Protein 5OET (pdb70)

InterPro domains:
  IPR005615 Glutathione synthase [PF03917] (53-524)
  IPR005615 Glutathione synthase [PIRSF001558] (37-525)
  IPR005615 Glutathione synthase [PTHR11130] (43-525)
  IPR014042 Glutathione synthase, alpha-helical [G3DSA:1.10.1080.10] (107-383)
  IPR014049 Glutathione synthase, N-terminal, eukaryotic [G3DSA:3.30.1490.80] (51-466)
  IPR014709 Glutathione synthase, C-terminal, eukaryotic [G3DSA:3.30.1490.50] (384-453)
  IPR037013 Glutathione synthase, substrate-binding domain superfamily [G3DSA:3.40.50.1760] (223-347)

Structure (mmCIF, N/CA/C/O backbone):
data_5OET
#
_entry.id   5OET
#
_cell.length_a   72.750
_cell.length_b   81.619
_cell.length_c   93.840
_cell.angle_alpha   90.000
_cell.angle_beta   103.180
_cell.angle_gamma   90.000
#
_symmetry.space_group_name_H-M   'P 1 21 1'
#
loop_
_entity.id
_entity.type
_entity.pdbx_description
1 polymer 'Glutathione synthetase-like effector 30 (Gpa-GSS30-apo)'
2 non-polymer 'MAGNESIUM ION'
3 water water
#
loop_
_atom_site.group_PDB
_atom_site.id
_atom_site.type_symbol
_atom_site.label_atom_id
_atom_site.label_alt_id
_atom_site.label_comp_id
_atom_site.label_asym_id
_atom_site.label_entity_id
_atom_site.label_seq_id
_atom_site.pdbx_PDB_ins_code
_atom_site.Cartn_x
_atom_site.Cartn_y
_atom_site.Cartn_z
_atom_site.occupancy
_atom_site.B_iso_or_equiv
_atom_site.auth_seq_id
_atom_site.auth_comp_id
_atom_site.auth_asym_id
_atom_site.auth_atom_id
_atom_site.pdbx_PDB_model_num
ATOM 1 N N . GLN A 1 34 ? 38.450 92.103 42.827 1.00 68.15 34 GLN B N 1
ATOM 2 C CA . GLN A 1 34 ? 39.912 91.844 42.752 1.00 66.96 34 GLN B CA 1
ATOM 3 C C . GLN A 1 34 ? 40.229 90.779 41.696 1.00 63.99 34 GLN B C 1
ATOM 4 O O . GLN A 1 34 ? 39.423 89.880 41.469 1.00 65.52 34 GLN B O 1
ATOM 10 N N . TYR A 1 35 ? 41.399 90.908 41.060 1.00 59.33 35 TYR B N 1
ATOM 11 C CA . TYR A 1 35 ? 41.852 90.002 40.008 1.00 55.89 35 TYR B CA 1
ATOM 12 C C . TYR A 1 35 ? 41.960 88.578 40.521 1.00 55.30 35 TYR B C 1
ATOM 13 O O . TYR A 1 35 ? 42.588 88.324 41.544 1.00 56.63 35 TYR B O 1
ATOM 22 N N . CYS A 1 36 ? 41.339 87.653 39.811 1.00 54.69 36 CYS B N 1
ATOM 23 C CA . CYS A 1 36 ? 41.635 86.238 39.983 1.00 55.02 36 CYS B CA 1
ATOM 24 C C . CYS A 1 36 ? 41.331 85.508 38.675 1.00 53.64 36 CYS B C 1
ATOM 25 O O . CYS A 1 36 ? 40.511 85.951 37.874 1.00 54.40 36 CYS B O 1
ATOM 28 N N . VAL A 1 37 ? 42.008 84.397 38.461 1.00 52.22 37 VAL B N 1
ATOM 29 C CA . VAL A 1 37 ? 42.076 83.807 37.136 1.00 51.05 37 VAL B CA 1
ATOM 30 C C . VAL A 1 37 ? 40.767 83.167 36.665 1.00 52.30 37 VAL B C 1
ATOM 31 O O . VAL A 1 37 ? 40.398 83.339 35.505 1.00 54.79 37 VAL B O 1
ATOM 35 N N . PRO A 1 38 ? 40.070 82.414 37.533 1.00 53.27 38 PRO B N 1
ATOM 36 C CA . PRO A 1 38 ? 38.759 81.863 37.129 1.00 54.38 38 PRO B CA 1
ATOM 37 C C . PRO A 1 38 ? 37.749 82.880 36.568 1.00 55.40 38 PRO B C 1
ATOM 38 O O . PRO A 1 38 ? 37.086 82.562 35.596 1.00 54.77 38 PRO B O 1
ATOM 42 N N . ASN A 1 39 ? 37.678 84.089 37.145 1.00 57.39 39 ASN B N 1
ATOM 43 C CA . ASN A 1 39 ? 36.741 85.153 36.694 1.00 58.17 39 ASN B CA 1
ATOM 44 C C . ASN A 1 39 ? 37.135 85.866 35.397 1.00 56.64 39 ASN B C 1
ATOM 45 O O . ASN A 1 39 ? 36.488 86.829 35.003 1.00 57.51 39 ASN B O 1
ATOM 50 N N . ILE A 1 40 ? 38.194 85.414 34.739 1.00 54.84 40 ILE B N 1
ATOM 51 C CA . ILE A 1 40 ? 38.507 85.853 33.385 1.00 54.01 40 ILE B CA 1
ATOM 52 C C . ILE A 1 40 ? 37.590 85.125 32.405 1.00 54.04 40 ILE B C 1
ATOM 53 O O . ILE A 1 40 ? 36.890 85.768 31.637 1.00 55.10 40 ILE B O 1
ATOM 58 N N . GLU A 1 41 ? 37.614 83.792 32.445 1.00 54.00 41 GLU B N 1
ATOM 59 C CA . GLU A 1 41 ? 36.917 82.942 31.474 1.00 54.75 41 GLU B CA 1
ATOM 60 C C . GLU A 1 41 ? 36.715 81.544 32.058 1.00 53.67 41 GLU B C 1
ATOM 61 O O . GLU A 1 41 ? 37.612 81.012 32.714 1.00 53.96 41 GLU B O 1
ATOM 67 N N . GLN A 1 42 ? 35.526 80.979 31.840 1.00 54.13 42 GLN B N 1
ATOM 68 C CA . GLN A 1 42 ? 35.190 79.603 32.266 1.00 54.87 42 GLN B CA 1
ATOM 69 C C . GLN A 1 42 ? 34.561 78.719 31.174 1.00 53.37 42 GLN B C 1
ATOM 70 O O . GLN A 1 42 ? 34.133 77.612 31.456 1.00 51.99 42 GLN B O 1
ATOM 76 N N . ASP A 1 43 ? 34.525 79.186 29.929 1.00 53.63 43 ASP B N 1
ATOM 77 C CA . ASP A 1 43 ? 34.157 78.326 28.815 1.00 54.43 43 ASP B CA 1
ATOM 78 C C . ASP A 1 43 ? 35.347 77.395 28.560 1.00 52.80 43 ASP B C 1
ATOM 79 O O . ASP A 1 43 ? 36.436 77.886 28.297 1.00 52.13 43 ASP B O 1
ATOM 84 N N . PRO A 1 44 ? 35.158 76.055 28.658 1.00 52.90 44 PRO B N 1
ATOM 85 C CA . PRO A 1 44 ? 36.311 75.155 28.427 1.00 51.54 44 PRO B CA 1
ATOM 86 C C . PRO A 1 44 ? 36.849 75.215 26.995 1.00 50.16 44 PRO B C 1
ATOM 87 O O . PRO A 1 44 ? 38.065 75.206 26.807 1.00 49.03 44 PRO B O 1
ATOM 91 N N . GLN A 1 45 ? 35.949 75.289 26.016 1.00 49.88 45 GLN B N 1
ATOM 92 C CA . GLN A 1 45 ? 36.316 75.417 24.601 1.00 48.90 45 GLN B CA 1
ATOM 93 C C . GLN A 1 45 ? 37.151 76.670 24.336 1.00 47.22 45 GLN B C 1
ATOM 94 O O . GLN A 1 45 ? 38.157 76.609 23.625 1.00 46.53 45 GLN B O 1
ATOM 100 N N . ILE A 1 46 ? 36.776 77.793 24.939 1.00 46.47 46 ILE B N 1
ATOM 101 C CA . ILE A 1 46 ? 37.591 79.001 24.841 1.00 45.51 46 ILE B CA 1
ATOM 102 C C . ILE A 1 46 ? 38.933 78.862 25.581 1.00 44.09 46 ILE B C 1
ATOM 103 O O . ILE A 1 46 ? 39.976 79.251 25.043 1.00 41.33 46 ILE B O 1
ATOM 108 N N . LEU A 1 47 ? 38.921 78.309 26.792 1.00 43.71 47 LEU B N 1
ATOM 109 C CA . LEU A 1 47 ? 40.176 78.068 27.515 1.00 43.18 47 LEU B CA 1
ATOM 110 C C . LEU A 1 47 ? 41.116 77.144 26.745 1.00 42.01 47 LEU B C 1
ATOM 111 O O . LEU A 1 47 ? 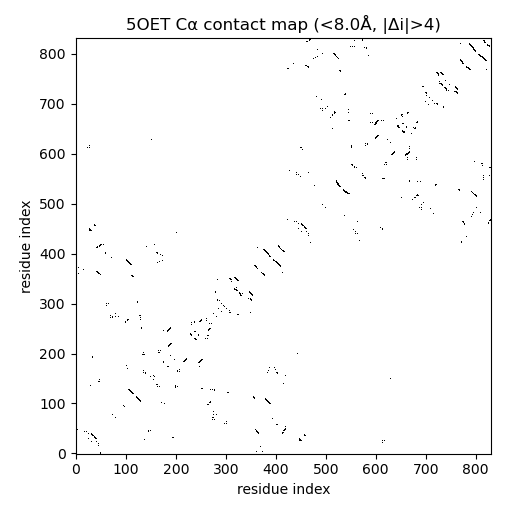42.331 77.384 26.724 1.00 40.67 47 LEU B O 1
ATOM 116 N N . LEU A 1 48 ? 40.557 76.103 26.123 1.00 42.16 48 LEU B N 1
ATOM 117 C CA . LEU A 1 48 ? 41.333 75.221 25.268 1.00 41.84 48 LEU B CA 1
ATOM 118 C C . LEU A 1 48 ? 41.958 76.017 24.128 1.00 42.35 48 LEU B C 1
ATOM 119 O O . LEU A 1 48 ? 43.159 75.914 23.887 1.00 42.80 48 LEU B O 1
ATOM 124 N N . GLU A 1 49 ? 41.153 76.828 23.440 1.00 44.57 49 GLU B N 1
ATOM 125 C CA . GLU A 1 49 ? 41.668 77.641 22.314 1.00 43.67 49 GLU B CA 1
ATOM 126 C C . GLU A 1 49 ? 42.722 78.638 22.756 1.00 42.34 49 GLU B C 1
ATOM 127 O O . GLU A 1 49 ? 43.653 78.890 22.018 1.00 43.70 49 GLU B O 1
ATOM 133 N N . GLN A 1 50 ? 42.598 79.181 23.956 1.00 42.23 50 GLN B N 1
ATOM 134 C CA . GLN A 1 50 ? 43.622 80.080 24.479 1.00 41.81 50 GLN B CA 1
ATOM 135 C C . GLN A 1 50 ? 44.886 79.341 24.914 1.00 40.24 50 GLN B C 1
ATOM 136 O O . GLN A 1 50 ? 45.983 79.903 24.847 1.00 39.15 50 GLN B O 1
ATOM 142 N N . SER A 1 51 ? 44.733 78.104 25.383 1.00 39.15 51 SER B N 1
ATOM 143 C CA . SER A 1 51 ? 45.882 77.238 25.643 1.00 38.20 51 SER B CA 1
ATOM 144 C C . SER A 1 51 ? 46.745 77.033 24.419 1.00 36.60 51 SER B C 1
ATOM 145 O O . SER A 1 51 ? 47.959 77.156 24.499 1.00 34.57 51 SER B O 1
ATOM 148 N N . LEU A 1 52 ? 46.110 76.660 23.309 1.00 36.71 52 LEU B N 1
ATOM 149 C CA . LEU A 1 52 ? 46.836 76.409 22.066 1.00 36.88 52 LEU B CA 1
ATOM 150 C C . LEU A 1 52 ? 47.523 77.672 21.554 1.00 35.52 52 LEU B C 1
ATOM 151 O O . LEU A 1 52 ? 48.647 77.615 21.092 1.00 34.17 52 LEU B O 1
ATOM 156 N N . ASP A 1 53 ? 46.833 78.799 21.675 1.00 36.15 53 ASP B N 1
ATOM 157 C CA . ASP A 1 53 ? 47.369 80.105 21.350 1.00 36.92 53 ASP B CA 1
ATOM 158 C C . ASP A 1 53 ? 48.585 80.438 22.186 1.00 35.78 53 ASP B C 1
ATOM 159 O O . ASP A 1 53 ? 49.588 80.885 21.657 1.00 35.87 53 ASP B O 1
ATOM 164 N N . ALA A 1 54 ? 48.473 80.273 23.494 1.00 36.88 54 ALA B N 1
ATOM 165 C CA . ALA A 1 54 ? 49.591 80.561 24.402 1.00 37.50 54 ALA B CA 1
ATOM 166 C C . ALA A 1 54 ? 50.777 79.692 24.044 1.00 37.28 54 ALA B C 1
ATOM 167 O O . ALA A 1 54 ? 51.880 80.191 23.856 1.00 38.02 54 ALA B O 1
ATOM 169 N N . LYS A 1 55 ? 50.523 78.397 23.932 1.00 37.52 55 LYS B N 1
ATOM 170 C CA . LYS A 1 55 ? 51.544 77.428 23.560 1.00 38.83 55 LYS B CA 1
ATOM 171 C C . LYS A 1 55 ? 52.190 77.786 22.207 1.00 37.95 55 LYS B C 1
ATOM 172 O O . LYS A 1 55 ? 53.401 77.771 22.100 1.00 37.06 55 LYS B O 1
ATOM 178 N N . ASP A 1 56 ? 51.399 78.119 21.193 1.00 37.18 56 ASP B N 1
ATOM 179 C CA . ASP A 1 56 ? 51.968 78.509 19.902 1.00 37.55 56 ASP B CA 1
ATOM 180 C C . ASP A 1 56 ? 52.736 79.819 19.922 1.00 36.43 56 ASP B C 1
ATOM 181 O O . ASP A 1 56 ? 53.640 79.992 19.137 1.00 36.00 56 ASP B O 1
ATOM 186 N N . TRP A 1 57 ? 52.390 80.737 20.813 1.00 36.80 57 TRP B N 1
ATOM 187 C CA . TRP A 1 57 ? 53.210 81.930 21.035 1.00 37.31 57 TRP B CA 1
ATOM 188 C C . TRP A 1 57 ? 54.573 81.567 21.658 1.00 38.14 57 TRP B C 1
ATOM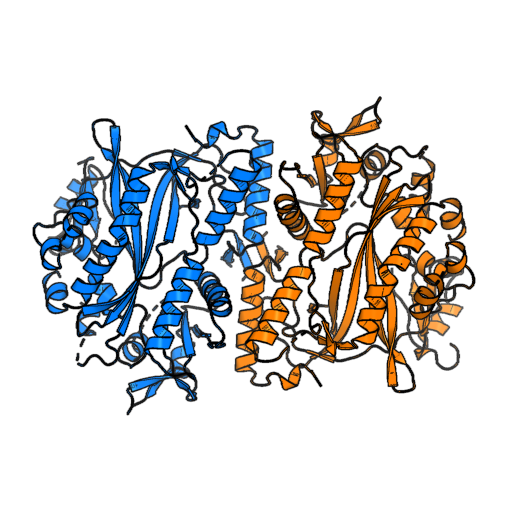 189 O O . TRP A 1 57 ? 55.602 82.132 21.261 1.00 39.92 57 TRP B O 1
ATOM 200 N N . ALA A 1 58 ? 54.574 80.645 22.624 1.00 37.64 58 ALA B N 1
ATOM 201 C CA . ALA A 1 58 ? 55.801 80.115 23.227 1.00 37.33 58 ALA B CA 1
ATOM 202 C C . ALA A 1 58 ? 56.740 79.474 22.212 1.00 36.79 58 ALA B C 1
ATOM 203 O O . ALA A 1 58 ? 57.929 79.779 22.184 1.00 38.01 58 ALA B O 1
ATOM 205 N N . LEU A 1 59 ? 56.195 78.616 21.358 1.00 36.89 59 LEU B N 1
ATOM 206 C CA . LEU A 1 59 ? 56.947 77.991 20.260 1.00 36.99 59 LEU B CA 1
ATOM 207 C C . LEU A 1 59 ? 57.492 78.986 19.231 1.00 37.34 59 LEU B C 1
ATOM 208 O O . LEU A 1 59 ? 58.463 78.694 18.527 1.00 38.87 59 LEU B O 1
ATOM 213 N N . SER A 1 60 ? 56.872 80.150 19.147 1.00 38.09 60 SER B N 1
ATOM 214 C CA . SER A 1 60 ? 57.305 81.220 18.254 1.00 38.75 60 SER B CA 1
ATOM 215 C C . SER A 1 60 ? 58.285 82.219 18.878 1.00 38.27 60 SER B C 1
ATOM 216 O O . SER A 1 60 ? 58.767 83.121 18.194 1.00 39.63 60 SER B O 1
ATOM 219 N N . ASN A 1 61 ? 58.593 82.070 20.164 1.00 38.15 61 ASN B N 1
ATOM 220 C CA . ASN A 1 61 ? 59.368 83.084 20.884 1.00 37.63 61 ASN B CA 1
ATOM 221 C C . ASN A 1 61 ? 60.366 82.526 21.882 1.00 38.68 61 ASN B C 1
ATOM 222 O O . ASN A 1 61 ? 60.679 83.177 22.869 1.00 39.07 61 ASN B O 1
ATOM 227 N N . GLY A 1 62 ? 60.887 81.329 21.604 1.00 39.03 62 GLY B N 1
ATOM 228 C CA . GLY A 1 62 ? 61.996 80.787 22.361 1.00 39.07 62 GLY B CA 1
ATOM 229 C C . GLY A 1 62 ? 61.711 80.206 23.738 1.00 38.98 62 GLY B C 1
ATOM 230 O O . GLY A 1 62 ? 62.652 79.863 24.466 1.00 36.61 62 GLY B O 1
ATOM 231 N N . LEU A 1 63 ? 60.431 80.042 24.077 1.00 38.95 63 LEU B N 1
ATOM 232 C CA . LEU A 1 63 ? 60.053 79.429 25.353 1.00 38.66 63 LEU B CA 1
ATOM 233 C C . LEU A 1 63 ? 60.051 77.931 25.158 1.00 37.74 63 LEU B C 1
ATOM 234 O O . LEU A 1 63 ? 59.013 77.281 25.189 1.00 36.43 63 LEU B O 1
ATOM 239 N N . VAL A 1 64 ? 61.255 77.408 24.964 1.00 36.56 64 VAL B N 1
ATOM 240 C CA . VAL A 1 64 ? 61.465 76.047 24.527 1.00 37.79 64 VAL B CA 1
ATOM 241 C C . VAL A 1 64 ? 62.709 75.482 25.197 1.00 37.94 64 VAL B C 1
ATOM 242 O O . VAL A 1 64 ? 63.532 76.246 25.735 1.00 38.25 64 VAL B O 1
ATOM 246 N N . LYS A 1 65 ? 62.823 74.158 25.182 1.00 38.82 65 LYS B N 1
ATOM 247 C CA . LYS A 1 65 ? 64.051 73.463 25.580 1.00 40.54 65 LYS B CA 1
ATOM 248 C C . LYS A 1 65 ? 64.330 72.300 24.626 1.00 40.39 65 LYS B C 1
ATOM 249 O O . LYS A 1 65 ? 63.415 71.788 23.974 1.00 38.36 65 LYS B O 1
ATOM 255 N N . PHE A 1 66 ? 65.574 71.834 24.597 1.00 40.84 66 PHE B N 1
ATOM 256 C CA . PHE A 1 66 ? 65.903 70.609 23.860 1.00 42.31 66 PHE B CA 1
ATOM 257 C C . PHE A 1 66 ? 65.396 69.354 24.599 1.00 44.33 66 PHE B C 1
ATOM 258 O O . PHE A 1 66 ? 65.449 69.291 25.822 1.00 42.32 66 PHE B O 1
ATOM 266 N N . VAL A 1 67 ? 64.876 68.382 23.852 1.00 48.64 67 VAL B N 1
ATOM 267 C CA . VAL A 1 67 ? 64.419 67.085 24.410 1.00 53.61 67 VAL B CA 1
ATOM 268 C C . VAL A 1 67 ? 64.881 65.920 23.513 1.00 57.58 67 VAL B C 1
ATOM 269 O O . VAL A 1 67 ? 65.244 66.177 22.382 1.00 56.84 67 VAL B O 1
ATOM 273 N N . ASP A 1 68 ? 64.869 64.665 24.004 1.00 64.76 68 ASP B N 1
ATOM 274 C CA . ASP A 1 68 ? 64.951 63.397 23.176 1.00 70.13 68 ASP B CA 1
ATOM 275 C C . ASP A 1 68 ? 66.415 62.948 23.003 1.00 73.16 68 ASP B C 1
ATOM 276 O O . ASP A 1 68 ? 67.281 63.280 23.818 1.00 75.08 68 ASP B O 1
ATOM 281 N N . MET A 1 82 ? 67.321 64.777 18.675 1.00 65.14 82 MET B N 1
ATOM 282 C CA . MET A 1 82 ? 67.082 65.921 19.565 1.00 66.74 82 MET B CA 1
ATOM 283 C C . MET A 1 82 ? 66.216 67.071 18.963 1.00 62.40 82 MET B C 1
ATOM 284 O O . MET A 1 82 ? 66.609 67.721 18.001 1.00 61.99 82 MET B O 1
ATOM 289 N N . MET A 1 83 ? 65.057 67.340 19.563 1.00 58.94 83 MET B N 1
ATOM 290 C CA . MET A 1 83 ? 64.114 68.353 19.057 1.00 55.41 83 MET B CA 1
ATOM 291 C C . MET A 1 83 ? 63.840 69.402 20.116 1.00 49.77 83 MET B C 1
ATOM 292 O O . MET A 1 83 ? 64.512 69.447 21.130 1.00 47.56 83 MET B O 1
ATOM 297 N N . THR A 1 84 ? 62.871 70.271 19.870 1.00 46.91 84 THR B N 1
ATOM 298 C CA . THR A 1 84 ? 62.458 71.216 20.881 1.00 45.15 84 THR B CA 1
ATOM 299 C C . THR A 1 84 ? 60.987 71.070 21.250 1.00 43.48 84 THR B C 1
ATOM 300 O O . THR A 1 84 ? 60.160 70.641 20.442 1.00 41.42 84 THR B O 1
ATOM 304 N N . GLN A 1 85 ? 60.710 71.454 22.500 1.00 42.46 85 GLN B N 1
ATOM 305 C CA . GLN A 1 85 ? 59.392 71.389 23.117 1.00 42.23 85 GLN B CA 1
ATOM 306 C C . GLN A 1 85 ? 59.182 72.648 23.938 1.00 40.33 85 GLN B C 1
ATOM 307 O O . GLN A 1 85 ? 60.149 73.172 24.472 1.00 39.03 85 GLN B O 1
ATOM 313 N N . PHE A 1 86 ? 57.937 73.124 24.038 1.00 39.46 86 PHE B N 1
ATOM 314 C CA . PHE A 1 86 ? 57.657 74.350 24.799 1.00 39.47 86 PHE B CA 1
ATOM 315 C C . PHE A 1 86 ? 57.694 74.047 26.287 1.00 39.51 86 PHE B C 1
ATOM 316 O O . PHE A 1 86 ? 57.536 72.892 26.695 1.00 38.65 86 PHE B O 1
ATOM 324 N N . LEU A 1 87 ? 57.932 75.090 27.075 1.00 38.87 87 LEU B N 1
ATOM 325 C CA . LEU A 1 87 ? 58.066 74.961 28.517 1.00 39.53 87 LEU B CA 1
ATOM 326 C C . LEU A 1 87 ? 56.690 75.054 29.164 1.00 40.47 87 LEU B C 1
ATOM 327 O O . LEU A 1 87 ? 55.920 75.947 28.832 1.00 41.69 87 LEU B O 1
ATOM 332 N N . PRO A 1 88 ? 56.370 74.153 30.101 1.00 41.64 88 PRO B N 1
ATOM 333 C CA . PRO A 1 88 ? 55.048 74.274 30.703 1.00 42.64 88 PRO B CA 1
ATOM 334 C C . PRO A 1 88 ? 54.846 75.617 31.432 1.00 41.98 88 PRO B C 1
ATOM 335 O O . PRO A 1 88 ? 55.751 76.122 32.083 1.00 41.59 88 PRO B O 1
ATOM 339 N N . LEU A 1 89 ? 53.641 76.147 31.304 1.00 42.05 89 LEU B N 1
ATOM 340 C CA . LEU A 1 89 ? 53.307 77.509 31.672 1.00 42.83 89 LEU B CA 1
ATOM 341 C C . LEU A 1 89 ? 51.898 77.574 32.249 1.00 42.50 89 LEU B C 1
ATOM 342 O O . LEU A 1 89 ? 51.047 76.715 31.987 1.00 43.75 89 LEU B O 1
ATOM 347 N N . SER A 1 90 ? 51.664 78.582 33.065 1.00 41.21 90 SER B N 1
ATOM 348 C CA . SER A 1 90 ? 50.325 78.879 33.510 1.00 42.20 90 SER B CA 1
ATOM 349 C C . SER A 1 90 ? 49.726 79.722 32.396 1.00 41.73 90 SER B C 1
ATOM 350 O O . SER A 1 90 ? 50.456 80.491 31.742 1.00 40.65 90 SER B O 1
ATOM 353 N N . LEU A 1 91 ? 48.422 79.569 32.165 1.00 40.83 91 LEU B N 1
ATOM 354 C CA . LEU A 1 91 ? 47.765 80.265 31.069 1.00 40.62 91 LEU B CA 1
ATOM 355 C C . LEU A 1 91 ? 47.703 81.772 31.326 1.00 41.07 91 LEU B C 1
ATOM 356 O O . LEU A 1 91 ? 47.899 82.584 30.400 1.00 41.15 91 LEU B O 1
ATOM 361 N N . TYR A 1 92 ? 47.443 82.129 32.580 1.00 40.49 92 TYR B N 1
ATOM 362 C CA . TYR A 1 92 ? 47.273 83.500 32.985 1.00 41.53 92 TYR B CA 1
ATOM 363 C C . TYR A 1 92 ? 48.192 83.759 34.153 1.00 41.85 92 TYR B C 1
ATOM 364 O O . TYR A 1 92 ? 48.603 82.818 34.853 1.00 41.46 92 TYR B O 1
ATOM 373 N N . PRO A 1 93 ? 48.537 85.034 34.374 1.00 42.66 93 PRO B N 1
ATOM 374 C CA . PRO A 1 93 ? 49.427 85.333 35.485 1.00 43.35 93 PRO B CA 1
ATOM 375 C C . PRO A 1 93 ? 48.700 85.127 36.802 1.00 45.09 93 PRO B C 1
ATOM 376 O O . PRO A 1 93 ? 47.519 85.426 36.899 1.00 46.20 93 PRO B O 1
ATOM 380 N N . SER A 1 94 ? 49.386 84.551 37.778 1.00 47.02 94 SER B N 1
ATOM 381 C CA . SER A 1 94 ? 48.781 84.245 39.079 1.00 49.27 94 SER B CA 1
ATOM 382 C C . SER A 1 94 ? 48.792 85.518 39.913 1.00 49.89 94 SER B C 1
ATOM 383 O O . SER A 1 94 ? 49.742 86.297 39.815 1.00 48.24 94 SER B O 1
ATOM 386 N N . PRO A 1 95 ? 47.738 85.745 40.717 1.00 51.00 95 PRO B N 1
ATOM 387 C CA . PRO A 1 95 ? 47.725 86.948 41.554 1.00 52.32 95 PRO B CA 1
ATOM 388 C C . PRO A 1 95 ? 48.755 86.885 42.687 1.00 53.38 95 PRO B C 1
ATOM 389 O O . PRO A 1 95 ? 49.052 85.809 43.209 1.00 54.02 95 PRO B O 1
ATOM 393 N N . PHE A 1 96 ? 49.296 88.042 43.042 1.00 53.99 96 PHE B N 1
ATOM 394 C CA . PHE A 1 96 ? 50.351 88.143 44.041 1.00 53.88 96 PHE B CA 1
ATOM 395 C C . PHE A 1 96 ? 50.241 89.543 44.692 1.00 54.11 96 PHE B C 1
ATOM 396 O O . PHE A 1 96 ? 50.025 90.542 43.987 1.00 52.90 96 PHE B O 1
ATOM 404 N N . PRO A 1 97 ? 50.357 89.618 46.034 1.00 53.68 97 PRO B N 1
ATOM 405 C CA . PRO A 1 97 ? 50.267 90.916 46.708 1.00 54.92 97 PRO B CA 1
ATOM 406 C C . PRO A 1 97 ? 51.295 91.941 46.246 1.00 54.00 97 PRO B C 1
ATOM 407 O O . PRO A 1 97 ? 52.460 91.624 46.209 1.00 55.19 97 PRO B O 1
ATOM 411 N N . ARG A 1 98 ? 50.865 93.150 45.904 1.00 54.60 98 ARG B N 1
ATOM 412 C CA . ARG A 1 98 ? 51.776 94.217 45.511 1.00 55.34 98 ARG B CA 1
ATOM 413 C C . ARG A 1 98 ? 52.859 94.536 46.542 1.00 56.11 98 ARG B C 1
ATOM 414 O O . ARG A 1 98 ? 54.005 94.794 46.177 1.00 56.78 98 ARG B O 1
ATOM 422 N N . LYS A 1 99 ? 52.508 94.552 47.821 1.00 57.83 99 LYS B N 1
ATOM 423 C CA . LYS A 1 99 ? 53.460 95.019 48.834 1.00 58.70 99 LYS B CA 1
ATOM 424 C C . LYS A 1 99 ? 54.625 94.064 48.965 1.00 55.69 99 LYS B C 1
ATOM 425 O O . LYS A 1 99 ? 55.772 94.503 49.043 1.00 55.01 99 LYS B O 1
ATOM 431 N N . LEU A 1 100 ? 54.322 92.770 48.941 1.00 52.84 100 LEU B N 1
ATOM 432 C CA . LEU A 1 100 ? 55.335 91.718 49.123 1.00 50.52 100 LEU B CA 1
ATOM 433 C C . LEU A 1 100 ? 56.300 91.615 47.929 1.00 48.56 100 LEU B C 1
ATOM 434 O O . LEU A 1 100 ? 57.490 91.365 48.096 1.00 47.67 100 LEU B O 1
ATOM 439 N N . PHE A 1 101 ? 55.776 91.794 46.726 1.00 48.17 101 PHE B N 1
ATOM 440 C CA . PHE A 1 101 ? 56.605 91.850 45.540 1.00 46.90 101 PHE B CA 1
ATOM 441 C C . PHE A 1 101 ? 57.566 93.016 45.633 1.00 47.64 101 PHE B C 1
ATOM 442 O O . PHE A 1 101 ? 58.740 92.867 45.336 1.00 48.54 101 PHE B O 1
ATOM 450 N N . GLN A 1 102 ? 57.071 94.176 46.028 1.00 49.41 102 GLN B N 1
ATOM 451 C CA . GLN A 1 102 ? 57.937 95.326 46.209 1.00 51.09 102 GLN B CA 1
ATOM 452 C C . GLN A 1 102 ? 58.944 95.063 47.340 1.00 50.99 102 GLN B C 1
ATOM 453 O O . GLN A 1 102 ? 60.102 95.401 47.224 1.00 51.53 102 GLN B O 1
ATOM 459 N N . GLN A 1 103 ? 58.510 94.414 48.408 1.00 51.29 103 GLN B N 1
ATOM 460 C CA . GLN A 1 103 ? 59.396 94.032 49.498 1.00 51.07 103 GLN B CA 1
ATOM 461 C C . GLN A 1 103 ? 60.521 93.104 49.006 1.00 51.23 103 GLN B C 1
ATOM 462 O O . GLN A 1 103 ? 61.683 93.266 49.433 1.00 53.42 103 GLN B O 1
ATOM 468 N N . ALA A 1 104 ? 60.204 92.157 48.121 1.00 49.29 104 ALA B N 1
ATOM 469 C CA . ALA A 1 104 ? 61.227 91.261 47.559 1.00 49.65 104 ALA B CA 1
ATOM 470 C C . ALA A 1 104 ? 62.200 91.959 46.586 1.00 49.82 104 ALA B C 1
ATOM 471 O O . ALA A 1 104 ? 63.414 91.733 46.612 1.00 51.07 104 ALA B O 1
ATOM 473 N N . VAL A 1 105 ? 61.646 92.778 45.705 1.00 50.10 105 VAL B N 1
ATOM 474 C CA . VAL A 1 105 ? 62.442 93.572 44.787 1.00 49.13 105 VAL B CA 1
ATOM 475 C C . VAL A 1 105 ? 63.369 94.505 45.548 1.00 50.42 105 VAL B C 1
ATOM 476 O O . VAL A 1 105 ? 64.523 94.591 45.199 1.00 50.07 105 VAL B O 1
ATOM 480 N N . ASP A 1 106 ? 62.864 95.177 46.581 1.00 53.61 106 ASP B N 1
ATOM 481 C CA . ASP A 1 106 ? 63.638 96.179 47.321 1.00 57.11 106 ASP B CA 1
ATOM 482 C C . ASP A 1 106 ? 64.823 95.616 48.116 1.00 55.82 106 ASP B C 1
ATOM 483 O O . ASP A 1 106 ? 65.811 96.316 48.314 1.00 57.02 106 ASP B O 1
ATOM 488 N N . VAL A 1 107 ? 64.718 94.372 48.580 1.00 53.73 107 VAL B N 1
ATOM 489 C CA . VAL A 1 107 ? 65.743 93.791 49.451 1.00 52.56 107 VAL B CA 1
ATOM 490 C C . VAL A 1 107 ? 66.891 93.132 48.659 1.00 51.90 107 VAL B C 1
ATOM 491 O O . VAL A 1 107 ? 67.921 92.742 49.241 1.00 50.67 107 VAL B O 1
ATOM 495 N N . GLN A 1 108 ? 66.729 93.034 47.334 1.00 51.95 108 GLN B N 1
ATOM 496 C CA . GLN A 1 108 ? 67.703 92.342 46.487 1.00 50.50 108 GLN B CA 1
ATOM 497 C C . GLN A 1 108 ? 69.084 92.961 46.559 1.00 50.99 108 GLN B C 1
ATOM 498 O O . GLN A 1 108 ? 70.059 92.242 46.665 1.00 51.08 108 GLN B O 1
ATOM 504 N N . LYS A 1 109 ? 69.169 94.286 46.528 1.00 53.16 109 LYS B N 1
ATOM 505 C CA . LYS A 1 109 ? 70.461 94.977 46.687 1.00 54.95 109 LYS B CA 1
ATOM 506 C C . LYS A 1 109 ? 71.174 94.529 47.988 1.00 54.81 109 LYS B C 1
ATOM 507 O O . LYS A 1 109 ? 72.345 94.135 47.971 1.00 53.81 109 LYS B O 1
ATOM 513 N N . ALA A 1 110 ? 70.440 94.558 49.098 1.00 55.30 110 ALA B N 1
ATOM 514 C CA . ALA A 1 110 ? 70.941 94.086 50.397 1.00 55.31 110 ALA B CA 1
ATOM 515 C C . ALA A 1 110 ? 71.358 92.621 50.374 1.00 53.51 110 ALA B C 1
ATOM 516 O O . ALA A 1 110 ? 72.358 92.225 50.978 1.00 54.15 110 ALA B O 1
ATOM 518 N N . MET A 1 111 ? 70.566 91.815 49.693 1.00 52.31 111 MET B N 1
ATOM 519 C CA . MET A 1 111 ? 70.795 90.379 49.640 1.00 51.94 111 MET B CA 1
ATOM 520 C C . MET A 1 111 ? 72.095 90.034 48.876 1.00 50.50 111 MET B C 1
ATOM 521 O O . MET A 1 111 ? 72.874 89.179 49.311 1.00 49.75 111 MET B O 1
ATOM 526 N N . LEU A 1 112 ? 72.345 90.715 47.756 1.00 48.23 112 LEU B N 1
ATOM 527 C CA . LEU A 1 112 ? 73.622 90.558 47.053 1.00 46.23 112 LEU B CA 1
ATOM 528 C C . LEU A 1 112 ? 74.787 91.024 47.928 1.00 44.74 112 LEU B C 1
ATOM 529 O O . LEU A 1 112 ? 75.774 90.321 48.069 1.00 44.11 112 LEU B O 1
ATOM 534 N N . LEU A 1 113 ? 74.659 92.189 48.540 1.00 44.10 113 LEU B N 1
ATOM 535 C CA . LEU A 1 113 ? 75.734 92.702 49.382 1.00 45.09 113 LEU B CA 1
ATOM 536 C C . LEU A 1 113 ? 76.118 91.781 50.530 1.00 44.58 113 LEU B C 1
ATOM 537 O O . LEU A 1 113 ? 77.275 91.656 50.826 1.00 44.09 113 LEU B O 1
ATOM 542 N N . LEU A 1 114 ? 75.154 91.123 51.165 1.00 45.39 114 LEU B N 1
ATOM 543 C CA . LEU A 1 114 ? 75.459 90.196 52.275 1.00 45.42 114 LEU B CA 1
ATOM 544 C C . LEU A 1 114 ? 76.255 88.963 51.822 1.00 44.10 114 LEU B C 1
ATOM 545 O O . LEU A 1 114 ? 77.219 88.588 52.451 1.00 44.33 114 LEU B O 1
ATOM 550 N N . TYR A 1 115 ? 75.820 88.311 50.751 1.00 43.09 115 TYR B N 1
ATOM 551 C CA . TYR A 1 115 ? 76.490 87.116 50.270 1.00 42.80 115 TYR B CA 1
ATOM 552 C C . TYR A 1 115 ? 77.821 87.441 49.591 1.00 43.25 115 TYR B C 1
ATOM 553 O O . TYR A 1 115 ? 78.757 86.646 49.661 1.00 44.49 115 TYR B O 1
ATOM 562 N N . PHE A 1 116 ? 77.916 88.605 48.951 1.00 43.17 116 PHE B N 1
ATOM 563 C CA . PHE A 1 116 ? 79.178 89.055 48.384 1.00 43.18 116 PHE B CA 1
ATOM 564 C C . PHE A 1 116 ? 80.238 89.236 49.458 1.00 43.82 116 PHE B C 1
ATOM 565 O O . PHE A 1 116 ? 81.329 88.738 49.322 1.00 44.45 116 PHE B O 1
ATOM 573 N N . ARG A 1 117 ? 79.890 89.938 50.525 1.00 46.05 117 ARG B N 1
ATOM 574 C CA . ARG A 1 117 ? 80.804 90.235 51.639 1.00 47.85 117 ARG B CA 1
ATOM 575 C C . ARG A 1 117 ? 81.160 89.018 52.480 1.00 47.83 117 ARG B C 1
ATOM 576 O O . ARG A 1 117 ? 82.288 88.891 52.945 1.00 48.85 117 ARG B O 1
ATOM 584 N N . ALA A 1 118 ? 80.200 88.129 52.679 1.00 48.23 118 ALA B N 1
ATOM 585 C CA . ALA A 1 118 ? 80.483 86.816 53.259 1.00 49.96 118 ALA B CA 1
ATOM 586 C C . ALA A 1 118 ? 81.443 85.993 52.402 1.00 50.36 118 ALA B C 1
ATOM 587 O O . ALA A 1 118 ? 82.269 85.269 52.930 1.00 51.97 118 ALA B O 1
ATOM 589 N N . SER A 1 119 ? 81.312 86.102 51.084 1.00 51.22 119 SER B N 1
ATOM 590 C CA . SER A 1 119 ? 82.199 85.421 50.133 1.00 51.96 119 SER B CA 1
ATOM 591 C C . SER A 1 119 ? 83.622 85.982 50.076 1.00 53.58 119 SER B C 1
ATOM 592 O O . SER A 1 119 ? 84.552 85.263 49.724 1.00 55.42 119 SER B O 1
ATOM 595 N N . CYS A 1 120 ? 83.784 87.255 50.431 1.00 55.16 120 CYS B N 1
ATOM 596 C CA . CYS A 1 120 ? 85.107 87.884 50.629 1.00 56.49 120 CYS B CA 1
ATOM 597 C C . CYS A 1 120 ? 85.807 87.528 51.952 1.00 57.37 120 CYS B C 1
ATOM 598 O O . CYS A 1 120 ? 86.890 88.030 52.201 1.00 58.27 120 CYS B O 1
ATOM 601 N N . ASP A 1 121 ? 85.197 86.696 52.797 1.00 59.09 121 ASP B N 1
ATOM 602 C CA . ASP A 1 121 ? 85.716 86.377 54.143 1.00 60.95 121 ASP B CA 1
ATOM 603 C C . ASP A 1 121 ? 85.772 84.855 54.303 1.00 60.67 121 ASP B C 1
ATOM 604 O O . ASP A 1 121 ? 84.918 84.264 54.968 1.00 60.96 121 ASP B O 1
ATOM 609 N N . TYR A 1 122 ? 86.785 84.245 53.680 1.00 60.19 122 TYR B N 1
ATOM 610 C CA . TYR A 1 122 ? 86.963 82.785 53.671 1.00 58.97 122 TYR B CA 1
ATOM 611 C C . TYR A 1 122 ? 87.007 82.157 55.076 1.00 60.07 122 TYR B C 1
ATOM 612 O O . TYR A 1 122 ? 86.410 81.097 55.312 1.00 58.34 122 TYR B O 1
ATOM 621 N N . GLU A 1 123 ? 87.720 82.793 55.998 1.00 62.17 123 GLU B N 1
ATOM 622 C CA . GLU A 1 123 ? 87.718 82.290 57.363 1.00 65.11 123 GLU B CA 1
ATOM 623 C C . GLU A 1 123 ? 86.300 82.276 58.000 1.00 64.18 123 GLU B C 1
ATOM 624 O O . GLU A 1 123 ? 85.995 81.341 58.739 1.00 64.80 123 GLU B O 1
ATOM 630 N N . PHE A 1 124 ? 85.435 83.243 57.682 1.00 61.08 124 PHE B N 1
ATOM 631 C CA . PHE A 1 124 ? 84.065 83.223 58.189 1.00 59.31 124 PHE B CA 1
ATOM 632 C C . PHE A 1 124 ? 83.292 82.019 57.671 1.00 57.25 124 PHE B C 1
ATOM 633 O O . PHE A 1 124 ? 82.625 81.320 58.448 1.00 55.70 124 PHE B O 1
ATOM 641 N N . LEU A 1 125 ? 83.379 81.800 56.361 1.00 56.39 125 LEU B N 1
ATOM 642 C CA . LEU A 1 125 ? 82.703 80.678 55.709 1.00 55.87 125 LEU B CA 1
ATOM 643 C C . LEU A 1 125 ? 83.172 79.351 56.293 1.00 58.22 125 LEU B C 1
ATOM 644 O O . LEU A 1 125 ? 82.344 78.527 56.659 1.00 58.27 125 LEU B O 1
ATOM 649 N N . LYS A 1 126 ? 84.493 79.168 56.407 1.00 60.68 126 LYS B N 1
ATOM 650 C CA . LYS A 1 126 ? 85.073 77.978 57.052 1.00 62.46 126 LYS B CA 1
ATOM 651 C C . LYS A 1 126 ? 84.556 77.797 58.471 1.00 63.51 126 LYS B C 1
ATOM 652 O O . LYS A 1 126 ? 84.189 76.694 58.853 1.00 64.47 126 LYS B O 1
ATOM 658 N N . GLU A 1 127 ? 84.499 78.880 59.244 1.00 65.24 127 GLU B N 1
ATOM 659 C CA . GLU A 1 127 ? 84.008 78.804 60.634 1.00 67.70 127 GLU B CA 1
ATOM 660 C C . GLU A 1 127 ? 82.549 78.363 60.705 1.00 64.28 127 GLU B C 1
ATOM 661 O O . GLU A 1 127 ? 82.178 77.665 61.635 1.00 65.43 127 GLU B O 1
ATOM 667 N N . ALA A 1 128 ? 81.746 78.717 59.697 1.00 60.57 128 ALA B N 1
ATOM 668 C CA . ALA A 1 128 ? 80.339 78.312 59.632 1.00 57.69 128 ALA B CA 1
ATOM 669 C C . ALA A 1 128 ? 80.073 76.835 59.232 1.00 56.22 128 ALA B C 1
ATOM 670 O O . ALA A 1 128 ? 78.911 76.433 59.225 1.00 55.92 128 ALA B O 1
ATOM 672 N N . HIS A 1 129 ? 81.122 76.047 58.933 1.00 54.92 129 HIS B N 1
ATOM 673 C CA . HIS A 1 129 ? 81.027 74.609 58.605 1.00 54.28 129 HIS B CA 1
ATOM 674 C C . HIS A 1 129 ? 81.987 73.678 59.389 1.00 54.49 129 HIS B C 1
ATOM 675 O O . HIS A 1 129 ? 82.381 73.911 60.556 1.00 54.81 129 HIS B O 1
ATOM 682 N N . GLY A 1 140 ? 82.097 66.921 50.458 1.00 69.47 140 GLY B N 1
ATOM 683 C CA . GLY A 1 140 ? 81.707 67.761 49.303 1.00 68.58 140 GLY B CA 1
ATOM 684 C C . GLY A 1 140 ? 82.007 69.222 49.596 1.00 67.23 140 GLY B C 1
ATOM 685 O O . GLY A 1 140 ? 82.678 69.916 48.826 1.00 63.23 140 GLY B O 1
ATOM 686 N N . ILE A 1 141 ? 81.496 69.664 50.742 1.00 68.17 141 ILE B N 1
ATOM 687 C CA . ILE A 1 141 ? 81.988 70.858 51.423 1.00 68.01 141 ILE B CA 1
ATOM 688 C C . ILE A 1 141 ? 83.446 70.585 51.840 1.00 67.29 141 ILE B C 1
ATOM 689 O O . ILE A 1 141 ? 84.306 71.460 51.730 1.00 68.23 141 ILE B O 1
ATOM 694 N N . LYS A 1 142 ? 83.748 69.367 52.273 1.00 66.86 142 LYS B N 1
ATOM 695 C CA . LYS A 1 142 ? 85.153 69.011 52.533 1.00 66.34 142 LYS B CA 1
ATOM 696 C C . LYS A 1 142 ? 86.011 69.012 51.263 1.00 66.27 142 LYS B C 1
ATOM 697 O O . LYS A 1 142 ? 87.154 69.444 51.306 1.00 65.08 142 LYS B O 1
ATOM 703 N N . LYS A 1 143 ? 85.457 68.515 50.155 1.00 68.13 143 LYS B N 1
ATOM 704 C CA . LYS A 1 143 ? 86.125 68.563 48.842 1.00 69.12 143 LYS B CA 1
ATOM 705 C C . LYS A 1 143 ? 86.327 69.990 48.278 1.00 67.07 143 LYS B C 1
ATOM 706 O O . LYS A 1 143 ? 87.351 70.263 47.646 1.00 66.55 143 LYS B O 1
ATOM 712 N N . LEU A 1 144 ? 85.362 70.882 48.509 1.00 65.82 144 LEU B N 1
ATOM 713 C CA . LEU A 1 144 ? 85.469 72.284 48.073 1.00 64.29 144 LEU B CA 1
ATOM 714 C C . LEU A 1 144 ? 86.497 73.081 48.874 1.00 64.46 144 LEU B C 1
ATOM 715 O O . LEU A 1 144 ? 87.265 73.859 48.300 1.00 64.92 144 LEU B O 1
ATOM 720 N N . VAL A 1 145 ? 86.506 72.901 50.191 1.00 65.37 145 VAL B N 1
ATOM 721 C CA . VAL A 1 145 ? 87.519 73.547 51.044 1.00 67.62 145 VAL B CA 1
ATOM 722 C C . VAL A 1 145 ? 88.934 73.103 50.652 1.00 69.54 145 VAL B C 1
ATOM 723 O O . VAL A 1 145 ? 89.805 73.940 50.473 1.00 70.04 145 VAL B O 1
ATOM 727 N N . LYS A 1 146 ? 89.142 71.792 50.532 1.00 72.32 146 LYS B N 1
ATOM 728 C CA . LYS A 1 146 ? 90.422 71.210 50.074 1.00 76.16 146 LYS B CA 1
ATOM 729 C C . LYS A 1 146 ? 90.952 71.943 48.828 1.00 75.27 146 LYS B C 1
ATOM 730 O O . LYS A 1 146 ? 92.119 72.304 48.781 1.00 75.48 146 LYS B O 1
ATOM 736 N N . ARG A 1 147 ? 90.080 72.183 47.850 1.00 74.04 147 ARG B N 1
ATOM 737 C CA . ARG A 1 147 ? 90.449 72.887 46.619 1.00 74.03 147 ARG B CA 1
ATOM 738 C C . ARG A 1 147 ? 90.840 74.351 46.860 1.00 72.36 147 ARG B C 1
ATOM 739 O O . ARG A 1 147 ? 91.958 74.753 46.543 1.00 72.86 147 ARG B O 1
ATOM 747 N N . LEU A 1 148 ? 89.921 75.135 47.423 1.00 70.47 148 LEU B N 1
ATOM 748 C CA . LEU A 1 148 ? 90.143 76.570 47.697 1.00 69.83 148 LEU B CA 1
ATOM 749 C C . LEU A 1 148 ? 91.447 76.845 48.474 1.00 73.61 148 LEU B C 1
ATOM 750 O O . LEU A 1 148 ? 92.088 77.880 48.285 1.00 75.91 148 LEU B O 1
ATOM 755 N N . ASP A 1 149 ? 91.824 75.890 49.333 1.00 77.85 149 ASP B N 1
ATOM 756 C CA . ASP A 1 149 ? 93.079 75.926 50.107 1.00 82.71 149 ASP B CA 1
ATOM 757 C C . ASP A 1 149 ? 94.349 75.839 49.223 1.00 85.58 149 ASP B C 1
ATOM 758 O O . ASP A 1 149 ? 95.375 76.426 49.566 1.00 87.26 149 ASP B O 1
ATOM 763 N N . GLY A 1 150 ? 94.288 75.108 48.108 1.00 86.77 150 GLY B N 1
ATOM 764 C CA . GLY A 1 150 ? 95.381 75.100 47.117 1.00 88.18 150 GLY B CA 1
ATOM 765 C C . GLY A 1 150 ? 95.703 76.460 46.497 1.00 88.21 150 GLY B C 1
ATOM 766 O O . GLY A 1 150 ? 96.837 76.693 46.059 1.00 88.82 150 GLY B O 1
ATOM 767 N N . MET A 1 151 ? 94.695 77.341 46.465 1.00 88.56 151 MET B N 1
ATOM 768 C CA . MET A 1 151 ? 94.783 78.700 45.913 1.00 87.66 151 MET B CA 1
ATOM 769 C C . MET A 1 151 ? 94.951 79.758 47.022 1.00 90.21 151 MET B C 1
ATOM 770 O O . MET A 1 151 ? 96.036 79.920 47.616 1.00 91.62 151 MET B O 1
ATOM 775 N N . GLY A 1 155 ? 98.255 83.767 45.437 1.00 73.32 155 GLY B N 1
ATOM 776 C CA . GLY A 1 155 ? 97.006 84.338 45.940 1.00 74.93 155 GLY B CA 1
ATOM 777 C C . GLY A 1 155 ? 95.858 84.254 44.933 1.00 75.61 155 GLY B C 1
ATOM 778 O O . GLY A 1 155 ? 95.818 83.328 44.098 1.00 77.57 155 GLY B O 1
ATOM 779 N N . ILE A 1 156 ? 94.935 85.227 44.992 1.00 73.50 156 ILE B N 1
ATOM 780 C CA . ILE A 1 156 ? 93.824 85.305 44.020 1.00 70.95 156 ILE B CA 1
ATOM 781 C C . ILE A 1 156 ? 94.343 86.005 42.756 1.00 69.33 156 ILE B C 1
ATOM 782 O O . ILE A 1 156 ? 94.916 87.091 42.826 1.00 70.22 156 ILE B O 1
ATOM 787 N N . ARG A 1 157 ? 94.125 85.381 41.602 1.00 65.96 157 ARG B N 1
ATOM 788 C CA . ARG A 1 157 ? 94.654 85.889 40.341 1.00 63.20 157 ARG B CA 1
ATOM 789 C C . ARG A 1 157 ? 93.735 86.874 39.636 1.00 59.16 157 ARG B C 1
ATOM 790 O O . ARG A 1 157 ? 94.207 87.750 38.918 1.00 59.19 157 ARG B O 1
ATOM 798 N N . GLN A 1 158 ? 92.430 86.723 39.831 1.00 55.71 158 GLN B N 1
ATOM 799 C CA . GLN A 1 158 ? 91.441 87.698 39.366 1.00 52.51 158 GLN B CA 1
ATOM 800 C C . GLN A 1 158 ? 90.582 88.159 40.545 1.00 52.74 158 GLN B C 1
ATOM 801 O O . GLN A 1 158 ? 89.688 87.435 40.959 1.00 53.59 158 GLN B O 1
ATOM 807 N N . PRO A 1 159 ? 90.866 89.354 41.101 1.00 54.11 159 PRO B N 1
ATOM 808 C CA . PRO A 1 159 ? 90.039 89.937 42.185 1.00 54.68 159 PRO B CA 1
ATOM 809 C C . PRO A 1 159 ? 88.595 90.246 41.814 1.00 53.69 159 PRO B C 1
ATOM 810 O O . PRO A 1 159 ? 87.728 90.215 42.678 1.00 54.24 159 PRO B O 1
ATOM 814 N N . VAL A 1 160 ? 88.355 90.575 40.546 1.00 53.86 160 VAL B N 1
ATOM 815 C CA . VAL A 1 160 ? 87.026 90.966 40.071 1.00 52.96 160 VAL B CA 1
ATOM 816 C C . VAL A 1 160 ? 86.176 89.729 39.804 1.00 51.22 160 VAL B C 1
ATOM 817 O O . VAL A 1 160 ? 86.519 88.890 38.972 1.00 50.10 160 VAL B O 1
ATOM 821 N N . ALA A 1 161 ? 85.065 89.657 40.526 1.00 50.85 161 ALA B N 1
ATOM 822 C CA . ALA A 1 161 ? 84.064 88.613 40.380 1.00 50.27 161 ALA B CA 1
ATOM 823 C C . ALA A 1 161 ? 82.809 89.242 39.835 1.00 48.69 161 ALA B C 1
ATOM 824 O O . ALA A 1 161 ? 82.514 90.393 40.116 1.00 48.85 161 ALA B O 1
ATOM 826 N N . MET A 1 162 ? 82.096 88.464 39.040 1.00 49.66 162 MET B N 1
ATOM 827 C CA . MET A 1 162 ? 80.748 88.776 38.577 1.00 49.40 162 MET B CA 1
ATOM 828 C C . MET A 1 162 ? 79.833 87.875 39.368 1.00 49.15 162 MET B C 1
ATOM 829 O O . MET A 1 162 ? 80.064 86.682 39.439 1.00 48.97 162 MET B O 1
ATOM 834 N N . PHE A 1 163 ? 78.793 88.441 39.963 1.00 49.94 163 PHE B N 1
ATOM 835 C CA . PHE A 1 163 ? 78.007 87.715 40.946 1.00 49.80 163 PHE B CA 1
ATOM 836 C C . PHE A 1 163 ? 76.532 87.965 40.688 1.00 50.22 163 PHE B C 1
ATOM 837 O O . PHE A 1 163 ? 76.051 89.072 40.907 1.00 51.50 163 PHE B O 1
ATOM 845 N N . CYS A 1 164 ? 75.850 86.945 40.170 1.00 50.23 164 CYS B N 1
ATOM 846 C CA . CYS A 1 164 ? 74.427 87.007 39.841 1.00 51.47 164 CYS B CA 1
ATOM 847 C C . CYS A 1 164 ? 73.699 86.041 40.780 1.00 49.29 164 CYS B C 1
ATOM 848 O O . CYS A 1 164 ? 74.155 84.919 41.010 1.00 47.15 164 CYS B O 1
ATOM 851 N N . GLN A 1 165 ? 72.563 86.497 41.314 1.00 47.66 165 GLN B N 1
ATOM 852 C CA . GLN A 1 165 ? 71.805 85.759 42.317 1.00 45.16 165 GLN B CA 1
ATOM 853 C C . GLN A 1 165 ? 70.347 85.726 41.932 1.00 43.11 165 GLN B C 1
ATOM 854 O O . GLN A 1 165 ? 69.861 86.654 41.307 1.00 41.51 165 GLN B O 1
ATOM 860 N N . ARG A 1 166 ? 69.680 84.622 42.270 1.00 43.33 166 ARG B N 1
ATOM 861 C CA . ARG A 1 166 ? 68.221 84.539 42.272 1.00 43.63 166 ARG B CA 1
ATOM 862 C C . ARG A 1 166 ? 67.796 84.155 43.679 1.00 42.94 166 ARG B C 1
ATOM 863 O O . ARG A 1 166 ? 68.131 83.079 44.140 1.00 43.68 166 ARG B O 1
ATOM 871 N N . ALA A 1 167 ? 67.099 85.056 44.362 1.00 43.56 167 ALA B N 1
ATOM 872 C CA . ALA A 1 167 ? 66.479 84.785 45.673 1.00 43.95 167 ALA B CA 1
ATOM 873 C C . ALA A 1 167 ? 65.040 84.372 45.432 1.00 44.17 167 ALA B C 1
ATOM 874 O O . ALA A 1 167 ? 64.332 85.073 44.712 1.00 45.49 167 ALA B O 1
ATOM 876 N N . ASP A 1 168 ? 64.608 83.256 46.017 1.00 44.43 168 ASP B N 1
ATOM 877 C CA . ASP A 1 168 ? 63.234 82.783 45.893 1.00 45.70 168 ASP B CA 1
ATOM 878 C C . ASP A 1 168 ? 62.380 83.072 47.155 1.00 46.03 168 ASP B C 1
ATOM 879 O O . ASP A 1 168 ? 62.848 82.968 48.277 1.00 45.61 168 ASP B O 1
ATOM 884 N N . TYR A 1 169 ? 61.121 83.445 46.942 1.00 46.15 169 TYR B N 1
ATOM 885 C CA . TYR A 1 169 ? 60.200 83.805 48.005 1.00 47.11 169 TYR B CA 1
ATOM 886 C C . TYR A 1 169 ? 58.834 83.125 47.872 1.00 47.08 169 TYR B C 1
ATOM 887 O O . TYR A 1 169 ? 58.405 82.774 46.778 1.00 44.84 169 TYR B O 1
ATOM 896 N N . MET A 1 170 ? 58.190 82.930 49.018 1.00 49.34 170 MET B N 1
ATOM 897 C CA . MET A 1 170 ? 56.819 82.442 49.137 1.00 51.52 170 MET B CA 1
ATOM 898 C C . MET A 1 170 ? 56.071 83.528 49.902 1.00 50.38 170 MET B C 1
ATOM 899 O O . MET A 1 170 ? 56.598 84.049 50.881 1.00 50.82 170 MET B O 1
ATOM 904 N N . ALA A 1 171 ? 54.872 83.894 49.455 1.00 49.58 171 ALA B N 1
ATOM 905 C CA . ALA A 1 171 ? 53.931 84.635 50.309 1.00 50.33 171 ALA B CA 1
ATOM 906 C C . ALA A 1 171 ? 53.381 83.612 51.304 1.00 50.90 171 ALA B C 1
ATOM 907 O O . ALA A 1 171 ? 52.883 82.575 50.891 1.00 49.84 171 ALA B O 1
ATOM 909 N N . SER A 1 172 ? 53.513 83.879 52.601 1.00 52.73 172 SER B N 1
ATOM 910 C CA . SER A 1 172 ? 53.138 82.902 53.630 1.00 54.93 172 SER B CA 1
ATOM 911 C C . SER A 1 172 ? 52.028 83.439 54.512 1.00 56.77 172 SER B C 1
ATOM 912 O O . SER A 1 172 ? 52.078 84.589 54.923 1.00 56.00 172 SER B O 1
ATOM 915 N N . GLN A 1 173 ? 51.057 82.587 54.816 1.00 60.16 173 GLN B N 1
ATOM 916 C CA . GLN A 1 173 ? 49.872 82.960 55.584 1.00 65.64 173 GLN B CA 1
ATOM 917 C C . GLN A 1 173 ? 50.163 82.894 57.085 1.00 70.91 173 GLN B C 1
ATOM 918 O O . GLN A 1 173 ? 50.211 81.807 57.664 1.00 71.46 173 GLN B O 1
ATOM 924 N N . GLU A 1 174 ? 50.373 84.054 57.712 1.00 76.18 174 GLU B N 1
ATOM 925 C CA . GLU A 1 174 ? 50.460 84.144 59.186 1.00 81.70 174 GLU B CA 1
ATOM 926 C C . GLU A 1 174 ? 49.060 83.959 59.789 1.00 84.67 174 GLU B C 1
ATOM 927 O O . GLU A 1 174 ? 48.081 83.857 59.048 1.00 83.32 174 GLU B O 1
ATOM 933 N N . ASP A 1 175 ? 48.942 84.004 61.120 1.00 88.08 175 ASP B N 1
ATOM 934 C CA . ASP A 1 175 ? 47.714 83.587 61.831 1.00 90.94 175 ASP B CA 1
ATOM 935 C C . ASP A 1 175 ? 46.452 84.478 61.720 1.00 91.57 175 ASP B C 1
ATOM 936 O O . ASP A 1 175 ? 45.352 83.930 61.550 1.00 91.65 175 ASP B O 1
ATOM 941 N N . ASP A 1 176 ? 46.609 85.814 61.805 1.00 91.23 176 ASP B N 1
ATOM 942 C CA . ASP A 1 176 ? 45.585 86.827 61.435 1.00 90.62 176 ASP B CA 1
ATOM 943 C C . ASP A 1 176 ? 44.901 86.537 60.078 1.00 89.32 176 ASP B C 1
ATOM 944 O O . ASP A 1 176 ? 43.759 86.902 59.856 1.00 88.25 176 ASP B O 1
ATOM 949 N N . GLY A 1 177 ? 45.637 85.898 59.174 1.00 88.39 177 GLY B N 1
ATOM 950 C CA . GLY A 1 177 ? 45.157 85.513 57.839 1.00 85.09 177 GLY B CA 1
ATOM 951 C C . GLY A 1 177 ? 45.813 86.299 56.716 1.00 82.68 177 GLY B C 1
ATOM 952 O O . GLY A 1 177 ? 45.520 86.053 55.544 1.00 83.10 177 GLY B O 1
ATOM 953 N N . GLN A 1 178 ? 46.708 87.229 57.066 1.00 81.04 178 GLN B N 1
ATOM 954 C CA . GLN A 1 178 ? 47.361 88.131 56.105 1.00 78.71 178 GLN B CA 1
ATOM 955 C C . GLN A 1 178 ? 48.713 87.521 55.676 1.00 74.98 178 GLN B C 1
ATOM 956 O O . GLN A 1 178 ? 49.389 86.844 56.479 1.00 73.80 178 GLN B O 1
ATOM 962 N N . TYR A 1 179 ? 49.099 87.736 54.415 1.00 69.98 179 TYR B N 1
ATOM 963 C CA . TYR A 1 179 ? 50.327 87.129 53.861 1.00 65.38 179 TYR B CA 1
ATOM 964 C C . TYR A 1 179 ? 51.582 87.956 54.146 1.00 61.49 179 TYR B C 1
ATOM 965 O O . TYR A 1 179 ? 51.536 89.175 54.042 1.00 60.96 179 TYR B O 1
ATOM 974 N N . VAL A 1 180 ? 52.679 87.284 54.518 1.00 57.80 180 VAL B N 1
ATOM 975 C CA . VAL A 1 180 ? 54.007 87.925 54.643 1.00 55.89 180 VAL B CA 1
ATOM 976 C C . VAL A 1 180 ? 55.073 87.258 53.755 1.00 53.27 180 VAL B C 1
ATOM 977 O O . VAL A 1 180 ? 55.033 86.050 53.501 1.00 51.20 180 VAL B O 1
ATOM 981 N N . LEU A 1 181 ? 56.024 88.069 53.299 1.00 51.78 181 LEU B N 1
ATOM 982 C CA . LEU A 1 181 ? 57.083 87.612 52.415 1.00 50.23 181 LEU B CA 1
ATOM 983 C C . LEU A 1 181 ? 58.090 86.804 53.231 1.00 49.87 181 LEU B C 1
ATOM 984 O O . LEU A 1 181 ? 58.573 87.284 54.269 1.00 50.33 181 LEU B O 1
ATOM 989 N N . LYS A 1 182 ? 58.393 85.585 52.769 1.00 48.50 182 LYS B N 1
ATOM 990 C CA . LYS A 1 182 ? 59.427 84.747 53.391 1.00 48.40 182 LYS B CA 1
ATOM 991 C C . LYS A 1 182 ? 60.312 84.040 52.361 1.00 47.12 182 LYS B C 1
ATOM 992 O O . LYS A 1 182 ? 59.831 83.422 51.425 1.00 46.23 182 LYS B O 1
ATOM 998 N N . GLN A 1 183 ? 61.622 84.131 52.554 1.00 47.86 183 GLN B N 1
ATOM 999 C CA . GLN A 1 183 ? 62.599 83.657 51.566 1.00 46.98 183 GLN B CA 1
ATOM 1000 C C . GLN A 1 183 ? 62.791 82.134 51.618 1.00 47.38 183 GLN B C 1
ATOM 1001 O O . GLN A 1 183 ? 63.086 81.567 52.645 1.00 48.71 183 GLN B O 1
ATOM 1007 N N . VAL A 1 184 ? 62.627 81.473 50.494 1.00 49.52 184 VAL B N 1
ATOM 1008 C CA . VAL A 1 184 ? 62.703 80.017 50.433 1.00 52.59 184 VAL B CA 1
ATOM 1009 C C . VAL A 1 184 ? 64.148 79.558 50.229 1.00 53.25 184 VAL B C 1
ATOM 1010 O O . VAL A 1 184 ? 64.552 78.566 50.806 1.00 53.92 184 VAL B O 1
ATOM 1014 N N . GLU A 1 185 ? 64.915 80.286 49.414 1.00 54.77 185 GLU B N 1
ATOM 1015 C CA . GLU A 1 185 ? 66.223 79.835 48.927 1.00 56.25 185 GLU B CA 1
ATOM 1016 C C . GLU A 1 185 ? 66.979 80.998 48.260 1.00 54.58 185 GLU B C 1
ATOM 1017 O O . GLU A 1 185 ? 66.377 81.987 47.845 1.00 53.53 185 GLU B O 1
ATOM 1023 N N . VAL A 1 186 ? 68.304 80.885 48.210 1.00 54.03 186 VAL B N 1
ATOM 1024 C CA . VAL A 1 186 ? 69.149 81.697 47.319 1.00 53.82 186 VAL B CA 1
ATOM 1025 C C . VAL A 1 186 ? 69.993 80.786 46.429 1.00 51.47 186 VAL B C 1
ATOM 1026 O O . VAL A 1 186 ? 70.455 79.734 46.854 1.00 51.23 186 VAL B O 1
ATOM 1030 N N . ASN A 1 187 ? 70.154 81.205 45.183 1.00 50.00 187 ASN B N 1
ATOM 1031 C CA . ASN A 1 187 ? 70.869 80.456 44.165 1.00 50.21 187 ASN B CA 1
ATOM 1032 C C . ASN A 1 187 ? 71.860 81.369 43.473 1.00 49.61 187 ASN B C 1
ATOM 1033 O O . ASN A 1 187 ? 71.594 82.563 43.297 1.00 47.78 187 ASN B O 1
ATOM 1038 N N . THR A 1 188 ? 72.995 80.796 43.082 1.00 48.80 188 THR B N 1
ATOM 1039 C CA . THR A 1 188 ? 73.972 81.481 42.238 1.00 48.60 188 THR B CA 1
ATOM 1040 C C . THR A 1 188 ? 74.614 80.454 41.313 1.00 48.51 188 THR B C 1
ATOM 1041 O O . THR A 1 188 ? 74.348 79.270 41.434 1.00 48.14 188 THR B O 1
ATOM 1045 N N . GLY A 1 189 ? 75.454 80.907 40.396 1.00 49.77 189 GLY B N 1
ATOM 1046 C CA . GLY A 1 189 ? 76.105 80.004 39.461 1.00 52.39 189 GLY B CA 1
ATOM 1047 C C . GLY A 1 189 ? 75.203 79.682 38.295 1.00 53.42 189 GLY B C 1
ATOM 1048 O O . GLY A 1 189 ? 74.726 80.593 37.621 1.00 58.96 189 GLY B O 1
ATOM 1049 N N . ALA A 1 190 ? 74.961 78.400 38.044 1.00 53.66 190 ALA B N 1
ATOM 1050 C CA . ALA A 1 190 ? 74.280 77.986 36.813 1.00 53.97 190 ALA B CA 1
ATOM 1051 C C . ALA A 1 190 ? 72.791 78.209 36.975 1.00 55.46 190 ALA B C 1
ATOM 1052 O O . ALA A 1 190 ? 72.015 77.279 37.173 1.00 56.23 190 ALA B O 1
ATOM 1054 N N . ILE A 1 191 ? 72.414 79.471 36.861 1.00 56.92 191 ILE B N 1
ATOM 1055 C CA . ILE A 1 191 ? 71.083 79.922 37.190 1.00 59.98 191 ILE B CA 1
ATOM 1056 C C . ILE A 1 191 ? 70.145 79.706 36.017 1.00 58.78 191 ILE B C 1
ATOM 1057 O O . ILE A 1 191 ? 70.447 80.114 34.896 1.00 58.52 191 ILE B O 1
ATOM 1062 N N . GLY A 1 192 ? 68.984 79.114 36.297 1.00 58.13 192 GLY B N 1
ATOM 1063 C CA . GLY A 1 192 ? 67.910 79.016 35.318 1.00 56.51 192 GLY B CA 1
ATOM 1064 C C . GLY A 1 192 ? 67.134 80.306 35.114 1.00 55.99 192 GLY B C 1
ATOM 1065 O O . GLY A 1 192 ? 67.082 81.164 35.985 1.00 57.23 192 GLY B O 1
ATOM 1066 N N . SER A 1 193 ? 66.535 80.416 33.933 1.00 56.45 193 SER B N 1
ATOM 1067 C CA . SER A 1 193 ? 65.517 81.414 33.568 1.00 56.42 193 SER B CA 1
ATOM 1068 C C . SER A 1 193 ? 65.963 82.860 33.317 1.00 56.81 193 SER B C 1
ATOM 1069 O O . SER A 1 193 ? 65.145 83.770 33.388 1.00 59.34 193 SER B O 1
ATOM 1072 N N . PHE A 1 194 ? 67.225 83.085 32.966 1.00 54.63 194 PHE B N 1
ATOM 1073 C CA . PHE A 1 194 ? 67.610 84.397 32.435 1.00 52.71 194 PHE B CA 1
ATOM 1074 C C . PHE A 1 194 ? 66.857 84.780 31.131 1.00 51.83 194 PHE B C 1
ATOM 1075 O O . PHE A 1 194 ? 66.352 85.916 30.988 1.00 49.51 194 PHE B O 1
ATOM 1083 N N . GLY A 1 195 ? 66.812 83.834 30.189 1.00 49.75 195 GLY B N 1
ATOM 1084 C CA . GLY A 1 195 ? 66.220 84.052 28.868 1.00 48.72 195 GLY B CA 1
ATOM 1085 C C . GLY A 1 195 ? 64.719 83.812 28.838 1.00 48.41 195 GLY B C 1
ATOM 1086 O O . GLY A 1 195 ? 63.988 84.531 28.144 1.00 50.91 195 GLY B O 1
ATOM 1087 N N . THR A 1 196 ? 64.253 82.827 29.608 1.00 46.80 196 THR B N 1
ATOM 1088 C CA . THR A 1 196 ? 62.823 82.497 29.647 1.00 47.65 196 THR B CA 1
ATOM 1089 C C . THR A 1 196 ? 61.953 83.581 30.310 1.00 47.84 196 THR B C 1
ATOM 1090 O O . THR A 1 196 ? 60.773 83.735 29.953 1.00 50.89 196 THR B O 1
ATOM 1094 N N . THR A 1 197 ? 62.518 84.306 31.273 1.00 44.37 197 THR B N 1
ATOM 1095 C CA . THR A 1 197 ? 61.741 85.231 32.091 1.00 42.94 197 THR B CA 1
ATOM 1096 C C . THR A 1 197 ? 61.106 86.393 31.356 1.00 41.30 197 THR B C 1
ATOM 1097 O O . THR A 1 197 ? 59.915 86.599 31.479 1.00 43.07 197 THR B O 1
ATOM 1101 N N . PRO A 1 198 ? 61.884 87.177 30.604 1.00 40.19 198 PRO B N 1
ATOM 1102 C CA . PRO A 1 198 ? 61.246 88.298 29.872 1.00 39.84 198 PRO B CA 1
ATOM 1103 C C . PRO A 1 198 ? 60.192 87.864 28.843 1.00 38.71 198 PRO B C 1
ATOM 1104 O O . PRO A 1 198 ? 59.304 88.647 28.506 1.00 38.25 198 PRO B O 1
ATOM 1108 N N . ARG A 1 199 ? 60.321 86.642 28.336 1.00 38.60 199 ARG B N 1
ATOM 1109 C CA . ARG A 1 199 ? 59.391 86.098 27.365 1.00 40.23 199 ARG B CA 1
ATOM 1110 C C . ARG A 1 199 ? 58.065 85.643 27.978 1.00 37.96 199 ARG B C 1
ATOM 1111 O O . ARG A 1 199 ? 57.022 85.856 27.370 1.00 35.70 199 ARG B O 1
ATOM 1119 N N . PHE A 1 200 ? 58.101 85.009 29.145 1.00 37.13 200 PHE B N 1
ATOM 1120 C CA . PHE A 1 200 ? 56.863 84.655 29.847 1.00 37.83 200 PHE B CA 1
ATOM 1121 C C . PHE A 1 200 ? 56.132 85.912 30.270 1.00 38.05 200 PHE B C 1
ATOM 1122 O O . PHE A 1 200 ? 54.903 86.000 30.176 1.00 40.85 200 PHE B O 1
ATOM 1130 N N . SER A 1 201 ? 56.897 86.884 30.725 1.00 38.41 201 SER B N 1
ATOM 1131 C CA . SER A 1 201 ? 56.382 88.197 31.082 1.00 40.40 201 SER B CA 1
ATOM 1132 C C . SER A 1 201 ? 55.585 88.766 29.910 1.00 40.45 201 SER B C 1
ATOM 1133 O O . SER A 1 201 ? 54.440 89.153 30.084 1.00 41.28 201 SER B O 1
ATOM 1136 N N . ARG A 1 202 ? 56.168 88.752 28.716 1.00 41.70 202 ARG B N 1
ATOM 1137 C CA . ARG A 1 202 ? 55.470 89.193 27.494 1.00 44.21 202 ARG B CA 1
ATOM 1138 C C . ARG A 1 202 ? 54.276 88.310 27.121 1.00 42.48 202 ARG B C 1
ATOM 1139 O O . ARG A 1 202 ? 53.253 88.824 26.642 1.00 43.14 202 ARG B O 1
ATOM 1147 N N . LEU A 1 203 ? 54.421 86.998 27.306 1.00 40.39 203 LEU B N 1
ATOM 1148 C CA . LEU A 1 203 ? 53.338 86.057 27.009 1.00 39.81 203 LEU B CA 1
ATOM 1149 C C . LEU A 1 203 ? 52.083 86.417 27.781 1.00 40.79 203 LEU B C 1
ATOM 1150 O O . LEU A 1 203 ? 51.008 86.520 27.209 1.00 40.53 203 LEU B O 1
ATOM 1155 N N . HIS A 1 204 ? 52.251 86.600 29.084 1.00 41.79 204 HIS B N 1
ATOM 1156 C CA . HIS A 1 204 ? 51.135 86.841 29.979 1.00 42.52 204 HIS B CA 1
ATOM 1157 C C . HIS A 1 204 ? 50.550 88.228 29.864 1.00 43.83 204 HIS B C 1
ATOM 1158 O O . HIS A 1 204 ? 49.363 88.388 30.093 1.00 44.52 204 HIS B O 1
ATOM 1165 N N . ARG A 1 205 ? 51.357 89.231 29.523 1.00 45.53 205 ARG B N 1
ATOM 1166 C CA . ARG A 1 205 ? 50.808 90.569 29.270 1.00 48.14 205 ARG B CA 1
ATOM 1167 C C . ARG A 1 205 ? 49.870 90.522 28.054 1.00 47.68 205 ARG B C 1
ATOM 1168 O O . ARG A 1 205 ? 48.853 91.201 28.011 1.00 47.42 205 ARG B O 1
ATOM 1176 N N . ARG A 1 206 ? 50.225 89.674 27.097 1.00 46.86 206 ARG B N 1
ATOM 1177 C CA . ARG A 1 206 ? 49.472 89.487 25.885 1.00 47.92 206 ARG B CA 1
ATOM 1178 C C . ARG A 1 206 ? 48.150 88.758 26.144 1.00 47.00 206 ARG B C 1
ATOM 1179 O O . ARG A 1 206 ? 47.120 89.193 25.653 1.00 46.64 206 ARG B O 1
ATOM 1187 N N . MET A 1 207 ? 48.180 87.667 26.905 1.00 45.86 207 MET B N 1
ATOM 1188 C CA . MET A 1 207 ? 46.955 86.919 27.245 1.00 46.75 207 MET B CA 1
ATOM 1189 C C . MET A 1 207 ? 45.942 87.774 28.002 1.00 47.02 207 MET B C 1
ATOM 1190 O O . MET A 1 207 ? 44.747 87.792 27.680 1.00 48.75 207 MET B O 1
ATOM 1195 N N . VAL A 1 208 ? 46.434 88.455 29.028 1.00 45.35 208 VAL B N 1
ATOM 1196 C CA . VAL A 1 208 ? 45.636 89.348 29.855 1.00 46.10 208 VAL B CA 1
ATOM 1197 C C . VAL A 1 208 ? 45.015 90.454 28.999 1.00 47.47 208 VAL B C 1
ATOM 1198 O O . VAL A 1 208 ? 43.815 90.588 28.943 1.00 46.69 208 VAL B O 1
ATOM 1202 N N . SER A 1 209 ? 45.864 91.214 28.320 1.00 50.31 209 SER B N 1
ATOM 1203 C CA . SER A 1 209 ? 45.453 92.226 27.340 1.00 51.66 209 SER B CA 1
ATOM 1204 C C . SER A 1 209 ? 44.464 91.732 26.270 1.00 51.75 209 SER B C 1
ATOM 1205 O O . SER A 1 209 ? 43.530 92.438 25.934 1.00 55.70 209 SER B O 1
ATOM 1208 N N . ASN A 1 210 ? 44.676 90.542 25.728 1.00 51.68 210 ASN B N 1
ATOM 1209 C CA . ASN A 1 210 ? 43.767 89.974 24.713 1.00 52.78 210 ASN B CA 1
ATOM 1210 C C . ASN A 1 210 ? 42.394 89.630 25.260 1.00 53.94 210 ASN B C 1
ATOM 1211 O O . ASN A 1 210 ? 41.457 89.540 24.486 1.00 55.72 210 ASN B O 1
ATOM 1216 N N . ALA A 1 211 ? 42.293 89.393 26.566 1.00 54.77 211 ALA B N 1
ATOM 1217 C CA . ALA A 1 211 ? 41.020 89.120 27.238 1.00 56.45 211 ALA B CA 1
ATOM 1218 C C . ALA A 1 211 ? 40.342 90.372 27.836 1.00 58.71 211 ALA B C 1
ATOM 1219 O O . ALA A 1 211 ? 39.326 90.249 28.509 1.00 59.48 211 ALA B O 1
ATOM 1221 N N . GLY A 1 212 ? 40.906 91.562 27.608 1.00 59.98 212 GLY B N 1
ATOM 1222 C CA . GLY A 1 212 ? 40.295 92.813 28.052 1.00 61.68 212 GLY B CA 1
ATOM 1223 C C . GLY A 1 212 ? 40.718 93.333 29.410 1.00 63.39 212 GLY B C 1
ATOM 1224 O O . GLY A 1 212 ? 40.487 94.499 29.717 1.00 66.40 212 GLY B O 1
ATOM 1225 N N . ILE A 1 213 ? 41.369 92.500 30.208 1.00 63.41 213 ILE B N 1
ATOM 1226 C CA . ILE A 1 213 ? 41.785 92.890 31.557 1.00 63.76 213 ILE B CA 1
ATOM 1227 C C . ILE A 1 213 ? 43.003 93.823 31.432 1.00 63.89 213 ILE B C 1
ATOM 1228 O O . ILE A 1 213 ? 43.731 93.783 30.421 1.00 65.17 213 ILE B O 1
ATOM 1233 N N . ASP A 1 214 ? 43.196 94.684 32.428 1.00 64.49 214 ASP B N 1
ATOM 1234 C CA . ASP A 1 214 ? 44.375 95.547 32.515 1.00 65.90 214 ASP B CA 1
ATOM 1235 C C . ASP A 1 214 ? 45.688 94.725 32.632 1.00 64.83 214 ASP B C 1
ATOM 1236 O O . ASP A 1 214 ? 46.678 94.976 31.915 1.00 64.36 214 ASP B O 1
ATOM 1241 N N . SER A 1 218 ? 52.789 97.933 35.772 1.00 63.50 218 SER B N 1
ATOM 1242 C CA . SER A 1 218 ? 52.193 98.484 37.026 1.00 68.32 218 SER B CA 1
ATOM 1243 C C . SER A 1 218 ? 51.336 97.471 37.833 1.00 67.52 218 SER B C 1
ATOM 1244 O O . SER A 1 218 ? 51.199 97.578 39.058 1.00 65.51 218 SER B O 1
ATOM 1247 N N . VAL A 1 219 ? 50.686 96.568 37.112 1.00 68.02 219 VAL B N 1
ATOM 1248 C CA . VAL A 1 219 ? 50.139 95.355 37.679 1.00 66.51 219 VAL B CA 1
ATOM 1249 C C . VAL A 1 219 ? 50.824 94.106 37.107 1.00 64.14 219 VAL B C 1
ATOM 1250 O O . VAL A 1 219 ? 50.745 93.030 37.704 1.00 61.80 219 VAL B O 1
ATOM 1254 N N . MET A 1 220 ? 51.461 94.236 35.946 1.00 63.11 220 MET B N 1
ATOM 1255 C CA . MET A 1 220 ? 52.321 93.207 35.382 1.00 60.09 220 MET B CA 1
ATOM 1256 C C . MET A 1 220 ? 53.624 93.900 35.013 1.00 58.95 220 MET B C 1
ATOM 1257 O O . MET A 1 220 ? 53.751 94.403 33.901 1.00 58.26 220 MET B O 1
ATOM 1262 N N . PRO A 1 221 ? 54.583 93.968 35.959 1.00 59.26 221 PRO B N 1
ATOM 1263 C CA . PRO A 1 221 ? 55.798 94.745 35.746 1.00 60.00 221 PRO B CA 1
ATOM 1264 C C . PRO A 1 221 ? 56.739 94.160 34.711 1.00 60.36 221 PRO B C 1
ATOM 1265 O O . PRO A 1 221 ? 56.947 92.956 34.683 1.00 58.00 221 PRO B O 1
ATOM 1269 N N . SER A 1 222 ? 57.296 95.043 33.877 1.00 63.70 222 SER B N 1
ATOM 1270 C CA . SER A 1 222 ? 58.268 94.659 32.850 1.00 64.33 222 SER B CA 1
ATOM 1271 C C . SER A 1 222 ? 59.495 93.984 33.453 1.00 61.65 222 SER B C 1
ATOM 1272 O O . SER A 1 222 ? 60.008 94.384 34.489 1.00 60.43 222 SER B O 1
ATOM 1275 N N . ASP A 1 223 ? 59.925 92.934 32.791 1.00 60.50 223 ASP B N 1
ATOM 1276 C CA . ASP A 1 223 ? 61.165 92.282 33.095 1.00 62.03 223 ASP B CA 1
ATOM 1277 C C . ASP A 1 223 ? 62.063 92.225 31.850 1.00 59.42 223 ASP B C 1
ATOM 1278 O O . ASP A 1 223 ? 61.639 91.720 30.796 1.00 57.58 223 ASP B O 1
ATOM 1283 N N . GLN A 1 224 ? 63.286 92.736 31.972 1.00 57.50 224 GLN B N 1
ATOM 1284 C CA . GLN A 1 224 ? 64.305 92.562 30.937 1.00 58.11 224 GLN B CA 1
ATOM 1285 C C . GLN A 1 224 ? 65.524 91.856 31.565 1.00 55.08 224 GLN B C 1
ATOM 1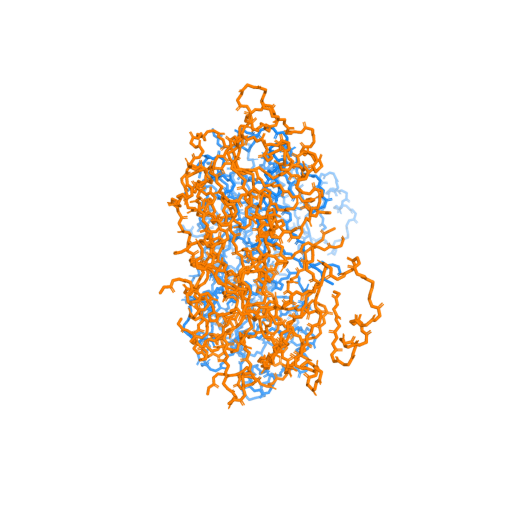286 O O . GLN A 1 224 ? 66.594 92.431 31.702 1.00 55.91 224 GLN B O 1
ATOM 1292 N N . THR A 1 225 ? 65.339 90.601 31.959 1.00 51.03 225 THR B N 1
ATOM 1293 C CA . THR A 1 225 ? 66.374 89.844 32.662 1.00 49.64 225 THR B CA 1
ATOM 1294 C C . THR A 1 225 ? 67.429 89.282 31.704 1.00 48.05 225 THR B C 1
ATOM 1295 O O . THR A 1 225 ? 68.591 89.118 32.098 1.00 47.05 225 THR B O 1
ATOM 1299 N N . ASP A 1 226 ? 67.039 88.977 30.465 1.00 46.91 226 ASP B N 1
ATOM 1300 C CA . ASP A 1 226 ? 68.047 88.658 29.423 1.00 46.91 226 ASP B CA 1
ATOM 1301 C C . ASP A 1 226 ? 69.017 89.831 29.212 1.00 45.51 226 ASP B C 1
ATOM 1302 O O . ASP A 1 226 ? 70.228 89.634 29.177 1.00 44.32 226 ASP B O 1
ATOM 1307 N N . THR A 1 227 ? 68.468 91.039 29.131 1.00 44.36 227 THR B N 1
ATOM 1308 C CA . THR A 1 227 ? 69.249 92.266 29.067 1.00 45.44 227 THR B CA 1
ATOM 1309 C C . THR A 1 227 ? 70.132 92.464 30.300 1.00 45.13 227 THR B C 1
ATOM 1310 O O . THR A 1 227 ? 71.288 92.836 30.170 1.00 43.73 227 THR B O 1
ATOM 1314 N N . MET A 1 228 ? 69.567 92.230 31.486 1.00 44.78 228 MET B N 1
ATOM 1315 C CA . MET A 1 228 ? 70.287 92.386 32.745 1.00 44.71 228 MET B CA 1
ATOM 1316 C C . MET A 1 228 ? 71.592 91.605 32.740 1.00 44.98 228 MET B C 1
ATOM 1317 O O . MET A 1 228 ? 72.652 92.137 33.114 1.00 44.91 228 MET B O 1
ATOM 1322 N N . ALA A 1 229 ? 71.481 90.323 32.371 1.00 43.47 229 ALA B N 1
ATOM 1323 C CA . ALA A 1 229 ? 72.625 89.423 32.285 1.00 43.20 229 ALA B CA 1
ATOM 1324 C C . ALA A 1 229 ? 73.642 89.938 31.251 1.00 43.25 229 ALA B C 1
ATOM 1325 O O . ALA A 1 229 ? 74.824 90.027 31.540 1.00 43.96 229 ALA B O 1
ATOM 1327 N N . ALA A 1 230 ? 73.151 90.309 30.072 1.00 43.01 230 ALA B N 1
ATOM 1328 C CA . ALA A 1 230 ? 73.972 90.901 29.029 1.00 43.45 230 ALA B CA 1
ATOM 1329 C C . ALA A 1 230 ? 74.725 92.135 29.513 1.00 43.94 230 ALA B C 1
ATOM 1330 O O . ALA A 1 230 ? 75.937 92.218 29.332 1.00 45.07 230 ALA B O 1
ATOM 1332 N N . GLU A 1 231 ? 74.018 93.070 30.146 1.00 45.23 231 GLU B N 1
ATOM 1333 C CA . GLU A 1 231 ? 74.632 94.317 30.631 1.00 47.79 231 GLU B CA 1
ATOM 1334 C C . GLU A 1 231 ? 75.734 94.068 31.652 1.00 46.99 231 GLU B C 1
ATOM 1335 O O . GLU A 1 231 ? 76.675 94.849 31.727 1.00 48.44 231 GLU B O 1
ATOM 1341 N N . THR A 1 232 ? 75.612 92.996 32.428 1.00 45.63 232 THR B N 1
ATOM 1342 C CA . THR A 1 232 ? 76.591 92.652 33.457 1.00 45.91 232 THR B CA 1
ATOM 1343 C C . THR A 1 232 ? 77.823 91.943 32.866 1.00 46.31 232 THR B C 1
ATOM 1344 O O . THR A 1 232 ? 78.953 92.175 33.311 1.00 46.31 232 THR B O 1
ATOM 1348 N N . LEU A 1 233 ? 77.604 91.062 31.884 1.00 45.67 233 LEU B N 1
ATOM 1349 C CA . LEU A 1 233 ? 78.704 90.461 31.107 1.00 45.82 233 LEU B CA 1
ATOM 1350 C C . LEU A 1 233 ? 79.528 91.497 30.332 1.00 45.51 233 LEU B C 1
ATOM 1351 O O . LEU A 1 233 ? 80.755 91.428 30.327 1.00 45.16 233 LEU B O 1
ATOM 1356 N N . TYR A 1 234 ? 78.850 92.434 29.669 1.00 44.55 234 TYR B N 1
ATOM 1357 C CA . TYR A 1 234 ? 79.515 93.553 29.001 1.00 45.07 234 TYR B CA 1
ATOM 1358 C C . TYR A 1 234 ? 80.397 94.363 29.963 1.00 45.81 234 TYR B C 1
ATOM 1359 O O . TYR A 1 234 ? 81.533 94.688 29.629 1.00 47.64 234 TYR B O 1
ATOM 1368 N N . GLN A 1 235 ? 79.873 94.692 31.145 1.00 45.19 235 GLN B N 1
ATOM 1369 C CA . GLN A 1 235 ? 80.656 95.405 32.147 1.00 45.77 235 GLN B CA 1
ATOM 1370 C C . GLN A 1 235 ? 81.822 94.555 32.655 1.00 45.74 235 GLN B C 1
ATOM 1371 O O . GLN A 1 235 ? 82.865 95.101 32.924 1.00 47.55 235 GLN B O 1
ATOM 1377 N N . ALA A 1 236 ? 81.649 93.241 32.781 1.00 44.65 236 ALA B N 1
ATOM 1378 C CA . ALA A 1 236 ? 82.764 92.353 33.147 1.00 45.58 236 ALA B CA 1
ATOM 1379 C C . ALA A 1 236 ? 83.863 92.329 32.077 1.00 47.37 236 ALA B C 1
ATOM 1380 O O . ALA A 1 236 ? 85.059 92.427 32.386 1.00 48.66 236 ALA B O 1
ATOM 1382 N N . TRP A 1 237 ? 83.451 92.204 30.823 1.00 48.23 237 TRP B N 1
ATOM 1383 C CA . TRP A 1 237 ? 84.368 92.260 29.699 1.00 50.08 237 TRP B CA 1
ATOM 1384 C C . TRP A 1 237 ? 85.175 93.556 29.736 1.00 52.24 237 TRP B C 1
ATOM 1385 O O . TRP A 1 237 ? 86.392 93.526 29.628 1.00 54.19 237 TRP B O 1
ATOM 1396 N N . LEU A 1 238 ? 84.499 94.688 29.927 1.00 53.57 238 LEU B N 1
ATOM 1397 C CA . LEU A 1 238 ? 85.188 95.970 30.070 1.00 55.39 238 LEU B CA 1
ATOM 1398 C C . LEU A 1 238 ? 86.175 96.026 31.241 1.00 56.79 238 LEU B C 1
ATOM 1399 O O . LEU A 1 238 ? 87.259 96.578 31.084 1.00 59.20 238 LEU B O 1
ATOM 1404 N N . GLU A 1 239 ? 85.818 95.470 32.402 1.00 56.58 239 GLU B N 1
ATOM 1405 C CA . GLU A 1 239 ? 86.751 95.454 33.541 1.00 57.30 239 GLU B CA 1
ATOM 1406 C C . GLU A 1 239 ? 88.010 94.619 33.268 1.00 54.36 239 GLU B C 1
ATOM 1407 O O . GLU A 1 239 ? 89.045 94.868 33.852 1.00 53.60 239 GLU B O 1
ATOM 1413 N N . PHE A 1 240 ? 87.910 93.617 32.405 1.00 52.05 240 PHE B N 1
ATOM 1414 C CA . PHE A 1 240 ? 89.079 92.836 31.986 1.00 52.09 240 PHE B CA 1
ATOM 1415 C C . PHE A 1 240 ? 90.011 93.651 31.064 1.00 52.85 240 PHE B C 1
ATOM 1416 O O . PHE A 1 240 ? 91.229 93.522 31.141 1.00 52.16 240 PHE B O 1
ATOM 1424 N N . GLY A 1 241 ? 89.420 94.458 30.187 1.00 53.50 241 GLY B N 1
ATOM 1425 C CA . GLY A 1 241 ? 90.140 95.515 29.487 1.00 55.29 241 GLY B CA 1
ATOM 1426 C C . GLY A 1 241 ? 91.046 95.075 28.348 1.00 56.07 241 GLY B C 1
ATOM 1427 O O . GLY A 1 241 ? 92.102 95.676 28.140 1.00 58.57 241 GLY B O 1
ATOM 1428 N N . ASN A 1 242 ? 90.619 94.054 27.612 1.00 54.44 242 ASN B N 1
ATOM 1429 C CA . ASN A 1 242 ? 91.336 93.532 26.452 1.00 54.53 242 ASN B CA 1
ATOM 1430 C C . ASN A 1 242 ? 90.357 93.485 25.287 1.00 53.68 242 ASN B C 1
ATOM 1431 O O . ASN A 1 242 ? 89.442 92.665 25.295 1.00 52.67 242 ASN B O 1
ATOM 1436 N N . ALA A 1 243 ? 90.560 94.353 24.298 1.00 54.70 243 ALA B N 1
ATOM 1437 C CA . ALA A 1 243 ? 89.647 94.471 23.147 1.00 54.69 243 ALA B CA 1
ATOM 1438 C C . ALA A 1 243 ? 89.513 93.203 22.335 1.00 54.59 243 ALA B C 1
ATOM 1439 O O . ALA A 1 243 ? 88.478 93.001 21.717 1.00 53.15 243 ALA B O 1
ATOM 1441 N N . GLU A 1 244 ? 90.562 92.380 22.314 1.00 56.13 244 GLU B N 1
ATOM 1442 C CA . GLU A 1 244 ? 90.566 91.132 21.542 1.00 57.20 244 GLU B CA 1
ATOM 1443 C C . GLU A 1 244 ? 90.114 89.892 22.328 1.00 54.69 244 GLU B C 1
ATOM 1444 O O . GLU A 1 244 ? 89.954 88.818 21.724 1.00 54.77 244 GLU B O 1
ATOM 1450 N N . ALA A 1 245 ? 89.863 90.044 23.635 1.00 51.96 245 ALA B N 1
ATOM 1451 C CA . ALA A 1 245 ? 89.360 88.963 24.484 1.00 49.25 245 ALA B CA 1
ATOM 1452 C C . ALA A 1 245 ? 87.905 88.583 24.260 1.00 47.64 245 ALA B C 1
ATOM 1453 O O . ALA A 1 245 ? 87.061 89.427 23.944 1.00 46.25 245 ALA B O 1
ATOM 1455 N N . VAL A 1 246 ? 87.630 87.297 24.493 1.00 47.31 246 VAL B N 1
ATOM 1456 C CA . VAL A 1 246 ? 86.332 86.677 24.245 1.00 46.59 246 VAL B CA 1
ATOM 1457 C C . VAL A 1 246 ? 85.664 86.344 25.547 1.00 45.49 246 VAL B C 1
ATOM 1458 O O . VAL A 1 246 ? 86.315 86.204 26.570 1.00 47.13 246 VAL B O 1
ATOM 1462 N N . ILE A 1 247 ? 84.364 86.145 25.477 1.00 43.75 247 ILE B N 1
ATOM 1463 C CA . ILE A 1 247 ? 83.594 85.652 26.590 1.00 42.62 247 ILE B CA 1
ATOM 1464 C C . ILE A 1 247 ? 83.280 84.165 26.347 1.00 42.57 247 ILE B C 1
ATOM 1465 O O . ILE A 1 247 ? 82.747 83.796 25.295 1.00 41.88 247 ILE B O 1
ATOM 1470 N N . LEU A 1 248 ? 83.594 83.321 27.330 1.00 41.85 248 LEU B N 1
ATOM 1471 C CA . LEU A 1 248 ? 83.422 81.890 27.192 1.00 41.87 248 LEU B CA 1
ATOM 1472 C C . LEU A 1 248 ? 82.116 81.468 27.831 1.00 41.92 248 LEU B C 1
ATOM 1473 O O . LEU A 1 248 ? 81.858 81.802 28.996 1.00 41.87 248 LEU B O 1
ATOM 1478 N N . PHE A 1 249 ? 81.280 80.768 27.055 1.00 41.26 249 PHE B N 1
ATOM 1479 C CA . PHE A 1 249 ? 80.071 80.140 27.575 1.00 40.42 249 PHE B CA 1
ATOM 1480 C C . PHE A 1 249 ? 80.414 78.665 27.690 1.00 42.07 249 PHE B C 1
ATOM 1481 O O . PHE A 1 249 ? 80.633 77.975 26.658 1.00 43.44 249 PHE B O 1
ATOM 1489 N N . LEU A 1 250 ? 80.493 78.203 28.939 1.00 42.00 250 LEU B N 1
ATOM 1490 C CA . LEU A 1 250 ? 80.842 76.832 29.250 1.00 43.78 250 LEU B CA 1
ATOM 1491 C C . LEU A 1 250 ? 79.573 76.050 29.587 1.00 44.28 250 LEU B C 1
ATOM 1492 O O . LEU A 1 250 ? 78.883 76.373 30.549 1.00 42.35 250 LEU B O 1
ATOM 1497 N N . HIS A 1 251 ? 79.265 75.037 28.771 1.00 45.14 251 HIS B N 1
ATOM 1498 C CA . HIS A 1 251 ? 78.051 74.221 28.935 1.00 44.71 251 HIS B CA 1
ATOM 1499 C C . HIS A 1 251 ? 78.413 72.779 29.230 1.00 46.34 251 HIS B C 1
ATOM 1500 O O . HIS A 1 251 ? 79.537 72.371 29.028 1.00 46.03 251 HIS B O 1
ATOM 1507 N N . GLY A 1 252 ? 77.439 72.030 29.738 1.00 48.64 252 GLY B N 1
ATOM 1508 C CA . GLY A 1 252 ? 77.588 70.612 30.007 1.00 50.48 252 GLY B CA 1
ATOM 1509 C C . GLY A 1 252 ? 77.523 69.787 28.746 1.00 52.81 252 GLY B C 1
ATOM 1510 O O . GLY A 1 252 ? 78.143 68.740 28.682 1.00 57.11 252 GLY B O 1
ATOM 1511 N N . SER A 1 253 ? 76.755 70.236 27.757 1.00 52.91 253 SER B N 1
ATOM 1512 C CA . SER A 1 253 ? 76.665 69.562 26.459 1.00 54.61 253 SER B CA 1
ATOM 1513 C C . SER A 1 253 ? 76.071 70.531 25.408 1.00 53.66 253 SER B C 1
ATOM 1514 O O . SER A 1 253 ? 75.582 71.608 25.765 1.00 51.87 253 SER B O 1
ATOM 1517 N N . PRO A 1 254 ? 76.112 70.153 24.109 1.00 52.91 254 PRO B N 1
ATOM 1518 C CA . PRO A 1 254 ? 75.527 71.015 23.063 1.00 52.58 254 PRO B CA 1
ATOM 1519 C C . PRO A 1 254 ? 74.014 71.265 23.255 1.00 53.18 254 PRO B C 1
ATOM 1520 O O . PRO A 1 254 ? 73.524 72.367 22.991 1.00 53.77 254 PRO B O 1
ATOM 1524 N N . ASN A 1 255 ? 73.301 70.242 23.728 1.00 53.00 255 ASN B N 1
ATOM 1525 C CA . ASN A 1 255 ? 71.875 70.313 23.970 1.00 51.59 255 ASN B CA 1
ATOM 1526 C C . ASN A 1 255 ? 71.527 70.484 25.452 1.00 49.45 255 ASN B C 1
ATOM 1527 O O . ASN A 1 255 ? 70.484 70.061 25.909 1.00 47.20 255 ASN B O 1
ATOM 1532 N N . SER A 1 256 ? 72.404 71.143 26.198 1.00 49.59 256 SER B N 1
ATOM 1533 C CA . SER A 1 256 ? 72.165 71.444 27.610 1.00 49.16 256 SER B CA 1
ATOM 1534 C C . SER A 1 256 ? 70.889 72.221 27.813 1.00 47.41 256 SER B C 1
ATOM 1535 O O . SER A 1 256 ? 70.464 72.989 26.940 1.00 47.41 256 SER B O 1
ATOM 1538 N N . HIS A 1 257 ? 70.307 72.066 28.998 1.00 46.82 257 HIS B N 1
ATOM 1539 C CA . HIS A 1 257 ? 69.055 72.752 29.323 1.00 46.41 257 HIS B CA 1
ATOM 1540 C C . HIS A 1 257 ? 69.238 74.272 29.491 1.00 44.61 257 HIS B C 1
ATOM 1541 O O . HIS A 1 257 ? 68.266 75.024 29.522 1.00 44.27 257 HIS B O 1
ATOM 1548 N N . LEU A 1 258 ? 70.483 74.721 29.592 1.00 43.54 258 LEU B N 1
ATOM 1549 C CA . LEU A 1 258 ? 70.766 76.145 29.679 1.00 42.69 258 LEU B CA 1
ATOM 1550 C C . LEU A 1 258 ? 71.106 76.772 28.345 1.00 39.60 258 LEU B C 1
ATOM 1551 O O . LEU A 1 258 ? 71.143 77.985 28.264 1.00 37.85 258 LEU B O 1
ATOM 1556 N N . MET A 1 259 ? 71.279 75.959 27.311 1.00 38.73 259 MET B N 1
ATOM 1557 C CA . MET A 1 259 ? 71.878 76.394 26.058 1.00 39.58 259 MET B CA 1
ATOM 1558 C C . MET A 1 259 ? 71.158 77.556 25.393 1.00 38.88 259 MET B C 1
ATOM 1559 O O . MET A 1 259 ? 71.797 78.543 25.031 1.00 37.89 259 MET B O 1
ATOM 1564 N N . LEU A 1 260 ? 69.847 77.418 25.212 1.00 38.93 260 LEU B N 1
ATOM 1565 C CA . LEU A 1 260 ? 69.040 78.470 24.585 1.00 40.02 260 LEU B CA 1
ATOM 1566 C C . LEU A 1 260 ? 68.859 79.706 25.430 1.00 40.40 260 LEU B C 1
ATOM 1567 O O . LEU A 1 260 ? 68.689 80.769 24.881 1.00 39.91 260 LEU B O 1
ATOM 1572 N N . GLU A 1 261 ? 68.870 79.576 26.744 1.00 42.73 261 GLU B N 1
ATOM 1573 C CA . GLU A 1 261 ? 68.860 80.752 27.594 1.00 44.80 261 GLU B CA 1
ATOM 1574 C C . GLU A 1 261 ? 70.188 81.472 27.404 1.00 43.15 261 GLU B C 1
ATOM 1575 O O . GLU A 1 261 ? 70.220 82.690 27.314 1.00 45.15 261 GLU B O 1
ATOM 1581 N N . SER A 1 262 ? 71.278 80.715 27.345 1.00 42.29 262 SER B N 1
ATOM 1582 C CA . SER A 1 262 ? 72.630 81.267 27.083 1.00 41.60 262 SER B CA 1
ATOM 1583 C C . SER A 1 262 ? 72.705 82.023 25.749 1.00 41.15 262 SER B C 1
ATOM 1584 O O . SER A 1 262 ? 73.273 83.110 25.687 1.00 41.96 262 SER B O 1
ATOM 1587 N N . ARG A 1 263 ? 72.111 81.456 24.705 1.00 38.83 263 ARG B N 1
ATOM 1588 C CA . ARG A 1 263 ? 72.120 82.063 23.388 1.00 37.32 263 ARG B CA 1
ATOM 1589 C C . ARG A 1 263 ? 71.310 83.320 23.355 1.00 36.45 263 ARG B C 1
ATOM 1590 O O . ARG A 1 263 ? 71.650 84.266 22.651 1.00 36.87 263 ARG B O 1
ATOM 1598 N N . GLN A 1 264 ? 70.229 83.322 24.108 1.00 35.92 264 GLN B N 1
ATOM 1599 C CA . GLN A 1 264 ? 69.338 84.484 24.203 1.00 35.97 264 GLN B CA 1
ATOM 1600 C C . GLN A 1 264 ? 69.968 85.629 24.942 1.00 36.09 264 GLN B C 1
ATOM 1601 O O . GLN A 1 264 ? 69.633 86.777 24.671 1.00 36.76 264 GLN B O 1
ATOM 1607 N N . ILE A 1 265 ? 70.877 85.330 25.866 1.00 37.42 265 ILE B N 1
ATOM 1608 C CA . ILE A 1 265 ? 71.666 86.384 26.518 1.00 38.92 265 ILE B CA 1
ATOM 1609 C C . ILE A 1 265 ? 72.501 87.091 25.465 1.00 40.41 265 ILE B C 1
ATOM 1610 O O . ILE A 1 265 ? 72.531 88.319 25.453 1.00 42.40 265 ILE B O 1
ATOM 1615 N N . THR A 1 266 ? 73.139 86.320 24.576 1.00 40.11 266 THR B N 1
ATOM 1616 C CA . THR A 1 266 ? 74.003 86.874 23.543 1.00 40.63 266 THR B CA 1
ATOM 1617 C C . THR A 1 266 ? 73.228 87.677 22.518 1.00 40.98 266 THR B C 1
ATOM 1618 O O . THR A 1 266 ? 73.780 88.598 21.931 1.00 42.60 266 THR B O 1
ATOM 1622 N N . HIS A 1 267 ? 71.963 87.342 22.291 1.00 41.28 267 HIS B N 1
ATOM 1623 C CA . HIS A 1 267 ? 71.140 88.132 21.361 1.00 41.46 267 HIS B CA 1
ATOM 1624 C C . HIS A 1 267 ? 70.934 89.527 21.944 1.00 42.08 267 HIS B C 1
ATOM 1625 O O . HIS A 1 267 ? 70.894 90.493 21.200 1.00 42.58 267 HIS B O 1
ATOM 1632 N N . GLN A 1 268 ? 70.854 89.633 23.268 1.00 42.53 268 GLN B N 1
ATOM 1633 C CA . GLN A 1 268 ? 70.804 90.946 23.914 1.00 44.24 268 GLN B CA 1
ATOM 1634 C C . GLN A 1 268 ? 72.157 91.665 23.951 1.00 45.67 268 GLN B C 1
ATOM 1635 O O . GLN A 1 268 ? 72.212 92.880 23.809 1.00 45.94 268 GLN B O 1
ATOM 1641 N N . LEU A 1 269 ? 73.234 90.921 24.162 1.00 47.61 269 LEU B N 1
ATOM 1642 C CA . LEU A 1 269 ? 74.595 91.487 24.211 1.00 49.76 269 LEU B CA 1
ATOM 1643 C C . LEU A 1 269 ? 74.987 92.172 22.897 1.00 52.25 269 LEU B C 1
ATOM 1644 O O . LEU A 1 269 ? 75.594 93.229 22.917 1.00 50.99 269 LEU B O 1
ATOM 1649 N N . GLU A 1 270 ? 74.610 91.565 21.769 1.00 54.65 270 GLU B N 1
ATOM 1650 C CA . GLU A 1 270 ? 74.787 92.151 20.430 1.00 56.05 270 GLU B CA 1
ATOM 1651 C C . GLU A 1 270 ? 74.155 93.524 20.245 1.00 60.39 270 GLU B C 1
ATOM 1652 O O . GLU A 1 270 ? 74.760 94.414 19.687 1.00 66.12 270 GLU B O 1
ATOM 1658 N N . SER A 1 271 ? 72.917 93.682 20.679 1.00 63.87 271 SER B N 1
ATOM 1659 C CA . SER A 1 271 ? 72.189 94.932 20.483 1.00 67.32 271 SER B CA 1
ATOM 1660 C C . SER A 1 271 ? 72.456 96.013 21.559 1.00 68.84 271 SER B C 1
ATOM 1661 O O . SER A 1 271 ? 71.859 97.075 21.497 1.00 69.46 271 SER B O 1
ATOM 1664 N N . ILE A 1 272 ? 73.312 95.746 22.548 1.00 70.82 272 ILE B N 1
ATOM 1665 C CA . ILE A 1 272 ? 73.754 96.784 23.496 1.00 71.56 272 ILE B CA 1
ATOM 1666 C C . ILE A 1 272 ? 75.232 97.140 23.310 1.00 74.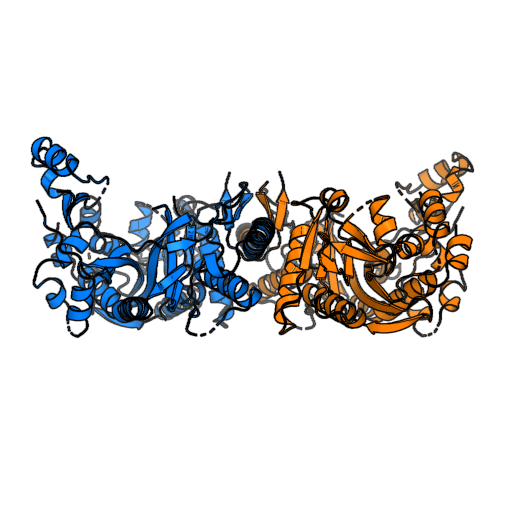25 272 ILE B C 1
ATOM 1667 O O . ILE A 1 272 ? 75.864 97.641 24.242 1.00 78.38 272 ILE B O 1
ATOM 1672 N N . SER A 1 273 ? 75.777 96.906 22.112 1.00 73.46 273 SER B N 1
ATOM 1673 C CA . SER A 1 273 ? 77.145 97.331 21.794 1.00 73.16 273 SER B CA 1
ATOM 1674 C C . SER A 1 273 ? 77.360 97.513 20.282 1.00 73.28 273 SER B C 1
ATOM 1675 O O . SER A 1 273 ? 76.545 97.038 19.496 1.00 70.81 273 SER B O 1
ATOM 1678 N N . THR A 1 274 ? 78.407 98.248 19.880 1.00 74.86 274 THR B N 1
ATOM 1679 C CA . THR A 1 274 ? 78.774 98.390 18.453 1.00 78.53 274 THR B CA 1
ATOM 1680 C C . THR A 1 274 ? 79.769 97.327 17.997 1.00 78.97 274 THR B C 1
ATOM 1681 O O . THR A 1 274 ? 79.623 96.720 16.930 1.00 74.76 274 THR B O 1
ATOM 1685 N N . GLU A 1 275 ? 80.832 97.158 18.779 1.00 83.14 275 GLU B N 1
ATOM 1686 C CA . GLU A 1 275 ? 81.928 96.283 18.396 1.00 84.73 275 GLU B CA 1
ATOM 1687 C C . GLU A 1 275 ? 81.456 94.938 18.905 1.00 81.54 275 GLU B C 1
ATOM 1688 O O . GLU A 1 275 ? 81.402 94.692 20.106 1.00 81.04 275 GLU B O 1
ATOM 1694 N N . ARG A 1 276 ? 80.958 94.156 17.976 1.00 79.36 276 ARG B N 1
ATOM 1695 C CA . ARG A 1 276 ? 80.794 92.703 18.179 1.00 78.05 276 ARG B CA 1
ATOM 1696 C C . ARG A 1 276 ? 81.763 92.050 19.198 1.00 72.72 276 ARG B C 1
ATOM 1697 O O . ARG A 1 276 ? 82.883 91.695 18.830 1.00 72.38 276 ARG B O 1
ATOM 1705 N N . ILE A 1 277 ? 81.332 91.849 20.450 1.00 65.08 277 ILE B N 1
ATOM 1706 C CA . ILE A 1 277 ? 82.092 90.997 21.375 1.00 60.91 277 ILE B CA 1
ATOM 1707 C C . ILE A 1 277 ? 81.896 89.524 21.026 1.00 58.94 277 ILE B C 1
ATOM 1708 O O . ILE A 1 277 ? 80.775 89.056 20.943 1.00 58.14 277 ILE B O 1
ATOM 1713 N N . LYS A 1 278 ? 82.986 88.799 20.822 1.00 59.64 278 LYS B N 1
ATOM 1714 C CA . LYS A 1 278 ? 82.884 87.397 20.462 1.00 59.01 278 LYS B CA 1
ATOM 1715 C C . LYS A 1 278 ? 82.569 86.602 21.723 1.00 54.86 278 LYS B C 1
ATOM 1716 O O . LYS A 1 278 ? 83.190 86.780 22.764 1.00 55.15 278 LYS B O 1
ATOM 1722 N N . CYS A 1 279 ? 81.564 85.759 21.604 1.00 50.74 279 CYS B N 1
ATOM 1723 C CA . CYS A 1 279 ? 81.154 84.846 22.632 1.00 49.73 279 CYS B CA 1
ATOM 1724 C C . CYS A 1 279 ? 81.437 83.467 22.068 1.00 48.43 279 CYS B C 1
ATOM 1725 O O . CYS A 1 279 ? 80.989 83.166 20.972 1.00 50.32 279 CYS B O 1
ATOM 1728 N N . ARG A 1 280 ? 82.161 82.631 22.795 1.00 46.00 280 ARG B N 1
ATOM 1729 C CA . ARG A 1 280 ? 82.546 81.341 22.273 1.00 45.85 280 ARG B CA 1
ATOM 1730 C C . ARG A 1 280 ? 81.892 80.234 23.072 1.00 43.50 280 ARG B C 1
ATOM 1731 O O . ARG A 1 280 ? 82.076 80.151 24.267 1.00 43.32 280 ARG B O 1
ATOM 1739 N N . PHE A 1 281 ? 81.099 79.406 22.403 1.00 43.10 281 PHE B N 1
ATOM 1740 C CA . PHE A 1 281 ? 80.341 78.329 23.050 1.00 42.25 281 PHE B CA 1
ATOM 1741 C C . PHE A 1 281 ? 81.106 77.028 22.973 1.00 43.87 281 PHE B C 1
ATOM 1742 O O . PHE A 1 281 ? 81.307 76.504 21.882 1.00 42.98 281 PHE B O 1
ATOM 1750 N N . ILE A 1 282 ? 81.504 76.524 24.141 1.00 45.25 282 ILE B N 1
ATOM 1751 C CA . ILE A 1 282 ? 82.323 75.323 24.260 1.00 47.00 282 ILE B CA 1
ATOM 1752 C C . ILE A 1 282 ? 81.681 74.400 25.314 1.00 46.16 282 ILE B C 1
ATOM 1753 O O . ILE A 1 282 ? 81.148 74.899 26.307 1.00 47.10 282 ILE B O 1
ATOM 1758 N N . THR A 1 283 ? 81.689 73.082 25.109 1.00 46.50 283 THR B N 1
ATOM 1759 C CA . THR A 1 283 ? 81.338 72.184 26.202 1.00 48.32 283 THR B CA 1
ATOM 1760 C C . THR A 1 283 ? 82.546 71.994 27.073 1.00 51.08 283 THR B C 1
ATOM 1761 O O . THR A 1 283 ? 83.666 72.281 26.664 1.00 53.92 283 THR B O 1
ATOM 1765 N N . ILE A 1 284 ? 82.302 71.480 28.273 1.00 52.54 284 ILE B N 1
ATOM 1766 C CA . ILE A 1 284 ? 83.362 71.190 29.220 1.00 53.45 284 ILE B CA 1
ATOM 1767 C C . ILE A 1 284 ? 84.246 70.017 28.779 1.00 54.10 284 ILE B C 1
ATOM 1768 O O . ILE A 1 284 ? 85.425 70.014 29.106 1.00 54.70 284 ILE B O 1
ATOM 1773 N N . THR A 1 285 ? 83.702 69.049 28.038 1.00 55.57 285 THR B N 1
ATOM 1774 C CA . THR A 1 285 ? 84.540 67.979 27.425 1.00 60.23 285 THR B CA 1
ATOM 1775 C C . THR A 1 285 ? 85.559 68.512 26.417 1.00 62.30 285 THR B C 1
ATOM 1776 O O . THR A 1 285 ? 86.725 68.115 26.437 1.00 62.67 285 THR B O 1
ATOM 1780 N N . GLU A 1 286 ? 85.097 69.383 25.526 1.00 63.54 286 GLU B N 1
ATOM 1781 C CA . GLU A 1 286 ? 85.943 70.015 24.504 1.00 64.77 286 GLU B CA 1
ATOM 1782 C C . GLU A 1 286 ? 86.997 70.918 25.149 1.00 63.91 286 GLU B C 1
ATOM 1783 O O . GLU A 1 286 ? 88.139 70.999 24.679 1.00 66.35 286 GLU B O 1
ATOM 1789 N N . GLY A 1 287 ? 86.605 71.585 26.231 1.00 60.57 287 GLY B N 1
ATOM 1790 C CA . GLY A 1 287 ? 87.521 72.415 27.007 1.00 61.42 287 GLY B CA 1
ATOM 1791 C C . GLY A 1 287 ? 88.805 71.763 27.541 1.00 62.29 287 GLY B C 1
ATOM 1792 O O . GLY A 1 287 ? 89.759 72.476 27.883 1.00 62.61 287 GLY B O 1
ATOM 1793 N N . LEU A 1 288 ? 88.838 70.431 27.636 1.00 61.55 288 LEU B N 1
ATOM 1794 C CA . LEU A 1 288 ? 90.051 69.722 28.060 1.00 63.50 288 LEU B CA 1
ATOM 1795 C C . LEU A 1 288 ? 91.186 69.808 27.026 1.00 64.46 288 LEU B C 1
ATOM 1796 O O . LEU A 1 288 ? 92.367 69.801 27.394 1.00 65.40 288 LEU B O 1
ATOM 1801 N N . ASN A 1 289 ? 90.817 69.928 25.751 1.00 64.24 289 ASN B N 1
ATOM 1802 C CA . ASN A 1 289 ? 91.767 70.056 24.642 1.00 65.78 289 ASN B CA 1
ATOM 1803 C C . ASN A 1 289 ? 92.008 71.497 24.225 1.00 63.97 289 ASN B C 1
ATOM 1804 O O . ASN A 1 289 ? 93.062 71.822 23.718 1.00 67.32 289 ASN B O 1
ATOM 1809 N N . ARG A 1 290 ? 91.019 72.353 24.422 1.00 61.69 290 ARG B N 1
ATOM 1810 C CA . ARG A 1 290 ? 90.997 73.670 23.813 1.00 59.87 290 ARG B CA 1
ATOM 1811 C C . ARG A 1 290 ? 91.241 74.796 24.793 1.00 57.90 290 ARG B C 1
ATOM 1812 O O . ARG A 1 290 ? 91.354 75.921 24.356 1.00 57.85 290 ARG B O 1
ATOM 1820 N N . LEU A 1 291 ? 91.305 74.511 26.096 1.00 56.67 291 LEU B N 1
ATOM 1821 C CA . LEU A 1 291 ? 91.634 75.519 27.112 1.00 55.56 291 LEU B CA 1
ATOM 1822 C C . LEU A 1 291 ? 92.919 75.110 27.814 1.00 56.88 291 LEU B C 1
ATOM 1823 O O . LEU A 1 291 ? 93.047 73.986 28.283 1.00 57.56 291 LEU B O 1
ATOM 1828 N N . LYS A 1 292 ? 93.889 76.010 27.834 1.00 58.01 292 LYS B N 1
ATOM 1829 C CA . LYS A 1 292 ? 95.043 75.897 28.720 1.00 59.43 292 LYS B CA 1
ATOM 1830 C C . LYS A 1 292 ? 95.219 77.241 29.398 1.00 58.76 292 LYS B C 1
ATOM 1831 O O . LYS A 1 292 ? 94.528 78.220 29.071 1.00 57.94 292 LYS B O 1
ATOM 1837 N N . ARG A 1 293 ? 96.083 77.261 30.397 1.00 58.90 293 ARG B N 1
ATOM 1838 C CA . ARG A 1 293 ? 96.391 78.469 31.119 1.00 58.45 293 ARG B CA 1
ATOM 1839 C C . ARG A 1 293 ? 97.781 78.889 30.687 1.00 58.97 293 ARG B C 1
ATOM 1840 O O . ARG A 1 293 ? 98.636 78.040 30.488 1.00 60.08 293 ARG B O 1
ATOM 1848 N N . ASP A 1 294 ? 98.005 80.188 30.527 1.00 58.49 294 ASP B N 1
ATOM 1849 C CA . ASP A 1 294 ? 99.348 80.688 30.248 1.00 60.50 294 ASP B CA 1
ATOM 1850 C C . ASP A 1 294 ? 100.233 80.485 31.476 1.00 59.62 294 ASP B C 1
ATOM 1851 O O . ASP A 1 294 ? 99.817 80.809 32.577 1.00 59.82 294 ASP B O 1
ATOM 1856 N N . PRO A 1 295 ? 101.460 79.965 31.297 1.00 60.01 295 PRO B N 1
ATOM 1857 C CA . PRO A 1 295 ? 102.345 79.820 32.463 1.00 60.31 295 PRO B CA 1
ATOM 1858 C C . PRO A 1 295 ? 102.952 81.126 33.039 1.00 59.68 295 PRO B C 1
ATOM 1859 O O . PRO A 1 295 ? 103.529 81.093 34.125 1.00 59.60 295 PRO B O 1
ATOM 1863 N N . ASN A 1 296 ? 102.834 82.240 32.315 1.00 59.22 296 ASN B N 1
ATOM 1864 C CA . ASN A 1 296 ? 103.432 83.528 32.700 1.00 59.32 296 ASN B CA 1
ATOM 1865 C C . ASN A 1 296 ? 102.401 84.533 33.163 1.00 58.45 296 ASN B C 1
ATOM 1866 O O . ASN A 1 296 ? 102.564 85.110 34.221 1.00 59.76 296 ASN B O 1
ATOM 1871 N N . ASN A 1 297 ? 101.378 84.757 32.332 1.00 57.93 297 ASN B N 1
ATOM 1872 C CA . ASN A 1 297 ? 100.210 85.587 32.649 1.00 57.14 297 ASN B CA 1
ATOM 1873 C C . ASN A 1 297 ? 99.277 84.955 33.675 1.00 56.20 297 ASN B C 1
ATOM 1874 O O . ASN A 1 297 ? 98.589 85.671 34.398 1.00 56.70 297 ASN B O 1
ATOM 1879 N N . PHE A 1 298 ? 99.183 83.621 33.646 1.00 54.77 298 PHE B N 1
ATOM 1880 C CA . PHE A 1 298 ? 98.081 82.871 34.232 1.00 52.47 298 PHE B CA 1
ATOM 1881 C C . PHE A 1 298 ? 96.738 83.221 33.614 1.00 50.70 298 PHE B C 1
ATOM 1882 O O . PHE A 1 298 ? 95.691 83.031 34.244 1.00 50.52 298 PHE B O 1
ATOM 1890 N N . SER A 1 299 ? 96.748 83.659 32.358 1.00 49.90 299 SER B N 1
ATOM 1891 C CA . SER A 1 299 ? 95.512 83.975 31.666 1.00 47.86 299 SER B CA 1
ATOM 1892 C C . SER A 1 299 ? 95.024 82.714 30.979 1.00 47.38 299 SER B C 1
ATOM 1893 O O . SER A 1 299 ? 95.810 81.849 30.626 1.00 48.51 299 SER B O 1
ATOM 1896 N N . LEU A 1 300 ? 93.706 82.607 30.841 1.00 46.61 300 LEU B N 1
ATOM 1897 C CA . LEU A 1 300 ? 93.062 81.452 30.247 1.00 45.64 300 LEU B CA 1
ATOM 1898 C C . LEU A 1 300 ? 92.977 81.700 28.758 1.00 45.96 300 LEU B C 1
ATOM 1899 O O . LEU A 1 300 ? 92.459 82.742 28.337 1.00 45.37 300 LEU B O 1
ATOM 1904 N N . ILE A 1 301 ? 93.473 80.739 27.973 1.00 46.79 301 ILE B N 1
ATOM 1905 C CA . ILE A 1 301 ? 93.535 80.860 26.522 1.00 47.40 301 ILE B CA 1
ATOM 1906 C C . ILE A 1 301 ? 92.735 79.753 25.832 1.00 47.25 301 ILE B C 1
ATOM 1907 O O . ILE A 1 301 ? 92.757 78.626 26.271 1.00 46.64 301 ILE B O 1
ATOM 1912 N N . LEU A 1 302 ? 92.027 80.113 24.761 1.00 48.56 302 LEU B N 1
ATOM 1913 C CA . LEU A 1 302 ? 91.179 79.216 23.988 1.00 49.88 302 LEU B CA 1
ATOM 1914 C C . LEU A 1 302 ? 91.798 79.039 22.619 1.00 52.65 302 LEU B C 1
ATOM 1915 O O . LEU A 1 302 ? 92.098 80.019 21.964 1.00 52.94 302 LEU B O 1
ATOM 1920 N N . ASP A 1 303 ? 91.963 77.783 22.189 1.00 56.34 303 ASP B N 1
ATOM 1921 C CA . ASP A 1 303 ? 92.630 77.416 20.918 1.00 59.83 303 ASP B CA 1
ATOM 1922 C C . ASP A 1 303 ? 93.985 78.089 20.712 1.00 62.02 303 ASP B C 1
ATOM 1923 O O . ASP A 1 303 ? 94.313 78.546 19.613 1.00 64.42 303 ASP B O 1
ATOM 1928 N N . ASP A 1 304 ? 94.756 78.202 21.784 1.00 62.85 304 ASP B N 1
ATOM 1929 C CA . ASP A 1 304 ? 96.071 78.845 21.743 1.00 64.69 304 ASP B CA 1
ATOM 1930 C C . ASP A 1 304 ? 96.110 80.285 21.188 1.00 65.04 304 ASP B C 1
ATOM 1931 O O . ASP A 1 304 ? 97.191 80.854 21.098 1.00 68.12 304 ASP B O 1
ATOM 1936 N N . LYS A 1 305 ? 94.957 80.882 20.879 1.00 62.87 305 LYS B N 1
ATOM 1937 C CA . LYS A 1 305 ? 94.892 82.178 20.201 1.00 63.84 305 LYS B CA 1
ATOM 1938 C C . LYS A 1 305 ? 94.072 83.273 20.934 1.00 60.80 305 LYS B C 1
ATOM 1939 O O . LYS A 1 305 ? 94.407 84.459 20.847 1.00 61.20 305 LYS B O 1
ATOM 1945 N N . PHE A 1 306 ? 93.007 82.891 21.636 1.00 56.76 306 PHE B N 1
ATOM 1946 C CA . PHE A 1 306 ? 92.062 83.853 22.189 1.00 53.56 306 PHE B CA 1
ATOM 1947 C C . PHE A 1 306 ? 92.142 83.913 23.690 1.00 50.91 306 PHE B C 1
ATOM 1948 O O . PHE A 1 306 ? 91.980 82.907 24.359 1.00 48.91 306 PHE B O 1
ATOM 1956 N N . VAL A 1 307 ? 92.371 85.120 24.204 1.00 49.47 307 VAL B N 1
ATOM 1957 C CA . VAL A 1 307 ? 92.336 85.366 25.625 1.00 47.61 307 VAL B CA 1
ATOM 1958 C C . VAL A 1 307 ? 90.862 85.412 26.030 1.00 45.50 307 VAL B C 1
ATOM 1959 O O . VAL A 1 307 ? 90.007 85.865 25.284 1.00 44.67 307 VAL B O 1
ATOM 1963 N N . VAL A 1 308 ? 90.559 84.850 27.191 1.00 45.02 308 VAL B N 1
ATOM 1964 C CA . VAL A 1 308 ? 89.190 84.752 27.669 1.00 43.31 308 VAL B CA 1
ATOM 1965 C C . VAL A 1 308 ? 89.083 85.725 28.822 1.00 43.05 308 VAL B C 1
ATOM 1966 O O . VAL A 1 308 ? 89.780 85.568 29.823 1.00 44.09 308 VAL B O 1
ATOM 1970 N N . ALA A 1 309 ? 88.224 86.728 28.663 1.00 42.58 309 ALA B N 1
ATOM 1971 C CA . ALA A 1 309 ? 87.999 87.762 29.675 1.00 42.42 309 ALA B CA 1
ATOM 1972 C C . ALA A 1 309 ? 87.045 87.294 30.782 1.00 42.39 309 ALA B C 1
ATOM 1973 O O . ALA A 1 309 ? 87.262 87.582 31.963 1.00 44.26 309 ALA B O 1
ATOM 1975 N N . VAL A 1 310 ? 85.985 86.585 30.392 1.00 41.37 310 VAL B N 1
ATOM 1976 C CA . VAL A 1 310 ? 84.932 86.138 31.289 1.00 40.21 310 VAL B CA 1
ATOM 1977 C C . VAL A 1 310 ? 84.646 84.683 31.014 1.00 40.19 310 VAL B C 1
ATOM 1978 O O . VAL A 1 310 ? 84.449 84.323 29.869 1.00 39.73 310 VAL B O 1
ATOM 1982 N N . VAL A 1 311 ? 84.603 83.854 32.049 1.00 41.73 311 VAL B N 1
ATOM 1983 C CA . VAL A 1 311 ? 84.088 82.493 31.890 1.00 43.45 311 VAL B CA 1
ATOM 1984 C C . VAL A 1 311 ? 82.681 82.426 32.468 1.00 44.53 311 VAL B C 1
ATOM 1985 O O . VAL A 1 311 ? 82.491 82.401 33.677 1.00 44.91 311 VAL B O 1
ATOM 1989 N N . PHE A 1 312 ? 81.694 82.407 31.584 1.00 47.04 312 PHE B N 1
ATOM 1990 C CA . PHE A 1 312 ? 80.320 82.306 31.985 1.00 48.50 312 PHE B CA 1
ATOM 1991 C C . PHE A 1 312 ? 79.997 80.819 32.150 1.00 50.32 312 PHE B C 1
ATOM 1992 O O . PHE A 1 312 ? 79.860 80.091 31.179 1.00 51.49 312 PHE B O 1
ATOM 2000 N N . ASP A 1 313 ? 79.976 80.368 33.406 1.00 55.49 313 ASP B N 1
ATOM 2001 C CA . ASP A 1 313 ? 79.686 78.967 33.785 1.00 58.82 313 ASP B CA 1
ATOM 2002 C C . ASP A 1 313 ? 78.174 78.687 33.641 1.00 56.85 313 ASP B C 1
ATOM 2003 O O . ASP A 1 313 ? 77.332 79.315 34.305 1.00 55.31 313 ASP B O 1
ATOM 2008 N N . ARG A 1 314 ? 77.842 77.736 32.773 1.00 54.19 314 ARG B N 1
ATOM 2009 C CA . ARG A 1 314 ? 76.483 77.273 32.606 1.00 53.10 314 ARG B CA 1
ATOM 2010 C C . ARG A 1 314 ? 76.499 75.756 32.796 1.00 53.85 314 ARG B C 1
ATOM 2011 O O . ARG A 1 314 ? 75.959 75.004 31.990 1.00 53.09 314 ARG B O 1
ATOM 2019 N N . LEU A 1 315 ? 77.138 75.343 33.896 1.00 57.19 315 LEU B N 1
ATOM 2020 C CA . LEU A 1 315 ? 77.322 73.949 34.290 1.00 62.03 315 LEU B CA 1
ATOM 2021 C C . LEU A 1 315 ? 78.222 73.198 33.282 1.00 66.34 315 LEU B C 1
ATOM 2022 O O . LEU A 1 315 ? 79.468 73.209 33.352 1.00 65.59 315 LEU B O 1
ATOM 2027 N N . MET A 1 324 ? 86.345 69.080 35.913 1.00 72.04 324 MET B N 1
ATOM 2028 C CA . MET A 1 324 ? 86.366 69.532 37.316 1.00 74.92 324 MET B CA 1
ATOM 2029 C C . MET A 1 324 ? 87.739 70.027 37.795 1.00 73.95 324 MET B C 1
ATOM 2030 O O . MET A 1 324 ? 87.824 71.052 38.480 1.00 74.60 324 MET B O 1
ATOM 2035 N N . ASP A 1 325 ? 88.795 69.280 37.473 1.00 71.76 325 ASP B N 1
ATOM 2036 C CA . ASP A 1 325 ? 90.187 69.773 37.569 1.00 69.86 325 ASP B CA 1
ATOM 2037 C C . ASP A 1 325 ? 90.359 71.007 36.685 1.00 67.65 325 ASP B C 1
ATOM 2038 O O . ASP A 1 325 ? 90.967 72.005 37.083 1.00 65.59 325 ASP B O 1
ATOM 2043 N N . LEU A 1 326 ? 89.834 70.907 35.465 1.00 67.68 326 LEU B N 1
ATOM 2044 C CA . LEU A 1 326 ? 89.729 72.026 34.536 1.00 65.64 326 LEU B CA 1
ATOM 2045 C C . LEU A 1 326 ? 89.009 73.216 35.161 1.00 64.91 326 LEU B C 1
ATOM 2046 O O . LEU A 1 326 ? 89.488 74.344 35.041 1.00 63.08 326 LEU B O 1
ATOM 2051 N N . ASN A 1 327 ? 87.863 72.965 35.800 1.00 66.59 327 ASN B N 1
ATOM 2052 C CA . ASN A 1 327 ? 87.097 74.022 36.509 1.00 68.51 327 ASN B CA 1
ATOM 2053 C C . ASN A 1 327 ? 87.933 74.863 37.484 1.00 68.48 327 ASN B C 1
ATOM 2054 O O . ASN A 1 327 ? 87.735 76.069 37.571 1.00 67.37 327 ASN B O 1
ATOM 2059 N N . PHE A 1 328 ? 88.859 74.238 38.205 1.00 70.72 328 PHE B N 1
ATOM 2060 C CA . PHE A 1 328 ? 89.699 74.975 39.160 1.00 71.70 328 PHE B CA 1
ATOM 2061 C C . PHE A 1 328 ? 90.966 75.526 38.508 1.00 70.01 328 PHE B C 1
ATOM 2062 O O . PHE A 1 328 ? 91.488 76.543 38.965 1.00 69.55 328 PHE B O 1
ATOM 2070 N N . VAL A 1 329 ? 91.433 74.887 37.435 1.00 68.40 329 VAL B N 1
ATOM 2071 C CA . VAL A 1 329 ? 92.412 75.510 36.523 1.00 68.80 329 VAL B CA 1
ATOM 2072 C C . VAL A 1 329 ? 91.838 76.812 35.913 1.00 68.98 329 VAL B C 1
ATOM 2073 O O . VAL A 1 329 ? 92.542 77.817 35.829 1.00 72.99 329 VAL B O 1
ATOM 2077 N N . ILE A 1 330 ? 90.571 76.801 35.513 1.00 67.23 330 ILE B N 1
ATOM 2078 C CA . ILE A 1 330 ? 89.877 78.036 35.110 1.00 65.37 330 ILE B CA 1
ATOM 2079 C C . ILE A 1 330 ? 89.731 79.012 36.295 1.00 65.98 330 ILE B C 1
ATOM 2080 O O . ILE A 1 330 ? 89.915 80.217 36.139 1.00 68.32 330 ILE B O 1
ATOM 2085 N N . ASP A 1 331 ? 89.369 78.491 37.464 1.00 65.96 331 ASP B N 1
ATOM 2086 C CA . ASP A 1 331 ? 89.137 79.322 38.651 1.00 64.49 331 ASP B CA 1
ATOM 2087 C C . ASP A 1 331 ? 90.400 80.051 39.127 1.00 62.54 331 ASP B C 1
ATOM 2088 O O . ASP A 1 331 ? 90.308 81.184 39.603 1.00 62.56 331 ASP B O 1
ATOM 2093 N N . HIS A 1 332 ? 91.559 79.402 38.993 1.00 59.59 332 HIS B N 1
ATOM 2094 C CA . HIS A 1 332 ? 92.852 80.003 39.338 1.00 58.47 332 HIS B CA 1
ATOM 2095 C C . HIS A 1 332 ? 93.532 80.527 38.058 1.00 56.73 332 HIS B C 1
ATOM 2096 O O . HIS A 1 332 ? 94.547 80.020 37.601 1.00 57.93 332 HIS B O 1
ATOM 2103 N N . SER A 1 333 ? 92.923 81.550 37.477 1.00 53.42 333 SER B N 1
ATOM 2104 C CA . SER A 1 333 ? 93.398 82.173 36.255 1.00 52.37 333 SER B CA 1
ATOM 2105 C C . SER A 1 333 ? 92.856 83.585 36.233 1.00 50.48 333 SER B C 1
ATOM 2106 O O . SER A 1 333 ? 92.001 83.915 37.046 1.00 49.12 333 SER B O 1
ATOM 2109 N N . THR A 1 334 ? 93.292 84.400 35.277 1.00 48.87 334 THR B N 1
ATOM 2110 C CA . THR A 1 334 ? 92.892 85.794 35.282 1.00 47.80 334 THR B CA 1
ATOM 2111 C C . THR A 1 334 ? 91.485 86.060 34.733 1.00 47.21 334 THR B C 1
ATOM 2112 O O . THR A 1 334 ? 91.005 87.185 34.837 1.00 47.76 334 THR B O 1
ATOM 2116 N N . ALA A 1 335 ? 90.810 85.062 34.163 1.00 46.50 335 ALA B N 1
ATOM 2117 C CA . ALA A 1 335 ? 89.456 85.274 33.660 1.00 46.19 335 ALA B CA 1
ATOM 2118 C C . ALA A 1 335 ? 88.507 85.625 34.806 1.00 46.14 335 ALA B C 1
ATOM 2119 O O . ALA A 1 335 ? 88.659 85.125 35.925 1.00 45.96 335 ALA B O 1
ATOM 2121 N N . ILE A 1 336 ? 87.542 86.501 34.535 1.00 45.72 336 ILE B N 1
ATOM 2122 C CA . ILE A 1 336 ? 86.513 86.792 35.508 1.00 45.10 336 ILE B CA 1
ATOM 2123 C C . ILE A 1 336 ? 85.575 85.585 35.526 1.00 45.41 336 ILE B C 1
ATOM 2124 O O . ILE A 1 336 ? 85.165 85.112 34.481 1.00 44.47 336 ILE B O 1
ATOM 2129 N N . LYS A 1 337 ? 85.289 85.065 36.719 1.00 47.51 337 LYS B N 1
ATOM 2130 C CA . LYS A 1 337 ? 84.372 83.931 36.910 1.00 48.21 337 LYS B CA 1
ATOM 2131 C C . LYS A 1 337 ? 83.014 84.455 37.336 1.00 49.02 337 LYS B C 1
ATOM 2132 O O . LYS A 1 337 ? 82.894 85.597 37.790 1.00 49.46 337 LYS B O 1
ATOM 2138 N N . THR A 1 338 ? 81.998 83.601 37.206 1.00 52.20 338 THR B N 1
ATOM 2139 C CA . THR A 1 338 ? 80.581 84.024 37.249 1.00 53.10 338 THR B CA 1
ATOM 2140 C C . THR A 1 338 ? 79.680 83.063 38.054 1.00 51.35 338 THR B C 1
ATOM 2141 O O . THR A 1 338 ? 78.785 82.458 37.469 1.00 53.69 338 THR B O 1
ATOM 2145 N N . PRO A 1 339 ? 79.880 82.906 39.361 1.00 48.74 339 PRO B N 1
ATOM 2146 C CA . PRO A 1 339 ? 80.917 83.561 40.120 1.00 48.58 339 PRO B CA 1
ATOM 2147 C C . PRO A 1 339 ? 82.018 82.565 40.435 1.00 46.40 339 PRO B C 1
ATOM 2148 O O . PRO A 1 339 ? 81.886 81.392 40.119 1.00 45.27 339 PRO B O 1
ATOM 2152 N N . PRO A 1 340 ? 83.090 83.017 41.077 1.00 46.70 340 PRO B N 1
ATOM 2153 C CA . PRO A 1 340 ? 84.113 82.033 41.432 1.00 48.79 340 PRO B CA 1
ATOM 2154 C C . PRO A 1 340 ? 83.618 81.001 42.432 1.00 50.24 340 PRO B C 1
ATOM 2155 O O . PRO A 1 340 ? 82.595 81.198 43.066 1.00 51.10 340 PRO B O 1
ATOM 2159 N N . TYR A 1 341 ? 84.359 79.917 42.581 1.00 54.04 341 TYR B N 1
ATOM 2160 C CA . TYR A 1 341 ? 83.905 78.770 43.372 1.00 56.46 341 TYR B CA 1
ATOM 2161 C C . TYR A 1 341 ? 83.601 79.073 44.832 1.00 55.60 341 TYR B C 1
ATOM 2162 O O . TYR A 1 341 ? 82.689 78.473 45.391 1.00 57.18 341 TYR B O 1
ATOM 2171 N N . ILE A 1 342 ? 84.330 80.017 45.431 1.00 54.82 342 ILE B N 1
ATOM 2172 C CA . ILE A 1 342 ? 84.082 80.461 46.821 1.00 53.87 342 ILE B CA 1
ATOM 2173 C C . ILE A 1 342 ? 82.607 80.760 47.117 1.00 53.11 342 ILE B C 1
ATOM 2174 O O . ILE A 1 342 ? 82.140 80.545 48.243 1.00 54.26 342 ILE B O 1
ATOM 2179 N N . PHE A 1 343 ? 81.873 81.221 46.100 1.00 50.60 343 PHE B N 1
ATOM 2180 C CA . PHE A 1 343 ? 80.461 81.565 46.268 1.00 48.87 343 PHE B CA 1
ATOM 2181 C C . PHE A 1 343 ? 79.582 80.349 46.467 1.00 48.93 343 PHE B C 1
ATOM 2182 O O . PHE A 1 343 ? 78.533 80.462 47.108 1.00 50.70 343 PHE B O 1
ATOM 2190 N N . ALA A 1 344 ? 79.998 79.199 45.939 1.00 47.77 344 ALA B N 1
ATOM 2191 C CA . ALA A 1 344 ? 79.298 77.943 46.208 1.00 48.96 344 ALA B CA 1
ATOM 2192 C C . ALA A 1 344 ? 79.300 77.583 47.697 1.00 50.06 344 ALA B C 1
ATOM 2193 O O . ALA A 1 344 ? 78.327 77.005 48.185 1.00 51.77 344 ALA B O 1
ATOM 2195 N N . LEU A 1 345 ? 80.385 77.916 48.399 1.00 49.56 345 LEU B N 1
ATOM 2196 C CA . LEU A 1 345 ? 80.470 77.736 49.849 1.00 50.17 345 LEU B CA 1
ATOM 2197 C C . LEU A 1 345 ? 79.538 78.718 50.615 1.00 49.49 345 LEU B C 1
ATOM 2198 O O . LEU A 1 345 ? 78.916 78.352 51.613 1.00 48.90 345 LEU B O 1
ATOM 2203 N N . SER A 1 346 ? 79.418 79.951 50.134 1.00 48.23 346 SER B N 1
ATOM 2204 C CA . SER A 1 346 ? 78.536 80.930 50.784 1.00 47.68 346 SER B CA 1
ATOM 2205 C C . SER A 1 346 ? 77.050 80.763 50.438 1.00 45.90 346 SER B C 1
ATOM 2206 O O . SER A 1 346 ? 76.225 81.524 50.936 1.00 46.00 346 SER B O 1
ATOM 2209 N N . HIS A 1 347 ? 76.698 79.801 49.590 1.00 43.68 347 HIS B N 1
ATOM 2210 C CA . HIS A 1 347 ? 75.286 79.570 49.241 1.00 42.81 347 HIS B CA 1
ATOM 2211 C C . HIS A 1 347 ? 74.793 78.174 49.613 1.00 42.78 347 HIS B C 1
ATOM 2212 O O . HIS A 1 347 ? 73.734 77.734 49.178 1.00 41.91 347 HIS B O 1
ATOM 2219 N N . THR A 1 348 ? 75.541 77.473 50.448 1.00 44.26 348 THR B N 1
ATOM 2220 C CA . THR A 1 348 ? 74.995 76.266 51.030 1.00 45.57 348 THR B CA 1
ATOM 2221 C C . THR A 1 348 ? 73.780 76.649 51.850 1.00 47.24 348 THR B C 1
ATOM 2222 O O . THR A 1 348 ? 73.617 77.800 52.267 1.00 48.61 348 THR B O 1
ATOM 2226 N N . LYS A 1 349 ? 72.926 75.671 52.082 1.00 48.93 349 LYS B N 1
ATOM 2227 C CA . LYS A 1 349 ? 71.746 75.875 52.905 1.00 49.47 349 LYS B CA 1
ATOM 2228 C C . LYS A 1 349 ? 72.153 75.960 54.368 1.00 49.01 349 LYS B C 1
ATOM 2229 O O . LYS A 1 349 ? 71.440 76.553 55.159 1.00 49.83 349 LYS B O 1
ATOM 2235 N N . ARG A 1 350 ? 73.280 75.350 54.722 1.00 48.37 350 ARG B N 1
ATOM 2236 C CA . ARG A 1 350 ? 73.900 75.544 56.032 1.00 49.09 350 ARG B CA 1
ATOM 2237 C C . ARG A 1 350 ? 74.126 77.036 56.342 1.00 49.28 350 ARG B C 1
ATOM 2238 O O . ARG A 1 350 ? 73.806 77.519 57.413 1.00 50.18 350 ARG B O 1
ATOM 2246 N N . MET A 1 351 ? 74.664 77.744 55.371 1.00 49.62 351 MET B N 1
ATOM 2247 C CA . MET A 1 351 ? 75.022 79.144 55.506 1.00 50.48 351 MET B CA 1
ATOM 2248 C C . MET A 1 351 ? 73.799 80.012 55.592 1.00 49.03 351 MET B C 1
ATOM 2249 O O . MET A 1 351 ? 73.775 80.987 56.310 1.00 48.95 351 MET B O 1
ATOM 2254 N N . GLN A 1 352 ? 72.789 79.658 54.814 1.00 49.01 352 GLN B N 1
ATOM 2255 C CA . GLN A 1 352 ? 71.530 80.377 54.821 1.00 48.96 352 GLN B CA 1
ATOM 2256 C C . GLN A 1 352 ? 70.883 80.244 56.190 1.00 50.52 352 GLN B C 1
ATOM 2257 O O . GLN A 1 352 ? 70.361 81.211 56.743 1.00 51.68 352 GLN B O 1
ATOM 2263 N N . GLN A 1 353 ? 70.960 79.042 56.744 1.00 51.62 353 GLN B N 1
ATOM 2264 C CA . GLN A 1 353 ? 70.498 78.772 58.099 1.00 53.63 353 GLN B CA 1
ATOM 2265 C C . GLN A 1 353 ? 71.361 79.497 59.126 1.00 53.33 353 GLN B C 1
ATOM 2266 O O . GLN A 1 353 ? 70.833 80.018 60.102 1.00 53.02 353 GLN B O 1
ATOM 2272 N N . VAL A 1 354 ? 72.674 79.546 58.907 1.00 52.56 354 VAL B N 1
ATOM 2273 C CA . VAL A 1 354 ? 73.575 80.305 59.795 1.00 53.05 354 VAL B CA 1
ATOM 2274 C C . VAL A 1 354 ? 73.259 81.805 59.803 1.00 52.34 354 VAL B C 1
ATOM 2275 O O . VAL A 1 354 ? 73.384 82.430 60.835 1.00 53.50 354 VAL B O 1
ATOM 2279 N N . PHE A 1 355 ? 72.820 82.374 58.686 1.00 51.22 355 PHE B N 1
ATOM 2280 C CA . PHE A 1 355 ? 72.451 83.803 58.657 1.00 52.08 355 PHE B CA 1
ATOM 2281 C C . PHE A 1 355 ? 71.196 84.161 59.464 1.00 53.33 355 PHE B C 1
ATOM 2282 O O . PHE A 1 355 ? 70.963 85.333 59.715 1.00 52.65 355 PHE B O 1
ATOM 2290 N N . THR A 1 356 ? 70.393 83.163 59.845 1.00 54.14 356 THR B N 1
ATOM 2291 C CA . THR A 1 356 ? 69.208 83.371 60.687 1.00 55.85 356 THR B CA 1
ATOM 2292 C C . THR A 1 356 ? 69.502 83.469 62.177 1.00 58.92 356 THR B C 1
ATOM 2293 O O . THR A 1 356 ? 68.631 83.852 62.938 1.00 60.07 356 THR B O 1
ATOM 2297 N N . LYS A 1 357 ? 70.717 83.115 62.582 1.00 62.59 357 LYS B N 1
ATOM 2298 C CA . LYS A 1 357 ? 71.168 83.285 63.955 1.00 67.24 357 LYS B CA 1
ATOM 2299 C C . LYS A 1 357 ? 71.448 84.767 64.236 1.00 69.72 357 LYS B C 1
ATOM 2300 O O . LYS A 1 357 ? 71.861 85.493 63.323 1.00 70.24 357 LYS B O 1
ATOM 2306 N N . PRO A 1 358 ? 71.241 85.218 65.496 1.00 72.54 358 PRO B N 1
ATOM 2307 C CA . PRO A 1 358 ? 71.458 86.627 65.879 1.00 73.87 358 PRO B CA 1
ATOM 2308 C C . PRO A 1 358 ? 72.876 87.147 65.594 1.00 73.64 358 PRO B C 1
ATOM 2309 O O . PRO A 1 358 ? 73.847 86.413 65.784 1.00 73.38 358 PRO B O 1
ATOM 2313 N N . GLY A 1 359 ? 72.977 88.394 65.123 1.00 73.77 359 GLY B N 1
ATOM 2314 C CA . GLY A 1 359 ? 74.266 89.031 64.806 1.00 73.01 359 GLY B CA 1
ATOM 2315 C C . GLY A 1 359 ? 74.886 88.719 63.446 1.00 70.72 359 GLY B C 1
ATOM 2316 O O . GLY A 1 359 ? 75.631 89.529 62.912 1.00 69.69 359 GLY B O 1
ATOM 2317 N N . MET A 1 360 ? 74.577 87.557 62.874 1.00 68.79 360 MET B N 1
ATOM 2318 C CA . MET A 1 360 ? 75.303 87.057 61.710 1.00 66.50 360 MET B CA 1
ATOM 2319 C C . MET A 1 360 ? 75.095 87.878 60.439 1.00 63.59 360 MET B C 1
ATOM 2320 O O . MET A 1 360 ? 75.985 87.924 59.598 1.00 64.08 360 MET B O 1
ATOM 2325 N N . VAL A 1 361 ? 73.940 88.513 60.291 1.00 62.95 361 VAL B N 1
ATOM 2326 C CA . VAL A 1 361 ? 73.699 89.473 59.195 1.00 61.69 361 VAL B CA 1
ATOM 2327 C C . VAL A 1 361 ? 74.320 90.822 59.543 1.00 62.09 361 VAL B C 1
ATOM 2328 O O . VAL A 1 361 ? 75.017 91.417 58.731 1.00 60.31 361 VAL B O 1
ATOM 2332 N N . GLU A 1 362 ? 74.073 91.278 60.770 1.00 64.79 362 GLU B N 1
ATOM 2333 C CA . GLU A 1 362 ? 74.511 92.605 61.241 1.00 65.74 362 GLU B CA 1
ATOM 2334 C C . GLU A 1 362 ? 76.018 92.815 61.034 1.00 64.42 362 GLU B C 1
ATOM 2335 O O . GLU A 1 362 ? 76.458 93.924 60.747 1.00 65.06 362 GLU B O 1
ATOM 2341 N N . LYS A 1 363 ? 76.774 91.722 61.153 1.00 63.35 363 LYS B N 1
ATOM 2342 C CA . LYS A 1 363 ? 78.230 91.671 60.970 1.00 62.84 363 LYS B CA 1
ATOM 2343 C C . LYS A 1 363 ? 78.722 92.293 59.654 1.00 61.69 363 LYS B C 1
ATOM 2344 O O . LYS A 1 363 ? 79.789 92.881 59.624 1.00 63.52 363 LYS B O 1
ATOM 2350 N N . PHE A 1 364 ? 77.953 92.162 58.573 1.00 58.77 364 PHE B N 1
ATOM 2351 C CA . PHE A 1 364 ? 78.354 92.677 57.258 1.00 56.35 364 PHE B CA 1
ATOM 2352 C C . PHE A 1 364 ? 77.729 94.028 56.871 1.00 56.26 364 PHE B C 1
ATOM 2353 O O . PHE A 1 364 ? 77.803 94.410 55.706 1.00 53.41 364 PHE B O 1
ATOM 2361 N N . PHE A 1 365 ? 77.159 94.757 57.843 1.00 58.46 365 PHE B N 1
ATOM 2362 C CA . PHE A 1 365 ? 76.385 95.996 57.597 1.00 59.42 365 PHE B CA 1
ATOM 2363 C C . PHE A 1 365 ? 76.543 97.101 58.673 1.00 62.49 365 PHE B C 1
ATOM 2364 O O . PHE A 1 365 ? 77.265 96.969 59.673 1.00 66.04 365 PHE B O 1
ATOM 2372 N N . HIS A 1 372 ? 67.627 100.290 57.178 1.00 66.00 372 HIS B N 1
ATOM 2373 C CA . HIS A 1 372 ? 68.853 99.541 57.146 1.00 65.33 372 HIS B CA 1
ATOM 2374 C C . HIS A 1 372 ? 68.592 98.275 56.350 1.00 62.92 372 HIS B C 1
ATOM 2375 O O . HIS A 1 372 ? 67.544 97.673 56.429 1.00 62.35 372 HIS B O 1
ATOM 2382 N N . MET A 1 373 ? 69.613 97.881 55.610 1.00 62.32 373 MET B N 1
ATOM 2383 C CA . MET A 1 373 ? 69.633 96.689 54.800 1.00 59.84 373 MET B CA 1
ATOM 2384 C C . MET A 1 373 ? 69.534 95.415 55.648 1.00 59.06 373 MET B C 1
ATOM 2385 O O . MET A 1 373 ? 68.856 94.458 55.271 1.00 58.18 373 MET B O 1
ATOM 2390 N N . ALA A 1 374 ? 70.181 95.406 56.801 1.00 60.28 374 ALA B N 1
ATOM 2391 C CA . ALA A 1 374 ? 70.121 94.258 57.723 1.00 61.01 374 ALA B CA 1
ATOM 2392 C C . ALA A 1 374 ? 68.708 93.924 58.222 1.00 62.03 374 ALA B C 1
ATOM 2393 O O . ALA A 1 374 ? 68.362 92.755 58.299 1.00 61.99 374 ALA B O 1
ATOM 2395 N N . GLU A 1 375 ? 67.905 94.937 58.564 1.00 63.54 375 GLU B N 1
ATOM 2396 C CA . GLU A 1 375 ? 66.545 94.717 59.104 1.00 63.95 375 GLU B CA 1
ATOM 2397 C C . GLU A 1 375 ? 65.582 94.222 58.028 1.00 60.04 375 GLU B C 1
ATOM 2398 O O . GLU A 1 375 ? 64.800 93.304 58.264 1.00 59.05 375 GLU B O 1
ATOM 2404 N N . ALA A 1 376 ? 65.663 94.835 56.852 1.00 57.04 376 ALA B N 1
ATOM 2405 C CA . ALA A 1 376 ? 64.987 94.353 55.638 1.00 54.06 376 ALA B CA 1
ATOM 2406 C C . ALA A 1 376 ? 65.219 92.880 55.397 1.00 51.83 376 ALA B C 1
ATOM 2407 O O . ALA A 1 376 ? 64.270 92.156 55.106 1.00 51.55 376 ALA B O 1
ATOM 2409 N N . ILE A 1 377 ? 66.475 92.448 55.505 1.00 51.20 377 ILE B N 1
ATOM 2410 C CA . ILE A 1 377 ? 66.837 91.026 55.413 1.00 50.64 377 ILE B CA 1
ATOM 2411 C C . ILE A 1 377 ? 66.231 90.190 56.548 1.00 51.88 377 ILE B C 1
ATOM 2412 O O . ILE A 1 377 ? 65.736 89.104 56.286 1.00 51.78 377 ILE B O 1
ATOM 2417 N N . ARG A 1 378 ? 66.267 90.678 57.791 1.00 53.08 378 ARG B N 1
ATOM 2418 C CA . ARG A 1 378 ? 65.692 89.925 58.898 1.00 53.86 378 ARG B CA 1
ATOM 2419 C C . ARG A 1 378 ? 64.210 89.678 58.710 1.00 53.80 378 ARG B C 1
ATOM 2420 O O . ARG A 1 378 ? 63.748 88.600 59.048 1.00 53.78 378 ARG B O 1
ATOM 2428 N N . LYS A 1 379 ? 63.472 90.657 58.173 1.00 54.72 379 LYS B N 1
ATOM 2429 C CA . LYS A 1 379 ? 62.010 90.514 57.909 1.00 54.56 379 LYS B CA 1
ATOM 2430 C C . LYS A 1 379 ? 61.622 89.275 57.072 1.00 53.03 379 LYS B C 1
ATOM 2431 O O . LYS A 1 379 ? 60.591 88.654 57.333 1.00 51.91 379 LYS B O 1
ATOM 2437 N N . VAL A 1 380 ? 62.445 88.928 56.077 1.00 52.44 380 VAL B N 1
ATOM 2438 C CA . VAL A 1 380 ? 62.157 87.792 55.161 1.00 51.74 380 VAL B CA 1
ATOM 2439 C C . VAL A 1 380 ? 62.764 86.436 55.568 1.00 52.02 380 VAL B C 1
ATOM 2440 O O . VAL A 1 380 ? 62.468 85.427 54.928 1.00 50.42 380 VAL B O 1
ATOM 2444 N N . GLN A 1 381 ? 63.605 86.407 56.603 1.00 54.20 381 GLN B N 1
ATOM 2445 C CA . GLN A 1 381 ? 64.245 85.163 57.069 1.00 55.46 381 GLN B CA 1
ATOM 2446 C C . GLN A 1 381 ? 63.255 84.255 57.774 1.00 58.29 381 GLN B C 1
ATOM 2447 O O . GLN A 1 381 ? 62.221 84.715 58.234 1.00 61.04 381 GLN B O 1
ATOM 2453 N N . THR A 1 382 ? 63.575 82.966 57.854 1.00 61.26 382 THR B N 1
ATOM 2454 C CA . THR A 1 382 ? 62.787 82.011 58.630 1.00 65.52 382 THR B CA 1
ATOM 2455 C C . THR A 1 382 ? 63.722 81.349 59.610 1.00 68.45 382 THR B C 1
ATOM 2456 O O . THR A 1 382 ? 64.616 80.614 59.197 1.00 69.37 382 THR B O 1
ATOM 2460 N N . LYS A 1 383 ? 63.521 81.596 60.902 1.00 73.19 383 LYS B N 1
ATOM 2461 C CA . LYS A 1 383 ? 64.432 81.076 61.926 1.00 76.38 383 LYS B CA 1
ATOM 2462 C C . LYS A 1 383 ? 64.627 79.582 61.671 1.00 74.48 383 LYS B C 1
ATOM 2463 O O . LYS A 1 383 ? 63.648 78.852 61.524 1.00 76.85 383 LYS B O 1
ATOM 2469 N N . GLY A 1 384 ? 65.887 79.158 61.574 1.00 71.23 384 GLY B N 1
ATOM 2470 C CA . GLY A 1 384 ? 66.264 77.759 61.400 1.00 69.58 384 GLY B CA 1
ATOM 2471 C C . GLY A 1 384 ? 67.315 77.339 62.423 1.00 68.75 384 GLY B C 1
ATOM 2472 O O . GLY A 1 384 ? 68.386 77.925 62.465 1.00 68.46 384 GLY B O 1
ATOM 2473 N N . TRP A 1 385 ? 67.011 76.325 63.237 1.00 68.73 385 TRP B N 1
ATOM 2474 C CA . TRP A 1 385 ? 67.858 75.914 64.373 1.00 69.71 385 TRP B CA 1
ATOM 2475 C C . TRP A 1 385 ? 68.640 74.647 64.080 1.00 67.97 385 TRP B C 1
ATOM 2476 O O . TRP A 1 385 ? 68.080 73.661 63.607 1.00 66.92 385 TRP B O 1
ATOM 2487 N N . ALA A 1 386 ? 69.932 74.676 64.394 1.00 66.07 386 ALA B N 1
ATOM 2488 C CA . ALA A 1 386 ? 70.820 73.560 64.112 1.00 64.24 386 ALA B CA 1
ATOM 2489 C C . ALA A 1 386 ? 70.613 72.410 65.072 1.00 64.61 386 ALA B C 1
ATOM 2490 O O . ALA A 1 386 ? 69.933 72.541 66.090 1.00 64.77 386 ALA B O 1
ATOM 2492 N N . ILE A 1 387 ? 71.200 71.277 64.715 1.00 64.61 387 ILE B N 1
ATOM 2493 C CA . ILE A 1 387 ? 71.462 70.189 65.656 1.00 67.09 387 ILE B CA 1
ATOM 2494 C C . ILE A 1 387 ? 72.953 69.856 65.584 1.00 67.52 387 ILE B C 1
ATOM 2495 O O . ILE A 1 387 ? 73.492 69.147 66.438 1.00 70.43 387 ILE B O 1
ATOM 2500 N N . ALA A 1 401 ? 57.480 72.544 68.862 1.00 87.26 401 ALA B N 1
ATOM 2501 C CA . ALA A 1 401 ? 58.097 71.399 68.207 1.00 85.85 401 ALA B CA 1
ATOM 2502 C C . ALA A 1 401 ? 57.437 70.153 68.756 1.00 88.27 401 ALA B C 1
ATOM 2503 O O . ALA A 1 401 ? 56.742 69.441 68.035 1.00 86.83 401 ALA B O 1
ATOM 2505 N N . THR A 1 402 ? 57.607 69.928 70.056 1.00 90.68 402 THR B N 1
ATOM 2506 C CA . THR A 1 402 ? 57.052 68.746 70.708 1.00 92.39 402 THR B CA 1
ATOM 2507 C C . THR A 1 402 ? 55.728 69.121 71.363 1.00 93.83 402 THR B C 1
ATOM 2508 O O . THR A 1 402 ? 55.524 68.913 72.552 1.00 95.97 402 THR B O 1
ATOM 2512 N N . GLU A 1 403 ? 54.844 69.677 70.537 1.00 93.31 403 GLU B N 1
ATOM 2513 C CA . GLU A 1 403 ? 53.460 70.003 70.878 1.00 94.91 403 GLU B CA 1
ATOM 2514 C C . GLU A 1 403 ? 52.643 70.289 69.604 1.00 93.82 403 GLU B C 1
ATOM 2515 O O . GLU A 1 403 ? 51.540 69.769 69.441 1.00 96.89 403 GLU B O 1
ATOM 2521 N N . ASN A 1 404 ? 53.199 71.102 68.709 1.00 91.58 404 ASN B N 1
ATOM 2522 C CA . ASN A 1 404 ? 52.665 71.326 67.370 1.00 89.32 404 ASN B CA 1
ATOM 2523 C C . ASN A 1 404 ? 53.794 71.003 66.358 1.00 88.09 404 ASN B C 1
ATOM 2524 O O . ASN A 1 404 ? 54.306 71.900 65.669 1.00 85.85 404 ASN B O 1
ATOM 2529 N N . PRO A 1 405 ? 54.192 69.710 66.261 1.00 88.20 405 PRO B N 1
ATOM 2530 C CA . PRO A 1 405 ? 55.250 69.298 65.317 1.00 86.16 405 PRO B CA 1
ATOM 2531 C C . PRO A 1 405 ? 54.902 69.462 63.839 1.00 83.67 405 PRO B C 1
ATOM 2532 O O . PRO A 1 405 ? 55.785 69.356 62.989 1.00 82.95 405 PRO B O 1
ATOM 2536 N N . HIS A 1 406 ? 53.638 69.730 63.540 1.00 82.59 406 HIS B N 1
ATOM 2537 C CA . HIS A 1 406 ? 53.186 70.017 62.180 1.00 81.00 406 HIS B CA 1
ATOM 2538 C C . HIS A 1 406 ? 53.580 71.449 61.759 1.00 78.57 406 HIS B C 1
ATOM 2539 O O . HIS A 1 406 ? 53.503 71.789 60.598 1.00 75.38 406 HIS B O 1
ATOM 2546 N N . ARG A 1 407 ? 53.983 72.282 62.713 1.00 81.41 407 ARG B N 1
ATOM 2547 C CA . ARG A 1 407 ? 54.501 73.627 62.454 1.00 82.35 407 ARG B CA 1
ATOM 2548 C C . ARG A 1 407 ? 55.925 73.602 61.894 1.00 79.72 407 ARG B C 1
ATOM 2549 O O . ARG A 1 407 ? 56.368 74.591 61.303 1.00 78.38 407 ARG B O 1
ATOM 2557 N N . TYR A 1 408 ? 56.632 72.478 62.064 1.00 78.03 408 TYR B N 1
ATOM 2558 C CA . TYR A 1 408 ? 58.056 72.366 61.734 1.00 75.19 408 TYR B CA 1
ATOM 2559 C C . TYR A 1 408 ? 58.383 71.345 60.647 1.00 72.36 408 TYR B C 1
ATOM 2560 O O . TYR A 1 408 ? 57.557 70.503 60.283 1.00 72.41 408 TYR B O 1
ATOM 2569 N N . VAL A 1 409 ? 59.598 71.475 60.115 1.00 69.40 409 VAL B N 1
ATOM 2570 C CA . VAL A 1 409 ? 60.177 70.531 59.160 1.00 66.66 409 VAL B CA 1
ATOM 2571 C C . VAL A 1 409 ? 61.636 70.304 59.544 1.00 64.93 409 VAL B C 1
ATOM 2572 O O . VAL A 1 409 ? 62.323 71.222 59.994 1.00 63.18 409 VAL B O 1
ATOM 2576 N N . LEU A 1 410 ? 62.092 69.071 59.405 1.00 64.39 410 LEU B N 1
ATOM 2577 C CA . LEU A 1 410 ? 63.509 68.752 59.572 1.00 64.67 410 LEU B CA 1
ATOM 2578 C C . LEU A 1 410 ? 64.142 68.675 58.192 1.00 63.87 410 LEU B C 1
ATOM 2579 O O . LEU A 1 410 ? 63.856 67.764 57.447 1.00 63.83 410 LEU B O 1
ATOM 2584 N N . LYS A 1 411 ? 64.953 69.662 57.843 1.00 63.28 411 LYS B N 1
ATOM 2585 C CA . LYS A 1 411 ? 65.506 69.806 56.498 1.00 63.10 411 LYS B CA 1
ATOM 2586 C C . LYS A 1 411 ? 66.977 69.429 56.466 1.00 63.15 411 LYS B C 1
ATOM 2587 O O . LYS A 1 411 ? 67.644 69.477 57.482 1.00 63.94 411 LYS B O 1
ATOM 2593 N N . ASN A 1 412 ? 67.468 69.050 55.291 1.00 63.01 412 ASN B N 1
ATOM 2594 C CA . ASN A 1 412 ? 68.886 68.751 55.088 1.00 64.00 412 ASN B CA 1
ATOM 2595 C C . ASN A 1 412 ? 69.574 70.029 54.616 1.00 60.68 412 ASN B C 1
ATOM 2596 O O . ASN A 1 412 ? 68.941 70.829 53.949 1.00 58.05 412 ASN B O 1
ATOM 2601 N N . ASN A 1 413 ? 70.854 70.218 54.950 1.00 60.58 413 ASN B N 1
ATOM 2602 C CA . ASN A 1 413 ? 71.582 71.475 54.595 1.00 59.91 413 ASN B CA 1
ATOM 2603 C C . ASN A 1 413 ? 72.523 71.463 53.332 1.00 59.84 413 ASN B C 1
ATOM 2604 O O . ASN A 1 413 ? 73.041 72.516 52.952 1.00 57.32 413 ASN B O 1
ATOM 2609 N N . GLY A 1 414 ? 72.737 70.305 52.695 1.00 61.48 414 GLY B N 1
ATOM 2610 C CA . GLY A 1 414 ? 73.552 70.206 51.462 1.00 62.01 414 GLY B CA 1
ATOM 2611 C C . GLY A 1 414 ? 75.070 70.343 51.639 1.00 62.53 414 GLY B C 1
ATOM 2612 O O . GLY A 1 414 ? 75.728 69.512 52.278 1.00 65.28 414 GLY B O 1
ATOM 2613 N N . ASP A 1 421 ? 65.350 65.795 50.677 1.00 90.16 421 ASP B N 1
ATOM 2614 C CA . ASP A 1 421 ? 65.376 64.864 51.804 1.00 94.17 421 ASP B CA 1
ATOM 2615 C C . ASP A 1 421 ? 65.009 65.549 53.129 1.00 92.25 421 ASP B C 1
ATOM 2616 O O . ASP A 1 421 ? 65.797 66.332 53.655 1.00 91.28 421 ASP B O 1
ATOM 2621 N N . MET A 1 422 ? 63.825 65.249 53.666 1.00 89.50 422 MET B N 1
ATOM 2622 C CA . MET A 1 422 ? 63.274 66.018 54.795 1.00 89.07 422 MET B CA 1
ATOM 2623 C C . MET A 1 422 ? 62.068 65.357 55.452 1.00 86.35 422 MET B C 1
ATOM 2624 O O . MET A 1 422 ? 61.319 64.656 54.796 1.00 87.44 422 MET B O 1
ATOM 2629 N N . PHE A 1 423 ? 61.878 65.617 56.746 1.00 84.43 423 PHE B N 1
ATOM 2630 C CA . PHE A 1 423 ? 60.891 64.918 57.583 1.00 84.21 423 PHE B CA 1
ATOM 2631 C C . PHE A 1 423 ? 59.827 65.866 58.150 1.00 82.12 423 PHE B C 1
ATOM 2632 O O . PHE A 1 423 ? 60.154 66.974 58.572 1.00 81.52 423 PHE B O 1
ATOM 2640 N N . PHE A 1 424 ? 58.567 65.423 58.157 1.00 80.49 424 PHE B N 1
ATOM 2641 C CA . PHE A 1 424 ? 57.448 66.246 58.602 1.00 78.14 424 PHE B CA 1
ATOM 2642 C C . PHE A 1 424 ? 56.697 65.636 59.781 1.00 78.71 424 PHE B C 1
ATOM 2643 O O . PHE A 1 424 ? 56.805 64.451 60.055 1.00 79.40 424 PHE B O 1
ATOM 2651 N N . ASN A 1 425 ? 55.935 66.482 60.474 1.00 77.67 425 ASN B N 1
ATOM 2652 C CA . ASN A 1 425 ? 54.973 66.049 61.505 1.00 78.06 425 ASN B CA 1
ATOM 2653 C C . ASN A 1 425 ? 55.647 65.234 62.632 1.00 78.33 425 ASN B C 1
ATOM 2654 O O . ASN A 1 425 ? 56.715 65.637 63.103 1.00 76.14 425 ASN B O 1
ATOM 2659 N N . GLU A 1 426 ? 55.035 64.131 63.083 1.00 80.35 426 GLU B N 1
ATOM 2660 C CA . GLU A 1 426 ? 55.558 63.331 64.219 1.00 81.31 426 GLU B CA 1
ATOM 2661 C C . GLU A 1 426 ? 56.879 62.584 63.869 1.00 81.72 426 GLU B C 1
ATOM 2662 O O . GLU A 1 426 ? 57.645 62.223 64.781 1.00 82.34 426 GLU B O 1
ATOM 2668 N N . ASP A 1 427 ? 57.154 62.389 62.561 1.00 81.94 427 ASP B N 1
ATOM 2669 C CA . ASP A 1 427 ? 58.467 61.897 62.076 1.00 82.39 427 ASP B CA 1
ATOM 2670 C C . ASP A 1 427 ? 59.672 62.730 62.514 1.00 81.46 427 ASP B C 1
ATOM 2671 O O . ASP A 1 427 ? 60.779 62.214 62.517 1.00 81.92 427 ASP B O 1
ATOM 2676 N N . ILE A 1 428 ? 59.467 64.011 62.813 1.00 81.11 428 ILE B N 1
ATOM 2677 C CA . ILE A 1 428 ? 60.538 64.896 63.261 1.00 81.38 428 ILE B CA 1
ATOM 2678 C C . ILE A 1 428 ? 61.057 64.454 64.633 1.00 86.13 428 ILE B C 1
ATOM 2679 O O . ILE A 1 428 ? 62.273 64.400 64.828 1.00 86.05 428 ILE B O 1
ATOM 2684 N N . LEU A 1 429 ? 60.146 64.122 65.556 1.00 91.50 429 LEU B N 1
ATOM 2685 C CA . LEU A 1 429 ? 60.531 63.598 66.882 1.00 95.71 429 LEU B CA 1
ATOM 2686 C C . LEU A 1 429 ? 61.125 62.192 66.764 1.00 99.03 429 LEU B C 1
ATOM 2687 O O . LEU A 1 429 ? 62.124 61.861 67.440 1.00 100.52 429 LEU B O 1
ATOM 2692 N N . LYS A 1 430 ? 60.513 61.378 65.899 1.00 102.73 430 LYS B N 1
ATOM 2693 C CA . LYS A 1 430 ? 61.004 60.031 65.608 1.00 106.28 430 LYS B CA 1
ATOM 2694 C C . LYS A 1 430 ? 62.437 60.022 65.082 1.00 105.54 430 LYS B C 1
ATOM 2695 O O . LYS A 1 430 ? 63.277 59.278 65.582 1.00 105.52 430 LYS B O 1
ATOM 2701 N N . LYS A 1 431 ? 62.697 60.841 64.072 1.00 103.55 431 LYS B N 1
ATOM 2702 C CA . LYS A 1 431 ? 64.035 60.900 63.488 1.00 101.71 431 LYS B CA 1
ATOM 2703 C C . LYS A 1 431 ? 65.047 61.583 64.396 1.00 101.12 431 LYS B C 1
ATOM 2704 O O . LYS A 1 431 ? 66.211 61.227 64.336 1.00 103.92 431 LYS B O 1
ATOM 2710 N N . LEU A 1 432 ? 64.626 62.504 65.279 1.00 97.82 432 LEU B N 1
ATOM 2711 C CA . LEU A 1 432 ? 65.566 63.158 66.211 1.00 95.55 432 LEU B CA 1
ATOM 2712 C C . LEU A 1 432 ? 66.226 62.183 67.167 1.00 98.28 432 LEU B C 1
ATOM 2713 O O . LEU A 1 432 ? 67.443 62.226 67.347 1.00 100.75 432 LEU B O 1
ATOM 2718 N N . LYS A 1 433 ? 65.441 61.291 67.750 1.00 100.57 433 LYS B N 1
ATOM 2719 C CA . LYS A 1 433 ? 65.970 60.307 68.700 1.00 103.69 433 LYS B CA 1
ATOM 2720 C C . LYS A 1 433 ? 66.757 59.187 67.989 1.00 104.47 433 LYS B C 1
ATOM 2721 O O . LYS A 1 433 ? 67.858 58.828 68.403 1.00 104.15 433 LYS B O 1
ATOM 2727 N N . THR A 1 434 ? 66.151 58.642 66.936 1.00 104.84 434 THR B N 1
ATOM 2728 C CA . THR A 1 434 ? 66.737 57.617 66.051 1.00 104.50 434 THR B CA 1
ATOM 2729 C C . THR A 1 434 ? 68.128 57.936 65.505 1.00 102.41 434 THR B C 1
ATOM 2730 O O . THR A 1 434 ? 69.034 57.107 65.595 1.00 103.25 434 THR B O 1
ATOM 2734 N N . MET A 1 435 ? 68.232 59.119 64.901 1.00 99.41 435 MET B N 1
ATOM 2735 C CA . MET A 1 435 ? 69.412 59.636 64.189 1.00 97.02 435 MET B CA 1
ATOM 2736 C C . MET A 1 435 ? 70.737 59.528 64.951 1.00 97.91 435 MET B C 1
ATOM 2737 O O . MET A 1 435 ? 70.791 59.823 66.156 1.00 100.35 435 MET B O 1
ATOM 2742 N N . ALA A 1 436 ? 71.790 59.123 64.227 1.00 96.42 436 ALA B N 1
ATOM 2743 C CA . ALA A 1 436 ? 73.154 59.042 64.758 1.00 96.66 436 ALA B CA 1
ATOM 2744 C C . ALA A 1 436 ? 73.825 60.417 64.688 1.00 94.57 436 ALA B C 1
ATOM 2745 O O . ALA A 1 436 ? 73.619 61.138 63.704 1.00 93.28 436 ALA B O 1
ATOM 2747 N N . PRO A 1 437 ? 74.661 60.766 65.697 1.00 94.27 437 PRO B N 1
ATOM 2748 C CA . PRO A 1 437 ? 75.206 62.138 65.811 1.00 91.95 437 PRO B CA 1
ATOM 2749 C C . PRO A 1 437 ? 76.081 62.610 64.637 1.00 88.48 437 PRO B C 1
ATOM 2750 O O . PRO A 1 437 ? 76.255 63.818 64.460 1.00 86.68 437 PRO B O 1
ATOM 2754 N N . ALA A 1 438 ? 76.624 61.671 63.859 1.00 87.37 438 ALA B N 1
ATOM 2755 C CA . ALA A 1 438 ? 77.259 61.995 62.587 1.00 85.51 438 ALA B CA 1
ATOM 2756 C C . ALA A 1 438 ? 76.287 62.751 61.685 1.00 84.49 438 ALA B C 1
ATOM 2757 O O . ALA A 1 438 ? 76.650 63.792 61.129 1.00 85.81 438 ALA B O 1
ATOM 2759 N N . ASP A 1 439 ? 75.056 62.251 61.582 1.00 84.50 439 ASP B N 1
ATOM 2760 C CA . ASP A 1 439 ? 74.022 62.873 60.736 1.00 82.04 439 ASP B CA 1
ATOM 2761 C C . ASP A 1 439 ? 73.494 64.237 61.248 1.00 78.15 439 ASP B C 1
ATOM 2762 O O . ASP A 1 439 ? 73.066 65.045 60.437 1.00 73.22 439 ASP B O 1
ATOM 2767 N N . ARG A 1 440 ? 73.529 64.462 62.562 1.00 78.15 440 ARG B N 1
ATOM 2768 C CA . ARG A 1 440 ? 73.050 65.712 63.168 1.00 77.28 440 ARG B CA 1
ATOM 2769 C C . ARG A 1 440 ? 73.627 66.984 62.547 1.00 75.09 440 ARG B C 1
ATOM 2770 O O . ARG A 1 440 ? 72.914 67.981 62.410 1.00 75.92 440 ARG B O 1
ATOM 2778 N N . ASP A 1 441 ? 74.896 66.949 62.139 1.00 72.33 441 ASP B N 1
ATOM 2779 C CA . ASP A 1 441 ? 75.534 68.129 61.547 1.00 69.52 441 ASP B CA 1
ATOM 2780 C C . ASP A 1 441 ? 75.100 68.437 60.100 1.00 66.11 441 ASP B C 1
ATOM 2781 O O . ASP A 1 441 ? 75.543 69.444 59.547 1.00 63.64 441 ASP B O 1
ATOM 2786 N N . PHE A 1 442 ? 74.246 67.594 59.498 1.00 65.43 442 PHE B N 1
ATOM 2787 C CA . PHE A 1 442 ? 73.763 67.775 58.109 1.00 62.97 442 PHE B CA 1
ATOM 2788 C C . PHE A 1 442 ? 72.292 68.172 57.980 1.00 62.00 442 PHE B C 1
ATOM 2789 O O . PHE A 1 442 ? 71.778 68.253 56.863 1.00 61.44 442 PHE B O 1
ATOM 2797 N N . TYR A 1 443 ? 71.614 68.400 59.102 1.00 62.68 443 TYR B N 1
ATOM 2798 C CA . TYR A 1 443 ? 70.192 68.753 59.103 1.00 62.85 443 TYR B CA 1
ATOM 2799 C C . TYR A 1 443 ? 69.932 69.925 60.027 1.00 61.09 443 TYR B C 1
ATOM 2800 O O . TYR A 1 443 ? 70.701 70.179 60.941 1.00 62.71 443 TYR B O 1
ATOM 2809 N N . TYR A 1 444 ? 68.837 70.640 59.786 1.00 58.95 444 TYR B N 1
ATOM 2810 C CA . TYR A 1 444 ? 68.345 71.666 60.714 1.00 58.44 444 TYR B CA 1
ATOM 2811 C C . TYR A 1 444 ? 66.816 71.681 60.818 1.00 57.45 444 TYR B C 1
ATOM 2812 O O . TYR A 1 444 ? 66.115 71.089 60.004 1.00 55.62 444 TYR B O 1
ATOM 2821 N N . LEU A 1 445 ? 66.318 72.351 61.851 1.00 58.41 445 LEU B N 1
ATOM 2822 C CA . LEU A 1 445 ? 64.887 72.516 62.098 1.00 58.89 445 LEU B CA 1
ATOM 2823 C C . LEU A 1 445 ? 64.440 73.893 61.606 1.00 58.34 445 LEU B C 1
ATOM 2824 O O . LEU A 1 445 ? 65.055 74.875 61.973 1.00 57.67 445 LEU B O 1
ATOM 2829 N N . THR A 1 446 ? 63.386 73.949 60.783 1.00 58.31 446 THR B N 1
ATOM 2830 C CA . THR A 1 446 ? 62.721 75.216 60.464 1.00 58.42 446 THR B CA 1
ATOM 2831 C C . THR A 1 446 ? 61.191 75.172 60.561 1.00 60.34 446 THR B C 1
ATOM 2832 O O . THR A 1 446 ? 60.573 74.108 60.555 1.00 59.73 446 THR B O 1
ATOM 2836 N N . GLU A 1 447 ? 60.611 76.364 60.655 1.00 62.84 447 GLU B N 1
ATOM 2837 C CA . GLU A 1 447 ? 59.175 76.545 60.677 1.00 65.24 447 GLU B CA 1
ATOM 2838 C C . GLU A 1 447 ? 58.695 76.250 59.271 1.00 64.30 447 GLU B C 1
ATOM 2839 O O . GLU A 1 447 ? 59.237 76.779 58.313 1.00 61.14 447 GLU B O 1
ATOM 2845 N N . LYS A 1 448 ? 57.693 75.378 59.162 1.00 66.92 448 LYS B N 1
ATOM 2846 C CA . LYS A 1 448 ? 57.020 75.108 57.904 1.00 68.00 448 LYS B CA 1
ATOM 2847 C C . LYS A 1 448 ? 56.161 76.311 57.574 1.00 68.62 448 LYS B C 1
ATOM 2848 O O . LYS A 1 448 ? 55.468 76.831 58.439 1.00 73.32 448 LYS B O 1
ATOM 2854 N N . LEU A 1 449 ? 56.214 76.778 56.341 1.00 67.71 449 LEU B N 1
ATOM 2855 C CA . LEU A 1 449 ? 55.422 77.940 55.937 1.00 69.98 449 LEU B CA 1
ATOM 2856 C C . LEU A 1 449 ? 54.052 77.502 55.425 1.00 71.54 449 LEU B C 1
ATOM 2857 O O . LEU A 1 449 ? 53.918 76.459 54.777 1.00 70.39 449 LEU B O 1
ATOM 2862 N N . ARG A 1 450 ? 53.031 78.292 55.740 1.00 73.35 450 ARG B N 1
ATOM 2863 C CA . ARG A 1 450 ? 51.673 78.026 55.274 1.00 74.37 450 ARG B CA 1
ATOM 2864 C C . ARG A 1 450 ? 51.493 78.812 53.978 1.00 70.96 450 ARG B C 1
ATOM 2865 O O . ARG A 1 450 ? 51.292 80.019 54.015 1.00 71.52 450 ARG B O 1
ATOM 2873 N N . PRO A 1 451 ? 51.596 78.144 52.818 1.00 69.01 451 PRO B N 1
ATOM 2874 C CA . PRO A 1 451 ? 51.761 78.913 51.584 1.00 67.48 451 PRO B CA 1
ATOM 2875 C C . PRO A 1 451 ? 50.442 79.347 50.928 1.00 65.89 451 PRO B C 1
ATOM 2876 O O . PRO A 1 451 ? 49.442 78.635 51.022 1.00 67.88 451 PRO B O 1
ATOM 2880 N N . MET A 1 452 ? 50.472 80.503 50.262 1.00 63.20 452 MET B N 1
ATOM 2881 C CA . MET A 1 452 ? 49.326 81.085 49.555 1.00 61.53 452 MET B CA 1
ATOM 2882 C C . MET A 1 452 ? 48.931 80.190 48.388 1.00 58.47 452 MET B C 1
ATOM 2883 O O . MET A 1 452 ? 49.760 79.836 47.559 1.00 59.23 452 MET B O 1
ATOM 2888 N N . VAL A 1 453 ? 47.658 79.831 48.334 1.00 57.34 453 VAL B N 1
ATOM 2889 C CA . VAL A 1 453 ? 47.117 78.966 47.310 1.00 55.41 453 VAL B CA 1
ATOM 2890 C C . VAL A 1 453 ? 46.233 79.828 46.421 1.00 55.09 453 VAL B C 1
ATOM 2891 O O . VAL A 1 453 ? 45.359 80.547 46.892 1.00 56.46 453 VAL B O 1
ATOM 2895 N N . ILE A 1 454 ? 46.477 79.760 45.122 1.00 54.25 454 ILE B N 1
ATOM 2896 C CA . ILE A 1 454 ? 45.669 80.475 44.140 1.00 53.74 454 ILE B CA 1
ATOM 2897 C C . ILE A 1 454 ? 45.219 79.477 43.072 1.00 52.18 454 ILE B C 1
ATOM 2898 O O . ILE A 1 454 ? 45.677 78.336 43.045 1.00 51.21 454 ILE B O 1
ATOM 2903 N N . LYS A 1 455 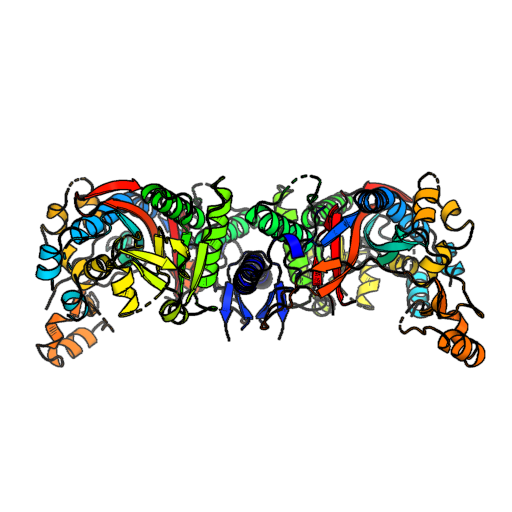? 44.304 79.920 42.217 1.00 51.67 455 LYS B N 1
ATOM 2904 C CA . LYS A 1 455 ? 43.747 79.120 41.126 1.00 50.09 455 LYS B CA 1
ATOM 2905 C C . LYS A 1 455 ? 44.317 79.617 39.790 1.00 46.98 455 LYS B C 1
ATOM 2906 O O . LYS A 1 455 ? 44.434 80.826 39.563 1.00 47.20 455 LYS B O 1
ATOM 2912 N N . ASN A 1 456 ? 44.671 78.682 38.914 1.00 43.95 456 ASN B N 1
ATOM 2913 C CA . ASN A 1 456 ? 45.166 79.001 37.586 1.00 41.24 456 ASN B CA 1
ATOM 2914 C C . ASN A 1 456 ? 44.990 77.779 36.691 1.00 41.11 456 ASN B C 1
ATOM 2915 O O . ASN A 1 456 ? 44.555 76.702 37.162 1.00 42.34 456 ASN B O 1
ATOM 2920 N N . HIS A 1 457 ? 45.303 77.939 35.411 1.00 39.56 457 HIS B N 1
ATOM 2921 C CA . HIS A 1 457 ? 45.254 76.839 34.459 1.00 40.27 457 HIS B CA 1
ATOM 2922 C C . HIS A 1 457 ? 46.663 76.501 33.978 1.00 40.70 457 HIS B C 1
ATOM 2923 O O . HIS A 1 457 ? 47.463 77.389 33.724 1.00 42.38 457 HIS B O 1
ATOM 2930 N N . PHE A 1 458 ? 46.953 75.217 33.821 1.00 41.39 458 PHE B N 1
ATOM 2931 C CA . PHE A 1 458 ? 48.301 74.733 33.487 1.00 41.10 458 PHE B CA 1
ATOM 2932 C C . PHE A 1 458 ? 48.356 74.126 32.079 1.00 40.95 458 PHE B C 1
ATOM 2933 O O . PHE A 1 458 ? 47.611 73.210 31.775 1.00 42.58 458 PHE B O 1
ATOM 2941 N N . VAL A 1 459 ? 49.250 74.624 31.239 1.00 40.92 459 VAL B N 1
ATOM 2942 C CA . VAL A 1 459 ? 49.350 74.188 29.850 1.00 41.64 459 VAL B CA 1
ATOM 2943 C C . VAL A 1 459 ? 50.613 73.368 29.674 1.00 43.21 459 VAL B C 1
ATOM 2944 O O . VAL A 1 459 ? 51.696 73.877 29.898 1.00 42.21 459 VAL B O 1
ATOM 2948 N N . ARG A 1 460 ? 50.470 72.109 29.268 1.00 46.61 460 ARG B N 1
ATOM 2949 C CA . ARG A 1 460 ? 51.595 71.200 29.129 1.00 48.67 460 ARG B CA 1
ATOM 2950 C C . ARG A 1 460 ? 51.650 70.634 27.727 1.00 49.22 460 ARG B C 1
ATOM 2951 O O . ARG A 1 460 ? 50.611 70.464 27.101 1.00 47.46 460 ARG B O 1
ATOM 2959 N N . PRO A 1 461 ? 52.872 70.311 27.248 1.00 49.88 461 PRO B N 1
ATOM 2960 C CA . PRO A 1 461 ? 53.126 69.589 25.997 1.00 50.31 461 PRO B CA 1
ATOM 2961 C C . PRO A 1 461 ? 52.359 68.271 25.829 1.00 53.14 461 PRO B C 1
ATOM 2962 O O . PRO A 1 461 ? 52.382 67.434 26.718 1.00 53.60 461 PRO B O 1
ATOM 2966 N N . ASN A 1 462 ? 51.683 68.118 24.691 1.00 55.83 462 ASN B N 1
ATOM 2967 C CA . ASN A 1 462 ? 50.998 66.865 24.293 1.00 59.00 462 ASN B CA 1
ATOM 2968 C C . ASN A 1 462 ? 49.945 66.328 25.283 1.00 60.12 462 ASN B C 1
ATOM 2969 O O . ASN A 1 462 ? 49.713 65.125 25.342 1.00 63.06 462 ASN B O 1
ATOM 2974 N N . MET A 1 463 ? 49.303 67.226 26.035 1.00 58.91 463 MET B N 1
ATOM 2975 C CA . MET A 1 463 ? 48.110 66.883 26.823 1.00 57.94 463 MET B CA 1
ATOM 2976 C C . MET A 1 463 ? 47.133 68.027 26.876 1.00 55.44 463 MET B C 1
ATOM 2977 O O . MET A 1 463 ? 47.493 69.155 26.592 1.00 54.02 463 MET B O 1
ATOM 2982 N N . ALA A 1 464 ? 45.892 67.724 27.254 1.00 55.05 464 ALA B N 1
ATOM 2983 C CA . ALA A 1 464 ? 44.877 68.738 27.478 1.00 53.92 464 ALA B CA 1
ATOM 2984 C C . ALA A 1 464 ? 45.287 69.608 28.665 1.00 53.89 464 ALA B C 1
ATOM 2985 O O . ALA A 1 464 ? 45.970 69.125 29.587 1.00 57.00 464 ALA B O 1
ATOM 2987 N N . PRO A 1 465 ? 44.895 70.900 28.644 1.00 51.77 465 PRO B N 1
ATOM 2988 C CA . PRO A 1 465 ? 45.251 71.772 29.757 1.00 50.49 465 PRO B CA 1
ATOM 2989 C C . PRO A 1 465 ? 44.416 71.450 30.995 1.00 50.68 465 PRO B C 1
ATOM 2990 O O . PRO A 1 465 ? 43.252 71.060 30.881 1.00 49.62 465 PRO B O 1
ATOM 2994 N N . THR A 1 466 ? 45.033 71.620 32.152 1.00 51.14 466 THR B N 1
ATOM 2995 C CA . THR A 1 466 ? 44.409 71.37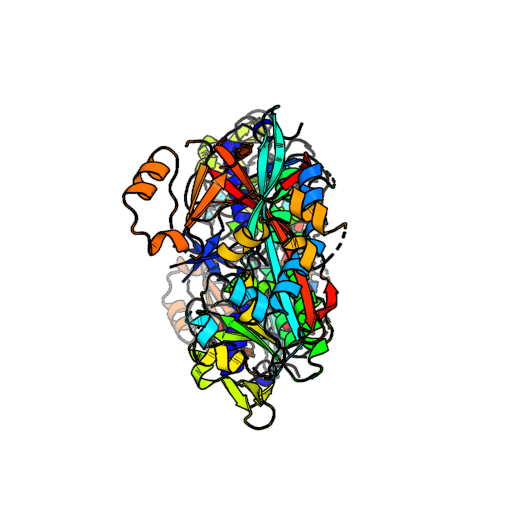0 33.443 1.00 53.56 466 THR B CA 1
ATOM 2996 C C . THR A 1 466 ? 43.808 72.676 33.991 1.00 53.23 466 THR B C 1
ATOM 2997 O O . THR A 1 466 ? 44.551 73.598 34.372 1.00 54.55 466 THR B O 1
ATOM 3001 N N . LEU A 1 467 ? 42.477 72.743 34.022 1.00 52.02 467 LEU B N 1
ATOM 3002 C CA . LEU A 1 467 ? 41.754 73.970 34.345 1.00 51.73 467 LEU B CA 1
ATOM 3003 C C . LEU A 1 467 ? 41.372 74.051 35.825 1.00 51.50 467 LEU B C 1
ATOM 3004 O O . LEU A 1 467 ? 40.983 73.065 36.443 1.00 51.48 467 LEU B O 1
ATOM 3009 N N . ASN A 1 468 ? 41.502 75.239 36.385 1.00 51.39 468 ASN B N 1
ATOM 3010 C CA . ASN A 1 468 ? 41.090 75.547 37.754 1.00 54.03 468 ASN B CA 1
ATOM 3011 C C . ASN A 1 468 ? 41.824 74.721 38.829 1.00 54.40 468 ASN B C 1
ATOM 3012 O O . ASN A 1 468 ? 41.226 74.272 39.771 1.00 55.53 468 ASN B O 1
ATOM 3017 N N . LEU A 1 469 ? 43.126 74.535 38.664 1.00 54.43 469 LEU B N 1
ATOM 3018 C CA . LEU A 1 469 ? 43.954 73.918 39.694 1.00 55.60 469 LEU B CA 1
ATOM 3019 C C . LEU A 1 469 ? 44.217 74.886 40.831 1.00 56.01 469 LEU B C 1
ATOM 3020 O O . LEU A 1 469 ? 44.385 76.082 40.590 1.00 55.05 469 LEU B O 1
ATOM 3025 N N . ASP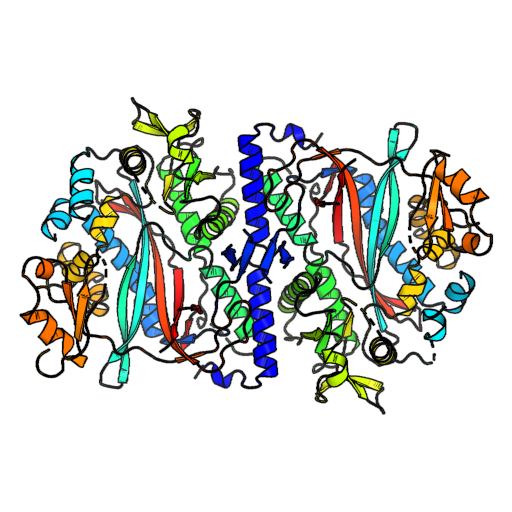 A 1 470 ? 44.300 74.361 42.052 1.00 56.47 470 ASP B N 1
ATOM 3026 C CA . ASP A 1 470 ? 44.981 75.068 43.139 1.00 55.74 470 ASP B CA 1
ATOM 3027 C C . ASP A 1 470 ? 46.474 75.025 42.879 1.00 51.90 470 ASP B C 1
ATOM 3028 O O . ASP A 1 470 ? 47.006 73.964 42.606 1.00 49.67 470 ASP B O 1
ATOM 3033 N N . ALA A 1 471 ? 47.143 76.168 42.969 1.00 50.88 471 ALA B N 1
ATOM 3034 C CA . ALA A 1 471 ? 48.608 76.230 42.880 1.00 50.65 471 ALA B CA 1
ATOM 3035 C C . ALA A 1 471 ? 49.201 77.220 43.862 1.00 50.44 471 ALA B C 1
ATOM 3036 O O . ALA A 1 471 ? 48.530 78.152 44.274 1.00 50.73 471 ALA B O 1
ATOM 3038 N N . THR A 1 472 ? 50.469 77.013 44.207 1.00 50.37 472 THR B N 1
ATOM 3039 C CA . THR A 1 472 ? 51.220 77.917 45.076 1.00 51.56 472 THR B CA 1
ATOM 3040 C C . THR A 1 472 ? 52.327 78.526 44.226 1.00 51.20 472 THR B C 1
ATOM 3041 O O . THR A 1 472 ? 53.184 77.792 43.748 1.00 49.04 472 THR B O 1
ATOM 3045 N N . PRO A 1 473 ? 52.300 79.861 44.017 1.00 52.92 473 PRO B N 1
ATOM 3046 C CA . PRO A 1 473 ? 53.380 80.519 43.304 1.00 52.91 473 PRO B CA 1
ATOM 3047 C C . PRO A 1 473 ? 54.637 80.739 44.171 1.00 54.12 473 PRO B C 1
ATOM 3048 O O . PRO A 1 473 ? 54.563 80.736 45.399 1.00 56.69 473 PRO B O 1
ATOM 3052 N N . GLU A 1 474 ? 55.771 80.909 43.495 1.00 53.66 474 GLU B N 1
ATOM 3053 C CA . GLU A 1 474 ? 57.070 81.108 44.114 1.00 52.24 474 GLU B CA 1
ATOM 3054 C C . GLU A 1 474 ? 57.746 82.206 43.303 1.00 48.93 474 GLU B C 1
ATOM 3055 O O . GLU A 1 474 ? 57.962 82.050 42.119 1.00 45.69 474 GLU B O 1
ATOM 3061 N N . LEU A 1 475 ? 58.067 83.313 43.965 1.00 48.05 475 LEU B N 1
ATOM 3062 C CA . LEU A 1 475 ? 58.650 84.509 43.341 1.00 45.54 475 LEU B CA 1
ATOM 3063 C C . LEU A 1 475 ? 60.168 84.475 43.382 1.00 43.98 475 LEU B C 1
ATOM 3064 O O . LEU A 1 475 ? 60.736 84.370 44.443 1.00 43.76 475 LEU B O 1
ATOM 3069 N N . GLY A 1 476 ? 60.817 84.582 42.230 1.00 43.50 476 GLY B N 1
ATOM 3070 C CA . GLY A 1 476 ? 62.283 84.651 42.149 1.00 42.93 476 GLY B CA 1
ATOM 3071 C C . GLY A 1 476 ? 62.724 86.043 41.744 1.00 42.68 476 GLY B C 1
ATOM 3072 O O . GLY A 1 476 ? 62.301 86.539 40.705 1.00 43.00 476 GLY B O 1
ATOM 3073 N N . ILE A 1 477 ? 63.554 86.685 42.554 1.00 42.44 477 ILE B N 1
ATOM 3074 C CA . ILE A 1 477 ? 64.087 87.986 42.199 1.00 43.55 477 ILE B CA 1
ATOM 3075 C C . ILE A 1 477 ? 65.540 87.856 41.745 1.00 44.48 477 ILE B C 1
ATOM 3076 O O . ILE A 1 477 ? 66.385 87.399 42.516 1.00 46.54 477 ILE B O 1
ATOM 3081 N N . PHE A 1 478 ? 65.819 88.294 40.520 1.00 44.58 478 PHE B N 1
ATOM 3082 C CA . PHE A 1 478 ? 67.180 88.363 39.984 1.00 45.64 478 PHE B CA 1
ATOM 3083 C C . PHE A 1 478 ? 67.907 89.663 40.302 1.00 45.54 478 PHE B C 1
ATOM 3084 O O . PHE A 1 478 ? 67.322 90.725 40.230 1.00 46.39 478 PHE B O 1
ATOM 3092 N N . GLY A 1 479 ? 69.199 89.564 40.596 1.00 45.81 479 GLY B N 1
ATOM 3093 C CA . GLY A 1 479 ? 70.099 90.726 40.627 1.00 46.07 479 GLY B CA 1
ATOM 3094 C C . GLY A 1 479 ? 71.563 90.336 40.455 1.00 45.40 479 GLY B C 1
ATOM 3095 O O . GLY A 1 479 ? 71.975 89.258 40.888 1.00 42.95 479 GLY B O 1
ATOM 3096 N N . CYS A 1 480 ? 72.347 91.208 39.825 1.00 47.19 480 CYS B N 1
ATOM 3097 C CA . CYS A 1 480 ? 73.781 90.957 39.650 1.00 49.34 480 CYS B CA 1
ATOM 3098 C C . CYS A 1 480 ? 74.651 92.070 40.181 1.00 48.32 480 CYS B C 1
ATOM 3099 O O . CYS A 1 480 ? 74.276 93.224 40.171 1.00 47.41 480 CYS B O 1
ATOM 3102 N N . LEU A 1 481 ? 75.852 91.665 40.564 1.00 48.74 481 LEU B N 1
ATOM 3103 C CA . LEU A 1 481 ? 76.938 92.525 41.016 1.00 49.57 481 LEU B CA 1
ATOM 3104 C C . LEU A 1 481 ? 78.131 92.385 40.085 1.00 48.08 481 LEU B C 1
ATOM 3105 O O . LEU A 1 481 ? 78.319 91.351 39.431 1.00 45.50 481 LEU B O 1
ATOM 3110 N N . LEU A 1 482 ? 78.954 93.422 40.065 1.00 48.37 482 LEU B N 1
ATOM 3111 C CA . LEU A 1 482 ? 80.347 93.293 39.675 1.00 48.06 482 LEU B CA 1
ATOM 3112 C C . LEU A 1 482 ? 81.197 93.898 40.798 1.00 48.92 482 LEU B C 1
ATOM 3113 O O . LEU A 1 482 ? 81.071 95.097 41.121 1.00 48.56 482 LEU B O 1
ATOM 3118 N N . GLY A 1 483 ? 82.043 93.074 41.401 1.00 48.19 483 GLY B N 1
ATOM 3119 C CA . GLY A 1 483 ? 82.739 93.485 42.611 1.00 50.92 483 GLY B CA 1
ATOM 3120 C C . GLY A 1 483 ? 84.128 92.921 42.701 1.00 52.25 483 GLY B C 1
ATOM 3121 O O . GLY A 1 483 ? 84.436 91.925 42.043 1.00 51.12 483 GLY B O 1
ATOM 3122 N N . ASN A 1 484 ? 84.956 93.574 43.521 1.00 53.74 484 ASN B N 1
ATOM 3123 C CA . ASN A 1 484 ? 86.348 93.198 43.718 1.00 54.21 484 ASN B CA 1
ATOM 3124 C C . ASN A 1 484 ? 86.449 92.518 45.064 1.00 56.46 484 ASN B C 1
ATOM 3125 O O . ASN A 1 484 ? 86.169 93.131 46.073 1.00 60.87 484 ASN B O 1
ATOM 3130 N N . MET A 1 485 ? 86.904 91.279 45.089 1.00 57.58 485 MET B N 1
ATOM 3131 C CA . MET A 1 485 ? 86.893 90.492 46.313 1.00 59.81 485 MET B CA 1
ATOM 3132 C C . MET A 1 485 ? 88.059 90.703 47.257 1.00 61.70 485 MET B C 1
ATOM 3133 O O . MET A 1 485 ? 88.059 90.135 48.350 1.00 61.83 485 MET B O 1
ATOM 3138 N N . GLU A 1 486 ? 89.053 91.488 46.844 1.00 64.30 486 GLU B N 1
ATOM 3139 C CA . GLU A 1 486 ? 90.210 91.787 47.699 1.00 67.94 486 GLU B CA 1
ATOM 3140 C C . GLU A 1 486 ? 89.953 93.021 48.535 1.00 67.74 486 GLU B C 1
ATOM 3141 O O . GLU A 1 486 ? 90.355 93.077 49.685 1.00 67.72 486 GLU B O 1
ATOM 3147 N N . THR A 1 487 ? 89.295 94.007 47.934 1.00 68.53 487 THR B N 1
ATOM 3148 C CA . THR A 1 487 ? 88.837 95.213 48.631 1.00 69.07 487 THR B CA 1
ATOM 3149 C C . THR A 1 487 ? 87.410 95.068 49.203 1.00 67.20 487 THR B C 1
ATOM 3150 O O . THR A 1 487 ? 87.103 95.658 50.229 1.00 68.81 487 THR B O 1
ATOM 3154 N N . GLY A 1 488 ? 86.555 94.281 48.552 1.00 64.36 488 GLY B N 1
ATOM 3155 C CA . GLY A 1 488 ? 85.129 94.196 48.907 1.00 64.11 488 GLY B CA 1
ATOM 3156 C C . GLY A 1 488 ? 84.288 95.361 48.385 1.00 63.65 488 GLY B C 1
ATOM 3157 O O . GLY A 1 488 ? 83.156 95.545 48.820 1.00 63.07 488 GLY B O 1
ATOM 3158 N N . LYS A 1 489 ? 84.839 96.127 47.439 1.00 63.76 489 LYS B N 1
ATOM 3159 C CA . LYS A 1 489 ? 84.149 97.232 46.794 1.00 63.90 489 LYS B CA 1
ATOM 3160 C C . LYS A 1 489 ? 83.351 96.721 45.611 1.00 60.25 489 LYS B C 1
ATOM 3161 O O . LYS A 1 489 ? 83.824 95.865 44.867 1.00 59.20 489 LYS B O 1
ATOM 3167 N N . VAL A 1 490 ? 82.163 97.283 45.419 1.00 57.52 490 VAL B N 1
ATOM 3168 C CA . VAL A 1 490 ? 81.297 96.967 44.286 1.00 54.17 490 VAL B CA 1
ATOM 3169 C C . VAL A 1 490 ? 81.357 98.117 43.286 1.00 54.21 490 VAL B C 1
ATOM 3170 O O . VAL A 1 490 ? 81.217 99.268 43.663 1.00 56.27 490 VAL B O 1
ATOM 3174 N N . SER A 1 491 ? 81.564 97.794 42.014 1.00 53.41 491 SER B N 1
ATOM 3175 C CA . SER A 1 491 ? 81.643 98.791 40.937 1.00 53.69 491 SER B CA 1
ATOM 3176 C C . SER A 1 491 ? 80.392 98.855 40.063 1.00 52.71 491 SER B C 1
ATOM 3177 O O . SER A 1 491 ? 80.190 99.822 39.336 1.00 53.21 491 SER B O 1
ATOM 3180 N N . TYR A 1 492 ? 79.555 97.828 40.120 1.00 51.65 492 TYR B N 1
ATOM 3181 C CA . TYR A 1 492 ? 78.394 97.776 39.272 1.00 51.46 492 TYR B CA 1
ATOM 3182 C C . TYR A 1 492 ? 77.269 96.978 39.934 1.00 51.71 492 TYR B C 1
ATOM 3183 O O . TYR A 1 492 ? 77.502 95.849 40.392 1.00 52.11 492 TYR B O 1
ATOM 3192 N N . PHE A 1 493 ? 76.076 97.587 40.006 1.00 51.07 493 PHE B N 1
ATOM 3193 C CA . PHE A 1 493 ? 74.822 96.884 40.323 1.00 49.90 493 PHE B CA 1
ATOM 3194 C C . PHE A 1 493 ? 73.923 96.851 39.084 1.00 49.38 493 PHE B C 1
ATOM 3195 O O . PHE A 1 493 ? 73.583 97.907 38.544 1.00 50.99 493 PHE B O 1
ATOM 3203 N N . SER A 1 494 ? 73.522 95.655 38.654 1.00 47.72 494 SER B N 1
ATOM 3204 C CA . SER A 1 494 ? 72.617 95.495 37.514 1.00 48.22 494 SER B CA 1
ATOM 3205 C C . SER A 1 494 ? 71.208 95.892 37.892 1.00 47.84 494 SER B C 1
ATOM 3206 O O . SER A 1 494 ? 70.912 96.050 39.069 1.00 48.09 494 SER B O 1
ATOM 3209 N N . ARG A 1 495 ? 70.343 96.035 36.892 1.00 48.28 495 ARG B N 1
ATOM 3210 C CA . ARG A 1 495 ? 68.899 96.162 37.126 1.00 49.54 495 ARG B CA 1
ATOM 3211 C C . ARG A 1 495 ? 68.417 94.884 37.821 1.00 49.37 495 ARG B C 1
ATOM 3212 O O . ARG A 1 495 ? 69.084 93.845 37.750 1.00 48.43 495 ARG B O 1
ATOM 3220 N N . THR A 1 496 ? 67.288 94.968 38.510 1.00 50.95 496 THR B N 1
ATOM 3221 C CA . THR A 1 496 ? 66.645 93.789 39.070 1.00 51.54 496 THR B CA 1
ATOM 3222 C C . THR A 1 496 ? 65.743 93.154 38.040 1.00 49.39 496 THR B C 1
ATOM 3223 O O . THR A 1 496 ? 65.310 93.806 37.085 1.00 48.89 496 THR B O 1
ATOM 3227 N N . GLY A 1 497 ? 65.494 91.865 38.244 1.00 47.44 497 GLY B N 1
ATOM 3228 C CA . GLY A 1 497 ? 64.564 91.085 37.440 1.00 46.99 497 GLY B CA 1
ATOM 3229 C C . GLY A 1 497 ? 63.690 90.225 38.329 1.00 46.38 497 GLY B C 1
ATOM 3230 O O . GLY A 1 497 ? 63.930 90.136 39.538 1.00 45.82 497 GLY B O 1
ATOM 3231 N N . HIS A 1 498 ? 62.692 89.578 37.738 1.00 46.28 498 HIS B N 1
ATOM 3232 C CA . HIS A 1 498 ? 61.767 88.750 38.521 1.00 47.79 498 HIS B CA 1
ATOM 3233 C C . HIS A 1 498 ? 61.016 87.745 37.670 1.00 45.95 498 HIS B C 1
ATOM 3234 O O . HIS A 1 498 ? 60.632 88.035 36.541 1.00 44.76 498 HIS B O 1
ATOM 3241 N N . MET A 1 499 ? 60.781 86.583 38.257 1.00 46.33 499 MET B N 1
ATOM 3242 C CA . MET A 1 499 ? 60.075 85.485 37.615 1.00 47.61 499 MET B CA 1
ATOM 3243 C C . MET A 1 499 ? 59.193 84.812 38.647 1.00 46.81 499 MET B C 1
ATOM 3244 O O . MET A 1 499 ? 59.248 85.151 39.831 1.00 46.58 499 MET B O 1
ATOM 3249 N N . MET A 1 500 ? 58.433 83.821 38.213 1.00 47.00 500 MET B N 1
ATOM 3250 C CA . MET A 1 500 ? 57.563 83.092 39.128 1.00 48.74 500 MET B CA 1
ATOM 3251 C C . MET A 1 500 ? 57.420 81.665 38.662 1.00 47.49 500 MET B C 1
ATOM 3252 O O . MET A 1 500 ? 57.532 81.380 37.481 1.00 46.74 500 MET B O 1
ATOM 3257 N N . LYS A 1 501 ? 57.219 80.768 39.606 1.00 48.81 501 LYS B N 1
ATOM 3258 C CA . LYS A 1 501 ? 56.983 79.365 39.303 1.00 50.13 501 LYS B CA 1
ATOM 3259 C C . LYS A 1 501 ? 55.866 78.895 40.203 1.00 48.60 501 LYS B C 1
ATOM 3260 O O . LYS A 1 501 ? 55.900 79.162 41.379 1.00 47.03 501 LYS B O 1
ATOM 3266 N N . SER A 1 502 ? 54.870 78.230 39.627 1.00 49.49 502 SER B N 1
ATOM 3267 C CA . SER A 1 502 ? 53.752 77.664 40.373 1.00 50.08 502 SER B CA 1
ATOM 3268 C C . SER A 1 502 ? 53.836 76.156 40.343 1.00 49.68 502 SER B C 1
ATOM 3269 O O . SER A 1 502 ? 54.171 75.584 39.314 1.00 48.01 502 SER B O 1
ATOM 3272 N N . LYS A 1 503 ? 53.541 75.532 41.483 1.00 50.87 503 LYS B N 1
ATOM 3273 C CA . LYS A 1 503 ? 53.421 74.083 41.587 1.00 52.63 503 LYS B CA 1
ATOM 3274 C C . LYS A 1 503 ? 52.030 73.764 42.065 1.00 53.79 503 LYS B C 1
ATOM 3275 O O . LYS A 1 503 ? 51.377 74.650 42.588 1.00 56.62 503 LYS B O 1
ATOM 3281 N N . LEU A 1 504 ? 51.571 72.528 41.865 1.00 54.47 504 LEU B N 1
ATOM 3282 C CA . LEU A 1 504 ? 50.345 72.043 42.499 1.00 55.44 504 LEU B CA 1
ATOM 3283 C C . LEU A 1 504 ? 50.413 72.111 44.016 1.00 55.27 504 LEU B C 1
ATOM 3284 O O . LEU A 1 504 ? 51.462 71.845 44.604 1.00 55.75 504 LEU B O 1
ATOM 3289 N N . ALA A 1 505 ? 49.283 72.455 44.626 1.00 54.52 505 ALA B N 1
ATOM 3290 C CA . ALA A 1 505 ? 49.063 72.269 46.048 1.00 55.85 505 ALA B CA 1
ATOM 3291 C C . ALA A 1 505 ? 48.358 70.920 46.274 1.00 57.07 505 ALA B C 1
ATOM 3292 O O . ALA A 1 505 ? 48.585 70.237 47.276 1.00 59.23 505 ALA B O 1
ATOM 3294 N N . PHE A 1 516 ? 56.193 68.586 40.171 1.00 76.11 516 PHE B N 1
ATOM 3295 C CA . PHE A 1 516 ? 56.123 69.170 38.840 1.00 76.52 516 PHE B CA 1
ATOM 3296 C C . PHE A 1 516 ? 55.600 70.609 38.913 1.00 73.06 516 PHE B C 1
ATOM 3297 O O . PHE A 1 516 ? 54.542 70.878 39.536 1.00 72.71 516 PHE B O 1
ATOM 3305 N N . SER A 1 517 ? 56.308 71.508 38.226 1.00 64.50 517 SER B N 1
ATOM 3306 C CA . SER A 1 517 ? 56.052 72.931 38.331 1.00 60.14 517 SER B CA 1
ATOM 3307 C C . SER A 1 517 ? 55.938 73.583 36.950 1.00 56.84 517 SER B C 1
ATOM 3308 O O . SER A 1 517 ? 56.107 72.921 35.929 1.00 58.12 517 SER B O 1
ATOM 3311 N N . VAL A 1 518 ? 55.668 74.884 36.939 1.00 52.11 518 VAL B N 1
ATOM 3312 C CA . VAL A 1 518 ? 55.196 75.574 35.755 1.00 49.18 518 VAL B CA 1
ATOM 3313 C C . VAL A 1 518 ? 55.690 77.026 35.794 1.00 46.97 518 VAL B C 1
ATOM 3314 O O . VAL A 1 518 ? 55.739 77.634 36.836 1.00 45.42 518 VAL B O 1
ATOM 3318 N N . TYR A 1 519 ? 56.061 77.588 34.660 1.00 46.54 519 TYR B N 1
ATOM 3319 C CA . TYR A 1 519 ? 56.488 78.974 34.649 1.00 45.63 519 TYR B CA 1
ATOM 3320 C C . TYR A 1 519 ? 55.274 79.837 34.735 1.00 44.94 519 TYR B C 1
ATOM 3321 O O . TYR A 1 519 ? 54.241 79.519 34.192 1.00 45.25 519 TYR B O 1
ATOM 3330 N N . ASP A 1 520 ? 55.418 80.954 35.405 1.00 45.04 520 ASP B N 1
ATOM 3331 C CA . ASP A 1 520 ? 54.297 81.807 35.693 1.00 46.87 520 ASP B CA 1
ATOM 3332 C C . ASP A 1 520 ? 54.819 83.238 35.696 1.00 45.36 520 ASP B C 1
ATOM 3333 O O . ASP A 1 520 ? 56.001 83.453 35.510 1.00 45.34 520 ASP B O 1
ATOM 3338 N N . SER A 1 521 ? 53.947 84.208 35.874 1.00 45.22 521 SER B N 1
ATOM 3339 C CA . SER A 1 521 ? 54.384 85.572 36.143 1.00 46.54 521 SER B CA 1
ATOM 3340 C C . SER A 1 521 ? 53.349 86.282 37.045 1.00 46.28 521 SER B C 1
ATOM 3341 O O . SER A 1 521 ? 52.171 85.952 37.016 1.00 44.48 521 SER B O 1
ATOM 3344 N N . PRO A 1 522 ? 53.798 87.241 37.864 1.00 45.74 522 PRO B N 1
ATOM 3345 C CA . PRO A 1 522 ? 52.902 87.775 38.866 1.00 47.30 522 PRO B CA 1
ATOM 3346 C C . PRO A 1 522 ? 51.936 88.787 38.278 1.00 47.86 522 PRO B C 1
ATOM 3347 O O . PRO A 1 522 ? 52.307 89.522 37.357 1.00 49.36 522 PRO B O 1
ATOM 3351 N N . TYR A 1 523 ? 50.699 88.775 38.778 1.00 48.26 523 TYR B N 1
ATOM 3352 C CA . TYR A 1 523 ? 49.753 89.864 38.574 1.00 49.25 523 TYR B CA 1
ATOM 3353 C C . TYR A 1 523 ? 49.558 90.537 39.938 1.00 50.22 523 TYR B C 1
ATOM 3354 O O . TYR A 1 523 ? 49.029 89.930 40.865 1.00 48.59 523 TYR B O 1
ATOM 3363 N N . LEU A 1 524 ? 49.998 91.787 40.050 1.00 51.23 524 LEU B N 1
ATOM 3364 C CA . LEU A 1 524 ? 50.049 92.468 41.336 1.00 54.30 524 LEU B CA 1
ATOM 3365 C C . LEU A 1 524 ? 48.707 93.001 41.768 1.00 57.93 524 LEU B C 1
ATOM 3366 O O . LEU A 1 524 ? 48.312 94.121 41.470 1.00 61.10 524 LEU B O 1
ATOM 3371 N N . VAL A 1 525 ? 48.010 92.117 42.455 1.00 60.66 525 VAL B N 1
ATOM 3372 C CA . VAL A 1 525 ? 46.832 92.402 43.243 1.00 63.05 525 VAL B CA 1
ATOM 3373 C C . VAL A 1 525 ? 47.099 93.499 44.316 1.00 67.10 525 VAL B C 1
ATOM 3374 O O . VAL A 1 525 ? 47.845 93.317 45.300 1.00 66.06 525 VAL B O 1
ATOM 3378 N N . GLN B 1 34 ? 83.393 92.567 -4.543 1.00 65.49 34 GLN A N 1
ATOM 3379 C CA . GLN B 1 34 ? 81.925 92.260 -4.506 1.00 64.45 34 GLN A CA 1
ATOM 3380 C C . GLN B 1 34 ? 81.615 91.244 -3.406 1.00 61.44 34 GLN A C 1
ATOM 3381 O O . GLN B 1 34 ? 82.428 90.360 -3.135 1.00 61.41 34 GLN A O 1
ATOM 3387 N N . TYR B 1 35 ? 80.438 91.381 -2.785 1.00 58.56 35 TYR A N 1
ATOM 3388 C CA . TYR B 1 35 ? 79.960 90.462 -1.749 1.00 55.14 35 TYR A CA 1
ATOM 3389 C C . TYR B 1 35 ? 79.861 89.043 -2.277 1.00 55.10 35 TYR A C 1
ATOM 3390 O O . TYR B 1 35 ? 79.245 88.804 -3.301 1.00 57.61 35 TYR A O 1
ATOM 3399 N N . CYS B 1 36 ? 80.478 88.103 -1.582 1.00 55.32 36 CYS A N 1
ATOM 3400 C CA . CYS B 1 36 ? 80.194 86.688 -1.791 1.00 55.04 36 CYS A CA 1
ATOM 3401 C C . CYS B 1 36 ? 80.522 85.930 -0.507 1.00 53.28 36 CYS A C 1
ATOM 3402 O O . CYS B 1 36 ? 81.352 86.349 0.296 1.00 54.39 36 CYS A O 1
ATOM 3405 N N . VAL B 1 37 ? 79.850 84.816 -0.315 1.00 51.82 37 VAL A N 1
ATOM 3406 C CA . VAL B 1 37 ? 79.786 84.192 0.996 1.00 51.31 37 VAL A CA 1
ATOM 3407 C C . VAL B 1 37 ? 81.100 83.545 1.450 1.00 52.95 37 VAL A C 1
ATOM 3408 O O . VAL B 1 37 ? 81.476 83.700 2.608 1.00 53.74 37 VAL A O 1
ATOM 3412 N N . PRO B 1 38 ? 81.798 82.818 0.557 1.00 54.65 38 PRO A N 1
ATOM 3413 C CA . PRO B 1 38 ? 83.111 82.268 0.945 1.00 56.04 38 PRO A CA 1
ATOM 3414 C C . PRO B 1 38 ? 84.119 83.268 1.524 1.00 56.44 38 PRO A C 1
ATOM 3415 O O . PRO B 1 38 ? 84.784 82.924 2.496 1.00 56.93 38 PRO A O 1
ATOM 3419 N N . ASN B 1 39 ? 84.188 84.489 0.977 1.00 56.92 39 ASN A N 1
ATOM 3420 C CA . ASN B 1 39 ? 85.131 85.536 1.449 1.00 57.51 39 ASN A CA 1
ATOM 3421 C C . ASN B 1 39 ? 84.749 86.218 2.767 1.00 56.71 39 ASN A C 1
ATOM 3422 O O . ASN B 1 39 ? 85.407 87.166 3.180 1.00 56.87 39 ASN A O 1
ATOM 3427 N N . ILE B 1 40 ? 83.686 85.758 3.415 1.00 56.55 40 ILE A N 1
ATOM 3428 C CA . ILE B 1 40 ? 83.376 86.177 4.774 1.00 57.22 40 ILE A CA 1
ATOM 3429 C C . ILE B 1 40 ? 84.295 85.428 5.743 1.00 57.74 40 ILE A C 1
ATOM 3430 O O . ILE B 1 40 ? 84.987 86.055 6.529 1.00 57.11 40 ILE A O 1
ATOM 3435 N N . GLU B 1 41 ? 84.270 84.092 5.678 1.00 58.24 41 GLU A N 1
ATOM 3436 C CA . GLU B 1 41 ? 84.961 83.221 6.629 1.00 58.20 41 GLU A CA 1
ATOM 3437 C C . GLU B 1 41 ? 85.151 81.834 6.015 1.00 57.63 41 GLU A C 1
ATOM 3438 O O . GLU B 1 41 ? 84.245 81.325 5.341 1.00 57.29 41 GLU A O 1
ATOM 3444 N N . GLN B 1 42 ? 86.336 81.248 6.227 1.00 58.32 42 GLN A N 1
ATOM 3445 C CA . GLN B 1 42 ? 86.646 79.874 5.774 1.00 58.04 42 GLN A CA 1
ATOM 3446 C C . GLN B 1 42 ? 87.238 78.943 6.847 1.00 58.10 42 GLN A C 1
ATOM 3447 O O . GLN B 1 42 ? 87.610 77.820 6.526 1.00 58.84 42 GLN A O 1
ATOM 3453 N N . ASP B 1 43 ? 87.320 79.387 8.102 1.00 58.31 43 ASP A N 1
ATOM 3454 C CA . ASP B 1 43 ? 87.692 78.497 9.193 1.00 58.97 43 ASP A CA 1
ATOM 3455 C C . ASP B 1 43 ? 86.494 77.561 9.438 1.00 55.97 43 ASP A C 1
ATOM 3456 O O . ASP B 1 43 ? 85.398 78.051 9.710 1.00 54.34 43 ASP A O 1
ATOM 3461 N N . PRO B 1 44 ? 86.684 76.224 9.311 1.00 54.99 44 PRO A N 1
ATOM 3462 C CA . PRO B 1 44 ? 85.532 75.314 9.509 1.00 53.03 44 PRO A CA 1
ATOM 3463 C C . PRO B 1 44 ? 84.977 75.345 10.927 1.00 51.47 44 PRO A C 1
ATOM 3464 O O . PRO B 1 44 ? 83.754 75.349 11.095 1.00 51.02 44 PRO A O 1
ATOM 3468 N N . GLN B 1 45 ? 85.871 75.390 11.920 1.00 50.83 45 GLN A N 1
ATOM 3469 C CA . GLN B 1 45 ? 85.481 75.482 13.331 1.00 50.35 45 GLN A CA 1
ATOM 3470 C C . GLN B 1 45 ? 84.647 76.738 13.619 1.00 47.93 45 GLN A C 1
ATOM 3471 O O . GLN B 1 45 ? 83.633 76.653 14.301 1.00 46.75 45 GLN A O 1
ATOM 3477 N N . ILE B 1 46 ? 85.035 77.875 13.060 1.00 46.82 46 ILE A N 1
ATOM 3478 C CA . ILE B 1 46 ? 84.216 79.084 13.177 1.00 46.90 46 ILE A CA 1
ATOM 3479 C C . ILE B 1 46 ? 82.876 78.968 12.419 1.00 44.90 46 ILE A C 1
ATOM 3480 O O . ILE B 1 46 ? 81.831 79.349 12.945 1.00 42.82 46 ILE A O 1
ATOM 3485 N N . LEU B 1 47 ? 82.900 78.441 11.200 1.00 44.76 47 LEU A N 1
ATOM 3486 C CA . LEU B 1 47 ? 81.645 78.239 10.453 1.00 44.47 47 LEU A CA 1
ATOM 3487 C C . LEU B 1 47 ? 80.693 77.292 11.175 1.00 44.52 47 LEU A C 1
ATOM 3488 O O . LEU B 1 47 ? 79.481 77.528 11.198 1.00 41.56 47 LEU A O 1
ATOM 3493 N N . LEU B 1 48 ? 81.251 76.228 11.765 1.00 45.68 48 LEU A N 1
ATOM 3494 C CA . LEU B 1 48 ? 80.466 75.324 12.587 1.00 44.69 48 LEU A CA 1
ATOM 3495 C C . LEU B 1 48 ? 79.846 76.078 13.754 1.00 44.86 48 LEU A C 1
ATOM 3496 O O . LEU B 1 48 ? 78.658 75.965 13.996 1.00 45.31 48 LEU A O 1
ATOM 3501 N N . GLU B 1 49 ? 80.635 76.870 14.461 1.00 46.97 49 GLU A N 1
ATOM 3502 C CA . GLU B 1 49 ? 80.116 77.650 15.606 1.00 46.48 49 GLU A CA 1
ATOM 3503 C C . GLU B 1 49 ? 79.078 78.662 15.197 1.00 44.14 49 GLU A C 1
ATOM 3504 O O . GLU B 1 49 ? 78.155 78.904 15.939 1.00 46.44 49 GLU A O 1
ATOM 3510 N N . GLN B 1 50 ? 79.201 79.238 14.018 1.00 43.28 50 GLN A N 1
ATOM 3511 C CA . GLN B 1 50 ? 78.173 80.148 13.507 1.00 42.04 50 GLN A CA 1
ATOM 3512 C C . GLN B 1 50 ? 76.914 79.407 13.056 1.00 40.54 50 GLN A C 1
ATOM 3513 O O . GLN B 1 50 ? 75.821 79.954 13.133 1.00 40.53 50 GLN A O 1
ATOM 3519 N N . SER B 1 51 ? 77.066 78.184 12.564 1.00 40.40 51 SER A N 1
ATOM 3520 C CA . SER B 1 51 ? 75.929 77.317 12.281 1.00 40.32 51 SER A CA 1
ATOM 3521 C C . SER B 1 51 ? 75.059 77.080 13.503 1.00 39.83 51 SER A C 1
ATOM 3522 O O . SER B 1 51 ? 73.843 77.196 13.432 1.00 37.01 51 SER A O 1
ATOM 3525 N N . LEU B 1 52 ? 75.697 76.695 14.603 1.00 40.46 52 LEU A N 1
ATOM 3526 C CA . LEU B 1 52 ? 74.977 76.411 15.845 1.00 40.67 52 LEU A CA 1
ATOM 3527 C C . LEU B 1 52 ? 74.292 77.654 16.385 1.00 40.07 52 LEU A C 1
ATOM 3528 O O . LEU B 1 52 ? 73.160 77.578 16.848 1.00 38.68 52 LEU A O 1
ATOM 3533 N N . ASP B 1 53 ? 74.990 78.783 16.293 1.00 40.37 53 ASP A N 1
ATOM 3534 C CA . ASP B 1 53 ? 74.445 80.088 16.645 1.00 39.88 53 ASP A CA 1
ATOM 3535 C C . ASP B 1 53 ? 73.232 80.433 15.811 1.00 38.77 53 ASP A C 1
ATOM 3536 O O . ASP B 1 53 ? 72.229 80.880 16.350 1.00 38.70 53 ASP A O 1
ATOM 3541 N N . ALA B 1 54 ? 73.341 80.294 14.496 1.00 38.76 54 ALA A N 1
ATOM 3542 C CA . ALA B 1 54 ? 72.227 80.619 13.592 1.00 38.09 54 ALA A CA 1
ATOM 3543 C C . ALA B 1 54 ? 71.040 79.746 13.934 1.00 38.02 54 ALA A C 1
ATOM 3544 O O . ALA B 1 54 ? 69.941 80.246 14.127 1.00 38.33 54 ALA A O 1
ATOM 3546 N N . LYS B 1 55 ? 71.287 78.441 14.026 1.00 38.33 55 LYS A N 1
ATOM 3547 C CA . LYS B 1 55 ? 70.268 77.473 14.376 1.00 38.93 55 LYS A CA 1
ATOM 3548 C C . LYS B 1 55 ? 69.621 77.809 15.733 1.00 37.60 55 LYS A C 1
ATOM 3549 O O . LYS B 1 55 ? 68.414 77.803 15.838 1.00 36.60 55 LYS A O 1
ATOM 3555 N N . ASP B 1 56 ? 70.410 78.110 16.753 1.00 36.94 56 ASP A N 1
ATOM 3556 C CA . ASP B 1 56 ? 69.849 78.485 18.054 1.00 36.40 56 ASP A CA 1
ATOM 3557 C C . ASP B 1 56 ? 69.084 79.793 18.058 1.00 35.05 56 ASP A C 1
ATOM 3558 O O . ASP B 1 56 ? 68.180 79.956 18.852 1.00 35.20 56 ASP A O 1
ATOM 3563 N N . TRP B 1 57 ? 69.437 80.728 17.187 1.00 35.07 57 TRP A N 1
ATOM 3564 C CA . TRP B 1 57 ? 68.617 81.933 16.983 1.00 34.88 57 TRP A CA 1
ATOM 3565 C C . TRP B 1 57 ? 67.250 81.580 16.352 1.00 35.81 57 TRP A C 1
ATOM 3566 O O . TRP B 1 57 ? 66.230 82.133 16.754 1.00 36.61 57 TRP A O 1
ATOM 3577 N N . ALA B 1 58 ? 67.242 80.675 15.369 1.00 35.56 58 ALA A N 1
ATOM 3578 C CA . ALA B 1 58 ? 66.018 80.157 14.753 1.00 34.83 58 ALA A CA 1
ATOM 3579 C C . ALA B 1 58 ? 65.076 79.493 15.762 1.00 34.49 58 ALA A C 1
ATOM 3580 O O . ALA B 1 58 ? 63.891 79.796 15.803 1.00 34.96 58 ALA A O 1
ATOM 3582 N N . LEU B 1 59 ? 65.624 78.625 16.601 1.00 35.03 59 LEU A N 1
ATOM 3583 C CA . LEU B 1 59 ? 64.880 77.981 17.696 1.00 35.15 59 LEU A CA 1
ATOM 3584 C C . LEU B 1 59 ? 64.336 78.967 18.744 1.00 35.38 59 LEU A C 1
ATOM 3585 O O . LEU B 1 59 ? 63.377 78.661 19.451 1.00 37.32 59 LEU A O 1
ATOM 3590 N N . SER B 1 60 ? 64.947 80.137 18.837 1.00 34.88 60 SER A N 1
ATOM 3591 C CA . SER B 1 60 ? 64.515 81.192 19.740 1.00 34.80 60 SER A CA 1
ATOM 3592 C C . SER B 1 60 ? 63.552 82.199 19.132 1.00 35.89 60 SER A C 1
ATOM 3593 O O . SER B 1 60 ? 63.082 83.107 19.824 1.00 37.24 60 SER A O 1
ATOM 3596 N N . ASN B 1 61 ? 63.237 82.065 17.845 1.00 36.90 61 ASN A N 1
ATOM 3597 C CA . ASN B 1 61 ? 62.474 83.098 17.128 1.00 35.89 61 ASN A CA 1
ATOM 3598 C C . ASN B 1 61 ? 61.481 82.568 16.119 1.00 37.24 61 ASN A C 1
ATOM 3599 O O . ASN B 1 61 ? 61.183 83.226 15.131 1.00 36.79 61 ASN A O 1
ATOM 3604 N N . GLY B 1 62 ? 60.950 81.378 16.383 1.00 39.21 62 GLY A N 1
ATOM 3605 C CA . GLY B 1 62 ? 59.824 80.847 15.627 1.00 40.22 62 GLY A CA 1
ATOM 3606 C C . GLY B 1 62 ? 60.106 80.287 14.257 1.00 41.15 62 GLY A C 1
ATOM 3607 O O . GLY B 1 62 ? 59.154 79.957 13.537 1.00 42.31 62 GLY A O 1
ATOM 3608 N N . LEU B 1 63 ? 61.390 80.123 13.904 1.00 40.86 63 LEU A N 1
ATOM 3609 C CA . LEU B 1 63 ? 61.765 79.539 12.625 1.00 39.20 63 LEU A CA 1
ATOM 3610 C C . LEU B 1 63 ? 61.769 78.044 12.802 1.00 38.31 63 LEU A C 1
ATOM 3611 O O . LEU B 1 63 ? 62.812 77.391 12.759 1.00 37.63 63 LEU A O 1
ATOM 3616 N N . VAL B 1 64 ? 60.564 77.518 12.981 1.00 38.39 64 VAL A N 1
ATOM 3617 C CA . VAL B 1 64 ? 60.351 76.140 13.384 1.00 39.99 64 VAL A CA 1
ATOM 3618 C C . VAL B 1 64 ? 59.105 75.602 12.694 1.00 40.11 64 VAL A C 1
ATOM 3619 O O . VAL B 1 64 ? 58.290 76.375 12.173 1.00 39.76 64 VAL A O 1
ATOM 3623 N N . LYS B 1 65 ? 58.994 74.280 12.665 1.00 41.41 65 LYS A N 1
ATOM 3624 C CA . LYS B 1 65 ? 57.763 73.599 12.267 1.00 44.25 65 LYS A CA 1
ATOM 3625 C C . LYS B 1 65 ? 57.487 72.420 13.195 1.00 43.70 65 LYS A C 1
ATOM 3626 O O . LYS B 1 65 ? 58.396 71.896 13.840 1.00 41.59 65 LYS A O 1
ATOM 3632 N N . PHE B 1 66 ? 56.236 71.974 13.226 1.00 44.40 66 PHE A N 1
ATOM 3633 C CA . PHE B 1 66 ? 55.889 70.750 13.948 1.00 45.44 66 PHE A CA 1
ATOM 3634 C C . PHE B 1 66 ? 56.388 69.493 13.206 1.00 46.75 66 PHE A C 1
ATOM 3635 O O . PHE B 1 66 ? 56.355 69.431 11.978 1.00 44.32 66 PHE A O 1
ATOM 3643 N N . VAL B 1 67 ? 56.882 68.515 13.962 1.00 50.21 67 VAL A N 1
ATOM 3644 C CA . VAL B 1 67 ? 57.359 67.227 13.419 1.00 54.53 67 VAL A CA 1
ATOM 3645 C C . VAL B 1 67 ? 56.837 66.065 14.291 1.00 56.93 67 VAL A C 1
ATOM 3646 O O . VAL B 1 67 ? 56.429 66.297 15.418 1.00 55.49 67 VAL A O 1
ATOM 3650 N N . ASP B 1 68 ? 56.829 64.840 13.743 1.00 62.86 68 ASP A N 1
ATOM 3651 C CA . ASP B 1 68 ? 56.635 63.538 14.486 1.00 65.44 68 ASP A CA 1
ATOM 3652 C C . ASP B 1 68 ? 55.157 63.143 14.523 1.00 65.83 68 ASP A C 1
ATOM 3653 O O . ASP B 1 68 ? 54.343 63.587 13.691 1.00 62.50 68 ASP A O 1
ATOM 3658 N N . MET B 1 82 ? 54.301 64.984 19.153 1.00 54.46 82 MET A N 1
ATOM 3659 C CA . MET B 1 82 ? 54.606 66.134 18.269 1.00 57.16 82 MET A CA 1
ATOM 3660 C C . MET B 1 82 ? 55.539 67.224 18.858 1.00 53.37 82 MET A C 1
ATOM 3661 O O . MET B 1 82 ? 55.205 67.864 19.839 1.00 53.14 82 MET A O 1
ATOM 3666 N N . MET B 1 83 ? 56.697 67.449 18.237 1.00 51.43 83 MET A N 1
ATOM 3667 C CA . MET B 1 83 ? 57.697 68.413 18.732 1.00 49.28 83 MET A CA 1
ATOM 3668 C C . MET B 1 83 ? 57.958 69.490 17.686 1.00 46.11 83 MET A C 1
ATOM 3669 O O . MET B 1 83 ? 57.267 69.563 16.673 1.00 45.18 83 MET A O 1
ATOM 3674 N N . THR B 1 84 ? 58.940 70.340 17.936 1.00 43.68 84 THR A N 1
ATOM 3675 C CA . THR B 1 84 ? 59.353 71.291 16.929 1.00 42.40 84 THR A CA 1
ATOM 3676 C C . THR B 1 84 ? 60.812 71.135 16.545 1.00 41.66 84 THR A C 1
ATOM 3677 O O . THR B 1 84 ? 61.635 70.681 17.341 1.00 41.70 84 THR A O 1
ATOM 3681 N N . GLN B 1 85 ? 61.093 71.529 15.301 1.00 41.18 85 GLN A N 1
ATOM 3682 C CA . GLN B 1 85 ? 62.420 71.461 14.684 1.00 41.58 85 GLN A CA 1
ATOM 3683 C C . GLN B 1 85 ? 62.630 72.727 13.869 1.00 40.26 85 GLN A C 1
ATOM 3684 O O . GLN B 1 85 ? 61.661 73.265 13.336 1.00 38.24 85 GLN A O 1
ATOM 3690 N N . PHE B 1 86 ? 63.876 73.200 13.783 1.00 40.55 86 PHE A N 1
ATOM 3691 C CA . PHE B 1 86 ? 64.160 74.447 13.053 1.00 41.06 86 PHE A CA 1
ATOM 3692 C C . PHE B 1 86 ? 64.116 74.193 11.556 1.00 40.68 86 PHE A C 1
ATOM 3693 O O . PHE B 1 86 ? 64.251 73.060 11.112 1.00 42.32 86 PHE A O 1
ATOM 3701 N N . LEU B 1 87 ? 63.891 75.257 10.802 1.00 40.08 87 LEU A N 1
ATOM 3702 C CA . LEU B 1 87 ? 63.743 75.168 9.353 1.00 40.49 87 LEU A CA 1
ATOM 3703 C C . LEU B 1 87 ? 65.120 75.286 8.704 1.00 41.31 87 LEU A C 1
ATOM 3704 O O . LEU B 1 87 ? 65.906 76.159 9.068 1.00 41.41 87 LEU A O 1
ATOM 3709 N N . PRO B 1 88 ? 65.433 74.408 7.740 1.00 42.14 88 PRO A N 1
ATOM 3710 C CA . PRO B 1 88 ? 66.766 74.511 7.159 1.00 41.82 88 PRO A CA 1
ATOM 3711 C C . PRO B 1 88 ? 66.996 75.862 6.466 1.00 40.21 88 PRO A C 1
ATOM 3712 O O . PRO B 1 88 ? 66.096 76.396 5.826 1.00 38.83 88 PRO A O 1
ATOM 3716 N N . LEU B 1 89 ? 68.211 76.374 6.606 1.00 40.52 89 LEU A N 1
ATOM 3717 C CA . LEU B 1 89 ? 68.549 77.750 6.264 1.00 40.43 89 LEU A CA 1
ATOM 3718 C C . LEU B 1 89 ? 69.955 77.827 5.682 1.00 40.64 89 LEU A C 1
ATOM 3719 O O . LEU B 1 89 ? 70.801 76.962 5.925 1.00 41.31 89 LEU A O 1
ATOM 3724 N N . SER B 1 90 ? 70.188 78.855 4.883 1.00 40.41 90 SER A N 1
ATOM 3725 C CA . SER B 1 90 ? 71.527 79.170 4.446 1.00 41.12 90 SER A CA 1
ATOM 3726 C C . SER B 1 90 ? 72.126 79.989 5.576 1.00 40.75 90 SER A C 1
ATOM 3727 O O . SER B 1 90 ? 71.400 80.738 6.246 1.00 39.56 90 SER A O 1
ATOM 3730 N N . LEU B 1 91 ? 73.427 79.833 5.802 1.00 40.78 91 LEU A N 1
ATOM 3731 C CA . LEU B 1 91 ? 74.091 80.512 6.908 1.00 40.89 91 LEU A CA 1
ATOM 3732 C C . LEU B 1 91 ? 74.155 82.017 6.691 1.00 40.57 91 LEU A C 1
ATOM 3733 O O . LEU B 1 91 ? 73.962 82.803 7.632 1.00 40.69 91 LEU A O 1
ATOM 3738 N N . TYR B 1 92 ? 74.414 82.404 5.452 1.00 40.56 92 TYR A N 1
ATOM 3739 C CA . TYR B 1 92 ? 74.583 83.790 5.078 1.00 41.85 92 TYR A CA 1
ATOM 3740 C C . TYR B 1 92 ? 73.659 84.074 3.918 1.00 41.97 92 TYR A C 1
ATOM 3741 O O . TYR B 1 92 ? 73.250 83.150 3.196 1.00 41.92 92 TYR A O 1
ATOM 3750 N N . PRO B 1 93 ? 73.312 85.351 3.732 1.00 42.19 93 PRO A N 1
ATOM 3751 C CA . PRO B 1 93 ? 72.428 85.676 2.627 1.00 43.49 93 PRO A CA 1
ATOM 3752 C C . PRO B 1 93 ? 73.158 85.499 1.309 1.00 45.17 93 PRO A C 1
ATOM 3753 O O . PRO B 1 93 ? 74.334 85.812 1.223 1.00 47.22 93 PRO A O 1
ATOM 3757 N N . SER B 1 94 ? 72.472 84.946 0.315 1.00 46.16 94 SER A N 1
ATOM 3758 C CA . SER B 1 94 ? 73.085 84.667 -0.986 1.00 47.73 94 SER A CA 1
ATOM 3759 C C . SER B 1 94 ? 73.078 85.951 -1.782 1.00 48.49 94 SER A C 1
ATOM 3760 O O . SER B 1 94 ? 72.135 86.732 -1.660 1.00 49.40 94 SER A O 1
ATOM 3763 N N . PRO B 1 95 ? 74.127 86.194 -2.587 1.00 49.96 95 PRO A N 1
ATOM 3764 C CA . PRO B 1 95 ? 74.136 87.417 -3.396 1.00 51.15 95 PRO A CA 1
ATOM 3765 C C . PRO B 1 95 ? 73.096 87.372 -4.530 1.00 51.51 95 PRO A C 1
ATOM 3766 O O . PRO B 1 95 ? 72.793 86.306 -5.066 1.00 52.08 95 PRO A O 1
ATOM 3770 N N . PHE B 1 96 ? 72.557 88.535 -4.862 1.00 51.59 96 PHE A N 1
ATOM 3771 C CA . PHE B 1 96 ? 71.512 88.661 -5.865 1.00 52.23 96 PHE A CA 1
ATOM 3772 C C . PHE B 1 96 ? 71.626 90.066 -6.501 1.00 53.63 96 PHE A C 1
ATOM 3773 O O . PHE B 1 96 ? 71.843 91.058 -5.779 1.00 51.88 96 PHE A O 1
ATOM 3781 N N . PRO B 1 97 ? 71.512 90.154 -7.844 1.00 54.45 97 PRO A N 1
ATOM 3782 C CA . PRO B 1 97 ? 71.614 91.460 -8.513 1.00 56.06 97 PRO A CA 1
ATOM 3783 C C . PRO B 1 97 ? 70.600 92.481 -8.042 1.00 55.19 97 PRO A C 1
ATOM 3784 O O . PRO B 1 97 ? 69.430 92.167 -8.004 1.00 56.55 97 PRO A O 1
ATOM 3788 N N . ARG B 1 98 ? 71.034 93.685 -7.695 1.00 56.11 98 ARG A N 1
ATOM 3789 C CA . ARG B 1 98 ? 70.104 94.738 -7.273 1.00 57.34 98 ARG A CA 1
ATOM 3790 C C . ARG B 1 98 ? 69.042 95.086 -8.311 1.00 58.22 98 ARG A C 1
ATOM 3791 O O . ARG B 1 98 ? 67.894 95.336 -7.957 1.00 57.35 98 ARG A O 1
ATOM 3799 N N . LYS B 1 99 ? 69.414 95.128 -9.580 1.00 59.62 99 LYS A N 1
ATOM 3800 C CA . LYS B 1 99 ? 68.473 95.577 -10.613 1.00 61.00 99 LYS A CA 1
ATOM 3801 C C . LYS B 1 99 ? 67.299 94.627 -10.750 1.00 57.46 99 LYS A C 1
ATOM 3802 O O . LYS B 1 99 ? 66.151 95.071 -10.827 1.00 56.03 99 LYS A O 1
ATOM 3808 N N . LEU B 1 100 ? 67.593 93.330 -10.736 1.00 55.26 100 LEU A N 1
ATOM 3809 C CA . LEU B 1 100 ? 66.572 92.290 -10.924 1.00 53.72 100 LEU A CA 1
ATOM 3810 C C . LEU B 1 100 ? 65.607 92.176 -9.740 1.00 52.23 100 LEU A C 1
ATOM 3811 O O . LEU B 1 100 ? 64.418 91.933 -9.918 1.00 51.66 100 LEU A O 1
ATOM 3816 N N . PHE B 1 101 ? 66.125 92.343 -8.532 1.00 51.88 101 PHE A N 1
ATOM 3817 C CA . PHE B 1 101 ? 65.289 92.397 -7.347 1.00 50.56 101 PHE A CA 1
ATOM 3818 C C . PHE B 1 101 ? 64.342 93.566 -7.436 1.00 51.26 101 PHE A C 1
ATOM 3819 O O . PHE B 1 101 ? 63.170 93.422 -7.148 1.00 52.30 101 PHE A O 1
ATOM 3827 N N . GLN B 1 102 ? 64.842 94.725 -7.817 1.00 53.51 102 GLN A N 1
ATOM 3828 C CA . GLN B 1 102 ? 63.979 95.883 -7.992 1.00 55.95 102 GLN A CA 1
ATOM 3829 C C . GLN B 1 102 ? 62.980 95.633 -9.128 1.00 56.18 102 GLN A C 1
ATOM 3830 O O . GLN B 1 102 ? 61.817 95.973 -9.012 1.00 57.40 102 GLN A O 1
ATOM 3836 N N . GLN B 1 103 ? 63.420 94.992 -10.199 1.00 56.37 103 GLN A N 1
ATOM 3837 C CA . GLN B 1 103 ? 62.530 94.622 -11.291 1.00 57.01 103 GLN A CA 1
ATOM 3838 C C . GLN B 1 103 ? 61.397 93.700 -10.814 1.00 56.52 103 GLN A C 1
ATOM 3839 O O . GLN B 1 103 ? 60.245 93.872 -11.235 1.00 58.87 103 GLN A O 1
ATOM 3845 N N . ALA B 1 104 ? 61.707 92.740 -9.940 1.00 54.35 104 ALA A N 1
ATOM 3846 C CA . ALA B 1 104 ? 60.686 91.838 -9.386 1.00 53.76 104 ALA A CA 1
ATOM 3847 C C . ALA B 1 104 ? 59.722 92.524 -8.407 1.00 54.82 104 ALA A C 1
ATOM 3848 O O . ALA B 1 104 ? 58.508 92.293 -8.433 1.00 55.43 104 ALA A O 1
ATOM 3850 N N . VAL B 1 105 ? 60.276 93.335 -7.518 1.00 55.80 105 VAL A N 1
ATOM 3851 C CA . VAL B 1 105 ? 59.481 94.123 -6.590 1.00 55.52 105 VAL A CA 1
ATOM 3852 C C . VAL B 1 105 ? 58.554 95.057 -7.334 1.00 57.29 105 VAL A C 1
ATOM 3853 O O . VAL B 1 105 ? 57.403 95.141 -6.985 1.00 58.65 105 VAL A O 1
ATOM 3857 N N . ASP B 1 106 ? 59.053 95.738 -8.360 1.00 61.45 106 ASP A N 1
ATOM 3858 C CA . ASP B 1 106 ? 58.272 96.750 -9.093 1.00 63.88 106 ASP A CA 1
ATOM 3859 C C . ASP B 1 106 ? 57.095 96.187 -9.894 1.00 62.88 106 ASP A C 1
ATOM 3860 O O . ASP B 1 106 ? 56.100 96.880 -10.081 1.00 61.97 106 ASP A O 1
ATOM 3865 N N . VAL B 1 107 ? 57.212 94.950 -10.371 1.00 62.69 107 VAL A N 1
ATOM 3866 C CA . VAL B 1 107 ? 56.195 94.346 -11.245 1.00 63.95 107 VAL A CA 1
ATOM 3867 C C . VAL B 1 107 ? 55.046 93.706 -10.445 1.00 62.43 107 VAL A C 1
ATOM 3868 O O . VAL B 1 107 ? 54.010 93.360 -11.029 1.00 61.38 107 VAL A O 1
ATOM 3872 N N . GLN B 1 108 ? 55.201 93.596 -9.119 1.00 60.36 108 GLN A N 1
ATOM 3873 C CA . GLN B 1 108 ? 54.227 92.907 -8.278 1.00 58.87 108 GLN A CA 1
ATOM 3874 C C . GLN B 1 108 ? 52.862 93.548 -8.338 1.00 58.19 108 GLN A C 1
ATOM 3875 O O . GLN B 1 108 ? 51.886 92.844 -8.455 1.00 59.35 108 GLN A O 1
ATOM 3881 N N . LYS B 1 109 ? 52.789 94.872 -8.279 1.00 59.37 109 LYS A N 1
ATOM 3882 C CA . LYS B 1 109 ? 51.503 95.581 -8.421 1.00 61.35 109 LYS A CA 1
ATOM 3883 C C . LYS B 1 109 ? 50.790 95.174 -9.739 1.00 61.68 109 LYS A C 1
ATOM 3884 O O . LYS B 1 109 ? 49.617 94.794 -9.727 1.00 61.05 109 LYS A O 1
ATOM 3890 N N . ALA B 1 110 ? 51.524 95.211 -10.850 1.00 61.67 110 ALA A N 1
ATOM 3891 C CA . ALA B 1 110 ? 51.014 94.771 -12.153 1.00 62.28 110 ALA A CA 1
ATOM 3892 C C . ALA B 1 110 ? 50.582 93.303 -12.158 1.00 60.60 110 ALA A C 1
ATOM 3893 O O . ALA B 1 110 ? 49.578 92.929 -12.772 1.00 60.10 110 ALA A O 1
ATOM 3895 N N . MET B 1 111 ? 51.364 92.476 -11.488 1.00 59.15 111 MET A N 1
ATOM 3896 C CA . MET B 1 111 ? 51.120 91.043 -11.460 1.00 58.63 111 MET A CA 1
ATOM 3897 C C . MET B 1 111 ? 49.827 90.697 -10.695 1.00 56.71 111 MET A C 1
ATOM 3898 O O . MET B 1 111 ? 49.041 89.851 -11.139 1.00 55.44 111 MET A O 1
ATOM 3903 N N . LEU B 1 112 ? 49.587 91.364 -9.568 1.00 55.25 112 LEU A N 1
ATOM 3904 C CA . LEU B 1 112 ? 48.309 91.216 -8.852 1.00 53.95 112 LEU A CA 1
ATOM 3905 C C . LEU B 1 112 ? 47.151 91.698 -9.723 1.00 53.44 112 LEU A C 1
ATOM 3906 O O . LEU B 1 112 ? 46.162 91.000 -9.872 1.00 53.26 112 LEU A O 1
ATOM 3911 N N . LEU B 1 113 ? 47.288 92.872 -10.322 1.00 53.42 113 LEU A N 1
ATOM 3912 C CA . LEU B 1 113 ? 46.218 93.410 -11.149 1.00 54.64 113 LEU A CA 1
ATOM 3913 C C . LEU B 1 113 ? 45.829 92.499 -12.315 1.00 53.93 113 LEU A C 1
ATOM 3914 O O . LEU B 1 113 ? 44.669 92.387 -12.615 1.00 54.26 113 LEU A O 1
ATOM 3919 N N . LEU B 1 114 ? 46.782 91.842 -12.955 1.00 53.09 114 LEU A N 1
ATOM 3920 C CA . LEU B 1 114 ? 46.465 90.934 -14.074 1.00 53.72 114 LEU A CA 1
ATOM 3921 C C . LEU B 1 114 ? 45.662 89.695 -13.639 1.00 52.76 114 LEU A C 1
ATOM 3922 O O . LEU B 1 114 ? 44.692 89.335 -14.270 1.00 53.00 114 LEU A O 1
ATOM 3927 N N . TYR B 1 115 ? 46.098 89.030 -12.580 1.00 52.09 115 TYR A N 1
ATOM 3928 C CA . TYR B 1 115 ? 45.416 87.835 -12.110 1.00 52.99 115 TYR A CA 1
ATOM 3929 C C . TYR B 1 115 ? 44.080 88.166 -11.424 1.00 54.47 115 TYR A C 1
ATOM 3930 O O . TYR B 1 115 ? 43.137 87.372 -11.502 1.00 54.55 115 TYR A O 1
ATOM 3939 N N . PHE B 1 116 ? 44.001 89.327 -10.772 1.00 54.53 116 PHE A N 1
ATOM 3940 C CA . PHE B 1 116 ? 42.751 89.775 -10.192 1.00 56.45 116 PHE A CA 1
ATOM 3941 C C . PHE B 1 116 ? 41.679 89.979 -11.259 1.00 57.81 116 PHE A C 1
ATOM 3942 O O . PHE B 1 116 ? 40.576 89.486 -11.125 1.00 57.64 116 PHE A O 1
ATOM 3950 N N . ARG B 1 117 ? 42.034 90.695 -12.320 1.00 59.34 117 ARG A N 1
ATOM 3951 C CA . ARG B 1 117 ? 41.120 91.018 -13.424 1.00 59.33 117 ARG A CA 1
ATOM 3952 C C . ARG B 1 117 ? 40.751 89.818 -14.282 1.00 59.59 117 ARG A C 1
ATOM 3953 O O . ARG B 1 117 ? 39.616 89.708 -14.742 1.00 60.70 117 ARG A O 1
ATOM 3961 N N . ALA B 1 118 ? 41.700 88.922 -14.494 1.00 58.63 118 ALA A N 1
ATOM 3962 C CA . ALA B 1 118 ? 41.403 87.621 -15.096 1.00 59.34 118 ALA A CA 1
ATOM 3963 C C . ALA B 1 118 ? 40.441 86.795 -14.257 1.00 57.71 118 ALA A C 1
ATOM 3964 O O . ALA B 1 118 ? 39.610 86.086 -14.803 1.00 57.72 118 ALA A O 1
ATOM 3966 N N . SER B 1 119 ? 40.575 86.880 -12.937 1.00 56.56 119 SER A N 1
ATOM 3967 C CA . SER B 1 119 ? 39.686 86.182 -12.000 1.00 56.19 119 SER A CA 1
ATOM 3968 C C . SER B 1 119 ? 38.266 86.754 -11.936 1.00 57.89 119 SER A C 1
ATOM 3969 O O . SER B 1 119 ? 37.329 86.023 -11.609 1.00 58.20 119 SER A O 1
ATOM 3972 N N . CYS B 1 120 ? 38.116 88.044 -12.257 1.00 60.07 120 CYS A N 1
ATOM 3973 C CA . CYS B 1 120 ? 36.799 88.686 -12.433 1.00 62.33 120 CYS A CA 1
ATOM 3974 C C . CYS B 1 120 ? 36.083 88.364 -13.757 1.00 63.68 120 CYS A C 1
ATOM 3975 O O . CYS B 1 120 ? 34.990 88.860 -13.973 1.00 65.48 120 CYS A O 1
ATOM 3978 N N . ASP B 1 121 ? 36.690 87.555 -14.629 1.00 65.37 121 ASP A N 1
ATOM 3979 C CA . ASP B 1 121 ? 36.168 87.271 -15.976 1.00 68.20 121 ASP A CA 1
ATOM 3980 C C . ASP B 1 121 ? 36.104 85.757 -16.172 1.00 67.47 121 ASP A C 1
ATOM 3981 O O . ASP B 1 121 ? 36.945 85.168 -16.845 1.00 66.37 121 ASP A O 1
ATOM 3986 N N . TYR B 1 122 ? 35.091 85.145 -15.564 1.00 68.02 122 TYR A N 1
ATOM 3987 C CA . TYR B 1 122 ? 34.897 83.693 -15.578 1.00 68.70 122 TYR A CA 1
ATOM 3988 C C . TYR B 1 122 ? 34.818 83.094 -16.988 1.00 70.34 122 TYR A C 1
ATOM 3989 O O . TYR B 1 122 ? 35.378 82.029 -17.255 1.00 69.34 122 TYR A O 1
ATOM 3998 N N . GLU B 1 123 ? 34.106 83.770 -17.880 1.00 72.15 123 GLU A N 1
ATOM 3999 C CA . GLU B 1 123 ? 34.092 83.425 -19.305 1.00 74.43 123 GLU A CA 1
ATOM 4000 C C . GLU B 1 123 ? 35.512 83.257 -19.902 1.00 72.40 123 GLU A C 1
ATOM 4001 O O . GLU B 1 123 ? 35.795 82.310 -20.652 1.00 71.27 123 GLU A O 1
ATOM 4007 N N . PHE B 1 124 ? 36.394 84.202 -19.577 1.00 70.46 124 PHE A N 1
ATOM 4008 C CA . PHE B 1 124 ? 37.765 84.165 -20.085 1.00 69.10 124 PHE A CA 1
ATOM 4009 C C . PHE B 1 124 ? 38.514 82.935 -19.583 1.00 66.87 124 PHE A C 1
ATOM 4010 O O . PHE B 1 124 ? 39.168 82.240 -20.367 1.00 67.56 124 PHE A O 1
ATOM 4018 N N . LEU B 1 125 ? 38.424 82.697 -18.278 1.00 64.24 125 LEU A N 1
ATOM 4019 C CA . LEU B 1 125 ? 39.078 81.560 -17.651 1.00 63.77 125 LEU A CA 1
ATOM 4020 C C . LEU B 1 125 ? 38.598 80.246 -18.256 1.00 64.80 125 LEU A C 1
ATOM 4021 O O . LEU B 1 125 ? 39.417 79.411 -18.628 1.00 64.30 125 LEU A O 1
ATOM 4026 N N . LYS B 1 126 ? 37.278 80.079 -18.370 1.00 67.34 126 LYS A N 1
ATOM 4027 C CA . LYS B 1 126 ? 36.683 78.902 -19.028 1.00 68.29 126 LYS A CA 1
ATOM 4028 C C . LYS B 1 126 ? 37.206 78.736 -20.455 1.00 68.39 126 LYS A C 1
ATOM 4029 O O . LYS B 1 126 ? 37.574 77.626 -20.848 1.00 67.85 126 LYS A O 1
ATOM 4035 N N . GLU B 1 127 ? 37.268 79.834 -21.205 1.00 69.00 127 GLU A N 1
ATOM 4036 C CA . GLU B 1 127 ? 37.771 79.786 -22.599 1.00 70.59 127 GLU A CA 1
ATOM 4037 C C . GLU B 1 127 ? 39.221 79.308 -22.673 1.00 68.63 127 GLU A C 1
ATOM 4038 O O . GLU B 1 127 ? 39.584 78.623 -23.611 1.00 68.92 127 GLU A O 1
ATOM 4044 N N . ALA B 1 128 ? 40.025 79.645 -21.662 1.00 66.57 128 ALA A N 1
ATOM 4045 C CA . ALA B 1 128 ? 41.426 79.225 -21.591 1.00 64.02 128 ALA A CA 1
ATOM 4046 C C . ALA B 1 128 ? 41.686 77.743 -21.212 1.00 62.79 128 ALA A C 1
ATOM 4047 O O . ALA B 1 128 ? 42.851 77.333 -21.199 1.00 62.80 128 ALA A O 1
ATOM 4049 N N . HIS B 1 129 ? 40.630 76.957 -20.932 1.00 61.73 129 HIS A N 1
ATOM 4050 C CA . HIS B 1 129 ? 40.722 75.507 -20.628 1.00 60.74 129 HIS A CA 1
ATOM 4051 C C . HIS B 1 129 ? 39.761 74.598 -21.437 1.00 61.91 129 HIS A C 1
ATOM 4052 O O . HIS B 1 129 ? 39.378 74.857 -22.605 1.00 63.04 129 HIS A O 1
ATOM 4059 N N . LYS B 1 142 ? 37.820 70.449 -14.406 1.00 61.32 142 LYS A N 1
ATOM 4060 C CA . LYS B 1 142 ? 36.430 70.115 -14.725 1.00 63.29 142 LYS A CA 1
ATOM 4061 C C . LYS B 1 142 ? 35.544 69.940 -13.487 1.00 63.72 142 LYS A C 1
ATOM 4062 O O . LYS B 1 142 ? 34.396 70.339 -13.503 1.00 64.65 142 LYS A O 1
ATOM 4068 N N . LYS B 1 143 ? 36.086 69.388 -12.412 1.00 65.18 143 LYS A N 1
ATOM 4069 C CA . LYS B 1 143 ? 35.410 69.372 -11.092 1.00 66.70 143 LYS A CA 1
ATOM 4070 C C . LYS B 1 143 ? 35.248 70.780 -10.462 1.00 66.84 143 LYS A C 1
ATOM 4071 O O . LYS B 1 143 ? 34.221 71.069 -9.826 1.00 67.24 143 LYS A O 1
ATOM 4077 N N . LEU B 1 144 ? 36.243 71.653 -10.657 1.00 66.72 144 LEU A N 1
ATOM 4078 C CA . LEU B 1 144 ? 36.186 73.047 -10.183 1.00 65.61 144 LEU A CA 1
ATOM 4079 C C . LEU B 1 144 ? 35.178 73.896 -10.968 1.00 66.13 144 LEU A C 1
ATOM 4080 O O . LEU B 1 144 ? 34.437 74.687 -10.378 1.00 65.04 144 LEU A O 1
ATOM 4085 N N . VAL B 1 145 ? 35.172 73.755 -12.290 1.00 67.28 145 VAL A N 1
ATOM 4086 C CA . VAL B 1 145 ? 34.197 74.448 -13.135 1.00 69.59 145 VAL A CA 1
ATOM 4087 C C . VAL B 1 145 ? 32.762 74.046 -12.761 1.00 71.59 145 VAL A C 1
ATOM 4088 O O . VAL B 1 145 ? 31.914 74.918 -12.568 1.00 71.60 145 VAL A O 1
ATOM 4092 N N . LYS B 1 146 ? 32.506 72.741 -12.668 1.00 74.02 146 LYS A N 1
ATOM 4093 C CA . LYS B 1 146 ? 31.208 72.207 -12.241 1.00 76.91 146 LYS A CA 1
ATOM 4094 C C . LYS B 1 146 ? 30.688 72.915 -10.979 1.00 76.23 146 LYS A C 1
ATOM 4095 O O . LYS B 1 146 ? 29.530 73.335 -10.941 1.00 77.27 146 LYS A O 1
ATOM 4101 N N . ARG B 1 147 ? 31.562 73.090 -9.987 1.00 75.22 147 ARG A N 1
ATOM 4102 C CA . ARG B 1 147 ? 31.218 73.791 -8.743 1.00 75.11 147 ARG A CA 1
ATOM 4103 C C . ARG B 1 147 ? 30.870 75.277 -8.961 1.00 73.99 147 ARG A C 1
ATOM 4104 O O . ARG B 1 147 ? 29.758 75.709 -8.641 1.00 73.73 147 ARG A O 1
ATOM 4112 N N . LEU B 1 148 ? 31.825 76.041 -9.499 1.00 71.22 148 LEU A N 1
ATOM 4113 C CA . LEU B 1 148 ? 31.651 77.488 -9.729 1.00 70.09 148 LEU A CA 1
ATOM 4114 C C . LEU B 1 148 ? 30.360 77.877 -10.477 1.00 70.20 148 LEU A C 1
ATOM 4115 O O . LEU B 1 148 ? 29.823 77.144 -11.305 1.00 70.60 148 LEU A O 1
ATOM 4120 N N . GLY B 1 155 ? 23.549 84.912 -7.337 1.00 75.03 155 GLY A N 1
ATOM 4121 C CA . GLY B 1 155 ? 24.783 85.558 -7.768 1.00 75.88 155 GLY A CA 1
ATOM 4122 C C . GLY B 1 155 ? 25.922 85.417 -6.759 1.00 75.85 155 GLY A C 1
ATOM 4123 O O . GLY B 1 155 ? 25.958 84.454 -5.978 1.00 77.46 155 GLY A O 1
ATOM 4124 N N . ILE B 1 156 ? 26.850 86.380 -6.770 1.00 74.85 156 ILE A N 1
ATOM 4125 C CA . ILE B 1 156 ? 27.976 86.391 -5.813 1.00 72.63 156 ILE A CA 1
ATOM 4126 C C . ILE B 1 156 ? 27.492 87.026 -4.502 1.00 69.90 156 ILE A C 1
ATOM 4127 O O . ILE B 1 156 ? 26.943 88.125 -4.504 1.00 70.86 156 ILE A O 1
ATOM 4132 N N . ARG B 1 157 ? 27.715 86.341 -3.390 1.00 66.65 157 ARG A N 1
ATOM 4133 C CA . ARG B 1 157 ? 27.223 86.798 -2.091 1.00 65.31 157 ARG A CA 1
ATOM 4134 C C . ARG B 1 157 ? 28.180 87.727 -1.359 1.00 62.13 157 ARG A C 1
ATOM 4135 O O . ARG B 1 157 ? 27.736 88.589 -0.597 1.00 62.06 157 ARG A O 1
ATOM 4143 N N . GLN B 1 158 ? 29.482 87.552 -1.585 1.00 59.18 158 GLN A N 1
ATOM 4144 C CA . GLN B 1 158 ? 30.489 88.500 -1.104 1.00 56.56 158 GLN A CA 1
ATOM 4145 C C . GLN B 1 158 ? 31.353 88.956 -2.275 1.00 56.89 158 GLN A C 1
ATOM 4146 O O . GLN B 1 158 ? 32.238 88.213 -2.703 1.00 56.69 158 GLN A O 1
ATOM 4152 N N . PRO B 1 159 ? 31.087 90.165 -2.823 1.00 57.69 159 PRO A N 1
ATOM 4153 C CA . PRO B 1 159 ? 31.921 90.724 -3.915 1.00 57.34 159 PRO A CA 1
ATOM 4154 C C . PRO B 1 159 ? 33.372 91.023 -3.530 1.00 56.42 159 PRO A C 1
ATOM 4155 O O . PRO B 1 159 ? 34.244 90.972 -4.405 1.00 56.45 159 PRO A O 1
ATOM 4159 N N . VAL B 1 160 ? 33.611 91.346 -2.256 1.00 55.59 160 VAL A N 1
ATOM 4160 C CA . VAL B 1 160 ? 34.942 91.706 -1.775 1.00 54.94 160 VAL A CA 1
ATOM 4161 C C . VAL B 1 160 ? 35.775 90.458 -1.517 1.00 53.38 160 VAL A C 1
ATOM 4162 O O . VAL B 1 160 ? 35.420 89.610 -0.687 1.00 50.17 160 VAL A O 1
ATOM 4166 N N . ALA B 1 161 ? 36.888 90.381 -2.249 1.00 53.49 161 ALA A N 1
ATOM 4167 C CA . ALA B 1 161 ? 37.851 89.308 -2.139 1.00 52.39 161 ALA A CA 1
ATOM 4168 C C . ALA B 1 161 ? 39.126 89.907 -1.613 1.00 52.84 161 ALA A C 1
ATOM 4169 O O . ALA B 1 161 ? 39.446 91.066 -1.893 1.00 55.34 161 ALA A O 1
ATOM 4171 N N . MET B 1 162 ? 39.833 89.108 -0.824 1.00 52.90 162 MET A N 1
ATOM 4172 C CA . MET B 1 162 ? 41.185 89.398 -0.379 1.00 52.89 162 MET A CA 1
ATOM 4173 C C . MET B 1 162 ? 42.089 88.500 -1.191 1.00 53.45 162 MET A C 1
ATOM 4174 O O . MET B 1 162 ? 41.842 87.302 -1.287 1.00 53.70 162 MET A O 1
ATOM 4179 N N . PHE B 1 163 ? 43.134 89.067 -1.772 1.00 54.45 163 PHE A N 1
ATOM 4180 C CA . PHE B 1 163 ? 43.910 88.348 -2.773 1.00 55.18 163 PHE A CA 1
ATOM 4181 C C . PHE B 1 163 ? 45.392 88.581 -2.518 1.00 55.11 163 PHE A C 1
ATOM 4182 O O . PHE B 1 163 ? 45.883 89.681 -2.723 1.00 54.65 163 PHE A O 1
ATOM 4190 N N . CYS B 1 164 ? 46.067 87.547 -2.015 1.00 55.13 164 CYS A N 1
ATOM 4191 C CA . CYS B 1 164 ? 47.486 87.583 -1.691 1.00 55.05 164 CYS A CA 1
ATOM 4192 C C . CYS B 1 164 ? 48.208 86.624 -2.637 1.00 52.88 164 CYS A C 1
ATOM 4193 O O . CYS B 1 164 ? 47.733 85.499 -2.881 1.00 50.69 164 CYS A O 1
ATOM 4196 N N . GLN B 1 165 ? 49.350 87.075 -3.163 1.00 50.07 165 GLN A N 1
ATOM 4197 C CA . GLN B 1 165 ? 50.083 86.339 -4.193 1.00 48.06 165 GLN A CA 1
ATOM 4198 C C . GLN B 1 165 ? 51.548 86.298 -3.838 1.00 46.21 165 GLN A C 1
ATOM 4199 O O . GLN B 1 165 ? 52.051 87.225 -3.219 1.00 44.31 165 GLN A O 1
ATOM 4205 N N . ARG B 1 166 ? 52.207 85.200 -4.204 1.00 46.06 166 ARG A N 1
ATOM 4206 C CA . ARG B 1 166 ? 53.662 85.107 -4.204 1.00 45.76 166 ARG A CA 1
ATOM 4207 C C . ARG B 1 166 ? 54.082 84.738 -5.617 1.00 45.81 166 ARG A C 1
ATOM 4208 O O . ARG B 1 166 ? 53.734 83.664 -6.098 1.00 45.58 166 ARG A O 1
ATOM 4216 N N . ALA B 1 167 ? 54.791 85.654 -6.282 1.00 46.25 167 ALA A N 1
ATOM 4217 C CA . ALA B 1 167 ? 55.417 85.396 -7.582 1.00 46.54 167 ALA A CA 1
ATOM 4218 C C . ALA B 1 167 ? 56.857 84.967 -7.338 1.00 46.63 167 ALA A C 1
ATOM 4219 O O . ALA B 1 167 ? 57.571 85.644 -6.617 1.00 45.15 167 ALA A O 1
ATOM 4221 N N . ASP B 1 168 ? 57.278 83.855 -7.945 1.00 48.09 168 ASP A N 1
ATOM 4222 C CA . ASP B 1 168 ? 58.642 83.359 -7.830 1.00 49.03 168 ASP A CA 1
ATOM 4223 C C . ASP B 1 168 ? 59.497 83.654 -9.082 1.00 49.48 168 ASP A C 1
ATOM 4224 O O . ASP B 1 168 ? 59.019 83.568 -10.201 1.00 48.88 168 ASP A O 1
ATOM 4229 N N . TYR B 1 169 ? 60.760 84.009 -8.869 1.00 49.82 169 TYR A N 1
ATOM 4230 C CA . TYR B 1 169 ? 61.683 84.376 -9.940 1.00 51.87 169 TYR A CA 1
ATOM 4231 C C . TYR B 1 169 ? 63.042 83.686 -9.820 1.00 51.86 169 TYR A C 1
ATOM 4232 O O . TYR B 1 169 ? 63.478 83.316 -8.732 1.00 49.57 169 TYR A O 1
ATOM 4241 N N . MET B 1 170 ? 63.671 83.496 -10.973 1.00 54.72 170 MET A N 1
ATOM 4242 C CA . MET B 1 170 ? 65.044 83.007 -11.105 1.00 57.25 170 MET A CA 1
ATOM 4243 C C . MET B 1 170 ? 65.776 84.090 -11.873 1.00 55.95 170 MET A C 1
ATOM 4244 O O . MET B 1 170 ? 65.241 84.621 -12.849 1.00 54.36 170 MET A O 1
ATOM 4249 N N . ALA B 1 171 ? 66.971 84.463 -11.419 1.00 55.75 171 ALA A N 1
ATOM 4250 C CA . ALA B 1 171 ? 67.903 85.243 -12.262 1.00 56.05 171 ALA A CA 1
ATOM 4251 C C . ALA B 1 171 ? 68.457 84.239 -13.271 1.00 56.85 171 ALA A C 1
ATOM 4252 O O . ALA B 1 171 ? 68.970 83.195 -12.878 1.00 57.57 171 ALA A O 1
ATOM 4254 N N . SER B 1 172 ? 68.307 84.514 -14.562 1.00 57.68 172 SER A N 1
ATOM 4255 C CA . SER B 1 172 ? 68.641 83.539 -15.602 1.00 58.94 172 SER A CA 1
ATOM 4256 C C . SER B 1 172 ? 69.736 84.069 -16.499 1.00 61.14 172 SER A C 1
ATOM 4257 O O . SER B 1 172 ? 69.691 85.220 -16.895 1.00 61.23 172 SER A O 1
ATOM 4260 N N . GLN B 1 173 ? 70.701 83.214 -16.818 1.00 63.93 173 GLN A N 1
ATOM 4261 C CA . GLN B 1 173 ? 71.884 83.591 -17.589 1.00 68.69 173 GLN A CA 1
ATOM 4262 C C . GLN B 1 173 ? 71.579 83.553 -19.090 1.00 72.61 173 GLN A C 1
ATOM 4263 O O . GLN B 1 173 ? 71.522 82.476 -19.682 1.00 75.45 173 GLN A O 1
ATOM 4269 N N . GLU B 1 174 ? 71.364 84.724 -19.697 1.00 75.36 174 GLU A N 1
ATOM 4270 C CA . GLU B 1 174 ? 71.258 84.826 -21.161 1.00 78.54 174 GLU A CA 1
ATOM 4271 C C . GLU B 1 174 ? 72.653 84.627 -21.787 1.00 79.88 174 GLU A C 1
ATOM 4272 O O . GLU B 1 174 ? 73.652 84.573 -21.066 1.00 77.58 174 GLU A O 1
ATOM 4278 N N . ASP B 1 175 ? 72.681 84.450 -23.110 1.00 82.76 175 ASP A N 1
ATOM 4279 C CA . ASP B 1 175 ? 73.952 84.430 -23.849 1.00 86.16 175 ASP A CA 1
ATOM 4280 C C . ASP B 1 175 ? 74.443 85.890 -23.893 1.00 87.89 175 ASP A C 1
ATOM 4281 O O . ASP B 1 175 ? 73.645 86.817 -24.021 1.00 89.76 175 ASP A O 1
ATOM 4286 N N . ASP B 1 176 ? 75.753 86.059 -23.798 1.00 87.42 176 ASP A N 1
ATOM 4287 C CA . ASP B 1 176 ? 76.463 87.314 -23.364 1.00 87.87 176 ASP A CA 1
ATOM 4288 C C . ASP B 1 176 ? 76.993 87.107 -21.944 1.00 85.12 176 ASP A C 1
ATOM 4289 O O . ASP B 1 176 ? 78.121 87.532 -21.642 1.00 84.13 176 ASP A O 1
ATOM 4294 N N . GLY B 1 177 ? 76.185 86.470 -21.084 1.00 83.41 177 GLY A N 1
ATOM 4295 C CA . GLY B 1 177 ? 76.593 86.098 -19.729 1.00 81.01 177 GLY A CA 1
ATOM 4296 C C . GLY B 1 177 ? 75.953 86.915 -18.627 1.00 78.73 177 GLY A C 1
ATOM 4297 O O . GLY B 1 177 ? 76.250 86.669 -17.461 1.00 78.48 177 GLY A O 1
ATOM 4298 N N . GLN B 1 178 ? 75.082 87.867 -18.988 1.00 78.92 178 GLN A N 1
ATOM 4299 C CA . GLN B 1 178 ? 74.417 88.753 -18.023 1.00 78.41 178 GLN A CA 1
ATOM 4300 C C . GLN B 1 178 ? 73.060 88.127 -17.611 1.00 75.62 178 GLN A C 1
ATOM 4301 O O . GLN B 1 178 ? 72.381 87.485 -18.430 1.00 75.05 178 GLN A O 1
ATOM 4307 N N . TYR B 1 179 ? 72.672 88.327 -16.349 1.00 71.34 179 TYR A N 1
ATOM 4308 C CA . TYR B 1 179 ? 71.454 87.730 -15.797 1.00 67.80 179 TYR A CA 1
ATOM 4309 C C . TYR B 1 179 ? 70.210 88.575 -16.069 1.00 64.44 179 TYR A C 1
ATOM 4310 O O . TYR B 1 179 ? 70.258 89.797 -15.955 1.00 64.08 179 TYR A O 1
ATOM 4319 N N . VAL B 1 180 ? 69.109 87.915 -16.448 1.00 61.21 180 VAL A N 1
ATOM 4320 C CA . VAL B 1 180 ? 67.788 88.563 -16.582 1.00 60.22 180 VAL A CA 1
ATOM 4321 C C . VAL B 1 180 ? 66.721 87.892 -15.701 1.00 58.18 180 VAL A C 1
ATOM 4322 O O . VAL B 1 180 ? 66.758 86.684 -15.442 1.00 57.13 180 VAL A O 1
ATOM 4326 N N . LEU B 1 181 ? 65.777 88.698 -15.242 1.00 57.36 181 LEU A N 1
ATOM 4327 C CA . LEU B 1 181 ? 64.729 88.233 -14.343 1.00 56.23 181 LEU A CA 1
ATOM 4328 C C . LEU B 1 181 ? 63.711 87.425 -15.141 1.00 56.84 181 LEU A C 1
ATOM 4329 O O . LEU B 1 181 ? 63.226 87.901 -16.162 1.00 56.88 181 LEU A O 1
ATOM 4334 N N . LYS B 1 182 ? 63.414 86.206 -14.681 1.00 56.84 182 LYS A N 1
ATOM 4335 C CA . LYS B 1 182 ? 62.402 85.351 -15.320 1.00 56.89 182 LYS A CA 1
ATOM 4336 C C . LYS B 1 182 ? 61.525 84.622 -14.296 1.00 55.47 182 LYS A C 1
ATOM 4337 O O . LYS B 1 182 ? 62.014 83.991 -13.371 1.00 53.54 182 LYS A O 1
ATOM 4343 N N . GLN B 1 183 ? 60.211 84.726 -14.480 1.00 56.29 183 GLN A N 1
ATOM 4344 C CA . GLN B 1 183 ? 59.255 84.262 -13.487 1.00 55.12 183 GLN A CA 1
ATOM 4345 C C . GLN B 1 183 ? 59.047 82.732 -13.537 1.00 55.94 183 GLN A C 1
ATOM 4346 O O . GLN B 1 183 ? 58.726 82.170 -14.566 1.00 57.86 183 GLN A O 1
ATOM 4352 N N . VAL B 1 184 ? 59.216 82.067 -12.413 1.00 56.33 184 VAL A N 1
ATOM 4353 C CA . VAL B 1 184 ? 59.139 80.618 -12.353 1.00 58.07 184 VAL A CA 1
ATOM 4354 C C . VAL B 1 184 ? 57.697 80.166 -12.133 1.00 59.14 184 VAL A C 1
ATOM 4355 O O . VAL B 1 184 ? 57.285 79.168 -12.701 1.00 60.08 184 VAL A O 1
ATOM 4359 N N . GLU B 1 185 ? 56.940 80.904 -11.315 1.00 60.62 185 GLU A N 1
ATOM 4360 C CA . GLU B 1 185 ? 55.627 80.464 -10.834 1.00 61.35 185 GLU A CA 1
ATOM 4361 C C . GLU B 1 185 ? 54.864 81.630 -10.188 1.00 58.44 185 GLU A C 1
ATOM 4362 O O . GLU B 1 185 ? 55.467 82.615 -9.762 1.00 56.32 185 GLU A O 1
ATOM 4368 N N . VAL B 1 186 ? 53.536 81.524 -10.174 1.00 57.02 186 VAL A N 1
ATOM 4369 C CA . VAL B 1 186 ? 52.684 82.324 -9.280 1.00 56.18 186 VAL A CA 1
ATOM 4370 C C . VAL B 1 186 ? 51.833 81.411 -8.401 1.00 53.03 186 VAL A C 1
ATOM 4371 O O . VAL B 1 186 ? 51.364 80.366 -8.838 1.00 51.00 186 VAL A O 1
ATOM 4375 N N . ASN B 1 187 ? 51.684 81.825 -7.150 1.00 52.66 187 ASN A N 1
ATOM 4376 C CA . ASN B 1 187 ? 50.960 81.071 -6.135 1.00 53.41 187 ASN A CA 1
ATOM 4377 C C . ASN B 1 187 ? 49.981 81.987 -5.430 1.00 51.99 187 ASN A C 1
ATOM 4378 O O . ASN B 1 187 ? 50.261 83.164 -5.240 1.00 50.30 187 ASN A O 1
ATOM 4383 N N . THR B 1 188 ? 48.846 81.423 -5.038 1.00 53.35 188 THR A N 1
ATOM 4384 C CA . THR B 1 188 ? 47.873 82.088 -4.177 1.00 54.02 188 THR A CA 1
ATOM 4385 C C . THR B 1 188 ? 47.227 81.041 -3.267 1.00 53.40 188 THR A C 1
ATOM 4386 O O . THR B 1 188 ? 47.498 79.857 -3.403 1.00 52.07 188 THR A O 1
ATOM 4390 N N . GLY B 1 189 ? 46.388 81.482 -2.337 1.00 53.96 189 GLY A N 1
ATOM 4391 C CA . GLY B 1 189 ? 45.734 80.571 -1.418 1.00 54.73 189 GLY A CA 1
ATOM 4392 C C . GLY B 1 189 ? 46.635 80.217 -0.255 1.00 54.76 189 GLY A C 1
ATOM 4393 O O . GLY B 1 189 ? 47.129 81.109 0.438 1.00 57.90 189 GLY A O 1
ATOM 4394 N N . ALA B 1 190 ? 46.860 78.929 -0.031 1.00 54.79 190 ALA A N 1
ATOM 4395 C CA . ALA B 1 190 ? 47.548 78.477 1.183 1.00 55.67 190 ALA A CA 1
ATOM 4396 C C . ALA B 1 190 ? 49.037 78.682 1.014 1.00 55.80 190 ALA A C 1
ATOM 4397 O O . ALA B 1 190 ? 49.797 77.742 0.803 1.00 55.66 190 ALA A O 1
ATOM 4399 N N . ILE B 1 191 ? 49.434 79.937 1.133 1.00 56.94 191 ILE A N 1
ATOM 4400 C CA . ILE B 1 191 ? 50.766 80.379 0.801 1.00 58.43 191 ILE A CA 1
ATOM 4401 C C . ILE B 1 191 ? 51.710 80.133 1.964 1.00 57.20 191 ILE A C 1
ATOM 4402 O O . ILE B 1 191 ? 51.420 80.519 3.102 1.00 58.92 191 ILE A O 1
ATOM 4407 N N . GLY B 1 192 ? 52.861 79.536 1.660 1.00 56.54 192 GLY A N 1
ATOM 4408 C CA . GLY B 1 192 ? 53.946 79.406 2.626 1.00 54.26 192 GLY A CA 1
ATOM 4409 C C . GLY B 1 192 ? 54.728 80.695 2.850 1.00 52.90 192 GLY A C 1
ATOM 4410 O O . GLY B 1 192 ? 54.775 81.578 1.992 1.00 51.47 192 GLY A O 1
ATOM 4411 N N . SER B 1 193 ? 55.327 80.779 4.036 1.00 52.90 193 SER A N 1
ATOM 4412 C CA . SER B 1 193 ? 56.343 81.767 4.413 1.00 51.63 193 SER A CA 1
ATOM 4413 C C . SER B 1 193 ? 55.910 83.209 4.694 1.00 51.28 193 SER A C 1
ATOM 4414 O O . SER B 1 193 ? 56.734 84.112 4.651 1.00 51.93 193 SER A O 1
ATOM 4417 N N . PHE B 1 194 ? 54.653 83.438 5.041 1.00 51.96 194 PHE A N 1
ATOM 4418 C CA . PHE B 1 194 ? 54.272 84.739 5.606 1.00 52.97 194 PHE A CA 1
ATOM 4419 C C . PHE B 1 194 ? 55.011 85.082 6.922 1.00 53.60 194 PHE A C 1
ATOM 4420 O O . PHE B 1 194 ? 55.505 86.209 7.094 1.00 52.76 194 PHE A O 1
ATOM 4428 N N . GLY B 1 195 ? 55.057 84.111 7.838 1.00 52.53 195 GLY A N 1
ATOM 4429 C CA . GLY B 1 195 ? 55.661 84.297 9.153 1.00 52.18 195 GLY A CA 1
ATOM 4430 C C . GLY B 1 195 ? 57.157 84.055 9.182 1.00 51.54 195 GLY A C 1
ATOM 4431 O O . GLY B 1 195 ? 57.887 84.753 9.889 1.00 48.86 195 GLY A O 1
ATOM 4432 N N . THR B 1 196 ? 57.615 83.080 8.401 1.00 51.98 196 THR A N 1
ATOM 4433 C CA . THR B 1 196 ? 59.051 82.735 8.355 1.00 51.34 196 THR A CA 1
ATOM 4434 C C . THR B 1 196 ? 59.923 83.816 7.710 1.00 50.43 196 THR A C 1
ATOM 4435 O O . THR B 1 196 ? 61.090 83.954 8.072 1.00 50.46 196 THR A O 1
ATOM 4439 N N . THR B 1 197 ? 59.366 84.561 6.755 1.00 48.75 197 THR A N 1
ATOM 4440 C CA . THR B 1 197 ? 60.151 85.506 5.955 1.00 46.66 197 THR A CA 1
ATOM 4441 C C . THR B 1 197 ? 60.782 86.650 6.724 1.00 45.68 197 THR A C 1
ATOM 4442 O O . THR B 1 197 ? 61.965 86.850 6.616 1.00 44.50 197 THR A O 1
ATOM 4446 N N . PRO B 1 198 ? 59.996 87.422 7.483 1.00 46.00 198 PRO A N 1
ATOM 4447 C CA . PRO B 1 198 ? 60.633 88.522 8.250 1.00 45.48 198 PRO A CA 1
ATOM 4448 C C . PRO B 1 198 ? 61.670 88.059 9.282 1.00 43.73 198 PRO A C 1
ATOM 4449 O O . PRO B 1 198 ? 62.554 88.824 9.640 1.00 42.34 198 PRO A O 1
ATOM 4453 N N . ARG B 1 199 ? 61.530 86.828 9.760 1.00 43.47 199 ARG A N 1
ATOM 4454 C CA . ARG B 1 199 ? 62.459 86.255 10.721 1.00 43.68 199 ARG A CA 1
ATOM 4455 C C . ARG B 1 199 ? 63.786 85.813 10.103 1.00 41.39 199 ARG A C 1
ATOM 4456 O O . ARG B 1 199 ? 64.825 86.016 10.713 1.00 41.33 199 ARG A O 1
ATOM 4464 N N . PHE B 1 200 ? 63.754 85.199 8.925 1.00 39.12 200 PHE A N 1
ATOM 4465 C CA . PHE B 1 200 ? 64.995 84.863 8.223 1.00 39.43 200 PHE A CA 1
ATOM 4466 C C . PHE B 1 200 ? 65.730 86.134 7.825 1.00 39.35 200 PHE A C 1
ATOM 4467 O O . PHE B 1 200 ? 66.952 86.218 7.925 1.00 38.16 200 PHE A O 1
ATOM 4475 N N . SER B 1 201 ? 64.964 87.116 7.387 1.00 39.78 201 SER A N 1
ATOM 4476 C CA . SER B 1 201 ? 65.479 88.436 7.057 1.00 41.26 201 SER A CA 1
ATOM 4477 C C . SER B 1 201 ? 66.265 88.986 8.246 1.00 42.53 201 SER A C 1
ATOM 4478 O O . SER B 1 201 ? 67.398 89.380 8.090 1.00 43.86 201 SER A O 1
ATOM 4481 N N . ARG B 1 202 ? 65.679 88.948 9.440 1.00 43.46 202 ARG A N 1
ATOM 4482 C CA . ARG B 1 202 ? 66.378 89.358 10.676 1.00 44.47 202 ARG A CA 1
ATOM 4483 C C . ARG B 1 202 ? 67.564 88.464 11.030 1.00 43.13 202 ARG A C 1
ATOM 4484 O O . ARG B 1 202 ? 68.578 88.952 11.531 1.00 42.55 202 ARG A O 1
ATOM 4492 N N . LEU B 1 203 ? 67.427 87.159 10.807 1.00 42.41 203 LEU A N 1
ATOM 4493 C CA . LEU B 1 203 ? 68.514 86.206 11.093 1.00 41.84 203 LEU A CA 1
ATOM 4494 C C . LEU B 1 203 ? 69.759 86.581 10.333 1.00 41.72 203 LEU A C 1
ATOM 4495 O O . LEU B 1 203 ? 70.824 86.687 10.906 1.00 41.55 203 LEU A O 1
ATOM 4500 N N . HIS B 1 204 ? 69.594 86.793 9.035 1.00 42.42 204 HIS A N 1
ATOM 4501 C CA . HIS B 1 204 ? 70.705 87.069 8.144 1.00 43.17 204 HIS A CA 1
ATOM 4502 C C . HIS B 1 204 ? 71.278 88.455 8.287 1.00 43.54 204 HIS A C 1
ATOM 4503 O O . HIS B 1 204 ? 72.466 88.627 8.062 1.00 44.15 204 HIS A O 1
ATOM 4510 N N . ARG B 1 205 ? 70.468 89.441 8.653 1.00 44.15 205 ARG A N 1
ATOM 4511 C CA . ARG B 1 205 ? 71.007 90.772 8.937 1.00 47.70 205 ARG A CA 1
ATOM 4512 C C . ARG B 1 205 ? 71.936 90.703 10.148 1.00 48.70 205 ARG A C 1
ATOM 4513 O O . ARG B 1 205 ? 72.946 91.394 10.204 1.00 49.97 205 ARG A O 1
ATOM 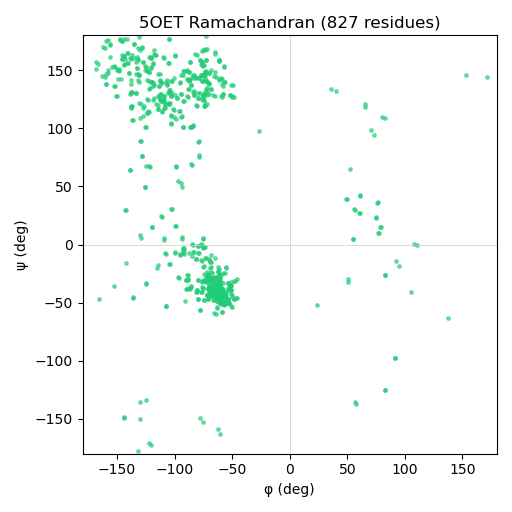4521 N N . ARG B 1 206 ? 71.590 89.838 11.094 1.00 48.19 206 ARG A N 1
ATOM 4522 C CA . ARG B 1 206 ? 72.352 89.634 12.298 1.00 49.02 206 ARG A CA 1
ATOM 4523 C C . ARG B 1 206 ? 73.668 88.913 12.015 1.00 48.49 206 ARG A C 1
ATOM 4524 O O . ARG B 1 206 ? 74.694 89.350 12.512 1.00 49.26 206 ARG A O 1
ATOM 4532 N N . MET B 1 207 ? 73.647 87.833 11.228 1.00 46.73 207 MET A N 1
ATOM 4533 C CA . MET B 1 207 ? 74.877 87.090 10.878 1.00 46.85 207 MET A CA 1
ATOM 4534 C C . MET B 1 207 ? 75.884 87.983 10.139 1.00 46.84 207 MET A C 1
ATOM 4535 O O . MET B 1 207 ? 77.069 88.012 10.470 1.00 48.18 207 MET A O 1
ATOM 4540 N N . VAL B 1 208 ? 75.388 88.685 9.128 1.00 45.43 208 VAL A N 1
ATOM 4541 C CA . VAL B 1 208 ? 76.179 89.616 8.328 1.00 45.10 208 VAL A CA 1
ATOM 4542 C C . VAL B 1 208 ? 76.780 90.709 9.206 1.00 45.47 208 VAL A C 1
ATOM 4543 O O . VAL B 1 208 ? 77.972 90.859 9.267 1.00 46.30 208 VAL A O 1
ATOM 4547 N N . SER B 1 209 ? 75.925 91.442 9.897 1.00 47.25 209 SER A N 1
ATOM 4548 C CA . SER B 1 209 ? 76.313 92.443 10.897 1.00 49.26 209 SER A CA 1
ATOM 4549 C C . SER B 1 209 ? 77.313 91.942 11.956 1.00 50.76 209 SER A C 1
ATOM 4550 O O . SER B 1 209 ? 78.247 92.655 12.310 1.00 52.57 209 SER A O 1
ATOM 4553 N N . ASN B 1 210 ? 77.107 90.736 12.473 1.00 50.99 210 ASN A N 1
ATOM 4554 C CA . ASN B 1 210 ? 78.021 90.164 13.477 1.00 51.87 210 ASN A CA 1
ATOM 4555 C C . ASN B 1 210 ? 79.395 89.830 12.925 1.00 52.47 210 ASN A C 1
ATOM 4556 O O . ASN B 1 210 ? 80.333 89.724 13.699 1.00 53.18 210 ASN A O 1
ATOM 4561 N N . ALA B 1 211 ? 79.496 89.620 11.615 1.00 52.15 211 ALA A N 1
ATOM 4562 C CA . ALA B 1 211 ? 80.766 89.372 10.930 1.00 54.76 211 ALA A CA 1
ATOM 4563 C C . ALA B 1 211 ? 81.433 90.640 10.353 1.00 56.36 211 ALA A C 1
ATOM 4564 O O . ALA B 1 211 ? 82.419 90.540 9.632 1.00 56.24 211 ALA A O 1
ATOM 4566 N N . GLY B 1 212 ? 80.882 91.818 10.638 1.00 58.35 212 GLY A N 1
ATOM 4567 C CA . GLY B 1 212 ? 81.498 93.092 10.252 1.00 60.70 212 GLY A CA 1
ATOM 4568 C C . GLY B 1 212 ? 81.007 93.692 8.942 1.00 61.44 212 GLY A C 1
ATOM 4569 O O . GLY B 1 212 ? 81.202 94.882 8.688 1.00 61.26 212 GLY A O 1
ATOM 4570 N N . ILE B 1 213 ? 80.382 92.873 8.094 1.00 60.03 213 ILE A N 1
ATOM 4571 C CA . ILE B 1 213 ? 79.961 93.306 6.771 1.00 59.70 213 ILE A CA 1
ATOM 4572 C C . ILE B 1 213 ? 78.731 94.203 6.904 1.00 60.31 213 ILE A C 1
ATOM 4573 O O . ILE B 1 213 ? 77.994 94.115 7.883 1.00 61.82 213 ILE A O 1
ATOM 4578 N N . ASP B 1 214 ? 78.545 95.080 5.923 1.00 60.83 214 ASP A N 1
ATOM 4579 C CA . ASP B 1 214 ? 77.339 95.916 5.803 1.00 60.98 214 ASP A CA 1
ATOM 4580 C C . ASP B 1 214 ? 76.059 95.059 5.642 1.00 57.66 214 ASP A C 1
ATOM 4581 O O . ASP B 1 214 ? 75.053 95.287 6.327 1.00 56.07 214 ASP A O 1
ATOM 4586 N N . SER B 1 218 ? 69.325 98.375 2.878 1.00 57.92 218 SER A N 1
ATOM 4587 C CA . SER B 1 218 ? 69.744 98.922 1.565 1.00 62.28 218 SER A CA 1
ATOM 4588 C C . SER B 1 218 ? 70.491 97.907 0.643 1.00 63.28 218 SER A C 1
ATOM 4589 O O . SER B 1 218 ? 70.509 98.025 -0.588 1.00 61.31 218 SER A O 1
ATOM 4592 N N . VAL B 1 219 ? 71.183 96.973 1.277 1.00 63.42 219 VAL A N 1
ATOM 4593 C CA . VAL B 1 219 ? 71.683 95.780 0.630 1.00 63.33 219 VAL A CA 1
ATOM 4594 C C . VAL B 1 219 ? 71.010 94.501 1.169 1.00 61.70 219 VAL A C 1
ATOM 4595 O O . VAL B 1 219 ? 71.078 93.446 0.540 1.00 59.98 219 VAL A O 1
ATOM 4599 N N . MET B 1 220 ? 70.382 94.602 2.342 1.00 61.10 220 MET A N 1
ATOM 4600 C CA . MET B 1 220 ? 69.515 93.567 2.873 1.00 59.41 220 MET A CA 1
ATOM 4601 C C . MET B 1 220 ? 68.224 94.277 3.261 1.00 60.85 220 MET A C 1
ATOM 4602 O O . MET B 1 220 ? 68.100 94.757 4.394 1.00 58.20 220 MET A O 1
ATOM 4607 N N . PRO B 1 221 ? 67.267 94.380 2.307 1.00 63.48 221 PRO A N 1
ATOM 4608 C CA . PRO B 1 221 ? 66.086 95.197 2.544 1.00 64.07 221 PRO A CA 1
ATOM 4609 C C . PRO B 1 221 ? 65.132 94.581 3.554 1.00 64.46 221 PRO A C 1
ATOM 4610 O O . PRO B 1 221 ? 64.911 93.348 3.543 1.00 62.22 221 PRO A O 1
ATOM 4614 N N . SER B 1 222 ? 64.567 95.440 4.401 1.00 66.93 222 SER A N 1
ATOM 4615 C CA . SER B 1 222 ? 63.597 95.030 5.411 1.00 69.25 222 SER A CA 1
ATOM 4616 C C . SER B 1 222 ? 62.382 94.343 4.797 1.00 68.96 222 SER A C 1
ATOM 4617 O O . SER B 1 222 ? 61.855 94.760 3.758 1.00 69.86 222 SER A O 1
ATOM 4620 N N . ASP B 1 223 ? 61.980 93.258 5.436 1.00 66.36 223 ASP A N 1
ATOM 4621 C CA . ASP B 1 223 ? 60.756 92.601 5.113 1.00 66.16 223 ASP A CA 1
ATOM 4622 C C . ASP B 1 223 ? 59.869 92.507 6.364 1.00 64.36 223 ASP A C 1
ATOM 4623 O O . ASP B 1 223 ? 60.292 91.967 7.399 1.00 63.55 223 ASP A O 1
ATOM 4628 N N . GLN B 1 224 ? 58.647 93.023 6.259 1.00 61.55 224 GLN A N 1
ATOM 4629 C CA . GLN B 1 224 ? 57.632 92.834 7.290 1.00 59.18 224 GLN A CA 1
ATOM 4630 C C . GLN B 1 224 ? 56.413 92.165 6.633 1.00 56.11 224 GLN A C 1
ATOM 4631 O O . GLN B 1 224 ? 55.352 92.754 6.505 1.00 57.39 224 GLN A O 1
ATOM 4637 N N . THR B 1 225 ? 56.585 90.918 6.212 1.00 53.84 225 THR A N 1
ATOM 4638 C CA . THR B 1 225 ? 55.546 90.181 5.492 1.00 52.17 225 THR A CA 1
ATOM 4639 C C . THR B 1 225 ? 54.484 89.612 6.436 1.00 50.70 225 THR A C 1
ATOM 4640 O O . THR B 1 225 ? 53.327 89.468 6.039 1.00 47.46 225 THR A O 1
ATOM 4644 N N . ASP B 1 226 ? 54.863 89.283 7.674 1.00 49.97 226 ASP A N 1
ATOM 4645 C CA . ASP B 1 226 ? 53.857 88.943 8.707 1.00 48.36 226 ASP A CA 1
ATOM 4646 C C . ASP B 1 226 ? 52.908 90.117 8.940 1.00 47.61 226 ASP A C 1
ATOM 4647 O O . ASP B 1 226 ? 51.701 89.923 8.976 1.00 48.41 226 ASP A O 1
ATOM 4652 N N . THR B 1 227 ? 53.466 91.322 9.046 1.00 46.07 227 THR A N 1
ATOM 4653 C CA . THR B 1 227 ? 52.695 92.549 9.139 1.00 47.10 227 THR A CA 1
ATOM 4654 C C . THR B 1 227 ? 51.819 92.778 7.913 1.00 47.75 227 THR A C 1
ATOM 4655 O O . THR B 1 227 ? 50.667 93.157 8.047 1.00 48.21 227 THR A O 1
ATOM 4659 N N . MET B 1 228 ? 52.378 92.570 6.725 1.00 48.30 228 MET A N 1
ATOM 4660 C CA . MET B 1 228 ? 51.657 92.766 5.466 1.00 48.61 228 MET A CA 1
ATOM 4661 C C . MET B 1 228 ? 50.353 91.987 5.451 1.00 48.29 228 MET A C 1
ATOM 4662 O O . MET B 1 228 ? 49.305 92.531 5.092 1.00 48.84 228 MET A O 1
ATOM 4667 N N . ALA B 1 229 ? 50.453 90.698 5.789 1.00 46.86 229 ALA A N 1
ATOM 4668 C CA . ALA B 1 229 ? 49.304 89.799 5.866 1.00 45.73 229 ALA A CA 1
ATOM 4669 C C . ALA B 1 229 ? 48.297 90.292 6.904 1.00 45.32 229 ALA A C 1
ATOM 4670 O O . ALA B 1 229 ? 47.111 90.391 6.619 1.00 43.78 229 ALA A O 1
ATOM 4672 N N . ALA B 1 230 ? 48.791 90.632 8.092 1.00 45.15 230 ALA A N 1
ATOM 4673 C CA . ALA B 1 230 ? 47.973 91.203 9.150 1.00 45.93 230 ALA A CA 1
ATOM 4674 C C . ALA B 1 230 ? 47.240 92.459 8.695 1.00 47.99 230 ALA A C 1
ATOM 4675 O O . ALA B 1 230 ? 46.038 92.553 8.883 1.00 49.58 230 ALA A O 1
ATOM 4677 N N . GLU B 1 231 ? 47.945 93.404 8.079 1.00 49.26 231 GLU A N 1
ATOM 4678 C CA . GLU B 1 231 ? 47.339 94.670 7.626 1.00 51.04 231 GLU A CA 1
ATOM 4679 C C . GLU B 1 231 ? 46.246 94.454 6.603 1.00 51.07 231 GLU A C 1
ATOM 4680 O O . GLU B 1 231 ? 45.327 95.245 6.533 1.00 50.74 231 GLU A O 1
ATOM 4686 N N . THR B 1 232 ? 46.356 93.393 5.807 1.00 50.34 232 THR A N 1
ATOM 4687 C CA . THR B 1 232 ? 45.371 93.078 4.766 1.00 50.13 232 THR A CA 1
ATOM 4688 C C . THR B 1 232 ? 44.137 92.365 5.349 1.00 50.39 232 THR A C 1
ATOM 4689 O O . THR B 1 232 ? 43.008 92.633 4.922 1.00 51.28 232 THR A O 1
ATOM 4693 N N . LEU B 1 233 ? 44.352 91.463 6.313 1.00 50.14 233 LEU A N 1
ATOM 4694 C CA . LEU B 1 233 ? 43.251 90.856 7.092 1.00 50.33 233 LEU A CA 1
ATOM 4695 C C . LEU B 1 233 ? 42.450 91.895 7.896 1.00 49.68 233 LEU A C 1
ATOM 4696 O O . LEU B 1 233 ? 41.231 91.847 7.913 1.00 50.36 233 LEU A O 1
ATOM 4701 N N . TYR B 1 234 ? 43.143 92.805 8.564 1.00 48.37 234 TYR A N 1
ATOM 4702 C CA . TYR B 1 234 ? 42.511 93.928 9.256 1.00 49.14 234 TYR A CA 1
ATOM 4703 C C . TYR B 1 234 ? 41.649 94.773 8.331 1.00 48.66 234 TYR A C 1
ATOM 4704 O O . TYR B 1 234 ? 40.528 95.119 8.680 1.00 50.36 234 TYR A O 1
ATOM 4713 N N . GLN B 1 235 ? 42.160 95.110 7.159 1.00 47.75 235 GLN A N 1
ATOM 4714 C CA . GLN B 1 235 ? 41.366 95.861 6.171 1.00 48.35 235 GLN A CA 1
ATOM 4715 C C . GLN B 1 235 ? 40.189 95.045 5.669 1.00 47.53 235 GLN A C 1
ATOM 4716 O O . GLN B 1 235 ? 39.153 95.614 5.428 1.00 49.97 235 GLN A O 1
ATOM 4722 N N . ALA B 1 236 ? 40.336 93.730 5.513 1.00 45.46 236 ALA A N 1
ATOM 4723 C CA . ALA B 1 236 ? 39.199 92.873 5.145 1.00 45.34 236 ALA A CA 1
ATOM 4724 C C . ALA B 1 236 ? 38.114 92.848 6.232 1.00 45.96 236 ALA A C 1
ATOM 4725 O O . ALA B 1 236 ? 36.923 92.978 5.948 1.00 46.44 236 ALA A O 1
ATOM 4727 N N . TRP B 1 237 ? 38.539 92.691 7.476 1.00 46.61 237 TRP A N 1
ATOM 4728 C CA . TRP B 1 237 ? 37.652 92.752 8.624 1.00 47.56 237 TRP A CA 1
ATOM 4729 C C . TRP B 1 237 ? 36.882 94.062 8.628 1.00 50.44 237 TRP A C 1
ATOM 4730 O O . TRP B 1 237 ? 35.667 94.057 8.751 1.00 53.74 237 TRP A O 1
ATOM 4741 N N . LEU B 1 238 ? 37.575 95.179 8.454 1.00 51.95 238 LEU A N 1
ATOM 4742 C CA . LEU B 1 238 ? 36.906 96.486 8.343 1.00 54.34 238 LEU A CA 1
ATOM 4743 C C . LEU B 1 238 ? 35.906 96.582 7.188 1.00 55.54 238 LEU A C 1
ATOM 4744 O O . LEU B 1 238 ? 34.843 97.149 7.377 1.00 57.56 238 LEU A O 1
ATOM 4749 N N . GLU B 1 239 ? 36.230 96.047 6.009 1.00 56.08 239 GLU A N 1
ATOM 4750 C CA . GLU B 1 239 ? 35.275 96.073 4.885 1.00 58.35 239 GLU A CA 1
ATOM 4751 C C . GLU B 1 239 ? 34.010 95.261 5.162 1.00 56.94 239 GLU A C 1
ATOM 4752 O O . GLU B 1 239 ? 32.966 95.560 4.606 1.00 57.53 239 GLU A O 1
ATOM 4758 N N . PHE B 1 240 ? 34.109 94.227 5.994 1.00 55.10 240 PHE A N 1
ATOM 4759 C CA . PHE B 1 240 ? 32.933 93.460 6.412 1.00 54.63 240 PHE A CA 1
ATOM 4760 C C . PHE B 1 240 ? 32.038 94.264 7.372 1.00 54.93 240 PHE A C 1
ATOM 4761 O O . PHE B 1 240 ? 30.812 94.163 7.314 1.00 55.28 240 PHE A O 1
ATOM 4769 N N . GLY B 1 241 ? 32.660 95.039 8.256 1.00 54.42 241 GLY A N 1
ATOM 4770 C CA . GLY B 1 241 ? 31.980 96.129 8.964 1.00 55.31 241 GLY A CA 1
ATOM 4771 C C . GLY B 1 241 ? 31.084 95.713 10.100 1.00 55.46 241 GLY A C 1
ATOM 4772 O O . GLY B 1 241 ? 30.043 96.326 10.332 1.00 58.18 241 GLY A O 1
ATOM 4773 N N . ASN B 1 242 ? 31.503 94.682 10.819 1.00 54.33 242 ASN A N 1
ATOM 4774 C CA . ASN B 1 242 ? 30.773 94.122 11.944 1.00 55.18 242 ASN A CA 1
ATOM 4775 C C . ASN B 1 242 ? 31.757 94.019 13.094 1.00 55.25 242 ASN A C 1
ATOM 4776 O O . ASN B 1 242 ? 32.651 93.161 13.060 1.00 55.31 242 ASN A O 1
ATOM 4781 N N . ALA B 1 243 ? 31.587 94.875 14.108 1.00 55.68 243 ALA A N 1
ATOM 4782 C CA . ALA B 1 243 ? 32.514 94.942 15.238 1.00 55.04 243 ALA A CA 1
ATOM 4783 C C . ALA B 1 243 ? 32.601 93.651 16.027 1.00 55.29 243 ALA A C 1
ATOM 4784 O O . ALA B 1 243 ? 33.640 93.390 16.631 1.00 55.49 243 ALA A O 1
ATOM 4786 N N . GLU B 1 244 ? 31.523 92.865 16.040 1.00 56.69 244 GLU A N 1
ATOM 4787 C CA . GLU B 1 244 ? 31.483 91.601 16.781 1.00 57.88 244 GLU A CA 1
ATOM 4788 C C . GLU B 1 244 ? 31.911 90.356 15.966 1.00 55.06 244 GLU A C 1
ATOM 4789 O O . GLU B 1 244 ? 32.039 89.271 16.541 1.00 53.40 244 GLU A O 1
ATOM 4795 N N . ALA B 1 245 ? 32.159 90.526 14.660 1.00 52.65 245 ALA A N 1
ATOM 4796 C CA . ALA B 1 245 ? 32.624 89.438 13.790 1.00 50.57 245 ALA A CA 1
ATOM 4797 C C . ALA B 1 245 ? 34.083 89.021 13.993 1.00 48.43 245 ALA A C 1
ATOM 4798 O O . ALA B 1 245 ? 34.938 89.846 14.302 1.00 46.28 245 ALA A O 1
ATOM 4800 N N . VAL B 1 246 ? 34.330 87.730 13.753 1.00 47.05 246 VAL A N 1
ATOM 4801 C CA . VAL B 1 246 ? 35.612 87.071 13.975 1.00 45.16 246 VAL A CA 1
ATOM 4802 C C . VAL B 1 246 ? 36.278 86.734 12.670 1.00 43.64 246 VAL A C 1
ATOM 4803 O O . VAL B 1 246 ? 35.626 86.633 11.645 1.00 45.60 246 VAL A O 1
ATOM 4807 N N . ILE B 1 247 ? 37.575 86.509 12.731 1.00 42.34 247 ILE A N 1
ATOM 4808 C CA . ILE B 1 247 ? 38.335 86.030 11.601 1.00 42.10 247 ILE A CA 1
ATOM 4809 C C . ILE B 1 247 ? 38.633 84.531 11.795 1.00 41.58 247 ILE A C 1
ATOM 4810 O O . ILE B 1 247 ? 39.152 84.122 12.833 1.00 40.58 247 ILE A O 1
ATOM 4815 N N . LEU B 1 248 ? 38.303 83.724 10.794 1.00 41.88 248 LEU A N 1
ATOM 4816 C CA . LEU B 1 248 ? 38.456 82.281 10.888 1.00 41.90 248 LEU A CA 1
ATOM 4817 C C . LEU B 1 248 ? 39.747 81.848 10.225 1.00 42.02 248 LEU A C 1
ATOM 4818 O O . LEU B 1 248 ? 40.009 82.201 9.075 1.00 43.43 248 LEU A O 1
ATOM 4823 N N . PHE B 1 249 ? 40.572 81.120 10.968 1.00 42.12 249 PHE A N 1
ATOM 4824 C CA . PHE B 1 249 ? 41.777 80.483 10.439 1.00 41.23 249 PHE A CA 1
ATOM 4825 C C . PHE B 1 249 ? 41.423 79.016 10.289 1.00 42.53 249 PHE A C 1
ATOM 4826 O O . PHE B 1 249 ? 41.206 78.311 11.297 1.00 42.37 249 PHE A O 1
ATOM 4834 N N . LEU B 1 250 ? 41.324 78.585 9.032 1.00 42.82 250 LEU A N 1
ATOM 4835 C CA . LEU B 1 250 ? 40.948 77.222 8.688 1.00 44.11 250 LEU A CA 1
ATOM 4836 C C . LEU B 1 250 ? 42.204 76.420 8.327 1.00 44.40 250 LEU A C 1
ATOM 4837 O O . LEU B 1 250 ? 42.886 76.745 7.365 1.00 43.82 250 LEU A O 1
ATOM 4842 N N . HIS B 1 251 ? 42.515 75.398 9.124 1.00 45.58 251 HIS A N 1
ATOM 4843 C CA . HIS B 1 251 ? 43.706 74.567 8.938 1.00 45.63 251 HIS A CA 1
ATOM 4844 C C . HIS B 1 251 ? 43.318 73.131 8.630 1.00 48.70 251 HIS A C 1
ATOM 4845 O O . HIS B 1 251 ? 42.179 72.733 8.839 1.00 49.11 251 HIS A O 1
ATOM 4852 N N . GLY B 1 252 ? 44.273 72.371 8.099 1.00 51.49 252 GLY A N 1
ATOM 4853 C CA . GLY B 1 252 ? 44.085 70.950 7.824 1.00 52.45 252 GLY A CA 1
ATOM 4854 C C . GLY B 1 252 ? 44.152 70.115 9.082 1.00 53.30 252 GLY A C 1
ATOM 4855 O O . GLY B 1 252 ? 43.514 69.080 9.163 1.00 56.25 252 GLY A O 1
ATOM 4856 N N . SER B 1 253 ? 44.954 70.547 10.050 1.00 53.40 253 SER A N 1
ATOM 4857 C CA . SER B 1 253 ? 45.049 69.869 11.344 1.00 54.49 253 SER A CA 1
ATOM 4858 C C . SER B 1 253 ? 45.652 70.827 12.397 1.00 54.34 253 SER A C 1
ATOM 4859 O O . SER B 1 253 ? 46.162 71.891 12.041 1.00 50.68 253 SER A O 1
ATOM 4862 N N . PRO B 1 254 ? 45.601 70.443 13.690 1.00 56.51 254 PRO A N 1
ATOM 4863 C CA . PRO B 1 254 ? 46.210 71.280 14.743 1.00 56.66 254 PRO A CA 1
ATOM 4864 C C . PRO B 1 254 ? 47.727 71.499 14.550 1.00 57.55 254 PRO A C 1
ATOM 4865 O O . PRO B 1 254 ? 48.232 72.586 14.837 1.00 54.96 254 PRO A O 1
ATOM 4869 N N . ASN B 1 255 ? 48.422 70.467 14.061 1.00 57.81 255 ASN A N 1
ATOM 4870 C CA . ASN B 1 255 ? 49.856 70.525 13.834 1.00 57.36 255 ASN A CA 1
ATOM 4871 C C . ASN B 1 255 ? 50.206 70.701 12.347 1.00 55.63 255 ASN A C 1
ATOM 4872 O O . ASN B 1 255 ? 51.257 70.272 11.888 1.00 53.08 255 ASN A O 1
ATOM 4877 N N . SER B 1 256 ? 49.338 71.378 11.605 1.00 55.05 256 SER A N 1
ATOM 4878 C CA . SER B 1 256 ? 49.595 71.692 10.202 1.00 55.01 256 SER A CA 1
ATOM 4879 C C . SER B 1 256 ? 50.889 72.463 10.017 1.00 53.90 256 SER A C 1
ATOM 4880 O O . SER B 1 256 ? 51.316 73.213 10.894 1.00 52.80 256 SER A O 1
ATOM 4883 N N . HIS B 1 257 ? 51.479 72.317 8.838 1.00 54.15 257 HIS A N 1
ATOM 4884 C CA . HIS B 1 257 ? 52.742 72.989 8.522 1.00 52.16 257 HIS A CA 1
ATOM 4885 C C . HIS B 1 257 ? 52.573 74.512 8.367 1.00 49.59 257 HIS A C 1
ATOM 4886 O O . HIS B 1 257 ? 53.559 75.252 8.334 1.00 46.63 257 HIS A O 1
ATOM 4893 N N . LEU B 1 258 ? 51.329 74.980 8.272 1.00 48.23 258 LEU A N 1
ATOM 4894 C CA . LEU B 1 258 ? 51.071 76.409 8.204 1.00 46.89 258 LEU A CA 1
ATOM 4895 C C . LEU B 1 258 ? 50.743 77.024 9.544 1.00 43.58 258 LEU A C 1
ATOM 4896 O O . LEU B 1 258 ? 50.713 78.235 9.649 1.00 42.43 258 LEU A O 1
ATOM 4901 N N . MET B 1 259 ? 50.550 76.193 10.562 1.00 43.19 259 MET A N 1
ATOM 4902 C CA . MET B 1 259 ? 49.944 76.617 11.816 1.00 43.46 259 MET A CA 1
ATOM 4903 C C . MET B 1 259 ? 50.678 77.755 12.507 1.00 42.49 259 MET A C 1
ATOM 4904 O O . MET B 1 259 ? 50.047 78.744 12.887 1.00 42.23 259 MET A O 1
ATOM 4909 N N . LEU B 1 260 ? 51.989 77.602 12.690 1.00 41.17 260 LEU A N 1
ATOM 4910 C CA . LEU B 1 260 ? 52.800 78.633 13.339 1.00 41.22 260 LEU A CA 1
ATOM 4911 C C . LEU B 1 260 ? 52.983 79.883 12.522 1.00 41.16 260 LEU A C 1
ATOM 4912 O O . LEU B 1 260 ? 53.147 80.933 13.096 1.00 42.68 260 LEU A O 1
ATOM 4917 N N . GLU B 1 261 ? 52.975 79.790 11.204 1.00 42.75 261 GLU A N 1
ATOM 4918 C CA . GLU B 1 261 ? 52.994 80.985 10.383 1.00 45.53 261 GLU A CA 1
ATOM 4919 C C . GLU B 1 261 ? 51.669 81.708 10.583 1.00 44.15 261 GLU A C 1
ATOM 4920 O O . GLU B 1 261 ? 51.644 82.924 10.701 1.00 44.51 261 GLU A O 1
ATOM 4926 N N . SER B 1 262 ? 50.574 80.952 10.627 1.00 43.32 262 SER A N 1
ATOM 4927 C CA . SER B 1 262 ? 49.228 81.512 10.903 1.00 43.32 262 SER A CA 1
ATOM 4928 C C . SER B 1 262 ? 49.152 82.238 12.253 1.00 42.41 262 SER A C 1
ATOM 4929 O O . SER B 1 262 ? 48.600 83.328 12.341 1.00 44.49 262 SER A O 1
ATOM 4932 N N . ARG B 1 263 ? 49.733 81.641 13.286 1.00 40.41 263 ARG A N 1
ATOM 4933 C CA . ARG B 1 263 ? 49.730 82.225 14.619 1.00 39.20 263 ARG A CA 1
ATOM 4934 C C . ARG B 1 263 ? 50.552 83.487 14.668 1.00 38.12 263 ARG A C 1
ATOM 4935 O O . ARG B 1 263 ? 50.218 84.424 15.388 1.00 36.80 263 ARG A O 1
ATOM 4943 N N . GLN B 1 264 ? 51.645 83.489 13.916 1.00 36.93 264 GLN A N 1
ATOM 4944 C CA . GLN B 1 264 ? 52.538 84.642 13.848 1.00 36.73 264 GLN A CA 1
ATOM 4945 C C . GLN B 1 264 ? 51.916 85.816 13.124 1.00 37.40 264 GLN A C 1
ATOM 4946 O O . GLN B 1 264 ? 52.262 86.956 13.412 1.00 36.72 264 GLN A O 1
ATOM 4952 N N . ILE B 1 265 ? 50.997 85.541 12.197 1.00 38.26 265 ILE A N 1
ATOM 4953 C CA . ILE B 1 265 ? 50.227 86.614 11.572 1.00 39.23 265 ILE A CA 1
ATOM 4954 C C . ILE B 1 265 ? 49.391 87.307 12.631 1.00 41.18 265 ILE A C 1
ATOM 4955 O O . ILE B 1 265 ? 49.371 88.534 12.669 1.00 42.62 265 ILE A O 1
ATOM 4960 N N . THR B 1 266 ? 48.747 86.524 13.503 1.00 42.42 266 THR A N 1
ATOM 4961 C CA . THR B 1 266 ? 47.888 87.072 14.558 1.00 42.23 266 THR A CA 1
ATOM 4962 C C . THR B 1 266 ? 48.670 87.846 15.596 1.00 41.09 266 THR A C 1
ATOM 4963 O O . THR B 1 266 ? 48.124 88.767 16.196 1.00 42.20 266 THR A O 1
ATOM 4967 N N . HIS B 1 267 ? 49.932 87.490 15.812 1.00 40.95 267 HIS A N 1
ATOM 4968 C CA . HIS B 1 267 ? 50.762 88.251 16.753 1.00 41.43 267 HIS A CA 1
ATOM 4969 C C . HIS B 1 267 ? 50.981 89.654 16.200 1.00 42.11 267 HIS A C 1
ATOM 4970 O O . HIS B 1 267 ? 51.031 90.608 16.967 1.00 43.33 267 HIS A O 1
ATOM 4977 N N . GLN B 1 268 ? 51.070 89.786 14.878 1.00 41.98 268 GLN A N 1
ATOM 4978 C CA . GLN B 1 268 ? 51.144 91.104 14.263 1.00 43.83 268 GLN A CA 1
ATOM 4979 C C . GLN B 1 268 ? 49.806 91.848 14.231 1.00 43.91 268 GLN A C 1
ATOM 4980 O O . GLN B 1 268 ? 49.780 93.067 14.392 1.00 43.95 268 GLN A O 1
ATOM 4986 N N . LEU B 1 269 ? 48.717 91.125 14.003 1.00 44.26 269 LEU A N 1
ATOM 4987 C CA . LEU B 1 269 ? 47.370 91.714 13.977 1.00 45.69 269 LEU A CA 1
ATOM 4988 C C . LEU B 1 269 ? 46.999 92.389 15.297 1.00 46.56 269 LEU A C 1
ATOM 4989 O O . LEU B 1 269 ? 46.422 93.448 15.285 1.00 46.46 269 LEU A O 1
ATOM 4994 N N . GLU B 1 270 ? 47.358 91.763 16.412 1.00 49.22 270 GLU A N 1
ATOM 4995 C CA . GLU B 1 270 ? 47.191 92.330 17.760 1.00 52.53 270 GLU A CA 1
ATOM 4996 C C . GLU B 1 270 ? 47.836 93.700 17.968 1.00 53.56 270 GLU A C 1
ATOM 4997 O O . GLU B 1 270 ? 47.231 94.606 18.528 1.00 56.63 270 GLU A O 1
ATOM 5003 N N . SER B 1 271 ? 49.074 93.841 17.538 1.00 54.24 271 SER A N 1
ATOM 5004 C CA . SER B 1 271 ? 49.819 95.078 17.744 1.00 56.41 271 SER A CA 1
ATOM 5005 C C . SER B 1 271 ? 49.572 96.174 16.691 1.00 57.91 271 SER A C 1
ATOM 5006 O O . SER B 1 271 ? 50.166 97.230 16.789 1.00 61.01 271 SER A O 1
ATOM 5009 N N . ILE B 1 272 ? 48.725 95.936 15.690 1.00 58.99 272 ILE A N 1
ATOM 5010 C CA . ILE B 1 272 ? 48.310 96.996 14.756 1.00 61.22 272 ILE A CA 1
ATOM 5011 C C . ILE B 1 272 ? 46.826 97.354 14.938 1.00 66.27 272 ILE A C 1
ATOM 5012 O O . ILE B 1 272 ? 46.193 97.868 14.008 1.00 71.67 272 ILE A O 1
ATOM 5017 N N . SER B 1 273 ? 46.267 97.099 16.125 1.00 67.83 273 SER A N 1
ATOM 5018 C CA . SER B 1 273 ? 44.899 97.477 16.406 1.00 69.45 273 SER A CA 1
ATOM 5019 C C . SER B 1 273 ? 44.659 97.746 17.897 1.00 71.84 273 SER A C 1
ATOM 5020 O O . SER B 1 273 ? 45.383 97.233 18.756 1.00 72.97 273 SER A O 1
ATOM 5023 N N . THR B 1 274 ? 43.663 98.599 18.150 1.00 73.83 274 THR A N 1
ATOM 5024 C CA . THR B 1 274 ? 42.954 98.749 19.435 1.00 76.10 274 THR A CA 1
ATOM 5025 C C . THR B 1 274 ? 41.953 97.599 19.664 1.00 74.43 274 THR A C 1
ATOM 5026 O O . THR B 1 274 ? 41.794 97.105 20.775 1.00 73.70 274 THR A O 1
ATOM 5030 N N . GLU B 1 275 ? 41.324 97.179 18.573 1.00 72.39 275 GLU A N 1
ATOM 5031 C CA . GLU B 1 275 ? 40.033 96.503 18.607 1.00 71.83 275 GLU A CA 1
ATOM 5032 C C . GLU B 1 275 ? 39.900 95.102 19.195 1.00 68.66 275 GLU A C 1
ATOM 5033 O O . GLU B 1 275 ? 38.764 94.653 19.356 1.00 68.72 275 GLU A O 1
ATOM 5039 N N . ARG B 1 276 ? 41.003 94.412 19.516 1.00 66.12 276 ARG A N 1
ATOM 5040 C CA . ARG B 1 276 ? 40.980 93.072 20.067 1.00 64.35 276 ARG A CA 1
ATOM 5041 C C . ARG B 1 276 ? 40.114 92.186 19.168 1.00 60.94 276 ARG A C 1
ATOM 5042 O O . ARG B 1 276 ? 39.045 91.744 19.565 1.00 60.03 276 ARG A O 1
ATOM 5050 N N . ILE B 1 277 ? 40.567 91.988 17.938 1.00 57.81 277 ILE A N 1
ATOM 5051 C CA . ILE B 1 277 ? 39.834 91.169 16.965 1.00 55.86 277 ILE A CA 1
ATOM 5052 C C . ILE B 1 277 ? 40.048 89.687 17.291 1.00 53.28 277 ILE A C 1
ATOM 5053 O O . ILE B 1 277 ? 41.173 89.213 17.387 1.00 48.85 277 ILE A O 1
ATOM 5058 N N . LYS B 1 278 ? 38.959 88.951 17.458 1.00 55.01 278 LYS A N 1
ATOM 5059 C CA . LYS B 1 278 ? 39.070 87.542 17.792 1.00 55.26 278 LYS A CA 1
ATOM 5060 C C . LYS B 1 278 ? 39.380 86.796 16.502 1.00 52.75 278 LYS A C 1
ATOM 5061 O O . LYS B 1 278 ? 38.758 87.013 15.463 1.00 52.63 278 LYS A O 1
ATOM 5067 N N . CYS B 1 279 ? 40.399 85.959 16.580 1.00 49.92 279 CYS A N 1
ATOM 5068 C CA . CYS B 1 279 ? 40.794 85.083 15.509 1.00 49.04 279 CYS A CA 1
ATOM 5069 C C . CYS B 1 279 ? 40.524 83.683 16.029 1.00 47.37 279 CYS A C 1
ATOM 5070 O O . CYS B 1 279 ? 40.976 83.350 17.109 1.00 49.58 279 CYS A O 1
ATOM 5073 N N . ARG B 1 280 ? 39.786 82.873 15.293 1.00 45.67 280 ARG A N 1
ATOM 5074 C CA . ARG B 1 280 ? 39.371 81.589 15.807 1.00 45.95 280 ARG A CA 1
ATOM 5075 C C . ARG B 1 280 ? 40.000 80.497 14.957 1.00 44.08 280 ARG A C 1
ATOM 5076 O O . ARG B 1 280 ? 39.786 80.443 13.752 1.00 43.07 280 ARG A O 1
ATOM 5084 N N . PHE B 1 281 ? 40.782 79.632 15.599 1.00 42.87 281 PHE A N 1
ATOM 5085 C CA . PHE B 1 281 ? 41.519 78.572 14.903 1.00 41.89 281 PHE A CA 1
ATOM 5086 C C . PHE B 1 281 ? 40.738 77.286 14.953 1.00 43.13 281 PHE A C 1
ATOM 5087 O O . PHE B 1 281 ? 40.557 76.726 16.029 1.00 43.31 281 PHE A O 1
ATOM 5095 N N . ILE B 1 282 ? 40.309 76.828 13.775 1.00 44.42 282 ILE A N 1
ATOM 5096 C CA . ILE B 1 282 ? 39.458 75.656 13.632 1.00 46.74 282 ILE A CA 1
ATOM 5097 C C . ILE B 1 282 ? 40.070 74.746 12.557 1.00 45.37 282 ILE A C 1
ATOM 5098 O O . ILE B 1 282 ? 40.615 75.246 11.583 1.00 44.60 282 ILE A O 1
ATOM 5103 N N . THR B 1 283 ? 40.051 73.430 12.751 1.00 46.03 283 THR A N 1
ATOM 5104 C CA . THR B 1 283 ? 40.372 72.530 11.652 1.00 47.84 283 THR A CA 1
ATOM 5105 C C . THR B 1 283 ? 39.160 72.379 10.785 1.00 49.99 283 THR A C 1
ATOM 5106 O O . THR B 1 283 ? 38.048 72.676 11.204 1.00 52.26 283 THR A O 1
ATOM 5110 N N . ILE B 1 284 ? 39.390 71.889 9.577 1.00 51.72 284 ILE A N 1
ATOM 5111 C CA . ILE B 1 284 ? 38.320 71.658 8.626 1.00 53.41 284 ILE A CA 1
ATOM 5112 C C . ILE B 1 284 ? 37.422 70.471 9.044 1.00 54.91 284 ILE A C 1
ATOM 5113 O O . ILE B 1 284 ? 36.242 70.483 8.724 1.00 53.28 284 ILE A O 1
ATOM 5118 N N . THR B 1 285 ? 37.961 69.480 9.765 1.00 56.50 285 THR A N 1
ATOM 5119 C CA . THR B 1 285 ? 37.131 68.398 10.344 1.00 59.68 285 THR A CA 1
ATOM 5120 C C . THR B 1 285 ? 36.112 68.922 11.362 1.00 61.50 285 THR A C 1
ATOM 5121 O O . THR B 1 285 ? 34.921 68.537 11.323 1.00 63.23 285 THR A O 1
ATOM 5125 N N . GLU B 1 286 ? 36.587 69.765 12.289 1.00 61.11 286 GLU A N 1
ATOM 5126 C CA . GLU B 1 286 ? 35.701 70.291 13.311 1.00 62.47 286 GLU A CA 1
ATOM 5127 C C . GLU B 1 286 ? 34.726 71.317 12.731 1.00 62.15 286 GLU A C 1
ATOM 5128 O O . GLU B 1 286 ? 33.602 71.417 13.196 1.00 63.12 286 GLU A O 1
ATOM 5134 N N . GLY B 1 287 ? 35.123 72.007 11.667 1.00 60.53 287 GLY A N 1
ATOM 5135 C CA . GLY B 1 287 ? 34.221 72.879 10.911 1.00 60.09 287 GLY A CA 1
ATOM 5136 C C . GLY B 1 287 ? 32.940 72.278 10.359 1.00 61.39 287 GLY A C 1
ATOM 5137 O O . GLY B 1 287 ? 32.021 73.025 10.036 1.00 62.85 287 GLY A O 1
ATOM 5138 N N . LEU B 1 288 ? 32.862 70.953 10.233 1.00 61.33 288 LEU A N 1
ATOM 5139 C CA . LEU B 1 288 ? 31.620 70.292 9.792 1.00 62.53 288 LEU A CA 1
ATOM 5140 C C . LEU B 1 288 ? 30.493 70.392 10.829 1.00 61.68 288 LEU A C 1
ATOM 5141 O O . LEU B 1 288 ? 29.317 70.441 10.471 1.00 62.10 288 LEU A O 1
ATOM 5146 N N . ASN B 1 289 ? 30.875 70.457 12.104 1.00 59.98 289 ASN A N 1
ATOM 5147 C CA . ASN B 1 289 ? 29.947 70.572 13.229 1.00 58.83 289 ASN A CA 1
ATOM 5148 C C . ASN B 1 289 ? 29.763 72.005 13.699 1.00 56.58 289 ASN A C 1
ATOM 5149 O O . ASN B 1 289 ? 28.726 72.338 14.251 1.00 58.44 289 ASN A O 1
ATOM 5154 N N . ARG B 1 290 ? 30.776 72.846 13.503 1.00 53.58 290 ARG A N 1
ATOM 5155 C CA . ARG B 1 290 ? 30.835 74.149 14.132 1.00 51.43 290 ARG A CA 1
ATOM 5156 C C . ARG B 1 290 ? 30.596 75.295 13.192 1.00 49.76 290 ARG A C 1
ATOM 5157 O O . ARG B 1 290 ? 30.477 76.412 13.658 1.00 49.60 290 ARG A O 1
ATOM 5165 N N . LEU B 1 291 ? 30.522 75.042 11.887 1.00 49.47 291 LEU A N 1
ATOM 5166 C CA . LEU B 1 291 ? 30.211 76.090 10.894 1.00 49.41 291 LEU A CA 1
ATOM 5167 C C . LEU B 1 291 ? 28.931 75.714 10.175 1.00 50.66 291 LEU A C 1
ATOM 5168 O O . LEU B 1 291 ? 28.804 74.610 9.655 1.00 51.04 291 LEU A O 1
ATOM 5173 N N . LYS B 1 292 ? 27.963 76.613 10.201 1.00 52.26 292 LYS A N 1
ATOM 5174 C CA . LYS B 1 292 ? 26.798 76.521 9.320 1.00 54.85 292 LYS A CA 1
ATOM 5175 C C . LYS B 1 292 ? 26.629 77.875 8.660 1.00 55.35 292 LYS A C 1
ATOM 5176 O O . LYS B 1 292 ? 27.313 78.845 9.003 1.00 54.07 292 LYS A O 1
ATOM 5182 N N . ARG B 1 293 ? 25.792 77.893 7.643 1.00 57.28 293 ARG A N 1
ATOM 5183 C CA . ARG B 1 293 ? 25.510 79.118 6.912 1.00 57.84 293 ARG A CA 1
ATOM 5184 C C . ARG B 1 293 ? 24.103 79.509 7.328 1.00 58.92 293 ARG A C 1
ATOM 5185 O O . ARG B 1 293 ? 23.249 78.635 7.494 1.00 59.18 293 ARG A O 1
ATOM 5193 N N . ASP B 1 294 ? 23.871 80.804 7.525 1.00 59.47 294 ASP A N 1
ATOM 5194 C CA . ASP B 1 294 ? 22.521 81.273 7.800 1.00 61.69 294 ASP A CA 1
ATOM 5195 C C . ASP B 1 294 ? 21.651 81.096 6.552 1.00 61.18 294 ASP A C 1
ATOM 5196 O O . ASP B 1 294 ? 22.076 81.460 5.474 1.00 59.47 294 ASP A O 1
ATOM 5201 N N . PRO B 1 295 ? 20.430 80.553 6.697 1.00 61.61 295 PRO A N 1
ATOM 5202 C CA . PRO B 1 295 ? 19.569 80.435 5.508 1.00 62.08 295 PRO A CA 1
ATOM 5203 C C . PRO B 1 295 ? 18.948 81.754 4.986 1.00 61.85 295 PRO A C 1
ATOM 5204 O O . PRO B 1 295 ? 18.377 81.754 3.900 1.00 61.22 295 PRO A O 1
ATOM 5208 N N . ASN B 1 296 ? 19.037 82.839 5.762 1.00 61.96 296 ASN A N 1
ATOM 5209 C CA . ASN B 1 296 ? 18.419 84.132 5.435 1.00 63.50 296 ASN A CA 1
ATOM 5210 C C . ASN B 1 296 ? 19.446 85.173 5.025 1.00 63.61 296 ASN A C 1
ATOM 5211 O O . ASN B 1 296 ? 19.281 85.798 3.990 1.00 65.78 296 ASN A O 1
ATOM 5216 N N . ASN B 1 297 ? 20.459 85.374 5.869 1.00 62.25 297 ASN A N 1
ATOM 5217 C CA . ASN B 1 297 ? 21.632 86.210 5.583 1.00 61.56 297 ASN A CA 1
ATOM 5218 C C . ASN B 1 297 ? 22.575 85.637 4.541 1.00 61.46 297 ASN A C 1
ATOM 5219 O O . ASN B 1 297 ? 23.258 86.385 3.853 1.00 61.69 297 ASN A O 1
ATOM 5224 N N . PHE B 1 298 ? 22.683 84.309 4.521 1.00 61.19 298 PHE A N 1
ATOM 5225 C CA . PHE B 1 298 ? 23.800 83.585 3.913 1.00 59.40 298 PHE A CA 1
ATOM 5226 C C . PHE B 1 298 ? 25.135 83.933 4.547 1.00 57.80 298 PHE A C 1
ATOM 5227 O O . PHE B 1 298 ? 26.178 83.769 3.915 1.00 59.66 298 PHE A O 1
ATOM 5235 N N . SER B 1 299 ? 25.123 84.344 5.815 1.00 55.66 299 SER A N 1
ATOM 5236 C CA . SER B 1 299 ? 26.352 84.657 6.514 1.00 53.60 299 SER A CA 1
ATOM 5237 C C . SER B 1 299 ? 26.843 83.378 7.177 1.00 52.60 299 SER A C 1
ATOM 5238 O O . SER B 1 299 ? 26.049 82.496 7.504 1.00 53.05 299 SER A O 1
ATOM 5241 N N . LEU B 1 300 ? 28.169 83.265 7.312 1.00 51.13 300 LEU A N 1
ATOM 5242 C CA . LEU B 1 300 ? 28.802 82.085 7.872 1.00 49.42 300 LEU A CA 1
ATOM 5243 C C . LEU B 1 300 ? 28.887 82.309 9.372 1.00 49.35 300 LEU A C 1
ATOM 5244 O O . LEU B 1 300 ? 29.411 83.344 9.819 1.00 47.22 300 LEU A O 1
ATOM 5249 N N . ILE B 1 301 ? 28.385 81.336 10.140 1.00 49.81 301 ILE A N 1
ATOM 5250 C CA . ILE B 1 301 ? 28.323 81.432 11.590 1.00 50.44 301 ILE A CA 1
ATOM 5251 C C . ILE B 1 301 ? 29.126 80.303 12.260 1.00 49.61 301 ILE A C 1
ATOM 5252 O O . ILE B 1 301 ? 29.103 79.181 11.799 1.00 48.71 301 ILE A O 1
ATOM 5257 N N . LEU B 1 302 ? 29.832 80.640 13.340 1.00 49.96 302 LEU A N 1
ATOM 5258 C CA . LEU B 1 302 ? 30.659 79.710 14.104 1.00 50.15 302 LEU A CA 1
ATOM 5259 C C . LEU B 1 302 ? 30.024 79.495 15.465 1.00 51.18 302 LEU A C 1
ATOM 5260 O O . LEU B 1 302 ? 29.734 80.464 16.148 1.00 51.24 302 LEU A O 1
ATOM 5265 N N . ASP B 1 303 ? 29.844 78.233 15.857 1.00 53.50 303 ASP A N 1
ATOM 5266 C CA . ASP B 1 303 ? 29.166 77.840 17.112 1.00 56.55 303 ASP A CA 1
ATOM 5267 C C . ASP B 1 303 ? 27.813 78.528 17.342 1.00 57.82 303 ASP A C 1
ATOM 5268 O O . ASP B 1 303 ? 27.485 78.961 18.448 1.00 57.09 303 ASP A O 1
ATOM 5273 N N . ASP B 1 304 ? 27.046 78.678 16.272 1.00 60.25 304 ASP A N 1
ATOM 5274 C CA . ASP B 1 304 ? 25.738 79.347 16.320 1.00 60.96 304 ASP A CA 1
ATOM 5275 C C . ASP B 1 304 ? 25.726 80.778 16.907 1.00 60.11 304 ASP A C 1
ATOM 5276 O O . ASP B 1 304 ? 24.661 81.368 16.999 1.00 62.24 304 ASP A O 1
ATOM 5281 N N . LYS B 1 305 ? 26.888 81.346 17.233 1.00 57.77 305 LYS A N 1
ATOM 5282 C CA . LYS B 1 305 ? 26.978 82.625 17.950 1.00 57.30 305 LYS A CA 1
ATOM 5283 C C . LYS B 1 305 ? 27.821 83.724 17.248 1.00 55.51 305 LYS A C 1
ATOM 5284 O O . LYS B 1 305 ? 27.508 84.908 17.371 1.00 55.13 305 LYS A O 1
ATOM 5290 N N . PHE B 1 306 ? 28.878 83.346 16.530 1.00 53.32 306 PHE A N 1
ATOM 5291 C CA . PHE B 1 306 ? 29.832 84.311 16.000 1.00 51.49 306 PHE A CA 1
ATOM 5292 C C . PHE B 1 306 ? 29.747 84.422 14.501 1.00 50.39 306 PHE A C 1
ATOM 5293 O O . PHE B 1 306 ? 29.880 83.418 13.801 1.00 50.41 306 PHE A O 1
ATOM 5301 N N . VAL B 1 307 ? 29.546 85.648 14.020 1.00 48.73 307 VAL A N 1
ATOM 5302 C CA . VAL B 1 307 ? 29.595 85.914 12.595 1.00 47.58 307 VAL A CA 1
ATOM 5303 C C . VAL B 1 307 ? 31.071 85.927 12.187 1.00 46.27 307 VAL A C 1
ATOM 5304 O O . VAL B 1 307 ? 31.929 86.358 12.927 1.00 45.63 307 VAL A O 1
ATOM 5308 N N . VAL B 1 308 ? 31.367 85.378 11.022 1.00 45.98 308 VAL A N 1
ATOM 5309 C CA . VAL B 1 308 ? 32.728 85.273 10.533 1.00 44.29 308 VAL A CA 1
ATOM 5310 C C . VAL B 1 308 ? 32.839 86.264 9.394 1.00 45.19 308 VAL A C 1
ATOM 5311 O O . VAL B 1 308 ? 32.127 86.143 8.391 1.00 45.01 308 VAL A O 1
ATOM 5315 N N . ALA B 1 309 ? 33.718 87.250 9.570 1.00 45.97 309 ALA A N 1
ATOM 5316 C CA . ALA B 1 309 ? 33.947 88.303 8.572 1.00 46.40 309 ALA A CA 1
ATOM 5317 C C . ALA B 1 309 ? 34.888 87.838 7.449 1.00 46.16 309 ALA A C 1
ATOM 5318 O O . ALA B 1 309 ? 34.663 88.155 6.284 1.00 46.56 309 ALA A O 1
ATOM 5320 N N . VAL B 1 310 ? 35.940 87.108 7.821 1.00 46.02 310 VAL A N 1
ATOM 5321 C CA . VAL B 1 310 ? 36.982 86.663 6.907 1.00 45.14 310 VAL A CA 1
ATOM 5322 C C . VAL B 1 310 ? 37.259 85.193 7.150 1.00 44.01 310 VAL A C 1
ATOM 5323 O O . VAL B 1 310 ? 37.459 84.799 8.280 1.00 43.17 310 VAL A O 1
ATOM 5327 N N . VAL B 1 311 ? 37.286 84.389 6.104 1.00 44.69 311 VAL A N 1
ATOM 5328 C CA . VAL B 1 311 ? 37.785 83.024 6.216 1.00 46.23 311 VAL A CA 1
ATOM 5329 C C . VAL B 1 311 ? 39.191 82.951 5.629 1.00 47.28 311 VAL A C 1
ATOM 5330 O O . VAL B 1 311 ? 39.380 82.967 4.420 1.00 46.36 311 VAL A O 1
ATOM 5334 N N . PHE B 1 312 ? 40.175 82.882 6.510 1.00 49.06 312 PHE A N 1
ATOM 5335 C CA . PHE B 1 312 ? 41.544 82.762 6.098 1.00 51.37 312 PHE A CA 1
ATOM 5336 C C . PHE B 1 312 ? 41.837 81.262 5.884 1.00 53.29 312 PHE A C 1
ATOM 5337 O O . PHE B 1 312 ? 41.962 80.504 6.837 1.00 49.72 312 PHE A O 1
ATOM 5345 N N . ASP B 1 313 ? 41.842 80.847 4.615 1.00 58.46 313 ASP A N 1
ATOM 5346 C CA . ASP B 1 313 ? 42.135 79.457 4.203 1.00 62.93 313 ASP A CA 1
ATOM 5347 C C . ASP B 1 313 ? 43.643 79.137 4.344 1.00 59.81 313 ASP A C 1
ATOM 5348 O O . ASP B 1 313 ? 44.492 79.769 3.700 1.00 57.39 313 ASP A O 1
ATOM 5353 N N . ARG B 1 314 ? 43.951 78.155 5.182 1.00 56.15 314 ARG A N 1
ATOM 5354 C CA . ARG B 1 314 ? 45.309 77.668 5.355 1.00 54.55 314 ARG A CA 1
ATOM 5355 C C . ARG B 1 314 ? 45.293 76.158 5.131 1.00 53.68 314 ARG A C 1
ATOM 5356 O O . ARG B 1 314 ? 45.820 75.385 5.922 1.00 50.61 314 ARG A O 1
ATOM 5364 N N . LEU B 1 315 ? 44.672 75.777 4.016 1.00 57.35 315 LEU A N 1
ATOM 5365 C CA . LEU B 1 315 ? 44.494 74.385 3.591 1.00 60.42 315 LEU A CA 1
ATOM 5366 C C . LEU B 1 315 ? 43.579 73.604 4.564 1.00 62.72 315 LEU A C 1
ATOM 5367 O O . LEU B 1 315 ? 42.337 73.629 4.455 1.00 63.85 315 LEU A O 1
ATOM 5372 N N . MET B 1 324 ? 35.321 69.759 1.809 1.00 70.42 324 MET A N 1
ATOM 5373 C CA . MET B 1 324 ? 35.258 70.231 0.415 1.00 75.07 324 MET A CA 1
ATOM 5374 C C . MET B 1 324 ? 33.871 70.747 0.010 1.00 74.97 324 MET A C 1
ATOM 5375 O O . MET B 1 324 ? 33.783 71.791 -0.643 1.00 74.39 324 MET A O 1
ATOM 5380 N N . ASP B 1 325 ? 32.811 70.004 0.353 1.00 73.94 325 ASP A N 1
ATOM 5381 C CA . ASP B 1 325 ? 31.433 70.528 0.300 1.00 73.52 325 ASP A CA 1
ATOM 5382 C C . ASP B 1 325 ? 31.296 71.748 1.205 1.00 71.21 325 ASP A C 1
ATOM 5383 O O . ASP B 1 325 ? 30.703 72.764 0.822 1.00 69.03 325 ASP A O 1
ATOM 5388 N N . LEU B 1 326 ? 31.845 71.608 2.409 1.00 70.58 326 LEU A N 1
ATOM 5389 C CA . LEU B 1 326 ? 31.978 72.709 3.362 1.00 69.61 326 LEU A CA 1
ATOM 5390 C C . LEU B 1 326 ? 32.701 73.904 2.750 1.00 69.24 326 LEU A C 1
ATOM 5391 O O . LEU B 1 326 ? 32.240 75.037 2.896 1.00 66.67 326 LEU A O 1
ATOM 5396 N N . ASN B 1 327 ? 33.836 73.642 2.086 1.00 72.02 327 ASN A N 1
ATOM 5397 C CA . ASN B 1 327 ? 34.618 74.698 1.399 1.00 72.43 327 ASN A CA 1
ATOM 5398 C C . ASN B 1 327 ? 33.791 75.577 0.448 1.00 70.71 327 ASN A C 1
ATOM 5399 O O . ASN B 1 327 ? 34.009 76.779 0.385 1.00 69.94 327 ASN A O 1
ATOM 5404 N N . PHE B 1 328 ? 32.849 74.985 -0.276 1.00 70.97 328 PHE A N 1
ATOM 5405 C CA . PHE B 1 328 ? 32.019 75.751 -1.212 1.00 71.76 328 PHE A CA 1
ATOM 5406 C C . PHE B 1 328 ? 30.764 76.309 -0.547 1.00 70.34 328 PHE A C 1
ATOM 5407 O O . PHE B 1 328 ? 30.257 77.342 -0.983 1.00 70.04 328 PHE A O 1
ATOM 5415 N N . VAL B 1 329 ? 30.291 75.657 0.519 1.00 69.29 329 VAL A N 1
ATOM 5416 C CA . VAL B 1 329 ? 29.328 76.278 1.444 1.00 69.54 329 VAL A CA 1
ATOM 5417 C C . VAL B 1 329 ? 29.923 77.558 2.073 1.00 67.99 329 VAL A C 1
ATOM 5418 O O . VAL B 1 329 ? 29.235 78.568 2.178 1.00 69.45 329 VAL A O 1
ATOM 5422 N N . ILE B 1 330 ? 31.193 77.518 2.472 1.00 65.60 330 ILE A N 1
ATOM 5423 C CA . ILE B 1 330 ? 31.909 78.730 2.894 1.00 63.93 330 ILE A CA 1
ATOM 5424 C C . ILE B 1 330 ? 32.062 79.730 1.733 1.00 63.13 330 ILE A C 1
ATOM 5425 O O . ILE B 1 330 ? 31.893 80.933 1.920 1.00 63.15 330 ILE A O 1
ATOM 5430 N N . ASP B 1 331 ? 32.412 79.228 0.553 1.00 63.77 331 ASP A N 1
ATOM 5431 C CA . ASP B 1 331 ? 32.658 80.080 -0.617 1.00 64.13 331 ASP A CA 1
ATOM 5432 C C . ASP B 1 331 ? 31.414 80.841 -1.077 1.00 63.66 331 ASP A C 1
ATOM 5433 O O . ASP B 1 331 ? 31.527 81.980 -1.521 1.00 62.76 331 ASP A O 1
ATOM 5438 N N . HIS B 1 332 ? 30.240 80.213 -0.957 1.00 64.53 332 HIS A N 1
ATOM 5439 C CA . HIS B 1 332 ? 28.953 80.839 -1.292 1.00 65.10 332 HIS A CA 1
ATOM 5440 C C . HIS B 1 332 ? 28.289 81.339 0.011 1.00 63.12 332 HIS A C 1
ATOM 5441 O O . HIS B 1 332 ? 27.273 80.829 0.467 1.00 63.62 332 HIS A O 1
ATOM 5448 N N . SER B 1 333 ? 28.910 82.340 0.611 1.00 60.40 333 SER A N 1
ATOM 5449 C CA . SER B 1 333 ? 28.437 82.939 1.859 1.00 59.20 333 SER A CA 1
ATOM 5450 C C . SER B 1 333 ? 28.998 84.344 1.919 1.00 57.75 333 SER A C 1
ATOM 5451 O O . SER B 1 333 ? 29.861 84.678 1.118 1.00 58.77 333 SER A O 1
ATOM 5454 N N . THR B 1 334 ? 28.571 85.143 2.885 1.00 55.61 334 THR A N 1
ATOM 5455 C CA . THR B 1 334 ? 28.991 86.537 2.912 1.00 54.64 334 THR A CA 1
ATOM 5456 C C . THR B 1 334 ? 30.403 86.780 3.467 1.00 53.36 334 THR A C 1
ATOM 5457 O O . THR B 1 334 ? 30.895 87.896 3.397 1.00 54.38 334 THR A O 1
ATOM 5461 N N . ALA B 1 335 ? 31.065 85.760 4.003 1.00 52.43 335 ALA A N 1
ATOM 5462 C CA . ALA B 1 335 ? 32.419 85.941 4.532 1.00 51.53 335 ALA A CA 1
ATOM 5463 C C . ALA B 1 335 ? 33.381 86.289 3.395 1.00 51.19 335 ALA A C 1
ATOM 5464 O O . ALA B 1 335 ? 33.219 85.812 2.265 1.00 53.33 335 ALA A O 1
ATOM 5466 N N . ILE B 1 336 ? 34.365 87.131 3.688 1.00 48.71 336 ILE A N 1
ATOM 5467 C CA . ILE B 1 336 ? 35.404 87.421 2.728 1.00 47.97 336 ILE A CA 1
ATOM 5468 C C . ILE B 1 336 ? 36.317 86.204 2.663 1.00 48.14 336 ILE A C 1
ATOM 5469 O O . ILE B 1 336 ? 36.717 85.707 3.683 1.00 48.08 336 ILE A O 1
ATOM 5474 N N . LYS B 1 337 ? 36.592 85.715 1.458 1.00 50.84 337 LYS A N 1
ATOM 5475 C CA . LYS B 1 337 ? 37.496 84.574 1.228 1.00 51.87 337 LYS A CA 1
ATOM 5476 C C . LYS B 1 337 ? 38.869 85.088 0.802 1.00 52.26 337 LYS A C 1
ATOM 5477 O O . LYS B 1 337 ? 38.998 86.229 0.370 1.00 51.27 337 LYS A O 1
ATOM 5483 N N . THR B 1 338 ? 39.878 84.219 0.910 1.00 53.26 338 THR A N 1
ATOM 5484 C CA . THR B 1 338 ? 41.299 84.618 0.871 1.00 53.54 338 THR A CA 1
ATOM 5485 C C . THR B 1 338 ? 42.181 83.652 0.048 1.00 53.15 338 THR A C 1
ATOM 5486 O O . THR B 1 338 ? 43.049 82.992 0.619 1.00 56.61 338 THR A O 1
ATOM 5490 N N . PRO B 1 339 ? 41.978 83.518 -1.260 1.00 51.30 339 PRO A N 1
ATOM 5491 C CA . PRO B 1 339 ? 40.949 84.199 -2.006 1.00 51.54 339 PRO A CA 1
ATOM 5492 C C . PRO B 1 339 ? 39.831 83.217 -2.322 1.00 49.77 339 PRO A C 1
ATOM 5493 O O . PRO B 1 339 ? 39.950 82.034 -2.016 1.00 47.18 339 PRO A O 1
ATOM 5497 N N . PRO B 1 340 ? 38.763 83.692 -2.963 1.00 49.80 340 PRO A N 1
ATOM 5498 C CA . PRO B 1 340 ? 37.734 82.729 -3.333 1.00 51.48 340 PRO A CA 1
ATOM 5499 C C . PRO B 1 340 ? 38.226 81.698 -4.354 1.00 52.68 340 PRO A C 1
ATOM 5500 O O . PRO B 1 340 ? 39.242 81.896 -4.991 1.00 51.14 340 PRO A O 1
ATOM 5504 N N . TYR B 1 341 ? 37.480 80.613 -4.504 1.00 56.61 341 TYR A N 1
ATOM 5505 C CA . TYR B 1 341 ? 37.907 79.480 -5.329 1.00 59.23 341 TYR A CA 1
ATOM 5506 C C . TYR B 1 341 ? 38.201 79.809 -6.786 1.00 59.60 341 TYR A C 1
ATOM 5507 O O . TYR B 1 341 ? 39.093 79.196 -7.366 1.00 60.76 341 TYR A O 1
ATOM 5516 N N . ILE B 1 342 ? 37.485 80.775 -7.366 1.00 59.54 342 ILE A N 1
ATOM 5517 C CA . ILE B 1 342 ? 37.734 81.225 -8.759 1.00 59.08 342 ILE A CA 1
ATOM 5518 C C . ILE B 1 342 ? 39.211 81.502 -9.061 1.00 57.32 342 ILE A C 1
ATOM 5519 O O . ILE B 1 342 ? 39.668 81.288 -10.189 1.00 56.05 342 ILE A O 1
ATOM 5524 N N . PHE B 1 343 ? 39.951 81.943 -8.044 1.00 56.10 343 PHE A N 1
ATOM 5525 C CA . PHE B 1 343 ? 41.372 82.261 -8.201 1.00 55.27 343 PHE A CA 1
ATOM 5526 C C . PHE B 1 343 ? 42.228 81.029 -8.427 1.00 55.08 343 PHE A C 1
ATOM 5527 O O . PHE B 1 343 ? 43.276 81.136 -9.058 1.00 55.14 343 PHE A O 1
ATOM 5535 N N . ALA B 1 344 ? 41.788 79.880 -7.922 1.00 55.05 344 ALA A N 1
ATOM 5536 C CA . ALA B 1 344 ? 42.464 78.610 -8.206 1.00 57.28 344 ALA A CA 1
ATOM 5537 C C . ALA B 1 344 ? 42.461 78.276 -9.703 1.00 59.43 344 ALA A C 1
ATOM 5538 O O . ALA B 1 344 ? 43.428 77.692 -10.204 1.00 61.54 344 ALA A O 1
ATOM 5540 N N . LEU B 1 345 ? 41.376 78.633 -10.397 1.00 59.24 345 LEU A N 1
ATOM 5541 C CA . LEU B 1 345 ? 41.295 78.482 -11.847 1.00 59.73 345 LEU A CA 1
ATOM 5542 C C . LEU B 1 345 ? 42.242 79.464 -12.596 1.00 58.71 345 LEU A C 1
ATOM 5543 O O . LEU B 1 345 ? 42.861 79.106 -13.597 1.00 57.68 345 LEU A O 1
ATOM 5548 N N . SER B 1 346 ? 42.381 80.688 -12.096 1.00 57.47 346 SER A N 1
ATOM 5549 C CA . SER B 1 346 ? 43.275 81.665 -12.724 1.00 57.39 346 SER A CA 1
ATOM 5550 C C . SER B 1 346 ? 44.760 81.481 -12.382 1.00 55.80 346 SER A C 1
ATOM 5551 O O . SER B 1 346 ? 45.595 82.246 -12.858 1.00 55.63 346 SER A O 1
ATOM 5554 N N . HIS B 1 347 ? 45.100 80.500 -11.552 1.00 54.75 347 HIS A N 1
ATOM 5555 C CA . HIS B 1 347 ? 46.506 80.244 -11.198 1.00 53.61 347 HIS A CA 1
ATOM 5556 C C . HIS B 1 347 ? 46.981 78.855 -11.597 1.00 53.28 347 HIS A C 1
ATOM 5557 O O . HIS B 1 347 ? 48.036 78.407 -11.177 1.00 51.17 347 HIS A O 1
ATOM 5564 N N . THR B 1 348 ? 46.228 78.179 -12.448 1.00 55.21 348 THR A N 1
ATOM 5565 C CA . THR B 1 348 ? 46.763 76.983 -13.062 1.00 56.62 348 THR A CA 1
ATOM 5566 C C . THR B 1 348 ? 47.988 77.372 -13.875 1.00 57.14 348 THR A C 1
ATOM 5567 O O . THR B 1 348 ? 48.181 78.532 -14.264 1.00 56.71 348 THR A O 1
ATOM 5571 N N . LYS B 1 349 ? 48.817 76.378 -14.120 1.00 59.28 349 LYS A N 1
ATOM 5572 C CA . LYS B 1 349 ? 50.005 76.556 -14.929 1.00 60.32 349 LYS A CA 1
ATOM 5573 C C . LYS B 1 349 ? 49.624 76.711 -16.400 1.00 59.22 349 LYS A C 1
ATOM 5574 O O . LYS B 1 349 ? 50.350 77.310 -17.164 1.00 59.44 349 LYS A O 1
ATOM 5580 N N . ARG B 1 350 ? 48.488 76.136 -16.777 1.00 58.57 350 ARG A N 1
ATOM 5581 C CA . ARG B 1 350 ? 47.869 76.350 -18.071 1.00 59.09 350 ARG A CA 1
ATOM 5582 C C . ARG B 1 350 ? 47.662 77.833 -18.351 1.00 57.08 350 ARG A C 1
ATOM 5583 O O . ARG B 1 350 ? 47.982 78.322 -19.421 1.00 58.78 350 ARG A O 1
ATOM 5591 N N . MET B 1 351 ? 47.135 78.535 -17.369 1.00 55.55 351 MET A N 1
ATOM 5592 C CA . MET B 1 351 ? 46.796 79.940 -17.480 1.00 56.20 351 MET A CA 1
ATOM 5593 C C . MET B 1 351 ? 48.025 80.795 -17.564 1.00 56.65 351 MET A C 1
ATOM 5594 O O . MET B 1 351 ? 48.056 81.779 -18.282 1.00 57.00 351 MET A O 1
ATOM 5599 N N . GLN B 1 352 ? 49.034 80.422 -16.794 1.00 57.11 352 GLN A N 1
ATOM 5600 C CA . GLN B 1 352 ? 50.298 81.129 -16.804 1.00 57.34 352 GLN A CA 1
ATOM 5601 C C . GLN B 1 352 ? 50.932 81.002 -18.184 1.00 58.90 352 GLN A C 1
ATOM 5602 O O . GLN B 1 352 ? 51.464 81.971 -18.728 1.00 60.61 352 GLN A O 1
ATOM 5608 N N . GLN B 1 353 ? 50.839 79.804 -18.751 1.00 59.30 353 GLN A N 1
ATOM 5609 C CA . GLN B 1 353 ? 51.294 79.542 -20.108 1.00 60.42 353 GLN A CA 1
ATOM 5610 C C . GLN B 1 353 ? 50.444 80.285 -21.129 1.00 60.42 353 GLN A C 1
ATOM 5611 O O . GLN B 1 353 ? 50.978 80.810 -22.097 1.00 60.30 353 GLN A O 1
ATOM 5617 N N . VAL B 1 354 ? 49.133 80.347 -20.902 1.00 60.83 354 VAL A N 1
ATOM 5618 C CA . VAL B 1 354 ? 48.236 81.126 -21.781 1.00 61.76 354 VAL A CA 1
ATOM 5619 C C . VAL B 1 354 ? 48.566 82.624 -21.776 1.00 60.74 354 VAL A C 1
ATOM 5620 O O . VAL B 1 354 ? 48.442 83.261 -22.807 1.00 61.66 354 VAL A O 1
ATOM 5624 N N . PHE B 1 355 ? 49.014 83.178 -20.650 1.00 59.58 355 PHE A N 1
ATOM 5625 C CA . PHE B 1 355 ? 49.388 84.604 -20.608 1.00 59.93 355 PHE A CA 1
ATOM 5626 C C . PHE B 1 355 ? 50.648 84.955 -21.406 1.00 60.95 355 PHE A C 1
ATOM 5627 O O . PHE B 1 355 ? 50.886 86.135 -21.641 1.00 61.34 355 PHE A O 1
ATOM 5635 N N . THR B 1 356 ? 51.446 83.954 -21.800 1.00 61.87 356 THR A N 1
ATOM 5636 C CA . THR B 1 356 ? 52.635 84.164 -22.643 1.00 63.06 356 THR A CA 1
ATOM 5637 C C . THR B 1 356 ? 52.336 84.288 -24.132 1.00 64.90 356 THR A C 1
ATOM 5638 O O . THR B 1 356 ? 53.207 84.675 -24.889 1.00 65.37 356 THR A O 1
ATOM 5642 N N . LYS B 1 357 ? 51.121 83.950 -24.538 1.00 67.71 357 LYS A N 1
ATOM 5643 C CA . LYS B 1 357 ? 50.659 84.161 -25.909 1.00 72.84 357 LYS A CA 1
ATOM 5644 C C . LYS B 1 357 ? 50.390 85.652 -26.161 1.00 75.58 357 LYS A C 1
ATOM 5645 O O . LYS B 1 357 ? 49.981 86.361 -25.233 1.00 74.63 357 LYS A O 1
ATOM 5651 N N . PRO B 1 358 ? 50.599 86.123 -27.412 1.00 78.54 358 PRO A N 1
ATOM 5652 C CA . PRO B 1 358 ? 50.395 87.545 -27.770 1.00 80.36 358 PRO A CA 1
ATOM 5653 C C . PRO B 1 358 ? 48.985 88.081 -27.471 1.00 81.14 358 PRO A C 1
ATOM 5654 O O . PRO B 1 358 ? 48.002 87.361 -27.671 1.00 83.89 358 PRO A O 1
ATOM 5658 N N . GLY B 1 359 ? 48.901 89.320 -26.976 1.00 80.15 359 GLY A N 1
ATOM 5659 C CA . GLY B 1 359 ? 47.618 89.974 -26.654 1.00 78.99 359 GLY A CA 1
ATOM 5660 C C . GLY B 1 359 ? 46.981 89.644 -25.301 1.00 76.94 359 GLY A C 1
ATOM 5661 O O . GLY B 1 359 ? 46.240 90.461 -24.751 1.00 75.70 359 GLY A O 1
ATOM 5662 N N . MET B 1 360 ? 47.276 88.471 -24.749 1.00 75.46 360 MET A N 1
ATOM 5663 C CA . MET B 1 360 ? 46.550 87.964 -23.595 1.00 74.91 360 MET A CA 1
ATOM 5664 C C . MET B 1 360 ? 46.763 88.765 -22.309 1.00 73.04 360 MET A C 1
ATOM 5665 O O . MET B 1 360 ? 45.874 88.800 -21.464 1.00 71.87 360 MET A O 1
ATOM 5670 N N . VAL B 1 361 ? 47.932 89.392 -22.155 1.00 71.98 361 VAL A N 1
ATOM 5671 C CA . VAL B 1 361 ? 48.182 90.329 -21.044 1.00 69.96 361 VAL A CA 1
ATOM 5672 C C . VAL B 1 361 ? 47.562 91.688 -21.360 1.00 71.01 361 VAL A C 1
ATOM 5673 O O . VAL B 1 361 ? 46.876 92.277 -20.536 1.00 70.03 361 VAL A O 1
ATOM 5677 N N . GLU B 1 362 ? 47.800 92.164 -22.576 1.00 73.73 362 GLU A N 1
ATOM 5678 C CA . GLU B 1 362 ? 47.373 93.501 -23.021 1.00 74.87 362 GLU A CA 1
ATOM 5679 C C . GLU B 1 362 ? 45.866 93.721 -22.810 1.00 73.86 362 GLU A C 1
ATOM 5680 O O . GLU B 1 362 ? 45.431 94.834 -22.499 1.00 73.31 362 GLU A O 1
ATOM 5686 N N . LYS B 1 363 ? 45.106 92.631 -22.946 1.00 72.62 363 LYS A N 1
ATOM 5687 C CA . LYS B 1 363 ? 43.649 92.578 -22.751 1.00 71.52 363 LYS A CA 1
ATOM 5688 C C . LYS B 1 363 ? 43.168 93.185 -21.426 1.00 70.03 363 LYS A C 1
ATOM 5689 O O . LYS B 1 363 ? 42.103 93.785 -21.387 1.00 71.89 363 LYS A O 1
ATOM 5695 N N . PHE B 1 364 ? 43.940 93.035 -20.352 1.00 67.32 364 PHE A N 1
ATOM 5696 C CA . PHE B 1 364 ? 43.551 93.522 -19.024 1.00 65.01 364 PHE A CA 1
ATOM 5697 C C . PHE B 1 364 ? 44.172 94.868 -18.610 1.00 64.05 364 PHE A C 1
ATOM 5698 O O . PHE B 1 364 ? 44.106 95.225 -17.426 1.00 61.87 364 PHE A O 1
ATOM 5706 N N . PHE B 1 365 ? 44.726 95.615 -19.575 1.00 64.89 365 PHE A N 1
ATOM 5707 C CA . PHE B 1 365 ? 45.491 96.854 -19.308 1.00 66.24 365 PHE A CA 1
ATOM 5708 C C . PHE B 1 365 ? 45.306 97.978 -20.367 1.00 68.44 365 PHE A C 1
ATOM 5709 O O . PHE B 1 365 ? 44.581 97.855 -21.362 1.00 69.57 365 PHE A O 1
ATOM 5717 N N . HIS B 1 372 ? 54.450 101.087 -18.822 1.00 76.21 372 HIS A N 1
ATOM 5718 C CA . HIS B 1 372 ? 53.175 100.407 -18.729 1.00 76.08 372 HIS A CA 1
ATOM 5719 C C . HIS B 1 372 ? 53.403 99.073 -18.042 1.00 72.67 372 HIS A C 1
ATOM 5720 O O . HIS B 1 372 ? 54.444 98.454 -18.182 1.00 70.98 372 HIS A O 1
ATOM 5727 N N . MET B 1 373 ? 52.404 98.677 -17.282 1.00 70.66 373 MET A N 1
ATOM 5728 C CA . MET B 1 373 ? 52.359 97.456 -16.528 1.00 68.78 373 MET A CA 1
ATOM 5729 C C . MET B 1 373 ? 52.450 96.208 -17.419 1.00 67.97 373 MET A C 1
ATOM 5730 O O . MET B 1 373 ? 53.107 95.235 -17.057 1.00 66.27 373 MET A O 1
ATOM 5735 N N . ALA B 1 374 ? 51.805 96.238 -18.581 1.00 68.86 374 ALA A N 1
ATOM 5736 C CA . ALA B 1 374 ? 51.837 95.101 -19.507 1.00 69.09 374 ALA A CA 1
ATOM 5737 C C . ALA B 1 374 ? 53.241 94.753 -20.021 1.00 69.21 374 ALA A C 1
ATOM 5738 O O . ALA B 1 374 ? 53.567 93.573 -20.114 1.00 69.34 374 ALA A O 1
ATOM 5740 N N . GLU B 1 375 ? 54.060 95.758 -20.348 1.00 70.46 375 GLU A N 1
ATOM 5741 C CA . GLU B 1 375 ? 55.419 95.517 -20.893 1.00 70.54 375 GLU A CA 1
ATOM 5742 C C . GLU B 1 375 ? 56.365 94.979 -19.820 1.00 67.79 375 GLU A C 1
ATOM 5743 O O . GLU B 1 375 ? 57.126 94.046 -20.066 1.00 68.04 375 GLU A O 1
ATOM 5749 N N . ALA B 1 376 ? 56.302 95.582 -18.634 1.00 66.01 376 ALA A N 1
ATOM 5750 C CA . ALA B 1 376 ? 56.966 95.071 -17.430 1.00 63.59 376 ALA A CA 1
ATOM 5751 C C . ALA B 1 376 ? 56.707 93.588 -17.207 1.00 61.89 376 ALA A C 1
ATOM 5752 O O . ALA B 1 376 ? 57.636 92.846 -16.917 1.00 61.48 376 ALA A O 1
ATOM 5754 N N . ILE B 1 377 ? 55.444 93.183 -17.329 1.00 61.22 377 ILE A N 1
ATOM 5755 C CA . ILE B 1 377 ? 55.054 91.770 -17.255 1.00 60.14 377 ILE A CA 1
ATOM 5756 C C . ILE B 1 377 ? 55.646 90.933 -18.396 1.00 61.18 377 ILE A C 1
ATOM 5757 O O . ILE B 1 377 ? 56.118 89.822 -18.147 1.00 60.32 377 ILE A O 1
ATOM 5762 N N . ARG B 1 378 ? 55.620 91.441 -19.631 1.00 61.86 378 ARG A N 1
ATOM 5763 C CA . ARG B 1 378 ? 56.176 90.688 -20.746 1.00 61.85 378 ARG A CA 1
ATOM 5764 C C . ARG B 1 378 ? 57.665 90.420 -20.564 1.00 61.60 378 ARG A C 1
ATOM 5765 O O . ARG B 1 378 ? 58.117 89.340 -20.913 1.00 62.52 378 ARG A O 1
ATOM 5773 N N . LYS B 1 379 ? 58.409 91.379 -20.013 1.00 61.56 379 LYS A N 1
ATOM 5774 C CA . LYS B 1 379 ? 59.861 91.213 -19.748 1.00 62.47 379 LYS A CA 1
ATOM 5775 C C . LYS B 1 379 ? 60.237 89.965 -18.918 1.00 60.80 379 LYS A C 1
ATOM 5776 O O . LYS B 1 379 ? 61.260 89.336 -19.187 1.00 61.23 379 LYS A O 1
ATOM 5782 N N . VAL B 1 380 ? 59.410 89.616 -17.930 1.00 59.03 380 VAL A N 1
ATOM 5783 C CA . VAL B 1 380 ? 59.673 88.472 -17.031 1.00 57.93 380 VAL A CA 1
ATOM 5784 C C . VAL B 1 380 ? 59.074 87.115 -17.458 1.00 58.93 380 VAL A C 1
ATOM 5785 O O . VAL B 1 380 ? 59.372 86.091 -16.827 1.00 56.94 380 VAL A O 1
ATOM 5789 N N . GLN B 1 381 ? 58.235 87.109 -18.498 1.00 61.92 381 GLN A N 1
ATOM 5790 C CA . GLN B 1 381 ? 57.592 85.875 -18.973 1.00 65.04 381 GLN A CA 1
ATOM 5791 C C . GLN B 1 381 ? 58.577 84.967 -19.689 1.00 68.56 381 GLN A C 1
ATOM 5792 O O . GLN B 1 381 ? 59.616 85.430 -20.148 1.00 72.17 381 GLN A O 1
ATOM 5798 N N . THR B 1 382 ? 58.246 83.679 -19.782 1.00 70.89 382 THR A N 1
ATOM 5799 C CA . THR B 1 382 ? 59.034 82.732 -20.573 1.00 73.26 382 THR A CA 1
ATOM 5800 C C . THR B 1 382 ? 58.106 82.087 -21.574 1.00 74.84 382 THR A C 1
ATOM 5801 O O . THR B 1 382 ? 57.207 81.354 -21.173 1.00 76.02 382 THR A O 1
ATOM 5805 N N . LYS B 1 383 ? 58.315 82.353 -22.864 1.00 76.97 383 LYS A N 1
ATOM 5806 C CA . LYS B 1 383 ? 57.426 81.831 -23.902 1.00 79.43 383 LYS A CA 1
ATOM 5807 C C . LYS B 1 383 ? 57.217 80.336 -23.654 1.00 77.96 383 LYS A C 1
ATOM 5808 O O . LYS B 1 383 ? 58.188 79.592 -23.479 1.00 76.28 383 LYS A O 1
ATOM 5814 N N . GLY B 1 384 ? 55.949 79.930 -23.592 1.00 78.50 384 GLY A N 1
ATOM 5815 C CA . GLY B 1 384 ? 55.563 78.528 -23.404 1.00 77.72 384 GLY A CA 1
ATOM 5816 C C . GLY B 1 384 ? 54.523 78.106 -24.422 1.00 77.91 384 GLY A C 1
ATOM 5817 O O . GLY B 1 384 ? 53.442 78.704 -24.478 1.00 78.06 384 GLY A O 1
ATOM 5818 N N . TRP B 1 385 ? 54.844 77.077 -25.215 1.00 78.47 385 TRP A N 1
ATOM 5819 C CA . TRP B 1 385 ? 54.011 76.668 -26.365 1.00 78.32 385 TRP A CA 1
ATOM 5820 C C . TRP B 1 385 ? 53.223 75.406 -26.069 1.00 76.29 385 TRP A C 1
ATOM 5821 O O . TRP B 1 385 ? 53.786 74.408 -25.587 1.00 74.75 385 TRP A O 1
ATOM 5832 N N . ALA B 1 386 ? 51.932 75.438 -26.396 1.00 74.59 386 ALA A N 1
ATOM 5833 C CA . ALA B 1 386 ? 51.059 74.300 -26.135 1.00 73.26 386 ALA A CA 1
ATOM 5834 C C . ALA B 1 386 ? 51.291 73.177 -27.139 1.00 72.81 386 ALA A C 1
ATOM 5835 O O . ALA B 1 386 ? 51.960 73.362 -28.154 1.00 70.57 386 ALA A O 1
ATOM 5837 N N . ILE B 1 387 ? 50.748 72.010 -26.808 1.00 72.55 387 ILE A N 1
ATOM 5838 C CA . ILE B 1 387 ? 50.546 70.929 -27.771 1.00 74.57 387 ILE A CA 1
ATOM 5839 C C . ILE B 1 387 ? 49.050 70.558 -27.728 1.00 73.88 387 ILE A C 1
ATOM 5840 O O . ILE B 1 387 ? 48.529 69.821 -28.553 1.00 74.43 387 ILE A O 1
ATOM 5845 N N . PRO B 1 405 ? 67.145 69.871 -28.009 1.00 75.14 405 PRO A N 1
ATOM 5846 C CA . PRO B 1 405 ? 66.246 69.469 -26.923 1.00 73.84 405 PRO A CA 1
ATOM 5847 C C . PRO B 1 405 ? 66.736 69.784 -25.523 1.00 72.88 405 PRO A C 1
ATOM 5848 O O . PRO B 1 405 ? 65.916 69.767 -24.605 1.00 74.33 405 PRO A O 1
ATOM 5852 N N . HIS B 1 406 ? 68.027 70.083 -25.352 1.00 72.75 406 HIS A N 1
ATOM 5853 C CA . HIS B 1 406 ? 68.548 70.499 -24.047 1.00 72.31 406 HIS A CA 1
ATOM 5854 C C . HIS B 1 406 ? 68.185 71.962 -23.744 1.00 71.23 406 HIS A C 1
ATOM 5855 O O . HIS B 1 406 ? 68.338 72.403 -22.621 1.00 69.07 406 HIS A O 1
ATOM 5862 N N . ARG B 1 407 ? 67.719 72.700 -24.753 1.00 74.27 407 ARG A N 1
ATOM 5863 C CA . ARG B 1 407 ? 67.227 74.066 -24.569 1.00 75.46 407 ARG A CA 1
ATOM 5864 C C . ARG B 1 407 ? 65.841 74.110 -23.914 1.00 72.63 407 ARG A C 1
ATOM 5865 O O . ARG B 1 407 ? 65.449 75.152 -23.358 1.00 70.22 407 ARG A O 1
ATOM 5873 N N . TYR B 1 408 ? 65.118 72.982 -23.965 1.00 71.16 408 TYR A N 1
ATOM 5874 C CA . TYR B 1 408 ? 63.707 72.921 -23.588 1.00 68.65 408 TYR A CA 1
ATOM 5875 C C . TYR B 1 408 ? 63.379 72.000 -22.403 1.00 65.36 408 TYR A C 1
ATOM 5876 O O . TYR B 1 408 ? 64.198 71.197 -21.969 1.00 64.55 408 TYR A O 1
ATOM 5885 N N . VAL B 1 409 ? 62.155 72.162 -21.911 1.00 62.81 409 VAL A N 1
ATOM 5886 C CA . VAL B 1 409 ? 61.558 71.341 -20.862 1.00 61.54 409 VAL A CA 1
ATOM 5887 C C . VAL B 1 409 ? 60.116 71.056 -21.254 1.00 61.17 409 VAL A C 1
ATOM 5888 O O . VAL B 1 409 ? 59.432 71.969 -21.751 1.00 61.08 409 VAL A O 1
ATOM 5892 N N . LEU B 1 410 ? 59.650 69.826 -21.052 1.00 61.06 410 LEU A N 1
ATOM 5893 C CA . LEU B 1 410 ? 58.244 69.500 -21.266 1.00 62.61 410 LEU A CA 1
ATOM 5894 C C . LEU B 1 410 ? 57.586 69.479 -19.891 1.00 61.33 410 LEU A C 1
ATOM 5895 O O . LEU B 1 410 ? 57.855 68.586 -19.082 1.00 61.74 410 LEU A O 1
ATOM 5900 N N . LYS B 1 411 ? 56.741 70.475 -19.625 1.00 60.28 411 LYS A N 1
ATOM 5901 C CA . LYS B 1 411 ? 56.095 70.610 -18.323 1.00 58.98 411 LYS A CA 1
ATOM 5902 C C . LYS B 1 411 ? 54.636 70.183 -18.391 1.00 59.01 411 LYS A C 1
ATOM 5903 O O . LYS B 1 411 ? 54.030 70.212 -19.449 1.00 61.36 411 LYS A O 1
ATOM 5909 N N . ASN B 1 412 ? 54.079 69.795 -17.256 1.00 58.38 412 ASN A N 1
ATOM 5910 C CA . ASN B 1 412 ? 52.651 69.495 -17.130 1.00 58.93 412 ASN A CA 1
ATOM 5911 C C . ASN B 1 412 ? 51.950 70.780 -16.704 1.00 56.58 412 ASN A C 1
ATOM 5912 O O . ASN B 1 412 ? 52.555 71.587 -15.996 1.00 55.12 412 ASN A O 1
ATOM 5917 N N . ASN B 1 413 ? 50.691 70.963 -17.097 1.00 56.25 413 ASN A N 1
ATOM 5918 C CA . ASN B 1 413 ? 49.950 72.227 -16.780 1.00 55.53 413 ASN A CA 1
ATOM 5919 C C . ASN B 1 413 ? 48.953 72.218 -15.574 1.00 54.68 413 ASN A C 1
ATOM 5920 O O . ASN B 1 413 ? 48.458 73.281 -15.205 1.00 54.27 413 ASN A O 1
ATOM 5925 N N . GLY B 1 414 ? 48.685 71.055 -14.960 1.00 55.47 414 GLY A N 1
ATOM 5926 C CA . GLY B 1 414 ? 47.785 70.941 -13.786 1.00 54.44 414 GLY A CA 1
ATOM 5927 C C . GLY B 1 414 ? 46.290 71.142 -14.036 1.00 55.01 414 GLY A C 1
ATOM 5928 O O . GLY B 1 414 ? 45.630 70.374 -14.759 1.00 56.24 414 GLY A O 1
ATOM 5929 N N . ASP B 1 421 ? 55.638 66.586 -12.511 1.00 70.43 421 ASP A N 1
ATOM 5930 C CA . ASP B 1 421 ? 55.942 65.683 -13.618 1.00 71.45 421 ASP A CA 1
ATOM 5931 C C . ASP B 1 421 ? 56.467 66.445 -14.845 1.00 71.12 421 ASP A C 1
ATOM 5932 O O . ASP B 1 421 ? 55.698 67.140 -15.510 1.00 70.58 421 ASP A O 1
ATOM 5937 N N . MET B 1 422 ? 57.752 66.288 -15.161 1.00 70.77 422 MET A N 1
ATOM 5938 C CA . MET B 1 422 ? 58.348 67.016 -16.288 1.00 70.92 422 MET A CA 1
ATOM 5939 C C . MET B 1 422 ? 59.605 66.355 -16.848 1.00 69.61 422 MET A C 1
ATOM 5940 O O . MET B 1 422 ? 60.347 65.721 -16.113 1.00 69.94 422 MET A O 1
ATOM 5945 N N . PHE B 1 423 ? 59.839 66.548 -18.147 1.00 69.03 423 PHE A N 1
ATOM 5946 C CA . PHE B 1 423 ? 60.884 65.820 -18.885 1.00 70.57 423 PHE A CA 1
ATOM 5947 C C . PHE B 1 423 ? 61.926 66.771 -19.472 1.00 70.29 423 PHE A C 1
ATOM 5948 O O . PHE B 1 423 ? 61.580 67.829 -19.995 1.00 70.86 423 PHE A O 1
ATOM 5956 N N . PHE B 1 424 ? 63.197 66.369 -19.411 1.00 69.40 424 PHE A N 1
ATOM 5957 C CA . PHE B 1 424 ? 64.310 67.182 -19.911 1.00 68.60 424 PHE A CA 1
ATOM 5958 C C . PHE B 1 424 ? 65.087 66.451 -20.996 1.00 69.23 424 PHE A C 1
ATOM 5959 O O . PHE B 1 424 ? 65.013 65.228 -21.104 1.00 69.68 424 PHE A O 1
ATOM 5967 N N . ASN B 1 425 ? 65.835 67.210 -21.793 1.00 68.78 425 ASN A N 1
ATOM 5968 C CA . ASN B 1 425 ? 66.783 66.655 -22.782 1.00 69.69 425 ASN A CA 1
ATOM 5969 C C . ASN B 1 425 ? 66.105 65.694 -23.785 1.00 71.37 425 ASN A C 1
ATOM 5970 O O . ASN B 1 425 ? 65.035 66.025 -24.286 1.00 71.45 425 ASN A O 1
ATOM 5975 N N . GLU B 1 426 ? 66.712 64.533 -24.075 1.00 73.88 426 GLU A N 1
ATOM 5976 C CA . GLU B 1 426 ? 66.160 63.561 -25.047 1.00 75.68 426 GLU A CA 1
ATOM 5977 C C . GLU B 1 426 ? 64.852 62.888 -24.562 1.00 75.22 426 GLU A C 1
ATOM 5978 O O . GLU B 1 426 ? 64.106 62.377 -25.379 1.00 75.43 426 GLU A O 1
ATOM 5984 N N . ASP B 1 427 ? 64.566 62.911 -23.254 1.00 73.96 427 ASP A N 1
ATOM 5985 C CA . ASP B 1 427 ? 63.242 62.484 -22.706 1.00 73.65 427 ASP A CA 1
ATOM 5986 C C . ASP B 1 427 ? 62.038 63.256 -23.266 1.00 72.77 427 ASP A C 1
ATOM 5987 O O . ASP B 1 427 ? 60.912 62.757 -23.225 1.00 75.07 427 ASP A O 1
ATOM 5992 N N . ILE B 1 428 ? 62.268 64.475 -23.744 1.00 70.74 428 ILE A N 1
ATOM 5993 C CA . ILE B 1 428 ? 61.210 65.290 -24.347 1.00 69.33 428 ILE A CA 1
ATOM 5994 C C . ILE B 1 428 ? 60.726 64.654 -25.660 1.00 70.76 428 ILE A C 1
ATOM 5995 O O . ILE B 1 428 ? 59.523 64.581 -25.911 1.00 69.92 428 ILE A O 1
ATOM 6000 N N . LEU B 1 429 ? 61.662 64.187 -26.485 1.00 72.44 429 LEU A N 1
ATOM 6001 C CA . LEU B 1 429 ? 61.327 63.464 -27.737 1.00 74.24 429 LEU A CA 1
ATOM 6002 C C . LEU B 1 429 ? 60.735 62.090 -27.430 1.00 74.69 429 LEU A C 1
ATOM 6003 O O . LEU B 1 429 ? 59.822 61.658 -28.094 1.00 75.23 429 LEU A O 1
ATOM 6008 N N . LYS B 1 430 ? 61.278 61.418 -26.422 1.00 74.83 430 LYS A N 1
ATOM 6009 C CA . LYS B 1 430 ? 60.748 60.131 -25.935 1.00 75.69 430 LYS A CA 1
ATOM 6010 C C . LYS B 1 430 ? 59.300 60.220 -25.508 1.00 74.56 430 LYS A C 1
ATOM 6011 O O . LYS B 1 430 ? 58.478 59.399 -25.945 1.00 75.91 430 LYS A O 1
ATOM 6017 N N . LYS B 1 431 ? 58.987 61.193 -24.651 1.00 72.42 431 LYS A N 1
ATOM 6018 C CA . LYS B 1 431 ? 57.611 61.378 -24.205 1.00 72.16 431 LYS A CA 1
ATOM 6019 C C . LYS B 1 431 ? 56.668 61.866 -25.346 1.00 73.55 431 LYS A C 1
ATOM 6020 O O . LYS B 1 431 ? 55.501 61.514 -25.342 1.00 74.47 431 LYS A O 1
ATOM 6026 N N . LEU B 1 432 ? 57.171 62.647 -26.300 1.00 74.42 432 LEU A N 1
ATOM 6027 C CA . LEU B 1 432 ? 56.327 63.162 -27.397 1.00 74.57 432 LEU A CA 1
ATOM 6028 C C . LEU B 1 432 ? 55.757 62.057 -28.276 1.00 76.57 432 LEU A C 1
ATOM 6029 O O . LEU B 1 432 ? 54.581 62.079 -28.608 1.00 77.51 432 LEU A O 1
ATOM 6034 N N . LYS B 1 433 ? 56.590 61.092 -28.638 1.00 78.67 433 LYS A N 1
ATOM 6035 C CA . LYS B 1 433 ? 56.161 59.985 -29.480 1.00 82.90 433 LYS A CA 1
ATOM 6036 C C . LYS B 1 433 ? 55.302 58.977 -28.727 1.00 83.94 433 LYS A C 1
ATOM 6037 O O . LYS B 1 433 ? 54.263 58.547 -29.222 1.00 86.60 433 LYS A O 1
ATOM 6043 N N . THR B 1 434 ? 55.772 58.589 -27.548 1.00 84.11 434 THR A N 1
ATOM 6044 C CA . THR B 1 434 ? 55.050 57.709 -26.594 1.00 85.03 434 THR A CA 1
ATOM 6045 C C . THR B 1 434 ? 53.611 58.130 -26.278 1.00 84.91 434 THR A C 1
ATOM 6046 O O . THR B 1 434 ? 52.688 57.330 -26.360 1.00 86.61 434 THR A O 1
ATOM 6050 N N . MET B 1 435 ? 53.480 59.386 -25.864 1.00 84.27 435 MET A N 1
ATOM 6051 C CA . MET B 1 435 ? 52.232 60.033 -25.421 1.00 84.19 435 MET A CA 1
ATOM 6052 C C . MET B 1 435 ? 51.043 59.887 -26.380 1.00 86.45 435 MET A C 1
ATOM 6053 O O . MET B 1 435 ? 51.195 60.035 -27.590 1.00 86.80 435 MET A O 1
ATOM 6058 N N . ALA B 1 436 ? 49.861 59.617 -25.821 1.00 87.59 436 ALA A N 1
ATOM 6059 C CA . ALA B 1 436 ? 48.593 59.584 -26.586 1.00 89.01 436 ALA A CA 1
ATOM 6060 C C . ALA B 1 436 ? 48.027 61.006 -26.686 1.00 88.20 436 ALA A C 1
ATOM 6061 O O . ALA B 1 436 ? 48.134 61.769 -25.724 1.00 86.70 436 ALA A O 1
ATOM 6063 N N . PRO B 1 437 ? 47.399 61.366 -27.827 1.00 89.27 437 PRO A N 1
ATOM 6064 C CA . PRO B 1 437 ? 46.991 62.771 -28.084 1.00 88.81 437 PRO A CA 1
ATOM 6065 C C . PRO B 1 437 ? 45.966 63.365 -27.093 1.00 87.62 437 PRO A C 1
ATOM 6066 O O . PRO B 1 437 ? 45.841 64.590 -26.995 1.00 86.23 437 PRO A O 1
ATOM 6070 N N . ALA B 1 438 ? 45.241 62.512 -26.371 1.00 88.02 438 ALA A N 1
ATOM 6071 C CA . ALA B 1 438 ? 44.453 62.954 -25.222 1.00 86.11 438 ALA A CA 1
ATOM 6072 C C . ALA B 1 438 ? 45.340 63.695 -24.206 1.00 83.95 438 ALA A C 1
ATOM 6073 O O . ALA B 1 438 ? 44.989 64.764 -23.730 1.00 81.99 438 ALA A O 1
ATOM 6075 N N . ASP B 1 439 ? 46.506 63.131 -23.912 1.00 84.01 439 ASP A N 1
ATOM 6076 C CA . ASP B 1 439 ? 47.456 63.730 -22.960 1.00 82.64 439 ASP A CA 1
ATOM 6077 C C . ASP B 1 439 ? 48.178 64.980 -23.445 1.00 80.31 439 ASP A C 1
ATOM 6078 O O . ASP B 1 439 ? 48.641 65.769 -22.626 1.00 76.42 439 ASP A O 1
ATOM 6083 N N . ARG B 1 440 ? 48.296 65.177 -24.761 1.00 82.06 440 ARG A N 1
ATOM 6084 C CA . ARG B 1 440 ? 48.904 66.405 -25.325 1.00 81.51 440 ARG A CA 1
ATOM 6085 C C . ARG B 1 440 ? 48.318 67.712 -24.780 1.00 79.43 440 ARG A C 1
ATOM 6086 O O . ARG B 1 440 ? 49.056 68.673 -24.587 1.00 81.27 440 ARG A O 1
ATOM 6094 N N . ASP B 1 441 ? 47.025 67.737 -24.493 1.00 76.33 441 ASP A N 1
ATOM 6095 C CA . ASP B 1 441 ? 46.384 68.937 -23.928 1.00 73.18 441 ASP A CA 1
ATOM 6096 C C . ASP B 1 441 ? 46.712 69.232 -22.449 1.00 68.74 441 ASP A C 1
ATOM 6097 O O . ASP B 1 441 ? 46.255 70.240 -21.930 1.00 65.89 441 ASP A O 1
ATOM 6102 N N . PHE B 1 442 ? 47.494 68.374 -21.789 1.00 67.33 442 PHE A N 1
ATOM 6103 C CA . PHE B 1 442 ? 47.895 68.544 -20.370 1.00 65.07 442 PHE A CA 1
ATOM 6104 C C . PHE B 1 442 ? 49.375 68.900 -20.160 1.00 63.17 442 PHE A C 1
ATOM 6105 O O . PHE B 1 442 ? 49.832 68.983 -19.031 1.00 62.46 442 PHE A O 1
ATOM 6113 N N . TYR B 1 443 ? 50.119 69.128 -21.239 1.00 64.18 443 TYR A N 1
ATOM 6114 C CA . TYR B 1 443 ? 51.532 69.501 -21.166 1.00 63.37 443 TYR A CA 1
ATOM 6115 C C . TYR B 1 443 ? 51.817 70.705 -22.056 1.00 62.54 443 TYR A C 1
ATOM 6116 O O . TYR B 1 443 ? 51.073 70.971 -22.997 1.00 63.23 443 TYR A O 1
ATOM 6125 N N . TYR B 1 444 ? 52.902 71.413 -21.766 1.00 61.71 444 TYR A N 1
ATOM 6126 C CA . TYR B 1 444 ? 53.430 72.433 -22.681 1.00 61.77 444 TYR A CA 1
ATOM 6127 C C . TYR B 1 444 ? 54.966 72.425 -22.736 1.00 60.88 444 TYR A C 1
ATOM 6128 O O . TYR B 1 444 ? 55.653 71.841 -21.878 1.00 59.25 444 TYR A O 1
ATOM 6137 N N . LEU B 1 445 ? 55.480 73.095 -23.762 1.00 61.73 445 LEU A N 1
ATOM 6138 C CA . LEU B 1 445 ? 56.924 73.227 -23.973 1.00 61.35 445 LEU A CA 1
ATOM 6139 C C . LEU B 1 445 ? 57.375 74.603 -23.521 1.00 60.84 445 LEU A C 1
ATOM 6140 O O . LEU B 1 445 ? 56.764 75.596 -23.902 1.00 61.69 445 LEU A O 1
ATOM 6145 N N . THR B 1 446 ? 58.421 74.675 -22.702 1.00 61.01 446 THR A N 1
ATOM 6146 C CA . THR B 1 446 ? 59.120 75.948 -22.445 1.00 61.46 446 THR A CA 1
ATOM 6147 C C . THR B 1 446 ? 60.649 75.865 -22.564 1.00 63.00 446 THR A C 1
ATOM 6148 O O . THR B 1 446 ? 61.249 74.786 -22.502 1.00 61.93 446 THR A O 1
ATOM 6152 N N . GLU B 1 447 ? 61.252 77.040 -22.766 1.00 64.88 447 GLU A N 1
ATOM 6153 C CA . GLU B 1 447 ? 62.689 77.181 -22.805 1.00 66.78 447 GLU A CA 1
ATOM 6154 C C . GLU B 1 447 ? 63.192 76.970 -21.390 1.00 64.76 447 GLU A C 1
ATOM 6155 O O . GLU B 1 447 ? 62.660 77.571 -20.457 1.00 61.12 447 GLU A O 1
ATOM 6161 N N . LYS B 1 448 ? 64.183 76.094 -21.254 1.00 64.94 448 LYS A N 1
ATOM 6162 C CA . LYS B 1 448 ? 64.817 75.818 -19.981 1.00 65.00 448 LYS A CA 1
ATOM 6163 C C . LYS B 1 448 ? 65.669 77.022 -19.613 1.00 63.58 448 LYS A C 1
ATOM 6164 O O . LYS B 1 448 ? 66.401 77.518 -20.450 1.00 65.25 448 LYS A O 1
ATOM 6170 N N . LEU B 1 449 ? 65.585 77.467 -18.370 1.00 61.65 449 LEU A N 1
ATOM 6171 C CA . LEU B 1 449 ? 66.368 78.596 -17.914 1.00 62.41 449 LEU A CA 1
ATOM 6172 C C . LEU B 1 449 ? 67.742 78.157 -17.398 1.00 64.06 449 LEU A C 1
ATOM 6173 O O . LEU B 1 449 ? 67.870 77.117 -16.761 1.00 62.94 449 LEU A O 1
ATOM 6178 N N . ARG B 1 450 ? 68.768 78.951 -17.700 1.00 67.71 450 ARG A N 1
ATOM 6179 C CA . ARG B 1 450 ? 70.120 78.686 -17.245 1.00 70.42 450 ARG A CA 1
ATOM 6180 C C . ARG B 1 450 ? 70.293 79.460 -15.933 1.00 70.23 450 ARG A C 1
ATOM 6181 O O . ARG B 1 450 ? 70.485 80.670 -15.950 1.00 72.01 450 ARG A O 1
ATOM 6189 N N . PRO B 1 451 ? 70.199 78.773 -14.781 1.00 70.54 451 PRO A N 1
ATOM 6190 C CA . PRO B 1 451 ? 70.044 79.519 -13.540 1.00 69.24 451 PRO A CA 1
ATOM 6191 C C . PRO B 1 451 ? 71.370 79.943 -12.888 1.00 67.96 451 PRO A C 1
ATOM 6192 O O . PRO B 1 451 ? 72.373 79.239 -13.008 1.00 70.18 451 PRO A O 1
ATOM 6196 N N . MET B 1 452 ? 71.337 81.087 -12.201 1.00 65.64 452 MET A N 1
ATOM 6197 C CA . MET B 1 452 ? 72.496 81.672 -11.521 1.00 65.10 452 MET A CA 1
ATOM 6198 C C . MET B 1 452 ? 72.933 80.784 -10.370 1.00 61.00 452 MET A C 1
ATOM 6199 O O . MET B 1 452 ? 72.124 80.404 -9.542 1.00 59.04 452 MET A O 1
ATOM 6204 N N . VAL B 1 453 ? 74.215 80.452 -10.337 1.00 59.06 453 VAL A N 1
ATOM 6205 C CA . VAL B 1 453 ? 74.775 79.567 -9.330 1.00 57.40 453 VAL A CA 1
ATOM 6206 C C . VAL B 1 453 ? 75.643 80.412 -8.413 1.00 57.44 453 VAL A C 1
ATOM 6207 O O . VAL B 1 453 ? 76.498 81.157 -8.865 1.00 60.03 453 VAL A O 1
ATOM 6211 N N . ILE B 1 454 ? 75.399 80.304 -7.114 1.00 56.67 454 ILE A N 1
ATOM 6212 C CA . ILE B 1 454 ? 76.187 81.008 -6.111 1.00 54.67 454 ILE A CA 1
ATOM 6213 C C . ILE B 1 454 ? 76.651 79.990 -5.068 1.00 52.84 454 ILE A C 1
ATOM 6214 O O . ILE B 1 454 ? 76.199 78.848 -5.069 1.00 50.85 454 ILE A O 1
ATOM 6219 N N . LYS B 1 455 ? 77.567 80.423 -4.205 1.00 53.02 455 LYS A N 1
ATOM 6220 C CA . LYS B 1 455 ? 78.123 79.604 -3.131 1.00 52.17 455 LYS A CA 1
ATOM 6221 C C . LYS B 1 455 ? 77.546 80.069 -1.781 1.00 49.70 455 LYS A C 1
ATOM 6222 O O . LYS B 1 455 ? 77.425 81.276 -1.527 1.00 48.85 455 LYS A O 1
ATOM 6228 N N . ASN B 1 456 ? 77.181 79.107 -0.933 1.00 46.66 456 ASN A N 1
ATOM 6229 C CA . ASN B 1 456 ? 76.699 79.391 0.398 1.00 44.81 456 ASN A CA 1
ATOM 6230 C C . ASN B 1 456 ? 76.890 78.158 1.278 1.00 44.61 456 ASN A C 1
ATOM 6231 O O . ASN B 1 456 ? 77.311 77.101 0.786 1.00 45.54 456 ASN A O 1
ATOM 6236 N N . HIS B 1 457 ? 76.567 78.291 2.563 1.00 42.84 457 HIS A N 1
ATOM 6237 C CA . HIS B 1 457 ? 76.599 77.166 3.483 1.00 43.53 457 HIS A CA 1
ATOM 6238 C C . HIS B 1 457 ? 75.191 76.809 3.943 1.00 43.10 457 HIS A C 1
ATOM 6239 O O . HIS B 1 457 ? 74.390 77.688 4.208 1.00 42.62 457 HIS A O 1
ATOM 6246 N N . PHE B 1 458 ? 74.906 75.518 4.073 1.00 43.93 458 PHE A N 1
ATOM 6247 C CA . PHE B 1 458 ? 73.553 75.023 4.388 1.00 43.78 458 PHE A CA 1
ATOM 6248 C C . PHE B 1 458 ? 73.499 74.382 5.777 1.00 43.89 458 PHE A C 1
ATOM 6249 O O . PHE B 1 458 ? 74.255 73.460 6.069 1.00 45.17 458 PHE A O 1
ATOM 6257 N N . VAL B 1 459 ? 72.594 74.852 6.624 1.00 43.67 459 VAL A N 1
ATOM 6258 C CA . VAL B 1 459 ? 72.482 74.371 8.002 1.00 44.15 459 VAL A CA 1
ATOM 6259 C C . VAL B 1 459 ? 71.232 73.530 8.146 1.00 46.24 459 VAL A C 1
ATOM 6260 O O . VAL B 1 459 ? 70.145 74.023 7.903 1.00 46.57 459 VAL A O 1
ATOM 6264 N N . ARG B 1 460 ? 71.383 72.271 8.540 1.00 51.18 460 ARG A N 1
ATOM 6265 C CA . ARG B 1 460 ? 70.245 71.344 8.632 1.00 54.67 460 ARG A CA 1
ATOM 6266 C C . ARG B 1 460 ? 70.142 70.758 10.019 1.00 55.71 460 ARG A C 1
ATOM 6267 O O . ARG B 1 460 ? 71.162 70.585 10.679 1.00 56.28 460 ARG A O 1
ATOM 6275 N N . PRO B 1 461 ? 68.914 70.440 10.466 1.00 57.29 461 PRO A N 1
ATOM 6276 C CA . PRO B 1 461 ? 68.628 69.689 11.699 1.00 58.63 461 PRO A CA 1
ATOM 6277 C C . PRO B 1 461 ? 69.367 68.360 11.845 1.00 62.88 461 PRO A C 1
ATOM 6278 O O . PRO B 1 461 ? 69.346 67.549 10.927 1.00 61.21 461 PRO A O 1
ATOM 6282 N N . ASN B 1 462 ? 70.020 68.165 12.996 1.00 68.22 462 ASN A N 1
ATOM 6283 C CA . ASN B 1 462 ? 70.717 66.907 13.355 1.00 70.51 462 ASN A CA 1
ATOM 6284 C C . ASN B 1 462 ? 71.789 66.426 12.354 1.00 70.41 462 ASN A C 1
ATOM 6285 O O . ASN B 1 462 ? 72.020 65.224 12.208 1.00 72.84 462 ASN A O 1
ATOM 6290 N N . MET B 1 463 ? 72.439 67.363 11.666 1.00 68.92 463 MET A N 1
ATOM 6291 C CA . MET B 1 463 ? 73.559 67.063 10.768 1.00 67.79 463 MET A CA 1
ATOM 6292 C C . MET B 1 463 ? 74.588 68.172 10.789 1.00 61.94 463 MET A C 1
ATOM 6293 O O . MET B 1 463 ? 74.290 69.297 11.170 1.00 58.32 463 MET A O 1
ATOM 6298 N N . ALA B 1 464 ? 75.803 67.838 10.360 1.00 59.77 464 ALA A N 1
ATOM 6299 C CA . ALA B 1 464 ? 76.857 68.839 10.215 1.00 57.20 464 ALA A CA 1
ATOM 6300 C C . ALA B 1 464 ? 76.480 69.772 9.062 1.00 54.83 464 ALA A C 1
ATOM 6301 O O . ALA B 1 464 ? 75.793 69.347 8.119 1.00 53.04 464 ALA A O 1
ATOM 6303 N N . PRO B 1 465 ? 76.912 71.044 9.132 1.00 52.53 465 PRO A N 1
ATOM 6304 C CA . PRO B 1 465 ? 76.599 71.960 8.040 1.00 51.77 465 PRO A CA 1
ATOM 6305 C C . PRO B 1 465 ? 77.431 71.665 6.805 1.00 51.95 465 PRO A C 1
ATOM 6306 O O . PRO B 1 465 ? 78.585 71.258 6.910 1.00 51.47 465 PRO A O 1
ATOM 6310 N N . THR B 1 466 ? 76.818 71.876 5.648 1.00 53.40 466 THR A N 1
ATOM 6311 C CA . THR B 1 466 ? 77.443 71.661 4.349 1.00 54.72 466 THR A CA 1
ATOM 6312 C C . THR B 1 466 ? 78.045 72.985 3.845 1.00 54.15 466 THR A C 1
ATOM 6313 O O . THR B 1 466 ? 77.308 73.914 3.494 1.00 53.25 466 THR A O 1
ATOM 6317 N N . LEU B 1 467 ? 79.371 73.057 3.820 1.00 54.34 467 LEU A N 1
ATOM 6318 C CA . LEU B 1 467 ? 80.100 74.293 3.538 1.00 55.20 467 LEU A CA 1
ATOM 6319 C C . LEU B 1 467 ? 80.493 74.410 2.070 1.00 57.27 467 LEU A C 1
ATOM 6320 O O . LEU B 1 467 ? 80.888 73.437 1.432 1.00 58.25 467 LEU A O 1
ATOM 6325 N N . ASN B 1 468 ? 80.360 75.613 1.535 1.00 60.95 468 ASN A N 1
ATOM 6326 C CA . ASN B 1 468 ? 80.774 75.955 0.174 1.00 64.59 468 ASN A CA 1
ATOM 6327 C C . ASN B 1 468 ? 80.045 75.148 -0.908 1.00 64.51 468 ASN A C 1
ATOM 6328 O O . ASN B 1 468 ? 80.655 74.706 -1.869 1.00 65.36 468 ASN A O 1
ATOM 6333 N N . LEU B 1 469 ? 78.738 74.973 -0.748 1.00 64.31 469 LEU A N 1
ATOM 6334 C CA . LEU B 1 469 ? 77.912 74.379 -1.799 1.00 64.74 469 LEU A CA 1
ATOM 6335 C C . LEU B 1 469 ? 77.662 75.365 -2.917 1.00 62.80 469 LEU A C 1
ATOM 6336 O O . LEU B 1 469 ? 77.498 76.548 -2.659 1.00 61.54 469 LEU A O 1
ATOM 6341 N N . ASP B 1 470 ? 77.598 74.868 -4.150 1.00 62.05 470 ASP A N 1
ATOM 6342 C CA . ASP B 1 470 ? 76.944 75.600 -5.233 1.00 61.62 470 ASP A CA 1
ATOM 6343 C C . ASP B 1 470 ? 75.442 75.524 -4.996 1.00 59.21 470 ASP A C 1
ATOM 6344 O O . ASP B 1 470 ? 74.919 74.447 -4.757 1.00 57.32 470 ASP A O 1
ATOM 6349 N N . ALA B 1 471 ? 74.753 76.660 -5.064 1.00 58.94 471 ALA A N 1
ATOM 6350 C CA . ALA B 1 471 ? 73.287 76.700 -4.964 1.00 58.49 471 ALA A CA 1
ATOM 6351 C C . ALA B 1 471 ? 72.685 77.718 -5.906 1.00 58.42 471 ALA A C 1
ATOM 6352 O O . ALA B 1 471 ? 73.354 78.662 -6.301 1.00 59.11 471 ALA A O 1
ATOM 6354 N N . THR B 1 472 ? 71.420 77.513 -6.260 1.00 59.10 472 THR A N 1
ATOM 6355 C CA . THR B 1 472 ? 70.670 78.425 -7.122 1.00 60.52 472 THR A CA 1
ATOM 6356 C C . THR B 1 472 ? 69.549 79.009 -6.273 1.00 59.12 472 THR A C 1
ATOM 6357 O O . THR B 1 472 ? 68.688 78.260 -5.815 1.00 56.21 472 THR A O 1
ATOM 6361 N N . PRO B 1 473 ? 69.565 80.339 -6.043 1.00 59.13 473 PRO A N 1
ATOM 6362 C CA . PRO B 1 473 ? 68.477 80.978 -5.311 1.00 57.65 473 PRO A CA 1
ATOM 6363 C C . PRO B 1 473 ? 67.220 81.203 -6.169 1.00 57.43 473 PRO A C 1
ATOM 6364 O O . PRO B 1 473 ? 67.295 81.222 -7.403 1.00 58.95 473 PRO A O 1
ATOM 6368 N N . GLU B 1 474 ? 66.085 81.355 -5.487 1.00 54.49 474 GLU A N 1
ATOM 6369 C CA . GLU B 1 474 ? 64.791 81.580 -6.101 1.00 53.77 474 GLU A CA 1
ATOM 6370 C C . GLU B 1 474 ? 64.120 82.664 -5.272 1.00 50.21 474 GLU A C 1
ATOM 6371 O O . GLU B 1 474 ? 63.900 82.483 -4.094 1.00 48.35 474 GLU A O 1
ATOM 6377 N N . LEU B 1 475 ? 63.809 83.785 -5.909 1.00 49.46 475 LEU A N 1
ATOM 6378 C CA . LEU B 1 475 ? 63.245 84.972 -5.258 1.00 48.71 475 LEU A CA 1
ATOM 6379 C C . LEU B 1 475 ? 61.726 84.960 -5.301 1.00 48.36 475 LEU A C 1
ATOM 6380 O O . LEU B 1 475 ? 61.155 84.898 -6.375 1.00 48.20 475 LEU A O 1
ATOM 6385 N N . GLY B 1 476 ? 61.080 85.049 -4.143 1.00 48.07 476 GLY A N 1
ATOM 6386 C CA . GLY B 1 476 ? 59.615 85.150 -4.066 1.00 48.30 476 GLY A CA 1
ATOM 6387 C C . GLY B 1 476 ? 59.195 86.546 -3.633 1.00 47.42 476 GLY A C 1
ATOM 6388 O O . GLY B 1 476 ? 59.641 87.028 -2.606 1.00 46.83 476 GLY A O 1
ATOM 6389 N N . ILE B 1 477 ? 58.360 87.200 -4.415 1.00 47.13 477 ILE A N 1
ATOM 6390 C CA . ILE B 1 477 ? 57.842 88.504 -4.044 1.00 47.66 477 ILE A CA 1
ATOM 6391 C C . ILE B 1 477 ? 56.389 88.377 -3.601 1.00 47.23 477 ILE A C 1
ATOM 6392 O O . ILE B 1 477 ? 55.538 87.941 -4.372 1.00 48.34 477 ILE A O 1
ATOM 6397 N N . PHE B 1 478 ? 56.111 88.799 -2.372 1.00 46.19 478 PHE A N 1
ATOM 6398 C CA . PHE B 1 478 ? 54.752 88.868 -1.831 1.00 45.95 478 PHE A CA 1
ATOM 6399 C C . PHE B 1 478 ? 54.037 90.182 -2.112 1.00 47.38 478 PHE A C 1
ATOM 6400 O O . PHE B 1 478 ? 54.638 91.251 -2.030 1.00 47.46 478 PHE A O 1
ATOM 6408 N N . GLY B 1 479 ? 52.738 90.097 -2.385 1.00 49.24 479 GLY A N 1
ATOM 6409 C CA . GLY B 1 479 ? 51.856 91.273 -2.416 1.00 50.77 479 GLY A CA 1
ATOM 6410 C C . GLY B 1 479 ? 50.388 90.894 -2.259 1.00 51.41 479 GLY A C 1
ATOM 6411 O O . GLY B 1 479 ? 49.963 89.824 -2.717 1.00 49.42 479 GLY A O 1
ATOM 6412 N N . CYS B 1 480 ? 49.609 91.763 -1.612 1.00 53.65 480 CYS A N 1
ATOM 6413 C CA . CYS B 1 480 ? 48.180 91.521 -1.443 1.00 56.31 480 CYS A CA 1
ATOM 6414 C C . CYS B 1 480 ? 47.318 92.650 -1.931 1.00 56.20 480 CYS A C 1
ATOM 6415 O O . CYS B 1 480 ? 47.703 93.803 -1.897 1.00 57.49 480 CYS A O 1
ATOM 6418 N N . LEU B 1 481 ? 46.109 92.270 -2.308 1.00 57.09 481 LEU A N 1
ATOM 6419 C CA . LEU B 1 481 ? 45.038 93.149 -2.749 1.00 59.64 481 LEU A CA 1
ATOM 6420 C C . LEU B 1 481 ? 43.845 93.008 -1.807 1.00 56.33 481 LEU A C 1
ATOM 6421 O O . LEU B 1 481 ? 43.638 91.960 -1.198 1.00 51.98 481 LEU A O 1
ATOM 6426 N N . LEU B 1 482 ? 43.035 94.053 -1.782 1.00 56.21 482 LEU A N 1
ATOM 6427 C CA . LEU B 1 482 ? 41.639 93.940 -1.399 1.00 56.94 482 LEU A CA 1
ATOM 6428 C C . LEU B 1 482 ? 40.798 94.572 -2.509 1.00 57.97 482 LEU A C 1
ATOM 6429 O O . LEU B 1 482 ? 40.930 95.773 -2.802 1.00 57.13 482 LEU A O 1
ATOM 6434 N N . GLY B 1 483 ? 39.958 93.757 -3.142 1.00 57.82 483 GLY A N 1
ATOM 6435 C CA . GLY B 1 483 ? 39.260 94.192 -4.347 1.00 60.28 483 GLY A CA 1
ATOM 6436 C C . GLY B 1 483 ? 37.855 93.652 -4.428 1.00 61.39 483 GLY A C 1
ATOM 6437 O O . GLY B 1 483 ? 37.525 92.659 -3.760 1.00 62.33 483 GLY A O 1
ATOM 6438 N N . ASN B 1 484 ? 37.037 94.321 -5.242 1.00 62.04 484 ASN A N 1
ATOM 6439 C CA . ASN B 1 484 ? 35.639 93.966 -5.434 1.00 63.21 484 ASN A CA 1
ATOM 6440 C C . ASN B 1 484 ? 35.520 93.301 -6.784 1.00 65.13 484 ASN A C 1
ATOM 6441 O O . ASN B 1 484 ? 35.815 93.921 -7.791 1.00 67.13 484 ASN A O 1
ATOM 6446 N N . MET B 1 485 ? 35.041 92.068 -6.817 1.00 66.90 485 MET A N 1
ATOM 6447 C CA . MET B 1 485 ? 35.036 91.296 -8.056 1.00 70.32 485 MET A CA 1
ATOM 6448 C C . MET B 1 485 ? 33.874 91.548 -9.004 1.00 72.83 485 MET A C 1
ATOM 6449 O O . MET B 1 485 ? 33.866 90.999 -10.102 1.00 73.20 485 MET A O 1
ATOM 6454 N N . GLU B 1 486 ? 32.894 92.344 -8.583 1.00 76.00 486 GLU A N 1
ATOM 6455 C CA . GLU B 1 486 ? 31.742 92.682 -9.430 1.00 79.18 486 GLU A CA 1
ATOM 6456 C C . GLU B 1 486 ? 32.033 93.926 -10.252 1.00 79.40 486 GLU A C 1
ATOM 6457 O O . GLU B 1 486 ? 31.628 94.007 -11.406 1.00 81.81 486 GLU A O 1
ATOM 6463 N N . THR B 1 487 ? 32.716 94.889 -9.638 1.00 77.37 487 THR A N 1
ATOM 6464 C CA . THR B 1 487 ? 33.203 96.089 -10.319 1.00 76.65 487 THR A CA 1
ATOM 6465 C C . THR B 1 487 ? 34.624 95.919 -10.899 1.00 73.33 487 THR A C 1
ATOM 6466 O O . THR B 1 487 ? 34.944 96.508 -11.914 1.00 73.74 487 THR A O 1
ATOM 6470 N N . GLY B 1 488 ? 35.461 95.104 -10.263 1.00 71.22 488 GLY A N 1
ATOM 6471 C CA . GLY B 1 488 ? 36.889 95.006 -10.617 1.00 69.97 488 GLY A CA 1
ATOM 6472 C C . GLY B 1 488 ? 37.752 96.145 -10.073 1.00 69.36 488 GLY A C 1
ATOM 6473 O O . GLY B 1 488 ? 38.886 96.320 -10.498 1.00 69.61 488 GLY A O 1
ATOM 6474 N N . LYS B 1 489 ? 37.215 96.903 -9.119 1.00 69.27 489 LYS A N 1
ATOM 6475 C CA . LYS B 1 489 ? 37.916 98.013 -8.464 1.00 68.75 489 LYS A CA 1
ATOM 6476 C C . LYS B 1 489 ? 38.692 97.481 -7.279 1.00 65.07 489 LYS A C 1
ATOM 6477 O O . LYS B 1 489 ? 38.195 96.626 -6.542 1.00 66.54 489 LYS A O 1
ATOM 6483 N N . VAL B 1 490 ? 39.889 98.021 -7.079 1.00 61.96 490 VAL A N 1
ATOM 6484 C CA . VAL B 1 490 ? 40.744 97.689 -5.946 1.00 58.20 490 VAL A CA 1
ATOM 6485 C C . VAL B 1 490 ? 40.700 98.828 -4.934 1.00 57.84 490 VAL A C 1
ATOM 6486 O O . VAL B 1 490 ? 40.850 99.971 -5.295 1.00 58.67 490 VAL A O 1
ATOM 6490 N N . SER B 1 491 ? 40.485 98.497 -3.668 1.00 57.84 491 SER A N 1
ATOM 6491 C CA . SER B 1 491 ? 40.414 99.482 -2.579 1.00 58.24 491 SER A CA 1
ATOM 6492 C C . SER B 1 491 ? 41.662 99.505 -1.693 1.00 56.97 491 SER A C 1
ATOM 6493 O O . SER B 1 491 ? 41.874 100.453 -0.937 1.00 56.23 491 SER A O 1
ATOM 6496 N N . TYR B 1 492 ? 42.477 98.460 -1.762 1.00 55.79 492 TYR A N 1
ATOM 6497 C CA . TYR B 1 492 ? 43.640 98.378 -0.907 1.00 55.39 492 TYR A CA 1
ATOM 6498 C C . TYR B 1 492 ? 44.759 97.584 -1.586 1.00 55.03 492 TYR A C 1
ATOM 6499 O O . TYR B 1 492 ? 44.516 96.468 -2.068 1.00 56.21 492 TYR A O 1
ATOM 6508 N N . PHE B 1 493 ? 45.956 98.179 -1.646 1.00 54.67 493 PHE A N 1
ATOM 6509 C CA . PHE B 1 493 ? 47.203 97.467 -1.975 1.00 54.39 493 PHE A CA 1
ATOM 6510 C C . PHE B 1 493 ? 48.097 97.413 -0.736 1.00 54.00 493 PHE A C 1
ATOM 6511 O O . PHE B 1 493 ? 48.438 98.458 -0.169 1.00 54.64 493 PHE A O 1
ATOM 6519 N N . SER B 1 494 ? 48.489 96.203 -0.332 1.00 52.91 494 SER A N 1
ATOM 6520 C CA . SER B 1 494 ? 49.386 96.010 0.811 1.00 51.70 494 SER A CA 1
ATOM 6521 C C . SER B 1 494 ? 50.792 96.411 0.452 1.00 51.26 494 SER A C 1
ATOM 6522 O O . SER B 1 494 ? 51.100 96.607 -0.722 1.00 51.47 494 SER A O 1
ATOM 6525 N N . ARG B 1 495 ? 51.655 96.517 1.461 1.00 51.31 495 ARG A N 1
ATOM 6526 C CA . ARG B 1 495 ? 53.102 96.640 1.232 1.00 50.72 495 ARG A CA 1
ATOM 6527 C C . ARG B 1 495 ? 53.573 95.384 0.513 1.00 51.17 495 ARG A C 1
ATOM 6528 O O . ARG B 1 495 ? 52.899 94.350 0.547 1.00 49.68 495 ARG A O 1
ATOM 6536 N N . THR B 1 496 ? 54.709 95.477 -0.174 1.00 54.02 496 THR A N 1
ATOM 6537 C CA . THR B 1 496 ? 55.329 94.301 -0.791 1.00 54.26 496 THR A CA 1
ATOM 6538 C C . THR B 1 496 ? 56.226 93.620 0.222 1.00 52.45 496 THR A C 1
ATOM 6539 O O . THR B 1 496 ? 56.662 94.242 1.197 1.00 50.33 496 THR A O 1
ATOM 6543 N N . GLY B 1 497 ? 56.459 92.332 -0.012 1.00 51.73 497 GLY A N 1
ATOM 6544 C CA . GLY B 1 497 ? 57.394 91.528 0.763 1.00 50.43 497 GLY A CA 1
ATOM 6545 C C . GLY B 1 497 ? 58.249 90.671 -0.148 1.00 49.91 497 GLY A C 1
ATOM 6546 O O . GLY B 1 497 ? 58.011 90.617 -1.359 1.00 51.25 497 GLY A O 1
ATOM 6547 N N . HIS B 1 498 ? 59.244 89.994 0.416 1.00 48.49 498 HIS A N 1
ATOM 6548 C CA . HIS B 1 498 ? 60.161 89.185 -0.389 1.00 49.31 498 HIS A CA 1
ATOM 6549 C C . HIS B 1 498 ? 60.951 88.178 0.441 1.00 47.89 498 HIS A C 1
ATOM 6550 O O . HIS B 1 498 ? 61.353 88.452 1.565 1.00 46.92 498 HIS A O 1
ATOM 6557 N N . MET B 1 499 ? 61.195 87.030 -0.168 1.00 48.93 499 MET A N 1
ATOM 6558 C CA . MET B 1 499 ? 61.858 85.901 0.462 1.00 49.85 499 MET A CA 1
ATOM 6559 C C . MET B 1 499 ? 62.721 85.220 -0.579 1.00 50.37 499 MET A C 1
ATOM 6560 O O . MET B 1 499 ? 62.669 85.570 -1.753 1.00 51.36 499 MET A O 1
ATOM 6565 N N . MET B 1 500 ? 63.459 84.204 -0.173 1.00 51.13 500 MET A N 1
ATOM 6566 C CA . MET B 1 500 ? 64.320 83.481 -1.095 1.00 52.24 500 MET A CA 1
ATOM 6567 C C . MET B 1 500 ? 64.459 82.044 -0.648 1.00 50.23 500 MET A C 1
ATOM 6568 O O . MET B 1 500 ? 64.347 81.742 0.531 1.00 49.12 500 MET A O 1
ATOM 6573 N N . LYS B 1 501 ? 64.648 81.160 -1.605 1.00 50.38 501 LYS A N 1
ATOM 6574 C CA . LYS B 1 501 ? 64.867 79.752 -1.327 1.00 51.99 501 LYS A CA 1
ATOM 6575 C C . LYS B 1 501 ? 65.971 79.277 -2.244 1.00 50.45 501 LYS A C 1
ATOM 6576 O O . LYS B 1 501 ? 65.934 79.555 -3.424 1.00 49.74 501 LYS A O 1
ATOM 6582 N N . SER B 1 502 ? 66.967 78.601 -1.687 1.00 50.99 502 SER A N 1
ATOM 6583 C CA . SER B 1 502 ? 68.090 78.061 -2.445 1.00 52.45 502 SER A CA 1
ATOM 6584 C C . SER B 1 502 ? 68.026 76.560 -2.443 1.00 51.76 502 SER A C 1
ATOM 6585 O O . SER B 1 502 ? 67.687 75.969 -1.418 1.00 50.56 502 SER A O 1
ATOM 6588 N N . LYS B 1 503 ? 68.339 75.957 -3.588 1.00 53.76 503 LYS A N 1
ATOM 6589 C CA . LYS B 1 503 ? 68.459 74.495 -3.717 1.00 57.07 503 LYS A CA 1
ATOM 6590 C C . LYS B 1 503 ? 69.859 74.209 -4.208 1.00 57.79 503 LYS A C 1
ATOM 6591 O O . LYS B 1 503 ? 70.514 75.109 -4.702 1.00 61.08 503 LYS A O 1
ATOM 6597 N N . LEU B 1 504 ? 70.329 72.975 -4.044 1.00 58.54 504 LEU A N 1
ATOM 6598 C CA . LEU B 1 504 ? 71.571 72.521 -4.676 1.00 59.00 504 LEU A CA 1
ATOM 6599 C C . LEU B 1 504 ? 71.498 72.613 -6.190 1.00 58.87 504 LEU A C 1
ATOM 6600 O O . LEU B 1 504 ? 70.446 72.350 -6.789 1.00 58.70 504 LEU A O 1
ATOM 6605 N N . ALA B 1 505 ? 72.625 72.974 -6.796 1.00 57.60 505 ALA A N 1
ATOM 6606 C CA . ALA B 1 505 ? 72.834 72.831 -8.226 1.00 57.88 505 ALA A CA 1
ATOM 6607 C C . ALA B 1 505 ? 73.551 71.500 -8.492 1.00 58.35 505 ALA A C 1
ATOM 6608 O O . ALA B 1 505 ? 73.301 70.822 -9.491 1.00 58.54 505 ALA A O 1
ATOM 6610 N N . PHE B 1 516 ? 64.972 69.211 -2.560 1.00 77.02 516 PHE A N 1
ATOM 6611 C CA . PHE B 1 516 ? 65.095 69.712 -1.198 1.00 76.01 516 PHE A CA 1
ATOM 6612 C C . PHE B 1 516 ? 65.835 71.057 -1.174 1.00 72.08 516 PHE A C 1
ATOM 6613 O O . PHE B 1 516 ? 66.909 71.222 -1.785 1.00 68.26 516 PHE A O 1
ATOM 6621 N N . SER B 1 517 ? 65.264 71.995 -0.424 1.00 67.08 517 SER A N 1
ATOM 6622 C CA . SER B 1 517 ? 65.660 73.392 -0.489 1.00 64.89 517 SER A CA 1
ATOM 6623 C C . SER B 1 517 ? 65.883 73.975 0.907 1.00 58.25 517 SER A C 1
ATOM 6624 O O . SER B 1 517 ? 65.730 73.294 1.897 1.00 56.87 517 SER A O 1
ATOM 6627 N N . VAL B 1 518 ? 66.203 75.261 0.950 1.00 52.84 518 VAL A N 1
ATOM 6628 C CA . VAL B 1 518 ? 66.663 75.924 2.149 1.00 49.44 518 VAL A CA 1
ATOM 6629 C C . VAL B 1 518 ? 66.167 77.371 2.138 1.00 46.90 518 VAL A C 1
ATOM 6630 O O . VAL B 1 518 ? 66.118 78.000 1.108 1.00 47.57 518 VAL A O 1
ATOM 6634 N N . TYR B 1 519 ? 65.788 77.903 3.282 1.00 44.91 519 TYR A N 1
ATOM 6635 C CA . TYR B 1 519 ? 65.367 79.289 3.323 1.00 44.44 519 TYR A CA 1
ATOM 6636 C C . TYR B 1 519 ? 66.583 80.157 3.268 1.00 43.79 519 TYR A C 1
ATOM 6637 O O . TYR B 1 519 ? 67.610 79.821 3.795 1.00 43.07 519 TYR A O 1
ATOM 6646 N N . ASP B 1 520 ? 66.447 81.288 2.621 1.00 45.55 520 ASP A N 1
ATOM 6647 C CA . ASP B 1 520 ? 67.565 82.149 2.349 1.00 47.91 520 ASP A CA 1
ATOM 6648 C C . ASP B 1 520 ? 67.040 83.575 2.372 1.00 46.12 520 ASP A C 1
ATOM 6649 O O . ASP B 1 520 ? 65.851 83.787 2.551 1.00 46.92 520 ASP A O 1
ATOM 6654 N N . SER B 1 521 ? 67.914 84.550 2.217 1.00 44.92 521 SER A N 1
ATOM 6655 C CA . SER B 1 521 ? 67.476 85.919 1.968 1.00 45.47 521 SER A CA 1
ATOM 6656 C C . SER B 1 521 ? 68.506 86.645 1.090 1.00 45.19 521 SER A C 1
ATOM 6657 O O . SER B 1 521 ? 69.685 86.324 1.127 1.00 45.60 521 SER A O 1
ATOM 6660 N N . PRO B 1 522 ? 68.058 87.601 0.271 1.00 45.57 522 PRO A N 1
ATOM 6661 C CA . PRO B 1 522 ? 68.960 88.158 -0.721 1.00 46.11 522 PRO A CA 1
ATOM 6662 C C . PRO B 1 522 ? 69.910 89.176 -0.101 1.00 46.04 522 PRO A C 1
ATOM 6663 O O . PRO B 1 522 ? 69.519 89.901 0.817 1.00 44.96 522 PRO A O 1
ATOM 6667 N N . TYR B 1 523 ? 71.153 89.182 -0.587 1.00 46.16 523 TYR A N 1
ATOM 6668 C CA . TYR B 1 523 ? 72.081 90.282 -0.370 1.00 46.52 523 TYR A CA 1
ATOM 6669 C C . TYR B 1 523 ? 72.280 90.975 -1.719 1.00 48.16 523 TYR A C 1
ATOM 6670 O O . TYR B 1 523 ? 72.828 90.385 -2.652 1.00 47.86 523 TYR A O 1
ATOM 6679 N N . LEU B 1 524 ? 71.837 92.223 -1.814 1.00 51.19 524 LEU A N 1
ATOM 6680 C CA . LEU B 1 524 ? 71.803 92.935 -3.093 1.00 54.09 524 LEU A CA 1
ATOM 6681 C C . LEU B 1 524 ? 73.151 93.467 -3.497 1.00 57.66 524 LEU A C 1
ATOM 6682 O O . LEU B 1 524 ? 73.538 94.585 -3.176 1.00 58.76 524 LEU A O 1
ATOM 6687 N N . VAL B 1 525 ? 73.850 92.597 -4.201 1.00 62.20 525 VAL A N 1
ATOM 6688 C CA . VAL B 1 525 ? 75.029 92.909 -4.982 1.00 65.74 525 VAL A CA 1
ATOM 6689 C C . VAL B 1 525 ? 74.767 94.027 -6.024 1.00 69.78 525 VAL A C 1
ATOM 6690 O O . VAL B 1 525 ? 74.026 93.853 -7.014 1.00 73.51 525 VAL A O 1
#

Secondary structure (DSSP, 8-state):
---STTT---HHHHHHHHHHHHHHHHTTT-EEEE--EEEEPPEESSPEEE-HHHHHHHHHHHHHHHHHHHHHHT-HHHHHHT--HHHHH---S--EEEEEEEEEEEEEE-TTS-EEEEEEEEEESS-S-TTHHHHHHHHHHHHHHHTT----S----HHHHHHHHHHHHHHHHT-TT-EEEEEESSTT-TTHHHHHHHHHHHHHT-SS---EEEEETTTHHHHEEE-TTT--EEETTTEEEEEEEEE--HHHHHHHSSSSEESS-THHHHTTSHHHHHHTTSTTTTGGG--HHHHHHHH---EEE--TTEEEEE---EEETTHHHHHHHHS-HHHHTTEEEEEPP-B--EEEEEE-TTS--EEEEEEEEEEEEEEEEEEETTT--EEEEPPPEEEEEEEE--EEEE-EEE-/---STTT---HHHHHHHHHHHHHHHHTTT-EEEE--EEEEPPEESSPEEE-HHHHHHHHHHHHHHHHHHHHHHT-HHHHHHT--HHHHHHHHHH---S--EEEEEEEEEEEEEE-TTS-EEEEEEEEEESS-S-TTHHHHHHHHHHHHHHHTT----S----HHHHHHHHHHHHHHHHT-TT-EEEEEESSTT-TTHHHHHHHHHHHHTT-SS---EEEEETTTHHHHEEE-TTT--EEETTTEEEEEEEEE--HHHHHHHSSSSEESS-THHHHTTSHHHHHHTTSTTTTGGG--HHHHHHHH---EEE---S-GGGEEEEE---EEETTHHHHHHHHS-HHHHTTEEEEEPP-B--EEEEEE-TTS--EEEEEEEEEEEEEEEEEEETTT--EEEEPPPEEEEEEEE--EEEE-EEE-

B-factor: mean 57.94, std 13.09, range [15.27, 111.63]

Nearest PDB structures (foldseek):
  5oet-assembly1_B  TM=1.002E+00  e=5.365E-91  Globodera pallida
  5oet-assembly1_A  TM=1.000E+00  e=2.697E-86  Globodera pallida
  5oeu-assembly1_A  TM=9.188E-01  e=9.306E-41  Globodera pallida
  5oeu-assembly1_C  TM=8.612E-01  e=1.661E-35  Globodera pallida
  5oev-assembly2_B  TM=8.642E-01  e=2.216E-34  Globodera pallida

Sequence (831 aa):
QYCVPNIEQDPQILLEQSLDAKDWALSNGLVKFVDMMTQFLPLSLYPSPFPRKLFQQAVDVQKAMLLLYFRASCDYEFLKEAHGIKKLVKRLDGMGIRQPVAMFCQRADYMASQEDDGQYVLKQVEVNTGAIGSFGTTPRFSRLHRRMVSNAGIDSVMPSDQTDTMAAETLYQAWLEFGNAEAVILFLHGSPNSHLMLESRQITHQLESISTERIKCRFITITEGLNRLKRDPNNFSLILDDKFVVAVVFDRLMDLNFVIDHSTAIKTPPYIFALSHTKRMQQVFTKPGMVEKFFHMAEAIRKVQTKGWAIATENPHRYVLKNNGDMFFNEDILKKLKTMAPADRDFYYLTEKLRPMVIKNHFVRPNMAPTLNLDATPELGIFGCLLGNMETGKVSYFSRTGHMMKSKLAFSVYDSPYLVQYCVPNIEQDPQILLEQSLDAKDWALSNGLVKFVDMMTQFLPLSLYPSPFPRKLFQQAVDVQKAMLLLYFRASCDYEFLKEAHKKLVKRLGIRQPVAMFCQRADYMASQEDDGQYVLKQVEVNTGAIGSFGTTPRFSRLHRRMVSNAGIDSVMPSDQTDTMAAETLYQAWLEFGNAEAVILFLHGSPNSHLMLESRQITHQLESISTERIKCRFITITEGLNRLKRDPNNFSLILDDKFVVAVVFDRLMDLNFVIDHSTAIKTPPYIFALSHTKRMQQVFTKPGMVEKFFHMAEAIRKVQTKGWAIPHRYVLKNNGDMFFNEDILKKLKTMAPADRDFYYLTEKLRPMVIKNHFVRPNMAPTLNLDATPELGIFGCLLGNMETGKVSYFSRTGHMMKSKLAFSVYDSPYLV

Foldseek 3Di:
DDAAPVLDDDQVVVQVLLVVLLVLQVVQLQWAAPPNDIHHFKAFSAFGADAPVQVVLVQVLVVLVQLLLLQCLLCLVNLVVLAVLVVLVVLCVVAVALAQKAKWKKKWKWFQFQDDVRHTAIATDAMDFAQDPDLQNFQSQLVSNQCSCVVSPHHNQSDGFNSLLLLLVSVVVLLVVLPDPQAAAEEEAQDCRGRCNSSVVSSVVNNPVVDDPDHHYHYDYPVRCVVFWDADPPQRFIGGNNPHTHQAYRGNDVPSLSSNLRGHHHYRGRSSSVSCRWQSNLQVCQDPPSSVVSCVSSVSVNRRYWHKAALCVPFQQQKKKAFGNDIDGDPVVVVCVVVDDSVCRSGIIMTGDGRGDWGFTWMRDPPDRIRHGFIKTKMKIKMWMWIAGSNVSDTDDTTNMGMWMWIDGCVIHTHGYRHD/DDAAPVLDDDQVVVLVLLVVLLVLQVVQLQWAAPPNDIHHFKAFSAFGADAPVQVVLVQVLVVLVQLLLLQCLLCLVNLVVLADVLVVLDVALAQKAKWKKKWKWFQFQDPVGHTAIATDAMDFAQDPDLQVFQSQLVSNQCSCVVSPHHVQSDGFNSLLLLLVSVVVLLVVLPDLQAAAEEEAQDCRGRCNSSVVSSVVNNVVVDPRPHHYDYDYPVVCVVFWDADPPQRFIGGNNPHTHQAYRGNDVPSLSSNLRGHHHYRGRSSSVSCRWQSNLQVCQDPPSSVVSCVSSVSVNRRYWHKAALAQQKKKAFGNDIDYDCVVVVCVVVDDSVCSRGIIMTGDGHGDWGFTWMRDPPDRIRHGFIKGKMKIKMWMWIAGSNVSDTDDITNMGMWMWIDGCVIHTHGYRHD

Organism: Globodera pallida (NCBI:txid36090)

Radius of gyration: 31.81 Å; Cα contacts (8 Å, |Δi|>4): 1721; chains: 2; bounding box: 85×43×100 Å

Solvent-accessible surface area: 35887 Å² total; per-residue (Å²): 193,31,46,1,23,126,32,57,93,64,87,76,38,1,67,24,39,3,63,23,0,28,2,13,0,3,1,22,2,0,10,88,25,54,126,90,38,1,17,8,12,26,0,0,0,1,0,0,16,1,28,110,176,16,7,83,52,0,31,96,4,0,96,4,4,6,10,0,3,1,83,0,5,44,50,62,115,24,0,77,142,8,80,78,45,179,155,21,31,154,81,21,89,70,74,88,96,74,26,33,33,0,2,0,12,0,40,0,7,0,19,2,7,55,100,135,158,40,129,55,44,1,41,27,65,37,3,39,29,22,37,4,20,6,2,0,5,6,12,24,4,14,123,0,0,88,27,7,0,48,61,39,52,66,123,121,24,16,30,77,11,70,0,11,19,0,0,0,41,0,0,54,48,0,30,80,83,42,64,55,92,124,2,0,0,0,0,0,1,41,45,77,46,18,117,1,10,8,18,0,12,2,0,6,22,50,2,30,86,57,39,141,138,65,7,69,24,17,25,5,17,45,96,72,0,118,131,42,10,93,74,36,111,124,94,69,4,0,18,0,47,111,158,32,40,0,0,0,0,8,27,1,130,122,100,15,15,14,53,2,16,29,0,28,0,0,8,8,17,10,53,22,0,47,0,0,21,20,74,56,0,26,6,4,2,14,81,123,41,56,0,81,115,21,65,163,76,5,125,35,0,44,149,0,15,26,95,5,116,58,61,50,110,167,67,12,97,98,32,4,0,62,50,6,61,121,98,53,70,56,101,82,2,43,130,36,37,164,110,15,56,103,78,64,70,105,107,22,19,26,10,49,91,44,136,60,13,70,19,95,0,0,0,5,55,36,103,101,76,23,41,60,54,35,60,0,4,3,48,0,2,0,0,1,1,0,0,2,40,17,110,104,28,145,31,78,50,75,15,97,62,1,15,15,0,59,0,96,88,90,143,34,0,36,4,10,4,14,8,44,189,29,45,0,24,125,32,57,93,64,88,70,38,1,66,25,39,3,58,24,0,31,2,17,0,3,1,24,1,0,10,88,22,51,129,89,42,1,23,9,12,24,0,0,0,2,0,0,11,0,28,93,161,16,8,82,51,0,34,95,5,3,102,4,4,5,11,0,3,1,81,0,1,46,42,66,146,4,0,106,125,7,103,218,184,41,47,176,114,68,110,98,76,26,32,32,1,1,0,11,1,41,0,8,0,24,3,7,56,93,121,160,36,145,68,44,1,39,26,58,36,2,40,28,20,38,4,22,6,2,0,4,7,6,21,4,12,111,0,0,87,26,8,0,67,40,40,70,57,125,122,23,14,31,77,9,72,0,8,17,0,0,0,38,0,0,41,50,0,13,74,84,43,64,56,93,125,1,0,0,0,0,0,1,42,45,82,44,19,114,1,9,8,17,0,12,1,0,7,21,50,5,56,87,56,34,113,85,134,26,77,31,17,25,4,16,43,95,64,0,122,127,37,10,94,71,34,112,127,92,68,6,0,17,0,49,108,160,36,42,0,0,0,0,7,29,0,132,132,100,13,12,30,54,2,34,75,0,27,0,0,9,8,16,9,52,32,0,46,11,0,21,31,68,57,0,26,6,5,2,13,70,125,42,56,0,83,116,20,66,162,75,8,123,36,0,46,148,0,15,26,99,5,115,49,64,87,104,128,72,6,0,58,46,7,85,110,102,45,76,51,109,68,9,100,138,37,39,156,105,14,55,106,73,66,67,105,123,29,14,42,12,55,73,47,133,59,20,72,14,94,0,1,2,6,53,34,106,124,80,23,46,61,53,36,62,0,8,3,48,0,2,0,0,4,1,0,0,2,40,21,128,103,25,154,32,87,50,76,15,95,55,0,15,14,0,62,0,101,92,89,159,30,0,36,3,10,3,14,7,47